Protein AF-0000000077386694 (afdb_homodimer)

Sequence (1384 aa):
MEAQQILKDFPSGPLDRYRSRASFSWKDMALLLDGEDCIKLRHRIWSEMENDPLFRDNRDATSMEDARRLTMERIKKLWSSTTLPVEEAIAKPLLISAYITSVGMYDWSLSVKWSLLSTFQVAAIQGLGTERHYDILGELMSNEATGCFALTEIGHGTNTKAMRTTAVYDKAAKEFVLNSPDFEAAKCWAGNLGKTATHVVVYAQLYTPDGKCHGLHAFIVQIRDKFTLKTLPNVIIGDMGEKLGLNGVDNGFMMFKNYRVPRECLLNRTGDVDEAGNYVSPFKDPRKRLGASLGNLSSGRVGIVAICIANMQKALAISIRYSGVRRQFGPEGGEELPVIEYQLQQGRLFPYIAAMYAGFYFSKTFLIDFFEFRQAGMLKEDPEKLAFMGAEIHALSSAAKPLAGWLARDAIQESREACGGHGYLSVSGFKALRDDNDANCTYEGDNNVLLQQSANWLLSLWNDIVKDQHQSIDMEARSPFNSARFLKGYSDILMYKVGSLPEEGWMCPRESLRAFEFLICYLCKSTAEKIKKLESTGMDDFTVKNESRTFFASALARSYVEYVFLQRLVFLSENSEVAVELRNVLGKLAALYGTWSLEKYSATLYEGGYLDGKLGVQTLRSAVIRLCSDLKNDAVSLVDALAPTDFILKSALGHSDGQVYTHLFKSMSEVPNSFNRPDWWTLVTDNARAKLMEAQQILKDFPSGPLDRYRSRASFSWKDMALLLDGEDCIKLRHRIWSEMENDPLFRDNRDATSMEDARRLTMERIKKLWSSTTLPVEEAIAKPLLISAYITSVGMYDWSLSVKWSLLSTFQVAAIQGLGTERHYDILGELMSNEATGCFALTEIGHGTNTKAMRTTAVYDKAAKEFVLNSPDFEAAKCWAGNLGKTATHVVVYAQLYTPDGKCHGLHAFIVQIRDKFTLKTLPNVIIGDMGEKLGLNGVDNGFMMFKNYRVPRECLLNRTGDVDEAGNYVSPFKDPRKRLGASLGNLSSGRVGIVAICIANMQKALAISIRYSGVRRQFGPEGGEELPVIEYQLQQGRLFPYIAAMYAGFYFSKTFLIDFFEFRQAGMLKEDPEKLAFMGAEIHALSSAAKPLAGWLARDAIQESREACGGHGYLSVSGFKALRDDNDANCTYEGDNNVLLQQSANWLLSLWNDIVKDQHQSIDMEARSPFNSARFLKGYSDILMYKVGSLPEEGWMCPRESLRAFEFLICYLCKSTAEKIKKLESTGMDDFTVKNESRTFFASALARSYVEYVFLQRLVFLSENSEVAVELRNVLGKLAALYGTWSLEKYSATLYEGGYLDGKLGVQTLRSAVIRLCSDLKNDAVSLVDALAPTDFILKSALGHSDGQVYTHLFKSMSEVPNSFNRPDWWTLVTDNARAKL

pLDDT: mean 94.62, std 6.35, range [54.75, 98.94]

Organism: Artemia franciscana (NCBI:txid6661)

InterPro domains:
  IPR002655 Acyl-CoA oxidase, C-terminal [PF01756] (510-683)
  IPR006091 Acyl-CoA dehydrogenase/oxidase, middle domain [PF02770] (148-258)
  IPR009100 Acyl-CoA dehydrogenase/oxidase, N-terminal and middle domain superfamily [SSF56645] (15-274)
  IPR012258 Acyl-CoA oxidase [PIRSF000168] (13-681)
  IPR012258 Acyl-CoA oxidase [PTHR10909] (15-673)
  IPR036250 Acyl-CoA dehydrogenase-like, C-terminal [SSF47203] (291-469)
  IPR036250 Acyl-CoA dehydrogenase-like, C-terminal [SSF47203] (509-684)
  IPR046373 Acyl-CoA oxidase/dehydrogenase, middle domain superfamily [G3DSA:2.40.110.10] (147-286)
  IPR055060 Acyl-CoA oxidase, C-alpha1 domain [PF22924] (295-459)

Foldseek 3Di:
DVLVVLPDDFAAALLCQLVVLALDFLSQVLCLQCNRVLSQLLSLVVVVLVPDPLLDDDPPQDDLVSLQVSLVVVLVVVLPDPSDDPVNCVVDVSNVLSVLLSVVLQPNLNSVQNCFQAPQVLVLLVQQADPLCVVVSVCSNVVLFGEWEWQAFQQGDQPSQPQAWAWEQDLVVQKTWTFQPDRRNWTWQIWCQAQHGQKYFYWHFYHFPVGDTLTIFTFIDGQADSVPRHGDPQKDKHFPDDALASSNITIIIMGGGRDIDHLNRTSDQQWHADSNRDIDGPDPDSVVSVCSSCLSLLVVLLSLLSNLLSLLLLLLLQLLLLQSQDFDDDPVVDDTHRNLQDLVLLLLAVLLLLVSSLSSLCSSVLVVLVVVLVVCVVVVHDPLLSVLSSLQSLLLSLLSLQLSLVSSLSNLVSSLVSNPPQSVDVLQVSSNSNSVSNVSCCPSHHNLVSLLSNLVLLLVVLVVLVVVVLPDDDLCSNNVVPLQSCSSVLVVLLVAADQADALVCLLALVSLLSLLSNLLSLLSVVLVVQLVVVVVVVDDPVVSSVVSCVVHSNVNSNSSNLSVSLVSLLCVLPDPVRDPSSSVLSSLSSSLNSLVVCLVCQVVCVVSNNHHDDRHSVSSVVNNSVSSVVCSSNSNSSSVSSHDACSSSSRLSSHSNSPNVVSVVVVQVPPVCSPHDDPVVCVVCVVVVVVD/DVLVVLPDDFAAALLCQLVVLALDFLSQVLCLQCNRVLSQLLSLVVVVLVPDPLLDDDPPQDDLVSLQVSLVVVLVVVLPDPSDDPVNCVVDVSNVLSVLLSVVLQPNLNSVQNCFQAPQVLVLLVLQADPLCVVVSVCSNVVLFGEWEWQAFQQGDQPSQPQAWAWEQDLVVQKTWTFQPDRRNWTWPIWCQAQHGQKYFYWHFYAFPVGDTLTIFTFIDGQADSVPRHGDPQKDKHFPDDALASSNITIIIMGGGRDIDHLNRTSDQAWHADSNRDIDGPDPDSVVSVCSSCLSLLVVLLSLLSNLLSLLLLLLLQLLLLQSQDFDDDPVVDDTHRNLQDLVLLLLAVLLLLVSSLSSLCSSVLVVLVVVLVVCVVVVHDPLLNVLSSLQSLLLSLLSLQLSLVSSLSNLVSSLVSNPPQSVDVLQVSSNSNSVSNVSCCPSHHNLVSLLSNLVLLLVVLVVLVVVVLPDDDLCSNNVVPLQSCSSVLVVLLVAADQADALVQLLALVSLLSLLSNLLSLLSVVLVVQLVVVVVVVDDPVVSSVVSCVVHSNVNSNSSNLSVSLVSLLCVLPDPVRDPSSSVLSSLSSSLNSLVVCLVCQVVCVVSNNHHDDRHSVSSVVNNSVSSVVCSSNSNSSSVSSHDACSSSSRLSSHSNSPNVVSVVVVLVPPVCSPHDDPVVCVVCVVVVVVD

Nearest PDB structures (foldseek):
  5ys9-assembly1_A  TM=9.215E-01  e=4.788E-39  Yarrowia lipolytica CLIB122
  5k3i-assembly4_G  TM=8.960E-01  e=1.433E-36  Caenorhabditis elegans
  5k3h-assembly3_E  TM=8.815E-01  e=1.648E-34  Caenorhabditis elegans
  5k3g-assembly2_D  TM=8.727E-01  e=2.029E-34  Caenorhabditis elegans
  5k3g-assembly2_C  TM=8.773E-01  e=2.115E-34  Caenorhabditis elegans

Secondary structure (DSSP, 8-state):
-HHHHHSPPPPPSTTHHHHTT-SS-HHHHHHHHH-HHHHHHHHHHHHHHHH-GGGS--TT--SHHHHHHHHHHHHHHHHH--SS-HHHHHH-HHHHHHHHHHHHHH-HHHHHHHHIIIIIHHHHHHHH--GGGHHHHHHHHTTSS-EEEE--BSS-SS-GGG---EEEEETTTTEEEEE--SGGG-EEEEETTTTT-SEEEEEEEEE-TTS-EEEEEEEEEE-B-TTT-PBPTTEEEEE---BSS-TTS-EEEEEESSEEEEGGGB-TTS-EE-TTS-EE-S-S-HHHHHHHHHTHHHHHHHHHHHHHHHHHHHHHHHHHHHHHH-B---STTSPPPBGGGSHHHHHHHHHHHHHHHHHHHHHHHHHHHHHHHHHHHHTT--HHHHHHHHHHHHHHHHHHHHHHHHHHHHHHHHHHHHTGGGGGBGGGSHHHHHHHHGGGGTSSS-HHHHHHHHHHHHHHHHHHHHHTTTSS--HHHH-TTSSSGGGGGHHHHHH---B---HHHHTSHHHHHHHHHHHHHHHHHHHHHHHHHHHHTT--HHHHHHHTIIIIIHHHHHHHHHHHHHHHHHHHHT-TTS-HHHHHHHHHHHHHHHHHHHHTTHHHHHHTTSB-HHHHHHHHHHHHHHHHHHHGGGHHHHHHTT---HHHH--SS--TT--HHHHHHHHHHTSTTTTS--TTHHHHHHHHHHT-/-HHHHHSPPPPPSTTHHHHTT-SS-HHHHHHHHH-HHHHHHHHHHHHHHHHSGGGS--TT--SHHHHHHHHHHHHHHHHH--SS-HHHHHH-HHHHHHHHHHHHHH-HHHHHHHHIIIIIHHHHHHHH--GGGHHHHHHHHTTSS-EEEE--BSS-SS-GGG---EEEEETTTTEEEEE--SGGG-EEEEETTTTT-SEEEEEEEEE-TTS-EEEEEEEEEE-B-TTT-PBPTTEEEEE---BSS-TTS-EEEEEESSEEEEGGGB-TTS-EE-TTS-EE-S-S-HHHHHHHHTTHHHHHHHHHHHHHHHHHHHHHHHHHHHHHH-B---STTSPPPBGGGSHHHHHHHHHHHHHHHHHHHHHHHHHHHHHHHHHHHHTT--HHHHHHHHHHHHHHHHHHHHHHHHHHHHHHHHHHHHTGGGGGBGGGSHHHHHHHHGGGGTSSS-HHHHHHHHHHHHHHHHHHHHHTTTSS--HHHH-TTSSSGGGGGHHHHHH---B---HHHHTSHHHHHHHHHHHHHHHHHHHHHHHHHHHHTT--HHHHHHHTIIIIIHHHHHHHHHHHHHHHHHHHHT-TTS-HHHHHHHHHHHHHHHHHHHHTTHHHHHHTTSB-HHHHHHHHHHHHHHHHHHHGGGHHHHHHTT---HHHH--SS--TT--HHHHHHHHHHTSTTTTS--TTHHHHHHHHHHT-

Solvent-accessible surface area (backbone atoms only — not comparable to full-atom values): 69141 Å² total; per-residue (Å²): 107,76,51,61,71,67,60,60,80,71,58,83,44,61,47,47,72,34,52,75,55,31,76,54,58,37,64,59,50,27,42,70,73,62,29,56,68,38,52,50,48,42,51,52,53,51,50,53,42,74,74,33,78,88,65,48,89,61,87,75,56,58,44,60,67,46,35,29,52,51,34,51,57,50,44,57,52,56,72,71,48,73,81,73,48,67,70,56,35,70,76,35,63,67,44,48,56,40,50,46,42,50,45,26,58,62,36,51,27,49,27,52,46,45,39,36,47,66,43,51,41,55,50,50,45,67,70,31,29,56,77,89,46,48,64,62,50,51,33,34,76,68,43,35,35,36,33,16,56,33,71,34,22,67,52,28,56,86,42,59,88,68,53,59,24,32,28,38,42,38,53,92,74,46,24,28,36,28,33,26,87,48,70,50,29,14,31,28,81,14,51,27,49,22,58,60,30,21,28,33,41,36,52,24,33,33,27,35,70,88,69,49,72,76,44,74,43,48,28,54,42,78,51,23,39,49,71,74,49,43,70,37,86,47,49,48,52,29,21,58,58,62,40,56,35,47,50,34,34,36,31,9,34,36,36,32,53,68,28,75,42,57,56,78,29,47,34,40,58,59,40,41,67,49,75,88,42,50,77,49,52,90,51,90,47,67,72,55,37,47,48,62,70,48,48,66,54,53,58,53,33,51,51,46,28,45,46,24,36,52,50,33,34,50,32,46,27,26,33,46,42,31,24,51,51,44,42,57,56,54,47,89,94,51,66,61,33,36,42,48,76,37,57,57,52,27,66,67,47,46,49,50,54,20,43,41,54,20,45,45,55,34,37,55,53,50,50,51,53,51,48,51,51,54,50,41,58,74,66,65,51,62,65,67,58,50,49,24,46,49,51,47,51,50,24,47,33,29,24,38,24,32,50,30,20,50,51,26,52,48,41,37,51,47,26,29,56,72,42,41,69,62,29,44,29,40,55,36,33,46,50,63,51,50,32,45,45,54,50,54,46,28,59,97,50,43,34,76,63,27,20,49,53,20,26,51,52,52,46,52,52,48,51,53,44,63,71,51,69,67,71,78,78,58,40,67,61,58,22,62,83,59,78,59,41,68,60,75,48,37,72,62,40,67,65,58,54,65,29,50,54,57,38,72,52,43,53,36,40,65,50,36,52,52,52,40,53,29,49,40,46,49,31,45,50,53,28,53,52,48,38,53,54,41,45,73,73,68,50,54,71,61,57,34,58,48,70,38,25,80,86,22,31,49,48,30,17,52,52,46,41,54,40,46,27,39,50,51,34,46,52,57,28,66,38,83,89,50,57,66,51,55,23,54,54,38,33,48,31,28,9,29,31,33,38,54,58,46,58,78,44,39,42,56,33,32,36,70,45,36,27,42,60,48,50,22,60,48,22,42,53,50,26,36,55,49,43,37,60,70,38,52,43,32,45,53,34,60,32,56,34,62,39,72,55,57,83,43,55,50,25,35,42,31,36,72,38,36,54,35,67,61,38,44,50,52,54,21,66,64,28,84,68,16,72,42,62,53,96,62,45,61,75,66,18,42,56,32,51,69,73,107,107,75,50,60,69,67,60,60,81,69,57,81,45,60,45,46,72,34,52,75,56,31,76,54,58,38,66,59,49,25,41,68,71,63,29,55,68,38,51,50,48,42,51,53,53,53,52,53,42,74,74,34,77,87,65,48,88,60,87,76,58,57,44,58,68,47,35,29,52,52,34,51,54,50,46,56,53,56,73,69,49,75,81,73,49,66,70,57,36,70,74,35,62,67,44,48,56,41,49,47,41,50,44,25,58,62,36,51,27,47,28,51,46,44,40,36,46,65,42,50,43,54,50,49,46,65,70,29,30,56,77,88,46,47,66,63,48,51,34,32,76,67,42,35,35,34,33,17,55,34,70,34,24,68,51,26,57,85,42,59,88,68,54,58,24,31,27,38,42,38,52,92,76,46,25,27,36,28,34,26,87,47,71,50,30,14,30,29,80,14,51,27,49,22,60,60,30,22,27,33,41,35,52,24,32,31,28,35,69,88,68,50,73,77,44,73,43,47,29,54,42,77,51,23,40,49,72,76,50,43,70,37,86,46,49,48,51,29,21,58,58,61,40,57,36,47,48,34,35,37,30,9,32,35,37,32,54,69,29,74,41,57,54,78,31,47,34,40,59,57,38,41,66,49,75,88,42,48,77,47,53,88,51,89,46,68,73,56,37,47,49,63,70,48,48,67,55,53,57,55,33,52,52,46,28,46,47,24,36,52,50,32,32,49,33,46,27,26,33,47,43,32,24,51,53,44,45,57,57,54,49,88,94,52,67,62,35,34,42,50,76,37,56,57,52,26,66,66,46,46,48,50,54,20,43,42,53,22,44,46,53,34,38,55,54,50,49,51,52,50,50,51,53,52,51,42,58,74,66,64,51,60,65,68,57,51,48,24,44,50,52,49,49,50,25,49,32,29,23,38,25,34,51,30,21,51,50,26,55,49,42,38,53,47,26,28,58,72,43,40,71,61,30,45,28,40,55,37,33,45,50,63,50,49,31,46,44,54,50,54,45,27,60,100,48,43,36,76,63,26,20,48,54,20,25,51,52,52,44,52,52,47,52,52,43,63,71,50,69,66,70,76,78,57,41,65,60,58,23,63,84,60,78,58,41,68,60,76,48,36,71,63,40,67,67,58,53,64,28,50,53,58,38,72,50,44,53,36,39,65,51,36,52,52,51,40,53,29,49,40,47,49,31,44,51,53,28,52,51,47,37,50,54,41,46,72,74,68,50,53,71,62,56,34,57,48,70,34,25,78,87,23,31,50,49,32,17,53,52,47,40,54,40,46,26,38,50,51,33,44,53,56,28,66,37,82,89,51,56,66,51,54,22,53,54,38,34,47,31,27,10,27,30,33,38,54,58,45,57,78,44,40,43,58,33,32,37,70,45,35,28,41,60,50,51,20,60,51,22,43,53,48,26,37,54,50,44,38,60,71,37,52,43,33,46,52,33,59,33,57,33,62,40,72,55,58,82,45,55,50,25,35,41,30,35,72,37,36,55,35,68,61,37,44,51,51,55,20,66,65,28,85,65,16,73,42,59,53,96,64,44,61,76,67,20,43,56,30,53,70,73,109

Radius of gyration: 31.71 Å; Cα contacts (8 Å, |Δi|>4): 2505; chains: 2; bounding box: 74×99×92 Å

Structure (mmCIF, N/CA/C/O backbone):
data_AF-0000000077386694-model_v1
#
loop_
_entity.id
_entity.type
_entity.pdbx_description
1 polymer 'Acyl-coenzyme A oxidase'
#
loop_
_atom_site.group_PDB
_atom_site.id
_atom_site.type_symbol
_atom_site.label_atom_id
_atom_site.label_alt_id
_atom_site.label_comp_id
_atom_site.label_asym_id
_atom_site.label_entity_id
_atom_site.label_seq_id
_atom_site.pdbx_PDB_ins_code
_atom_site.Cartn_x
_atom_site.Cartn_y
_atom_site.Cartn_z
_atom_site.occupancy
_atom_site.B_iso_or_equiv
_atom_site.auth_seq_id
_atom_site.auth_comp_id
_atom_site.auth_asym_id
_atom_site.auth_atom_id
_atom_site.pdbx_PDB_model_num
ATOM 1 N N . MET A 1 1 ? 37.531 -8.758 -17.266 1 66.31 1 MET A N 1
ATOM 2 C CA . MET A 1 1 ? 36.375 -9.453 -17.828 1 66.31 1 MET A CA 1
ATOM 3 C C . MET A 1 1 ? 35.375 -8.453 -18.422 1 66.31 1 MET A C 1
ATOM 5 O O . MET A 1 1 ? 35.312 -7.301 -18 1 66.31 1 MET A O 1
ATOM 9 N N . GLU A 1 2 ? 34.812 -8.758 -19.547 1 79.56 2 GLU A N 1
ATOM 10 C CA . GLU A 1 2 ? 33.875 -7.926 -20.297 1 79.56 2 GLU A CA 1
ATOM 11 C C . GLU A 1 2 ? 32.844 -7.297 -19.375 1 79.56 2 GLU A C 1
ATOM 13 O O . GLU A 1 2 ? 32.469 -6.137 -19.547 1 79.56 2 GLU A O 1
ATOM 18 N N . ALA A 1 3 ? 32.594 -7.969 -18.297 1 83.25 3 ALA A N 1
ATOM 19 C CA . ALA A 1 3 ? 31.594 -7.469 -17.375 1 83.25 3 ALA A CA 1
ATOM 20 C C . ALA A 1 3 ? 32.094 -6.25 -16.609 1 83.25 3 ALA A C 1
ATOM 22 O O . ALA A 1 3 ? 31.328 -5.332 -16.312 1 83.25 3 ALA A O 1
ATOM 23 N N . GLN A 1 4 ? 33.375 -6.238 -16.391 1 82.44 4 GLN A N 1
ATOM 24 C CA . GLN A 1 4 ? 33.938 -5.109 -15.672 1 82.44 4 GLN A CA 1
ATOM 25 C C . GLN A 1 4 ? 33.938 -3.842 -16.516 1 82.44 4 GLN A C 1
ATOM 27 O O . GLN A 1 4 ? 33.875 -2.73 -15.992 1 82.44 4 GLN A O 1
ATOM 32 N N . GLN A 1 5 ? 33.906 -4.09 -17.797 1 86.12 5 GLN A N 1
ATOM 33 C CA . GLN A 1 5 ? 33.844 -2.953 -18.719 1 86.12 5 GLN A CA 1
ATOM 34 C C . GLN A 1 5 ? 32.438 -2.4 -18.828 1 86.12 5 GLN A C 1
ATOM 36 O O . GLN A 1 5 ? 32.25 -1.22 -19.125 1 86.12 5 GLN A O 1
ATOM 41 N N . ILE A 1 6 ? 31.5 -3.285 -18.562 1 91.81 6 ILE A N 1
ATOM 42 C CA . ILE A 1 6 ? 30.094 -2.902 -18.625 1 91.81 6 ILE A CA 1
ATOM 43 C C . ILE A 1 6 ? 29.719 -2.133 -17.359 1 91.81 6 ILE A C 1
ATOM 45 O O . ILE A 1 6 ? 28.969 -1.159 -17.406 1 91.81 6 ILE A O 1
ATOM 49 N N . LEU A 1 7 ? 30.312 -2.557 -16.25 1 94.81 7 LEU A N 1
ATOM 50 C CA . LEU A 1 7 ? 30.031 -1.935 -14.953 1 94.81 7 LEU A CA 1
ATOM 51 C C . LEU A 1 7 ? 30.875 -0.682 -14.758 1 94.81 7 LEU A C 1
ATOM 53 O O . LEU A 1 7 ? 31.844 -0.694 -13.984 1 94.81 7 LEU A O 1
ATOM 57 N N . LYS A 1 8 ? 30.453 0.382 -15.406 1 92.75 8 LYS A N 1
ATOM 58 C CA . LYS A 1 8 ? 31.172 1.646 -15.32 1 92.75 8 LYS A CA 1
ATOM 59 C C . LYS A 1 8 ? 30.891 2.354 -14 1 92.75 8 LYS A C 1
ATOM 61 O O . LYS A 1 8 ? 29.844 2.152 -13.391 1 92.75 8 LYS A O 1
ATOM 66 N N . ASP A 1 9 ? 31.859 3.121 -13.641 1 94.5 9 ASP A N 1
ATOM 67 C CA . ASP A 1 9 ? 31.641 3.938 -12.453 1 94.5 9 ASP A CA 1
ATOM 68 C C . ASP A 1 9 ? 30.469 4.891 -12.641 1 94.5 9 ASP A C 1
ATOM 70 O O . ASP A 1 9 ? 30.234 5.391 -13.742 1 94.5 9 ASP A O 1
ATOM 74 N N . PHE A 1 10 ? 29.828 5.102 -11.586 1 95.5 10 PHE A N 1
ATOM 75 C CA . PHE A 1 10 ? 28.734 6.059 -11.617 1 95.5 10 PHE A CA 1
ATOM 76 C C . PHE A 1 10 ? 29.25 7.48 -11.766 1 95.5 10 PHE A C 1
ATOM 78 O O . PHE A 1 10 ? 30.375 7.777 -11.352 1 95.5 10 PHE A O 1
ATOM 85 N N . PRO A 1 11 ? 28.469 8.367 -12.367 1 95.06 11 PRO A N 1
ATOM 86 C CA . PRO A 1 11 ? 28.906 9.766 -12.461 1 95.06 11 PRO A CA 1
ATOM 87 C C . PRO A 1 11 ? 29.125 10.406 -11.094 1 95.06 11 PRO A C 1
ATOM 89 O O . PRO A 1 11 ? 28.375 10.133 -10.156 1 95.06 11 PRO A O 1
ATOM 92 N N . SER A 1 12 ? 30.109 11.297 -11.086 1 96.31 12 SER A N 1
ATOM 93 C CA . SER A 1 12 ? 30.391 11.992 -9.836 1 96.31 12 SER A CA 1
ATOM 94 C C . SER A 1 12 ? 29.25 12.938 -9.461 1 96.31 12 SER A C 1
ATOM 96 O O . SER A 1 12 ? 28.578 13.477 -10.344 1 96.31 12 SER A O 1
ATOM 98 N N . GLY A 1 13 ? 29.016 13.102 -8.195 1 96.88 13 GLY A N 1
ATOM 99 C CA . GLY A 1 13 ? 27.953 13.945 -7.684 1 96.88 13 GLY A CA 1
ATOM 100 C C . GLY A 1 13 ? 27.766 13.82 -6.184 1 96.88 13 GLY A C 1
ATOM 101 O O . GLY A 1 13 ? 28.672 13.391 -5.473 1 96.88 13 GLY A O 1
ATOM 102 N N . PRO A 1 14 ? 26.641 14.227 -5.715 1 97.38 14 PRO A N 1
ATOM 103 C CA . PRO A 1 14 ? 26.375 14.266 -4.273 1 97.38 14 PRO A CA 1
ATOM 104 C C . PRO A 1 14 ? 26.453 12.883 -3.625 1 97.38 14 PRO A C 1
ATOM 106 O O . PRO A 1 14 ? 26.719 12.773 -2.428 1 97.38 14 PRO A O 1
ATOM 109 N N . LEU A 1 15 ? 26.281 11.836 -4.305 1 98.5 15 LEU A N 1
ATOM 110 C CA . LEU A 1 15 ? 26.234 10.484 -3.758 1 98.5 15 LEU A CA 1
ATOM 111 C C . LEU A 1 15 ? 27.641 9.961 -3.498 1 98.5 15 LEU A C 1
ATOM 113 O O . LEU A 1 15 ? 27.812 8.945 -2.818 1 98.5 15 LEU A O 1
ATOM 117 N N . ASP A 1 16 ? 28.703 10.664 -4.035 1 98.06 16 ASP A N 1
ATOM 118 C CA . ASP A 1 16 ? 30.094 10.25 -3.834 1 98.06 16 ASP A CA 1
ATOM 119 C C . ASP A 1 16 ? 30.438 10.172 -2.348 1 98.06 16 ASP A C 1
ATOM 121 O O . ASP A 1 16 ? 31.266 9.359 -1.938 1 98.06 16 ASP A O 1
ATOM 125 N N . ARG A 1 17 ? 29.734 11 -1.617 1 96.81 17 ARG A N 1
ATOM 126 C CA . ARG A 1 17 ? 29.938 11.031 -0.174 1 96.81 17 ARG A CA 1
ATOM 127 C C . ARG A 1 17 ? 29.766 9.648 0.437 1 96.81 17 ARG A C 1
ATOM 129 O O . ARG A 1 17 ? 30.5 9.266 1.348 1 96.81 17 ARG A O 1
ATOM 136 N N . TYR A 1 18 ? 28.891 8.883 0.005 1 98.31 18 TYR A N 1
ATOM 137 C CA . TYR A 1 18 ? 28.594 7.57 0.561 1 98.31 18 TYR A CA 1
ATOM 138 C C . TYR A 1 18 ? 29.281 6.473 -0.245 1 98.31 18 TYR A C 1
ATOM 140 O O . TYR A 1 18 ? 29.766 5.492 0.321 1 98.31 18 TYR A O 1
ATOM 148 N N . ARG A 1 19 ? 29.391 6.613 -1.555 1 98.31 19 ARG A N 1
ATOM 149 C CA . ARG A 1 19 ? 30.031 5.617 -2.402 1 98.31 19 ARG A CA 1
ATOM 150 C C . ARG A 1 19 ? 31.5 5.441 -2.021 1 98.31 19 ARG A C 1
ATOM 152 O O . ARG A 1 19 ? 32.031 4.324 -2.039 1 98.31 19 ARG A O 1
ATOM 159 N N . SER A 1 20 ? 32.156 6.535 -1.641 1 97.88 20 SER A N 1
ATOM 160 C CA . SER A 1 20 ? 33.594 6.5 -1.297 1 97.88 20 SER A CA 1
ATOM 161 C C . SER A 1 20 ? 33.812 5.836 0.057 1 97.88 20 SER A C 1
ATOM 163 O O . SER A 1 20 ? 34.938 5.43 0.377 1 97.88 20 SER A O 1
ATOM 165 N N . ARG A 1 21 ? 32.781 5.719 0.831 1 98.06 21 ARG A N 1
ATOM 166 C CA . ARG A 1 21 ? 32.906 5.176 2.18 1 98.06 21 ARG A CA 1
ATOM 167 C C . ARG A 1 21 ? 32.469 3.719 2.23 1 98.06 21 ARG A C 1
ATOM 169 O O . ARG A 1 21 ? 32.5 3.082 3.285 1 98.06 21 ARG A O 1
ATOM 176 N N . ALA A 1 22 ? 32 3.178 1.146 1 98.31 22 ALA A N 1
ATOM 177 C CA . ALA A 1 22 ? 31.547 1.796 1.103 1 98.31 22 ALA A CA 1
ATOM 178 C C . ALA A 1 22 ? 32.656 0.827 1.479 1 98.31 22 ALA A C 1
ATOM 180 O O . ALA A 1 22 ? 33.812 1.023 1.096 1 98.31 22 ALA A O 1
ATOM 181 N N . SER A 1 23 ? 32.344 -0.209 2.152 1 98.5 23 SER A N 1
ATOM 182 C CA . SER A 1 23 ? 33.344 -1.156 2.664 1 98.5 23 SER A CA 1
ATOM 183 C C . SER A 1 23 ? 33.562 -2.295 1.678 1 98.5 23 SER A C 1
ATOM 185 O O . SER A 1 23 ? 34.312 -3.236 1.975 1 98.5 23 SER A O 1
ATOM 187 N N . PHE A 1 24 ? 32.938 -2.254 0.558 1 98.25 24 PHE A N 1
ATOM 188 C CA . PHE A 1 24 ? 33.031 -3.309 -0.445 1 98.25 24 PHE A CA 1
ATOM 189 C C . PHE A 1 24 ? 32.969 -2.727 -1.852 1 98.25 24 PHE A C 1
ATOM 191 O O . PHE A 1 24 ? 32.688 -1.54 -2.027 1 98.25 24 PHE A O 1
ATOM 198 N N . SER A 1 25 ? 33.312 -3.547 -2.838 1 97.19 25 SER A N 1
ATOM 199 C CA . SER A 1 25 ? 33.156 -3.168 -4.242 1 97.19 25 SER A CA 1
ATOM 200 C C . SER A 1 25 ? 31.781 -3.523 -4.773 1 97.19 25 SER A C 1
ATOM 202 O O . SER A 1 25 ? 31.422 -4.699 -4.852 1 97.19 25 SER A O 1
ATOM 204 N N . TRP A 1 26 ? 31.016 -2.469 -5.156 1 97.69 26 TRP A N 1
ATOM 205 C CA . TRP A 1 26 ? 29.688 -2.736 -5.676 1 97.69 26 TRP A CA 1
ATOM 206 C C . TRP A 1 26 ? 29.75 -3.555 -6.961 1 97.69 26 TRP A C 1
ATOM 208 O O . TRP A 1 26 ? 28.844 -4.332 -7.254 1 97.69 26 TRP A O 1
ATOM 218 N N . LYS A 1 27 ? 30.844 -3.455 -7.793 1 97.12 27 LYS A N 1
ATOM 219 C CA . LYS A 1 27 ? 31.031 -4.234 -9.016 1 97.12 27 LYS A CA 1
ATOM 220 C C . LYS A 1 27 ? 31.188 -5.719 -8.695 1 97.12 27 LYS A C 1
ATOM 222 O O . LYS A 1 27 ? 30.594 -6.57 -9.359 1 97.12 27 LYS A O 1
ATOM 227 N N . ASP A 1 28 ? 32.031 -5.973 -7.656 1 97.25 28 ASP A N 1
ATOM 228 C CA . ASP A 1 28 ? 32.25 -7.359 -7.242 1 97.25 28 ASP A CA 1
ATOM 229 C C . ASP A 1 28 ? 30.953 -7.961 -6.703 1 97.25 28 ASP A C 1
ATOM 231 O O . ASP A 1 28 ? 30.672 -9.141 -6.914 1 97.25 28 ASP A O 1
ATOM 235 N N . MET A 1 29 ? 30.188 -7.18 -5.996 1 98.25 29 MET A N 1
ATOM 236 C CA . MET A 1 29 ? 28.906 -7.641 -5.477 1 98.25 29 MET A CA 1
ATOM 237 C C . MET A 1 29 ? 27.938 -7.965 -6.613 1 98.25 29 MET A C 1
ATOM 239 O O . MET A 1 29 ? 27.25 -8.984 -6.574 1 98.25 29 MET A O 1
ATOM 243 N N . ALA A 1 30 ? 27.859 -7.082 -7.621 1 97.88 30 ALA A N 1
ATOM 244 C CA . ALA A 1 30 ? 27.016 -7.324 -8.789 1 97.88 30 ALA A CA 1
ATOM 245 C C . ALA A 1 30 ? 27.422 -8.625 -9.484 1 97.88 30 ALA A C 1
ATOM 247 O O . ALA A 1 30 ? 26.547 -9.406 -9.883 1 97.88 30 ALA A O 1
ATOM 248 N N . LEU A 1 31 ? 28.703 -8.828 -9.656 1 97.06 31 LEU A N 1
ATOM 249 C CA . LEU A 1 31 ? 29.203 -10.023 -10.312 1 97.06 31 LEU A CA 1
ATOM 250 C C . LEU A 1 31 ? 28.875 -11.273 -9.508 1 97.06 31 LEU A C 1
ATOM 252 O O . LEU A 1 31 ? 28.531 -12.312 -10.078 1 97.06 31 LEU A O 1
ATOM 256 N N . LEU A 1 32 ? 29.016 -11.156 -8.203 1 97.38 32 LEU A N 1
ATOM 257 C CA . LEU A 1 32 ? 28.719 -12.281 -7.328 1 97.38 32 LEU A CA 1
ATOM 258 C C . LEU A 1 32 ? 27.25 -12.68 -7.426 1 97.38 32 LEU A C 1
ATOM 260 O O . LEU A 1 32 ? 26.922 -13.859 -7.535 1 97.38 32 LEU A O 1
ATOM 264 N N . LEU A 1 33 ? 26.359 -11.703 -7.41 1 97.25 33 LEU A N 1
ATOM 265 C CA . LEU A 1 33 ? 24.922 -11.961 -7.297 1 97.25 33 LEU A CA 1
ATOM 266 C C . LEU A 1 33 ? 24.312 -12.227 -8.672 1 97.25 33 LEU A C 1
ATOM 268 O O . LEU A 1 33 ? 23.672 -13.258 -8.875 1 97.25 33 LEU A O 1
ATOM 272 N N . ASP A 1 34 ? 24.516 -11.328 -9.594 1 94.75 34 ASP A N 1
ATOM 273 C CA . ASP A 1 34 ? 23.859 -11.414 -10.898 1 94.75 34 ASP A CA 1
ATOM 274 C C . ASP A 1 34 ? 24.609 -12.352 -11.836 1 94.75 34 ASP A C 1
ATOM 276 O O . ASP A 1 34 ? 24 -13.07 -12.633 1 94.75 34 ASP A O 1
ATOM 280 N N . GLY A 1 35 ? 25.984 -12.43 -11.688 1 94.5 35 GLY A N 1
ATOM 281 C CA . GLY A 1 35 ? 26.812 -13.227 -12.57 1 94.5 35 GLY A CA 1
ATOM 282 C C . GLY A 1 35 ? 27.156 -12.523 -13.875 1 94.5 35 GLY A C 1
ATOM 283 O O . GLY A 1 35 ? 26.391 -11.672 -14.336 1 94.5 35 GLY A O 1
ATOM 284 N N . GLU A 1 36 ? 28.172 -12.906 -14.516 1 94.88 36 GLU A N 1
ATOM 285 C CA . GLU A 1 36 ? 28.719 -12.242 -15.695 1 94.88 36 GLU A CA 1
ATOM 286 C C . GLU A 1 36 ? 27.766 -12.359 -16.875 1 94.88 36 GLU A C 1
ATOM 288 O O . GLU A 1 36 ? 27.516 -11.367 -17.578 1 94.88 36 GLU A O 1
ATOM 293 N N . ASP A 1 37 ? 27.219 -13.523 -17.125 1 94.12 37 ASP A N 1
ATOM 294 C CA . ASP A 1 37 ? 26.359 -13.766 -18.281 1 94.12 37 ASP A CA 1
ATOM 295 C C . ASP A 1 37 ? 25.094 -12.914 -18.203 1 94.12 37 ASP A C 1
ATOM 297 O O . ASP A 1 37 ? 24.672 -12.328 -19.203 1 94.12 37 ASP A O 1
ATOM 301 N N . CYS A 1 38 ? 24.5 -12.852 -17.062 1 95.81 38 CYS A N 1
ATOM 302 C CA . CYS A 1 38 ? 23.281 -12.062 -16.875 1 95.81 38 CYS A CA 1
ATOM 303 C C . CYS A 1 38 ? 23.578 -10.578 -17.031 1 95.81 38 CYS A C 1
ATOM 305 O O . CYS A 1 38 ? 22.781 -9.852 -17.641 1 95.81 38 CYS A O 1
ATOM 307 N N . ILE A 1 39 ? 24.719 -10.086 -16.516 1 96.75 39 ILE A N 1
ATOM 308 C CA . ILE A 1 39 ? 25.094 -8.688 -16.609 1 96.75 39 ILE A CA 1
ATOM 309 C C . ILE A 1 39 ? 25.266 -8.305 -18.078 1 96.75 39 ILE A C 1
ATOM 311 O O . ILE A 1 39 ? 24.797 -7.246 -18.516 1 96.75 39 ILE A O 1
ATOM 315 N N . LYS A 1 40 ? 25.938 -9.172 -18.844 1 95.25 40 LYS A N 1
ATOM 316 C CA . LYS A 1 40 ? 26.141 -8.922 -20.281 1 95.25 40 LYS A CA 1
ATOM 317 C C . LYS A 1 40 ? 24.812 -8.875 -21.031 1 95.25 40 LYS A C 1
ATOM 319 O O . LYS A 1 40 ? 24.609 -7.996 -21.859 1 95.25 40 LYS A O 1
ATOM 324 N N . LEU A 1 41 ? 23.953 -9.805 -20.719 1 95.75 41 LEU A N 1
ATOM 325 C CA . LEU A 1 41 ? 22.656 -9.844 -21.375 1 95.75 41 LEU A CA 1
ATOM 326 C C . LEU A 1 41 ? 21.844 -8.586 -21.062 1 95.75 41 LEU A C 1
ATOM 328 O O . LEU A 1 41 ? 21.266 -7.977 -21.969 1 95.75 41 LEU A O 1
ATOM 332 N N . ARG A 1 42 ? 21.781 -8.195 -19.812 1 96.62 42 ARG A N 1
ATOM 333 C CA . ARG A 1 42 ? 21.047 -6.992 -19.422 1 96.62 42 ARG A CA 1
ATOM 334 C C . ARG A 1 42 ? 21.578 -5.762 -20.141 1 96.62 42 ARG A C 1
ATOM 336 O O . ARG A 1 42 ? 20.797 -4.91 -20.594 1 96.62 42 ARG A O 1
ATOM 343 N N . HIS A 1 43 ? 22.875 -5.664 -20.172 1 96.06 43 HIS A N 1
ATOM 344 C CA . HIS A 1 43 ? 23.5 -4.539 -20.859 1 96.06 43 HIS A CA 1
ATOM 345 C C . HIS A 1 43 ? 23.078 -4.477 -22.312 1 96.06 43 HIS A C 1
ATOM 347 O O . HIS A 1 43 ? 22.781 -3.396 -22.828 1 96.06 43 HIS A O 1
ATOM 353 N N . ARG A 1 44 ? 23.062 -5.625 -22.969 1 95 44 ARG A N 1
ATOM 354 C CA . ARG A 1 44 ? 22.656 -5.676 -24.375 1 95 44 ARG A CA 1
ATOM 355 C C . ARG A 1 44 ? 21.203 -5.227 -24.547 1 95 44 ARG A C 1
ATOM 357 O O . ARG A 1 44 ? 20.906 -4.406 -25.406 1 95 44 ARG A O 1
ATOM 364 N N . ILE A 1 45 ? 20.344 -5.695 -23.719 1 96.44 45 ILE A N 1
ATOM 365 C CA . ILE A 1 45 ? 18.906 -5.406 -23.812 1 96.44 45 ILE A CA 1
ATOM 366 C C . ILE A 1 45 ? 18.672 -3.918 -23.562 1 96.44 45 ILE A C 1
ATOM 368 O O . ILE A 1 45 ? 18 -3.248 -24.344 1 96.44 45 ILE A O 1
ATOM 372 N N . TRP A 1 46 ? 19.219 -3.387 -22.516 1 97.12 46 TRP A N 1
ATOM 373 C CA . TRP A 1 46 ? 18.969 -2.012 -22.094 1 97.12 46 TRP A CA 1
ATOM 374 C C . TRP A 1 46 ? 19.609 -1.023 -23.062 1 97.12 46 TRP A C 1
ATOM 376 O O . TRP A 1 46 ? 19.062 0.053 -23.312 1 97.12 46 TRP A O 1
ATOM 386 N N . SER A 1 47 ? 20.797 -1.388 -23.578 1 95.44 47 SER A N 1
ATOM 387 C CA . SER A 1 47 ? 21.438 -0.542 -24.578 1 95.44 47 SER A CA 1
ATOM 388 C C . SER A 1 47 ? 20.609 -0.47 -25.859 1 95.44 47 SER A C 1
ATOM 390 O O . SER A 1 47 ? 20.469 0.6 -26.453 1 95.44 47 SER A O 1
ATOM 392 N N . GLU A 1 48 ? 20.094 -1.583 -26.234 1 95.31 48 GLU A N 1
ATOM 393 C CA . GLU A 1 48 ? 19.234 -1.606 -27.422 1 95.31 48 GLU A CA 1
ATOM 394 C C . GLU A 1 48 ? 18 -0.73 -27.219 1 95.31 48 GLU A C 1
ATOM 396 O O . GLU A 1 48 ? 17.625 0.03 -28.125 1 95.31 48 GLU A O 1
ATOM 401 N N . MET A 1 49 ? 17.375 -0.795 -26.125 1 96.12 49 MET A N 1
ATOM 402 C CA . MET A 1 49 ? 16.188 -0.008 -25.828 1 96.12 49 MET A CA 1
ATOM 403 C C . MET A 1 49 ? 16.516 1.48 -25.781 1 96.12 49 MET A C 1
ATOM 405 O O . MET A 1 49 ? 15.789 2.299 -26.344 1 96.12 49 MET A O 1
ATOM 409 N N . GLU A 1 50 ? 17.562 1.8 -25.109 1 95.94 50 GLU A N 1
ATOM 410 C CA . GLU A 1 50 ? 17.969 3.193 -24.938 1 95.94 50 GLU A CA 1
ATOM 411 C C . GLU A 1 50 ? 18.25 3.854 -26.281 1 95.94 50 GLU A C 1
ATOM 413 O O . GLU A 1 50 ? 18 5.047 -26.469 1 95.94 50 GLU A O 1
ATOM 418 N N . ASN A 1 51 ? 18.734 3.104 -27.219 1 95.62 51 ASN A N 1
ATOM 419 C CA . ASN A 1 51 ? 19.172 3.654 -28.5 1 95.62 51 ASN A CA 1
ATOM 420 C C . ASN A 1 51 ? 18.062 3.588 -29.547 1 95.62 51 ASN A C 1
ATOM 422 O O . ASN A 1 51 ? 18.25 4.059 -30.672 1 95.62 51 ASN A O 1
ATOM 426 N N . ASP A 1 52 ? 16.922 3.023 -29.281 1 95.44 52 ASP A N 1
ATOM 427 C CA . ASP A 1 52 ? 15.805 2.916 -30.203 1 95.44 52 ASP A CA 1
ATOM 428 C C . ASP A 1 52 ? 14.703 3.908 -29.844 1 95.44 52 ASP A C 1
ATOM 430 O O . ASP A 1 52 ? 14.117 3.828 -28.75 1 95.44 52 ASP A O 1
ATOM 434 N N . PRO A 1 53 ? 14.289 4.77 -30.703 1 95 53 PRO A N 1
ATOM 435 C CA . PRO A 1 53 ? 13.281 5.801 -30.422 1 95 53 PRO A CA 1
ATOM 436 C C . PRO A 1 53 ? 11.93 5.219 -30.016 1 95 53 PRO A C 1
ATOM 438 O O . PRO A 1 53 ? 11.156 5.879 -29.312 1 95 53 PRO A O 1
ATOM 441 N N . LEU A 1 54 ? 11.648 4.039 -30.359 1 95.06 54 LEU A N 1
ATOM 442 C CA . LEU A 1 54 ? 10.383 3.391 -30.016 1 95.06 54 LEU A CA 1
ATOM 443 C C . LEU A 1 54 ? 10.242 3.234 -28.516 1 95.06 54 LEU A C 1
ATOM 445 O O . LEU A 1 54 ? 9.125 3.139 -28 1 95.06 54 LEU A O 1
ATOM 449 N N . PHE A 1 55 ? 11.367 3.246 -27.812 1 95.81 55 PHE A N 1
ATOM 450 C CA . PHE A 1 55 ? 11.336 2.988 -26.375 1 95.81 55 PHE A CA 1
ATOM 451 C C . PHE A 1 55 ? 11.484 4.285 -25.594 1 95.81 55 PHE A C 1
ATOM 453 O O . PHE A 1 55 ? 11.578 4.266 -24.359 1 95.81 55 PHE A O 1
ATOM 460 N N . ARG A 1 56 ? 11.477 5.348 -26.25 1 88.94 56 ARG A N 1
ATOM 461 C CA . ARG A 1 56 ? 11.5 6.633 -25.562 1 88.94 56 ARG A CA 1
ATOM 462 C C . ARG A 1 56 ? 10.133 6.965 -24.984 1 88.94 56 ARG A C 1
ATOM 464 O O . ARG A 1 56 ? 9.109 6.473 -25.469 1 88.94 56 ARG A O 1
ATOM 471 N N . ASP A 1 57 ? 10.195 7.707 -23.953 1 75.44 57 ASP A N 1
ATOM 472 C CA . ASP A 1 57 ? 8.961 8.055 -23.25 1 75.44 57 ASP A CA 1
ATOM 473 C C . ASP A 1 57 ? 7.996 8.797 -24.172 1 75.44 57 ASP A C 1
ATOM 475 O O . ASP A 1 57 ? 8.406 9.68 -24.938 1 75.44 57 ASP A O 1
ATOM 479 N N . ASN A 1 58 ? 6.824 8.234 -24.156 1 66.56 58 ASN A N 1
ATOM 480 C CA . ASN A 1 58 ? 5.789 8.859 -24.969 1 66.56 58 ASN A CA 1
ATOM 481 C C . ASN A 1 58 ? 4.738 9.547 -24.094 1 66.56 58 ASN A C 1
ATOM 483 O O . ASN A 1 58 ? 3.789 8.906 -23.641 1 66.56 58 ASN A O 1
ATOM 487 N N . ARG A 1 59 ? 4.746 10.695 -23.953 1 61.78 59 ARG A N 1
ATOM 488 C CA . ARG A 1 59 ? 3.9 11.492 -23.062 1 61.78 59 ARG A CA 1
ATOM 489 C C . ARG A 1 59 ? 2.5 11.656 -23.656 1 61.78 59 ARG A C 1
ATOM 491 O O . ARG A 1 59 ? 1.555 11.977 -22.922 1 61.78 59 ARG A O 1
ATOM 498 N N . ASP A 1 60 ? 2.449 11.312 -24.797 1 54.75 60 ASP A N 1
ATOM 499 C CA . ASP A 1 60 ? 1.173 11.523 -25.469 1 54.75 60 ASP A CA 1
ATOM 500 C C . ASP A 1 60 ? 0.274 10.297 -25.344 1 54.75 60 ASP A C 1
ATOM 502 O O . ASP A 1 60 ? -0.936 10.383 -25.578 1 54.75 60 ASP A O 1
ATOM 506 N N . ALA A 1 61 ? 0.808 9.305 -25.047 1 59.62 61 ALA A N 1
ATOM 507 C CA . ALA A 1 61 ? 0.023 8.07 -24.984 1 59.62 61 ALA A CA 1
ATOM 508 C C . ALA A 1 61 ? -0.675 7.941 -23.625 1 59.62 61 ALA A C 1
ATOM 510 O O . ALA A 1 61 ? -0.125 7.355 -22.688 1 59.62 61 ALA A O 1
ATOM 511 N N . THR A 1 62 ? -1.86 8.422 -23.719 1 70.5 62 THR A N 1
ATOM 512 C CA . THR A 1 62 ? -2.465 8.586 -22.406 1 70.5 62 THR A CA 1
ATOM 513 C C . THR A 1 62 ? -3.629 7.613 -22.219 1 70.5 62 THR A C 1
ATOM 515 O O . THR A 1 62 ? -4.027 7.316 -21.094 1 70.5 62 THR A O 1
ATOM 518 N N . SER A 1 63 ? -3.982 7.008 -23.375 1 84.12 63 SER A N 1
ATOM 519 C CA . SER A 1 63 ? -5.148 6.145 -23.219 1 84.12 63 SER A CA 1
ATOM 520 C C . SER A 1 63 ? -4.742 4.676 -23.125 1 84.12 63 SER A C 1
ATOM 522 O O . SER A 1 63 ? -3.615 4.316 -23.484 1 84.12 63 SER A O 1
ATOM 524 N N . MET A 1 64 ? -5.629 3.84 -22.688 1 90.19 64 MET A N 1
ATOM 525 C CA . MET A 1 64 ? -5.426 2.395 -22.641 1 90.19 64 MET A CA 1
ATOM 526 C C . MET A 1 64 ? -5.164 1.827 -24.031 1 90.19 64 MET A C 1
ATOM 528 O O . MET A 1 64 ? -4.289 0.977 -24.203 1 90.19 64 MET A O 1
ATOM 532 N N . GLU A 1 65 ? -5.867 2.309 -25.031 1 90.5 65 GLU A N 1
ATOM 533 C CA . GLU A 1 65 ? -5.703 1.851 -26.406 1 90.5 65 GLU A CA 1
ATOM 534 C C . GLU A 1 65 ? -4.328 2.219 -26.953 1 90.5 65 GLU A C 1
ATOM 536 O O . GLU A 1 65 ? -3.697 1.423 -27.656 1 90.5 65 GLU A O 1
ATOM 541 N N . ASP A 1 66 ? -3.898 3.412 -26.641 1 90.5 66 ASP A N 1
ATOM 542 C CA . ASP A 1 66 ? -2.559 3.836 -27.031 1 90.5 66 ASP A CA 1
ATOM 543 C C . ASP A 1 66 ? -1.491 2.939 -26.406 1 90.5 66 ASP A C 1
ATOM 545 O O . ASP A 1 66 ? -0.522 2.564 -27.078 1 90.5 66 ASP A O 1
ATOM 549 N N . ALA A 1 67 ? -1.694 2.676 -25.188 1 92.06 67 ALA A N 1
ATOM 550 C CA . ALA A 1 67 ? -0.744 1.831 -24.469 1 92.06 67 ALA A CA 1
ATOM 551 C C . ALA A 1 67 ? -0.675 0.437 -25.094 1 92.06 67 ALA A C 1
ATOM 553 O O . ALA A 1 67 ? 0.407 -0.144 -25.203 1 92.06 67 ALA A O 1
ATOM 554 N N . ARG A 1 68 ? -1.748 -0.136 -25.453 1 95.44 68 ARG A N 1
ATOM 555 C CA . ARG A 1 68 ? -1.809 -1.469 -26.047 1 95.44 68 ARG A CA 1
ATOM 556 C C . ARG A 1 68 ? -1.126 -1.495 -27.406 1 95.44 68 ARG A C 1
ATOM 558 O O . ARG A 1 68 ? -0.375 -2.424 -27.719 1 95.44 68 ARG A O 1
ATOM 565 N N . ARG A 1 69 ? -1.454 -0.479 -28.219 1 95.38 69 ARG A N 1
ATOM 566 C CA . ARG A 1 69 ? -0.826 -0.382 -29.531 1 95.38 69 ARG A CA 1
ATOM 567 C C . ARG A 1 69 ? 0.69 -0.266 -29.406 1 95.38 69 ARG A C 1
ATOM 569 O O . ARG A 1 69 ? 1.431 -0.98 -30.078 1 95.38 69 ARG A O 1
ATOM 576 N N . LEU A 1 70 ? 1.108 0.662 -28.547 1 95.56 70 LEU A N 1
ATOM 577 C CA . LEU A 1 70 ? 2.535 0.885 -28.344 1 95.56 70 LEU A CA 1
ATOM 578 C C . LEU A 1 70 ? 3.221 -0.382 -27.844 1 95.56 70 LEU A C 1
ATOM 580 O O . LEU A 1 70 ? 4.332 -0.705 -28.266 1 95.56 70 LEU A O 1
ATOM 584 N N . THR A 1 71 ? 2.635 -1.061 -26.906 1 96.5 71 THR A N 1
ATOM 585 C CA . THR A 1 71 ? 3.182 -2.309 -26.391 1 96.5 71 THR A CA 1
ATOM 586 C C . THR A 1 71 ? 3.354 -3.332 -27.516 1 96.5 71 THR A C 1
ATOM 588 O O . THR A 1 71 ? 4.379 -4.012 -27.578 1 96.5 71 THR A O 1
ATOM 591 N N . MET A 1 72 ? 2.355 -3.438 -28.406 1 96.69 72 MET A N 1
ATOM 592 C CA . MET A 1 72 ? 2.443 -4.398 -29.5 1 96.69 72 MET A CA 1
ATOM 593 C C . MET A 1 72 ? 3.555 -4.016 -30.469 1 96.69 72 MET A C 1
ATOM 595 O O . MET A 1 72 ? 4.254 -4.883 -31 1 96.69 72 MET A O 1
ATOM 599 N N . GLU A 1 73 ? 3.732 -2.74 -30.703 1 96.44 73 GLU A N 1
ATOM 600 C CA . GLU A 1 73 ? 4.836 -2.279 -31.547 1 96.44 73 GLU A CA 1
ATOM 601 C C . GLU A 1 73 ? 6.184 -2.688 -30.953 1 96.44 73 GLU A C 1
ATOM 603 O O . GLU A 1 73 ? 7.078 -3.133 -31.672 1 96.44 73 GLU A O 1
ATOM 608 N N . ARG A 1 74 ? 6.301 -2.539 -29.688 1 96.62 74 ARG A N 1
ATOM 609 C CA . ARG A 1 74 ? 7.539 -2.895 -29 1 96.62 74 ARG A CA 1
ATOM 610 C C . ARG A 1 74 ? 7.75 -4.406 -29 1 96.62 74 ARG A C 1
ATOM 612 O O . ARG A 1 74 ? 8.883 -4.879 -29.078 1 96.62 74 ARG A O 1
ATOM 619 N N . ILE A 1 75 ? 6.66 -5.199 -28.922 1 96.19 75 ILE A N 1
ATOM 620 C CA . ILE A 1 75 ? 6.73 -6.652 -29.016 1 96.19 75 ILE A CA 1
ATOM 621 C C . ILE A 1 75 ? 7.328 -7.062 -30.359 1 96.19 75 ILE A C 1
ATOM 623 O O . ILE A 1 75 ? 8.203 -7.934 -30.406 1 96.19 75 ILE A O 1
ATOM 627 N N . LYS A 1 76 ? 6.879 -6.438 -31.406 1 94.75 76 LYS A N 1
ATOM 628 C CA . LYS A 1 76 ? 7.395 -6.734 -32.75 1 94.75 76 LYS A CA 1
ATOM 629 C C . LYS A 1 76 ? 8.898 -6.5 -32.812 1 94.75 76 LYS A C 1
ATOM 631 O O . LYS A 1 76 ? 9.625 -7.293 -33.406 1 94.75 76 LYS A O 1
ATOM 636 N N . LYS A 1 77 ? 9.289 -5.434 -32.156 1 94.44 77 LYS A N 1
ATOM 637 C CA . LYS A 1 77 ? 10.719 -5.137 -32.125 1 94.44 77 LYS A CA 1
ATOM 638 C C . LYS A 1 77 ? 11.484 -6.215 -31.344 1 94.44 77 LYS A C 1
ATOM 640 O O . LYS A 1 77 ? 12.555 -6.641 -31.766 1 94.44 77 LYS A O 1
ATOM 645 N N . LEU A 1 78 ? 10.945 -6.668 -30.234 1 93.69 78 LEU A N 1
ATOM 646 C CA . LEU A 1 78 ? 11.594 -7.688 -29.406 1 93.69 78 LEU A CA 1
ATOM 647 C C . LEU A 1 78 ? 11.656 -9.023 -30.156 1 93.69 78 LEU A C 1
ATOM 649 O O . LEU A 1 78 ? 12.633 -9.766 -30.016 1 93.69 78 LEU A O 1
ATOM 653 N N . TRP A 1 79 ? 10.633 -9.359 -30.969 1 91.19 79 TRP A N 1
ATOM 654 C CA . TRP A 1 79 ? 10.602 -10.594 -31.75 1 91.19 79 TRP A CA 1
ATOM 655 C C . TRP A 1 79 ? 11.719 -10.617 -32.781 1 91.19 79 TRP A C 1
ATOM 657 O O . TRP A 1 79 ? 12.234 -11.68 -33.125 1 91.19 79 TRP A O 1
ATOM 667 N N . SER A 1 80 ? 12.086 -9.5 -33.188 1 88.56 80 SER A N 1
ATOM 668 C CA . SER A 1 80 ? 13.102 -9.398 -34.219 1 88.56 80 SER A CA 1
ATOM 669 C C . SER A 1 80 ? 14.5 -9.273 -33.625 1 88.56 80 SER A C 1
ATOM 671 O O . SER A 1 80 ? 15.5 -9.391 -34.344 1 88.56 80 SER A O 1
ATOM 673 N N . SER A 1 81 ? 14.453 -9.156 -32.312 1 87.81 81 SER A N 1
ATOM 674 C CA . SER A 1 81 ? 15.734 -8.945 -31.625 1 87.81 81 SER A CA 1
ATOM 675 C C . SER A 1 81 ? 16.5 -10.258 -31.484 1 87.81 81 SER A C 1
ATOM 677 O O . SER A 1 81 ? 15.914 -11.32 -31.297 1 87.81 81 SER A O 1
ATOM 679 N N . THR A 1 82 ? 17.797 -10.172 -31.578 1 80.38 82 THR A N 1
ATOM 680 C CA . THR A 1 82 ? 18.672 -11.336 -31.438 1 80.38 82 THR A CA 1
ATOM 681 C C . THR A 1 82 ? 19.469 -11.266 -30.141 1 80.38 82 THR A C 1
ATOM 683 O O . THR A 1 82 ? 20.516 -11.891 -30.016 1 80.38 82 THR A O 1
ATOM 686 N N . THR A 1 83 ? 18.906 -10.562 -29.281 1 83.38 83 THR A N 1
ATOM 687 C CA . THR A 1 83 ? 19.641 -10.305 -28.047 1 83.38 83 THR A CA 1
ATOM 688 C C . THR A 1 83 ? 19.797 -11.586 -27.234 1 83.38 83 THR A C 1
ATOM 690 O O . THR A 1 83 ? 20.781 -11.766 -26.516 1 83.38 83 THR A O 1
ATOM 693 N N . LEU A 1 84 ? 18.859 -12.484 -27.219 1 85 84 LEU A N 1
ATOM 694 C CA . LEU A 1 84 ? 18.938 -13.758 -26.516 1 85 84 LEU A CA 1
ATOM 695 C C . LEU A 1 84 ? 18.609 -14.922 -27.438 1 85 84 LEU A C 1
ATOM 697 O O . LEU A 1 84 ? 17.438 -15.312 -27.562 1 85 84 LEU A O 1
ATOM 701 N N . PRO A 1 85 ? 19.641 -15.461 -27.969 1 80.5 85 PRO A N 1
ATOM 702 C CA . PRO A 1 85 ? 19.391 -16.641 -28.797 1 80.5 85 PRO A CA 1
ATOM 703 C C . PRO A 1 85 ? 18.781 -17.797 -28.016 1 80.5 85 PRO A C 1
ATOM 705 O O . PRO A 1 85 ? 19.156 -18.031 -26.859 1 80.5 85 PRO A O 1
ATOM 708 N N . VAL A 1 86 ? 17.922 -18.5 -28.656 1 76.44 86 VAL A N 1
ATOM 709 C CA . VAL A 1 86 ? 17.172 -19.594 -28.047 1 76.44 86 VAL A CA 1
ATOM 710 C C . VAL A 1 86 ? 18.141 -20.641 -27.484 1 76.44 86 VAL A C 1
ATOM 712 O O . VAL A 1 86 ? 17.922 -21.156 -26.391 1 76.44 86 VAL A O 1
ATOM 715 N N . GLU A 1 87 ? 19.188 -20.938 -28.172 1 79.31 87 GLU A N 1
ATOM 716 C CA . GLU A 1 87 ? 20.172 -21.938 -27.75 1 79.31 87 GLU A CA 1
ATOM 717 C C . GLU A 1 87 ? 20.844 -21.531 -26.453 1 79.31 87 GLU A C 1
ATOM 719 O O . GLU A 1 87 ? 21.062 -22.375 -25.578 1 79.31 87 GLU A O 1
ATOM 724 N N . GLU A 1 88 ? 21.125 -20.297 -26.359 1 83.62 88 GLU A N 1
ATOM 725 C CA . GLU A 1 88 ? 21.734 -19.797 -25.141 1 83.62 88 GLU A CA 1
ATOM 726 C C . GLU A 1 88 ? 20.766 -19.828 -23.969 1 83.62 88 GLU A C 1
ATOM 728 O O . GLU A 1 88 ? 21.156 -20.141 -22.844 1 83.62 88 GLU A O 1
ATOM 733 N N . ALA A 1 89 ? 19.562 -19.547 -24.266 1 81.25 89 ALA A N 1
ATOM 734 C CA . ALA A 1 89 ? 18.531 -19.531 -23.234 1 81.25 89 ALA A CA 1
ATOM 735 C C . ALA A 1 89 ? 18.297 -20.938 -22.672 1 81.25 89 ALA A C 1
ATOM 737 O O . ALA A 1 89 ? 18.094 -21.094 -21.469 1 81.25 89 ALA A O 1
ATOM 738 N N . ILE A 1 90 ? 18.391 -21.859 -23.453 1 76.25 90 ILE A N 1
ATOM 739 C CA . ILE A 1 90 ? 18.156 -23.25 -23.062 1 76.25 90 ILE A CA 1
ATOM 740 C C . ILE A 1 90 ? 19.328 -23.734 -22.219 1 76.25 90 ILE A C 1
ATOM 742 O O . ILE A 1 90 ? 19.141 -24.453 -21.234 1 76.25 90 ILE A O 1
ATOM 746 N N . ALA A 1 91 ? 20.484 -23.312 -22.594 1 80.81 91 ALA A N 1
ATOM 747 C CA . ALA A 1 91 ? 21.688 -23.797 -21.922 1 80.81 91 ALA A CA 1
ATOM 748 C C . ALA A 1 91 ? 21.859 -23.141 -20.562 1 80.81 91 ALA A C 1
ATOM 750 O O . ALA A 1 91 ? 22.438 -23.734 -19.641 1 80.81 91 ALA A O 1
ATOM 751 N N . LYS A 1 92 ? 21.359 -22.016 -20.406 1 88.69 92 LYS A N 1
ATOM 752 C CA . LYS A 1 92 ? 21.531 -21.25 -19.172 1 88.69 92 LYS A CA 1
ATOM 753 C C . LYS A 1 92 ? 20.203 -20.672 -18.703 1 88.69 92 LYS A C 1
ATOM 755 O O . LYS A 1 92 ? 19.891 -19.5 -18.938 1 88.69 92 LYS A O 1
ATOM 760 N N . PRO A 1 93 ? 19.531 -21.375 -17.906 1 83.44 93 PRO A N 1
ATOM 761 C CA . PRO A 1 93 ? 18.156 -21.016 -17.531 1 83.44 93 PRO A CA 1
ATOM 762 C C . PRO A 1 93 ? 18.078 -19.672 -16.828 1 83.44 93 PRO A C 1
ATOM 764 O O . PRO A 1 93 ? 17.047 -18.984 -16.922 1 83.44 93 PRO A O 1
ATOM 767 N N . LEU A 1 94 ? 19.094 -19.203 -16.172 1 92.38 94 LEU A N 1
ATOM 768 C CA . LEU A 1 94 ? 19.094 -17.922 -15.469 1 92.38 94 LEU A CA 1
ATOM 769 C C . LEU A 1 94 ? 18.969 -16.75 -16.453 1 92.38 94 LEU A C 1
ATOM 771 O O . LEU A 1 94 ? 18.531 -15.664 -16.078 1 92.38 94 LEU A O 1
ATOM 775 N N . LEU A 1 95 ? 19.344 -17.016 -17.703 1 94.06 95 LEU A N 1
ATOM 776 C CA . LEU A 1 95 ? 19.328 -15.953 -18.703 1 94.06 95 LEU A CA 1
ATOM 777 C C . LEU A 1 95 ? 17.891 -15.602 -19.109 1 94.06 95 LEU A C 1
ATOM 779 O O . LEU A 1 95 ? 17.594 -14.453 -19.438 1 94.06 95 LEU A O 1
ATOM 783 N N . ILE A 1 96 ? 17 -16.562 -19.062 1 90.62 96 ILE A N 1
ATOM 784 C CA . ILE A 1 96 ? 15.609 -16.281 -19.391 1 90.62 96 ILE A CA 1
ATOM 785 C C . ILE A 1 96 ? 15 -15.367 -18.328 1 90.62 96 ILE A C 1
ATOM 787 O O . ILE A 1 96 ? 14.289 -14.422 -18.656 1 90.62 96 ILE A O 1
ATOM 791 N N . SER A 1 97 ? 15.281 -15.719 -17.078 1 93.75 97 SER A N 1
ATOM 792 C CA . SER A 1 97 ? 14.812 -14.875 -15.992 1 93.7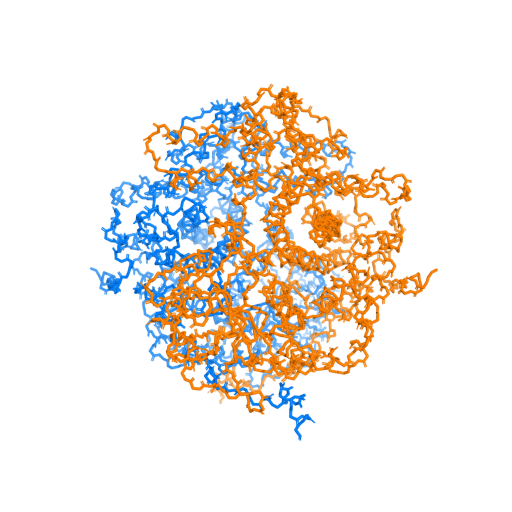5 97 SER A CA 1
ATOM 793 C C . SER A 1 97 ? 15.391 -13.469 -16.094 1 93.75 97 SER A C 1
ATOM 795 O O . SER A 1 97 ? 14.68 -12.484 -15.859 1 93.75 97 SER A O 1
ATOM 797 N N . ALA A 1 98 ? 16.672 -13.383 -16.438 1 96.25 98 ALA A N 1
ATOM 798 C CA . ALA A 1 98 ? 17.328 -12.086 -16.625 1 96.25 98 ALA A CA 1
ATOM 799 C C . ALA A 1 98 ? 16.672 -11.289 -17.75 1 96.25 98 ALA A C 1
ATOM 801 O O . ALA A 1 98 ? 16.5 -10.07 -17.641 1 96.25 98 ALA A O 1
ATOM 802 N N . TYR A 1 99 ? 16.359 -11.961 -18.828 1 95.62 99 TYR A N 1
ATOM 803 C CA . TYR A 1 99 ? 15.695 -11.305 -19.953 1 95.62 99 TYR A CA 1
ATOM 804 C C . TYR A 1 99 ? 14.344 -10.734 -19.531 1 95.62 99 TYR A C 1
ATOM 806 O O . TYR A 1 99 ? 14.07 -9.555 -19.766 1 95.62 99 TYR A O 1
ATOM 814 N N . ILE A 1 100 ? 13.539 -11.508 -18.891 1 95.38 100 ILE A N 1
ATOM 815 C CA . ILE A 1 100 ? 12.188 -11.141 -18.5 1 95.38 100 ILE A CA 1
ATOM 816 C C . ILE A 1 100 ? 12.234 -9.953 -17.531 1 95.38 100 ILE A C 1
ATOM 818 O O . ILE A 1 100 ? 11.484 -8.992 -17.688 1 95.38 100 ILE A O 1
ATOM 822 N N . THR A 1 101 ? 13.094 -9.977 -16.547 1 97.62 101 THR A N 1
ATOM 823 C CA . THR A 1 101 ? 13.156 -8.922 -15.547 1 97.62 101 THR A CA 1
ATOM 824 C C . THR A 1 101 ? 13.758 -7.648 -16.141 1 97.62 101 THR A C 1
ATOM 826 O O . THR A 1 101 ? 13.383 -6.539 -15.758 1 97.62 101 THR A O 1
ATOM 829 N N . SER A 1 102 ? 14.719 -7.809 -17.125 1 97.88 102 SER A N 1
ATOM 830 C CA . SER A 1 102 ? 15.289 -6.637 -17.766 1 97.88 102 SER A CA 1
ATOM 831 C C . SER A 1 102 ? 14.234 -5.879 -18.562 1 97.88 102 SER A C 1
ATOM 833 O O . SER A 1 102 ? 14.133 -4.652 -18.469 1 97.88 102 SER A O 1
ATOM 835 N N . VAL A 1 103 ? 13.477 -6.609 -19.344 1 97.88 103 VAL A N 1
ATOM 836 C CA . VAL A 1 103 ? 12.398 -5.996 -20.109 1 97.88 103 VAL A CA 1
ATOM 837 C C . VAL A 1 103 ? 11.336 -5.449 -19.156 1 97.88 103 VAL A C 1
ATOM 839 O O . VAL A 1 103 ? 10.805 -4.355 -19.391 1 97.88 103 VAL A O 1
ATOM 842 N N . GLY A 1 104 ? 11.07 -6.203 -18.094 1 98.19 104 GLY A N 1
ATOM 843 C CA . GLY A 1 104 ? 10.07 -5.805 -17.125 1 98.19 104 GLY A CA 1
ATOM 844 C C . GLY A 1 104 ? 10.438 -4.535 -16.375 1 98.19 104 GLY A C 1
ATOM 845 O O . GLY A 1 104 ? 9.578 -3.707 -16.078 1 98.19 104 GLY A O 1
ATOM 846 N N . MET A 1 105 ? 11.711 -4.379 -16.016 1 98.44 105 MET A N 1
ATOM 847 C CA . MET A 1 105 ? 12.156 -3.168 -15.344 1 98.44 105 MET A CA 1
ATOM 848 C C . MET A 1 105 ? 11.914 -1.937 -16.203 1 98.44 105 MET A C 1
ATOM 850 O O . MET A 1 105 ? 11.68 -0.842 -15.688 1 98.44 105 MET A O 1
ATOM 854 N N . TYR A 1 106 ? 11.938 -2.125 -17.5 1 97.69 106 TYR A N 1
ATOM 855 C CA . TYR A 1 106 ? 11.57 -1.041 -18.406 1 97.69 106 TYR A CA 1
ATOM 856 C C . TYR A 1 106 ? 10.055 -0.831 -18.422 1 97.69 106 TYR A C 1
ATOM 858 O O . TYR A 1 106 ? 9.578 0.298 -18.281 1 97.69 106 TYR A O 1
ATOM 866 N N . ASP A 1 107 ? 9.344 -1.942 -18.625 1 97.12 107 ASP A N 1
ATOM 867 C CA . ASP A 1 107 ? 7.887 -1.912 -18.703 1 97.12 107 ASP A CA 1
ATOM 868 C C . ASP A 1 107 ? 7.297 -3.305 -18.5 1 97.12 107 ASP A C 1
ATOM 870 O O . ASP A 1 107 ? 7.496 -4.199 -19.328 1 97.12 107 ASP A O 1
ATOM 874 N N . TRP A 1 108 ? 6.516 -3.49 -17.484 1 97.88 108 TRP A N 1
ATOM 875 C CA . TRP A 1 108 ? 6.039 -4.824 -17.125 1 97.88 108 TRP A CA 1
ATOM 876 C C . TRP A 1 108 ? 4.941 -5.281 -18.078 1 97.88 108 TRP A C 1
ATOM 878 O O . TRP A 1 108 ? 4.785 -6.477 -18.328 1 97.88 108 TRP A O 1
ATOM 888 N N . SER A 1 109 ? 4.078 -4.348 -18.656 1 97.44 109 SER A N 1
ATOM 889 C CA . SER A 1 109 ? 3.137 -4.758 -19.688 1 97.44 109 SER A CA 1
ATOM 890 C C . SER A 1 109 ? 3.855 -5.445 -20.859 1 97.44 109 SER A C 1
ATOM 892 O O . SER A 1 109 ? 3.402 -6.48 -21.344 1 97.44 109 SER A O 1
ATOM 894 N N . LEU A 1 110 ? 4.965 -4.836 -21.234 1 97.38 110 LEU A N 1
ATOM 895 C CA . LEU A 1 110 ? 5.746 -5.363 -22.359 1 97.38 110 LEU A CA 1
ATOM 896 C C . LEU A 1 110 ? 6.289 -6.75 -22.031 1 97.38 110 LEU A C 1
ATOM 898 O O . LEU A 1 110 ? 6.168 -7.676 -22.828 1 97.38 110 LEU A O 1
ATOM 902 N N . SER A 1 111 ? 6.848 -6.887 -20.844 1 97.38 111 SER A N 1
ATOM 903 C CA . SER A 1 111 ? 7.453 -8.148 -20.438 1 97.38 111 SER A CA 1
ATOM 904 C C . SER A 1 111 ? 6.406 -9.25 -20.312 1 97.38 111 SER A C 1
ATOM 906 O O . SER A 1 111 ? 6.613 -10.367 -20.781 1 97.38 111 SER A O 1
ATOM 908 N N . VAL A 1 112 ? 5.297 -8.984 -19.688 1 96.25 112 VAL A N 1
ATOM 909 C CA . VAL A 1 112 ? 4.242 -9.969 -19.469 1 96.25 112 VAL A CA 1
ATOM 910 C C . VAL A 1 112 ? 3.629 -10.383 -20.797 1 96.25 112 VAL A C 1
ATOM 912 O O . VAL A 1 112 ? 3.434 -11.578 -21.062 1 96.25 112 VAL A O 1
ATOM 915 N N . LYS A 1 113 ? 3.338 -9.398 -21.625 1 96.75 113 LYS A N 1
ATOM 916 C CA . LYS A 1 113 ? 2.768 -9.719 -22.922 1 96.75 113 LYS A CA 1
ATOM 917 C C . LYS A 1 113 ? 3.729 -10.562 -23.75 1 96.75 113 LYS A C 1
ATOM 919 O O . LYS A 1 113 ? 3.314 -11.523 -24.406 1 96.75 113 LYS A O 1
ATOM 924 N N . TRP A 1 114 ? 4.957 -10.195 -23.734 1 94.75 114 TRP A N 1
ATOM 925 C CA . TRP A 1 114 ? 5.969 -10.961 -24.453 1 94.75 114 TRP A CA 1
ATOM 926 C C . TRP A 1 114 ? 6.023 -12.398 -23.938 1 94.75 114 TRP A C 1
ATOM 928 O O . TRP A 1 114 ? 6.082 -13.344 -24.719 1 94.75 114 TRP A O 1
ATOM 938 N N . SER A 1 115 ? 6.039 -12.57 -22.625 1 93.19 115 SER A N 1
ATOM 939 C CA . SER A 1 115 ? 6.117 -13.891 -22.016 1 93.19 115 SER A CA 1
ATOM 940 C C . SER A 1 115 ? 4.918 -14.75 -22.391 1 93.19 115 SER A C 1
ATOM 942 O O . SER A 1 115 ? 5.059 -15.953 -22.641 1 93.19 115 SER A O 1
ATOM 944 N N . LEU A 1 116 ? 3.773 -14.164 -22.438 1 92.62 116 LEU A N 1
ATOM 945 C CA . LEU A 1 116 ? 2.553 -14.891 -22.766 1 92.62 116 LEU A CA 1
ATOM 946 C C . LEU A 1 116 ? 2.543 -15.297 -24.234 1 92.62 116 LEU A C 1
ATOM 948 O O . LEU A 1 116 ? 2.113 -16.406 -24.578 1 92.62 116 LEU A O 1
ATOM 952 N N . LEU A 1 117 ? 3.062 -14.438 -25.078 1 91.81 117 LEU A N 1
ATOM 953 C CA . LEU A 1 117 ? 3.049 -14.68 -26.516 1 91.81 117 LEU A CA 1
ATOM 954 C C . LEU A 1 117 ? 4.156 -15.648 -26.922 1 91.81 117 LEU A C 1
ATOM 956 O O . LEU A 1 117 ? 3.996 -16.422 -27.859 1 91.81 117 LEU A O 1
ATOM 960 N N . SER A 1 118 ? 5.199 -15.648 -26.188 1 85.88 118 SER A N 1
ATOM 961 C CA . SER A 1 118 ? 6.391 -16.328 -26.688 1 85.88 118 SER A CA 1
ATOM 962 C C . SER A 1 118 ? 6.688 -17.594 -25.891 1 85.88 118 SER A C 1
ATOM 964 O O . SER A 1 118 ? 7.289 -18.531 -26.406 1 85.88 118 SER A O 1
ATOM 966 N N . THR A 1 119 ? 6.344 -17.594 -24.625 1 83.06 119 THR A N 1
ATOM 967 C CA . THR A 1 119 ? 6.867 -18.688 -23.812 1 83.06 119 THR A CA 1
ATOM 968 C C . THR A 1 119 ? 5.738 -19.438 -23.125 1 83.06 119 THR A C 1
ATOM 970 O O . THR A 1 119 ? 5.719 -20.672 -23.109 1 83.06 119 THR A O 1
ATOM 973 N N . PHE A 1 120 ? 4.836 -18.828 -22.594 1 83.44 120 PHE A N 1
ATOM 974 C CA . PHE A 1 120 ? 3.877 -19.438 -21.672 1 83.44 120 PHE A CA 1
ATOM 975 C C . PHE A 1 120 ? 2.986 -20.438 -22.406 1 83.44 120 PHE A C 1
ATOM 977 O O . PHE A 1 120 ? 2.812 -21.562 -21.953 1 83.44 120 PHE A O 1
ATOM 984 N N . GLN A 1 121 ? 2.406 -20.062 -23.484 1 86.25 121 GLN A N 1
ATOM 985 C CA . GLN A 1 121 ? 1.517 -20.953 -24.234 1 86.25 121 GLN A CA 1
ATOM 986 C C . GLN A 1 121 ? 2.289 -22.109 -24.859 1 86.25 121 GLN A C 1
ATOM 988 O O . GLN A 1 121 ? 1.788 -23.234 -24.922 1 86.25 121 GLN A O 1
ATOM 993 N N . VAL A 1 122 ? 3.453 -21.781 -25.328 1 86.81 122 VAL A N 1
ATOM 994 C CA . VAL A 1 122 ? 4.301 -22.812 -25.922 1 86.81 122 VAL A CA 1
ATOM 995 C C . VAL A 1 122 ? 4.637 -23.875 -24.875 1 86.81 122 VAL A C 1
ATOM 997 O O . VAL A 1 122 ? 4.531 -25.078 -25.156 1 86.81 122 VAL A O 1
ATOM 1000 N N . ALA A 1 123 ? 4.961 -23.422 -23.688 1 84.25 123 ALA A N 1
ATOM 1001 C CA . ALA A 1 123 ? 5.285 -24.344 -22.609 1 84.25 123 ALA A CA 1
ATOM 1002 C C . ALA A 1 123 ? 4.074 -25.188 -22.234 1 84.25 123 ALA A C 1
ATOM 1004 O O . ALA A 1 123 ? 4.215 -26.375 -21.922 1 84.25 123 ALA A O 1
ATOM 1005 N N . ALA A 1 124 ? 2.932 -24.609 -22.266 1 88.38 124 ALA A N 1
ATOM 1006 C CA . ALA A 1 124 ? 1.71 -25.344 -21.938 1 88.38 124 ALA A CA 1
ATOM 1007 C C . ALA A 1 124 ? 1.442 -26.453 -22.938 1 88.38 124 ALA A C 1
ATOM 1009 O O . ALA A 1 124 ? 1.114 -27.578 -22.562 1 88.38 124 ALA A O 1
ATOM 1010 N N . ILE A 1 125 ? 1.63 -26.156 -24.188 1 91.94 125 ILE A N 1
ATOM 1011 C CA . ILE A 1 125 ? 1.355 -27.125 -25.25 1 91.94 125 ILE A CA 1
ATOM 1012 C C . ILE A 1 125 ? 2.422 -28.219 -25.234 1 91.94 125 ILE A C 1
ATOM 1014 O O . ILE A 1 125 ? 2.111 -29.391 -25.406 1 91.94 125 ILE A O 1
ATOM 1018 N N . GLN A 1 126 ? 3.635 -27.781 -25.016 1 87 126 GLN A N 1
ATOM 1019 C CA . GLN A 1 126 ? 4.715 -28.766 -24.938 1 87 126 GLN A CA 1
ATOM 1020 C C . GLN A 1 126 ? 4.52 -29.703 -23.75 1 87 126 GLN A C 1
ATOM 1022 O O . GLN A 1 126 ? 4.848 -30.891 -23.828 1 87 126 GLN A O 1
ATOM 1027 N N . GLY A 1 127 ? 4.035 -29.188 -22.688 1 85.75 127 GLY A N 1
ATOM 1028 C CA . GLY A 1 127 ? 3.889 -29.969 -21.469 1 85.75 127 GLY A CA 1
ATOM 1029 C C . GLY A 1 127 ? 2.645 -30.844 -21.469 1 85.75 127 GLY A C 1
ATOM 1030 O O . GLY A 1 127 ? 2.629 -31.906 -20.844 1 85.75 127 GLY A O 1
ATOM 1031 N N . LEU A 1 128 ? 1.626 -30.438 -22.188 1 91.81 128 LEU A N 1
ATOM 1032 C CA . LEU A 1 128 ? 0.334 -31.109 -22.047 1 91.81 128 LEU A CA 1
ATOM 1033 C C . LEU A 1 128 ? -0.05 -31.828 -23.344 1 91.81 128 LEU A C 1
ATOM 1035 O O . LEU A 1 128 ? -0.945 -32.656 -23.344 1 91.81 128 LEU A O 1
ATOM 1039 N N . GLY A 1 129 ? 0.583 -31.391 -24.422 1 93.81 129 GLY A N 1
ATOM 1040 C CA . GLY A 1 129 ? 0.242 -31.953 -25.719 1 93.81 129 GLY A CA 1
ATOM 1041 C C . GLY A 1 129 ? 1.17 -33.062 -26.141 1 93.81 129 GLY A C 1
ATOM 1042 O O . GLY A 1 129 ? 1.911 -33.625 -25.328 1 93.81 129 GLY A O 1
ATOM 1043 N N . THR A 1 130 ? 0.989 -33.531 -27.375 1 94.5 130 THR A N 1
ATOM 1044 C CA . THR A 1 130 ? 1.785 -34.562 -28.047 1 94.5 130 THR A CA 1
ATOM 1045 C C . THR A 1 130 ? 2.141 -34.125 -29.469 1 94.5 130 THR A C 1
ATOM 1047 O O . THR A 1 130 ? 2.02 -32.969 -29.812 1 94.5 130 THR A O 1
ATOM 1050 N N . GLU A 1 131 ? 2.594 -35.062 -30.219 1 95.38 131 GLU A N 1
ATOM 1051 C CA . GLU A 1 131 ? 3.072 -34.781 -31.578 1 95.38 131 GLU A CA 1
ATOM 1052 C C . GLU A 1 131 ? 1.964 -34.219 -32.438 1 95.38 131 GLU A C 1
ATOM 1054 O O . GLU A 1 131 ? 2.232 -33.406 -33.344 1 95.38 131 GLU A O 1
ATOM 1059 N N . ARG A 1 132 ? 0.793 -34.562 -32.156 1 95.19 132 ARG A N 1
ATOM 1060 C CA . ARG A 1 132 ? -0.302 -34.094 -33 1 95.19 132 ARG A CA 1
ATOM 1061 C C . ARG A 1 132 ? -0.495 -32.594 -32.875 1 95.19 132 ARG A C 1
ATOM 1063 O O . ARG A 1 132 ? -1.188 -31.984 -33.688 1 95.19 132 ARG A O 1
ATOM 1070 N N . HIS A 1 133 ? 0.166 -31.922 -31.953 1 97.19 133 HIS A N 1
ATOM 1071 C CA . HIS A 1 133 ? 0.012 -30.484 -31.75 1 97.19 133 HIS A CA 1
ATOM 1072 C C . HIS A 1 133 ? 1.224 -29.719 -32.281 1 97.19 133 HIS A C 1
ATOM 1074 O O . HIS A 1 133 ? 1.344 -28.516 -32.031 1 97.19 133 HIS A O 1
ATOM 1080 N N . TYR A 1 134 ? 2.141 -30.312 -32.969 1 95.5 134 TYR A N 1
ATOM 1081 C CA . TYR A 1 134 ? 3.395 -29.703 -33.406 1 95.5 134 TYR A CA 1
ATOM 1082 C C . TYR A 1 134 ? 3.146 -28.625 -34.438 1 95.5 134 TYR A C 1
ATOM 1084 O O . TYR A 1 134 ? 3.879 -27.625 -34.5 1 95.5 134 TYR A O 1
ATOM 1092 N N . ASP A 1 135 ? 2.125 -28.797 -35.188 1 95.06 135 ASP A N 1
ATOM 1093 C CA . ASP A 1 135 ? 1.833 -27.781 -36.219 1 95.06 135 ASP A CA 1
ATOM 1094 C C . ASP A 1 135 ? 1.486 -26.438 -35.562 1 95.06 135 ASP A C 1
ATOM 1096 O O . ASP A 1 135 ? 2.059 -25.406 -35.938 1 95.06 135 ASP A O 1
ATOM 1100 N N . ILE A 1 136 ? 0.533 -26.438 -34.688 1 95.56 136 ILE A N 1
ATOM 1101 C CA . ILE A 1 136 ? 0.13 -25.188 -34.031 1 95.56 136 ILE A CA 1
ATOM 1102 C C . ILE A 1 136 ? 1.289 -24.641 -33.188 1 95.56 136 ILE A C 1
ATOM 1104 O O . ILE A 1 136 ? 1.463 -23.422 -33.094 1 95.56 136 ILE A O 1
ATOM 1108 N N . LEU A 1 137 ? 2.086 -25.516 -32.625 1 95.06 137 LEU A N 1
ATOM 1109 C CA . LEU A 1 137 ? 3.277 -25.094 -31.906 1 95.06 137 LEU A CA 1
ATOM 1110 C C . LEU A 1 137 ? 4.219 -24.312 -32.812 1 95.06 137 LEU A C 1
ATOM 1112 O O . LEU A 1 137 ? 4.762 -23.281 -32.438 1 95.06 137 LEU A O 1
ATOM 1116 N N . GLY A 1 138 ? 4.445 -24.859 -34 1 93.75 138 GLY A N 1
ATOM 1117 C CA . GLY A 1 138 ? 5.289 -24.188 -34.969 1 93.75 138 GLY A CA 1
ATOM 1118 C C . GLY A 1 138 ? 4.777 -22.797 -35.344 1 93.75 138 GLY A C 1
ATOM 1119 O O . GLY A 1 138 ? 5.555 -21.859 -35.406 1 93.75 138 GLY A O 1
ATOM 1120 N N . GLU A 1 139 ? 3.461 -22.656 -35.531 1 94.88 139 GLU A N 1
ATOM 1121 C CA . GLU A 1 139 ? 2.85 -21.391 -35.875 1 94.88 139 GLU A CA 1
ATOM 1122 C C . GLU A 1 139 ? 2.994 -20.375 -34.75 1 94.88 139 GLU A C 1
ATOM 1124 O O . GLU A 1 139 ? 3.176 -19.172 -35 1 94.88 139 GLU A O 1
ATOM 1129 N N . LEU A 1 140 ? 2.844 -20.859 -33.531 1 94.5 140 LEU A N 1
ATOM 1130 C CA . LEU A 1 140 ? 2.982 -19.984 -32.375 1 94.5 140 LEU A CA 1
ATOM 1131 C C . LEU A 1 140 ? 4.426 -19.516 -32.219 1 94.5 140 LEU A C 1
ATOM 1133 O O . LEU A 1 140 ? 4.676 -18.344 -31.922 1 94.5 140 LEU A O 1
ATOM 1137 N N . MET A 1 141 ? 5.387 -20.375 -32.438 1 90.94 141 MET A N 1
ATOM 1138 C CA . MET A 1 141 ? 6.801 -20.062 -32.281 1 90.94 141 MET A CA 1
ATOM 1139 C C . MET A 1 141 ? 7.262 -19.094 -33.375 1 90.94 141 MET A C 1
ATOM 1141 O O . MET A 1 141 ? 8.172 -18.297 -33.125 1 90.94 141 MET A O 1
ATOM 1145 N N . SER A 1 142 ? 6.602 -19.172 -34.562 1 91.75 142 SER A N 1
ATOM 1146 C CA . SER A 1 142 ? 6.945 -18.266 -35.656 1 91.75 142 SER A CA 1
ATOM 1147 C C . SER A 1 142 ? 6.102 -17 -35.594 1 91.75 142 SER A C 1
ATOM 1149 O O . SER A 1 142 ? 6.234 -16.125 -36.469 1 91.75 142 SER A O 1
ATOM 1151 N N . ASN A 1 143 ? 5.207 -16.844 -34.625 1 93 143 ASN A N 1
ATOM 1152 C CA . ASN A 1 143 ? 4.328 -15.703 -34.406 1 93 143 ASN A CA 1
ATOM 1153 C C . ASN A 1 143 ? 3.336 -15.523 -35.562 1 93 143 ASN A C 1
ATOM 1155 O O . ASN A 1 143 ? 2.846 -14.422 -35.781 1 93 143 ASN A O 1
ATOM 1159 N N . GLU A 1 144 ? 3.156 -16.641 -36.25 1 95 144 GLU A N 1
ATOM 1160 C CA . GLU A 1 144 ? 2.076 -16.641 -37.25 1 95 144 GLU A CA 1
ATOM 1161 C C . GLU A 1 144 ? 0.714 -16.75 -36.562 1 95 144 GLU A C 1
ATOM 1163 O O . GLU A 1 144 ? -0.303 -16.359 -37.125 1 95 144 GLU A O 1
ATOM 1168 N N . ALA A 1 145 ? 0.726 -17.375 -35.438 1 96.19 145 ALA A N 1
ATOM 1169 C CA . ALA A 1 145 ? -0.393 -17.391 -34.5 1 96.19 145 ALA A CA 1
ATOM 1170 C C . ALA A 1 145 ? 0.006 -16.781 -33.156 1 96.19 145 ALA A C 1
ATOM 1172 O O . ALA A 1 145 ? 1.188 -16.75 -32.812 1 96.19 145 ALA A O 1
ATOM 1173 N N . THR A 1 146 ? -0.888 -16.203 -32.562 1 96.81 146 THR A N 1
ATOM 1174 C CA . THR A 1 146 ? -0.683 -15.68 -31.219 1 96.81 146 THR A CA 1
ATOM 1175 C C . THR A 1 146 ? -1.59 -16.391 -30.219 1 96.81 146 THR A C 1
ATOM 1177 O O . THR A 1 146 ? -2.668 -16.859 -30.578 1 96.81 146 THR A O 1
ATOM 1180 N N . GLY A 1 147 ? -1.116 -16.484 -29.016 1 95.69 147 GLY A N 1
ATOM 1181 C CA . GLY A 1 147 ? -1.873 -17.328 -28.109 1 95.69 147 GLY A CA 1
ATOM 1182 C C . GLY A 1 147 ? -2.068 -16.703 -26.734 1 95.69 147 GLY A C 1
ATOM 1183 O O . GLY A 1 147 ? -1.479 -15.664 -26.438 1 95.69 147 GLY A O 1
ATOM 1184 N N . CYS A 1 148 ? -2.924 -17.281 -25.938 1 96.25 148 CYS A N 1
ATOM 1185 C CA . CYS A 1 148 ? -3.148 -16.969 -24.531 1 96.25 148 CYS A CA 1
ATOM 1186 C C . CYS A 1 148 ? -3.586 -18.219 -23.766 1 96.25 148 CYS A C 1
ATOM 1188 O O . CYS A 1 148 ? -3.684 -19.297 -24.328 1 96.25 148 CYS A O 1
ATOM 1190 N N . PHE A 1 149 ? -3.643 -18.094 -22.484 1 95.06 149 PHE A N 1
ATOM 1191 C CA . PHE A 1 149 ? -3.984 -19.172 -21.562 1 95.06 149 PHE A CA 1
ATOM 1192 C C . PHE A 1 149 ? -5.219 -18.812 -20.75 1 95.06 149 PHE A C 1
ATOM 1194 O O . PHE A 1 149 ? -5.254 -17.781 -20.078 1 95.06 149 PHE A O 1
ATOM 1201 N N . ALA A 1 150 ? -6.277 -19.688 -20.766 1 96.44 150 ALA A N 1
ATOM 1202 C CA . ALA A 1 150 ? -7.531 -19.359 -20.094 1 96.44 150 ALA A CA 1
ATOM 1203 C C . ALA A 1 150 ? -7.961 -20.484 -19.156 1 96.44 150 ALA A C 1
ATOM 1205 O O . ALA A 1 150 ? -8.367 -21.547 -19.609 1 96.44 150 ALA A O 1
ATOM 1206 N N . LEU A 1 151 ? -7.879 -20.25 -17.875 1 94.62 151 LEU A N 1
ATOM 1207 C CA . LEU A 1 151 ? -8.32 -21.156 -16.828 1 94.62 151 LEU A CA 1
ATOM 1208 C C . LEU A 1 151 ? -9.414 -20.531 -15.977 1 94.62 151 LEU A C 1
ATOM 1210 O O . LEU A 1 151 ? -10.555 -20.984 -15.969 1 94.62 151 LEU A O 1
ATOM 1214 N N . THR A 1 152 ? -9.156 -19.391 -15.445 1 96.25 152 THR A N 1
ATOM 1215 C CA . THR A 1 152 ? -9.984 -18.672 -14.484 1 96.25 152 THR A CA 1
ATOM 1216 C C . THR A 1 152 ? -11.312 -18.266 -15.117 1 96.25 152 THR A C 1
ATOM 1218 O O . THR A 1 152 ? -11.359 -17.891 -16.297 1 96.25 152 THR A O 1
ATOM 1221 N N . GLU A 1 153 ? -12.344 -18.438 -14.43 1 98.19 153 GLU A N 1
ATOM 1222 C CA . GLU A 1 153 ? -13.664 -17.953 -14.828 1 98.19 153 GLU A CA 1
ATOM 1223 C C . GLU A 1 153 ? -14.141 -16.812 -13.938 1 98.19 153 GLU A C 1
ATOM 1225 O O . GLU A 1 153 ? -13.609 -16.625 -12.836 1 98.19 153 GLU A O 1
ATOM 1230 N N . ILE A 1 154 ? -15.102 -16.078 -14.375 1 98.06 154 ILE A N 1
ATOM 1231 C CA . ILE A 1 154 ? -15.641 -14.93 -13.641 1 98.06 154 ILE A CA 1
ATOM 1232 C C . ILE A 1 154 ? -16.109 -15.375 -12.258 1 98.06 154 ILE A C 1
ATOM 1234 O O . ILE A 1 154 ? -15.852 -14.688 -11.258 1 98.06 154 ILE A O 1
ATOM 1238 N N . GLY A 1 155 ? -16.703 -16.5 -12.203 1 96.69 155 GLY A N 1
ATOM 1239 C CA . GLY A 1 155 ? -17.266 -16.984 -10.953 1 96.69 155 GLY A CA 1
ATOM 1240 C C . GLY A 1 155 ? -16.312 -17.875 -10.172 1 96.69 155 GLY A C 1
ATOM 1241 O O . GLY A 1 155 ? -16.531 -18.125 -8.984 1 96.69 155 GLY A O 1
ATOM 1242 N N . HIS A 1 156 ? -15.258 -18.406 -10.789 1 95.12 156 HIS A N 1
ATOM 1243 C CA . HIS A 1 156 ? -14.32 -19.312 -10.117 1 95.12 156 HIS A CA 1
ATOM 1244 C C . HIS A 1 156 ? -12.883 -18.969 -10.477 1 95.12 156 HIS A C 1
ATOM 1246 O O . HIS A 1 156 ? -12.531 -18.875 -11.648 1 95.12 156 HIS A O 1
ATOM 1252 N N . GLY A 1 157 ? -12.047 -18.734 -9.477 1 91.69 157 GLY A N 1
ATOM 1253 C CA . GLY A 1 157 ? -10.617 -18.5 -9.617 1 91.69 157 GLY A CA 1
ATOM 1254 C C . GLY A 1 157 ? -9.773 -19.547 -8.914 1 91.69 157 GLY A C 1
ATOM 1255 O O . GLY A 1 157 ? -9.477 -20.594 -9.492 1 91.69 157 GLY A O 1
ATOM 1256 N N . THR A 1 158 ? -9.609 -19.422 -7.648 1 87.31 158 THR A N 1
ATOM 1257 C CA . THR A 1 158 ? -8.812 -20.359 -6.852 1 87.31 158 THR A CA 1
ATOM 1258 C C . THR A 1 158 ? -9.461 -21.734 -6.816 1 87.31 158 THR A C 1
ATOM 1260 O O . THR A 1 158 ? -8.766 -22.75 -6.77 1 87.31 158 THR A O 1
ATOM 1263 N N . ASN A 1 159 ? -10.766 -21.797 -6.836 1 91.06 159 ASN A N 1
ATOM 1264 C CA . ASN A 1 159 ? -11.5 -23.047 -6.891 1 91.06 159 ASN A CA 1
ATOM 1265 C C . ASN A 1 159 ? -11.594 -23.578 -8.32 1 91.06 159 ASN A C 1
ATOM 1267 O O . ASN A 1 159 ? -12.688 -23.688 -8.875 1 91.06 159 ASN A O 1
ATOM 1271 N N . THR A 1 160 ? -10.562 -24.047 -8.828 1 88.75 160 THR A N 1
ATOM 1272 C CA . THR A 1 160 ? -10.445 -24.438 -10.227 1 88.75 160 THR A CA 1
ATOM 1273 C C . THR A 1 160 ? -11.336 -25.641 -10.523 1 88.75 160 THR A C 1
ATOM 1275 O O . THR A 1 160 ? -11.844 -25.781 -11.641 1 88.75 160 THR A O 1
ATOM 1278 N N . LYS A 1 161 ? -11.523 -26.469 -9.531 1 88.5 161 LYS A N 1
ATOM 1279 C CA . LYS A 1 161 ? -12.281 -27.703 -9.742 1 88.5 161 LYS A CA 1
ATOM 1280 C C . LYS A 1 161 ? -13.75 -27.391 -10.023 1 88.5 161 LYS A C 1
ATOM 1282 O O . LYS A 1 161 ? -14.469 -28.234 -10.57 1 88.5 161 LYS A O 1
ATOM 1287 N N . ALA A 1 162 ? -14.125 -26.203 -9.664 1 92.25 162 ALA A N 1
ATOM 1288 C CA . ALA A 1 162 ? -15.539 -25.875 -9.781 1 92.25 162 ALA A CA 1
ATOM 1289 C C . ALA A 1 162 ? -15.812 -25.078 -11.055 1 92.25 162 ALA A C 1
ATOM 1291 O O . ALA A 1 162 ? -16.922 -24.562 -11.25 1 92.25 162 ALA A O 1
ATOM 1292 N N . MET A 1 163 ? -14.883 -25.016 -11.961 1 95 163 MET A N 1
ATOM 1293 C CA . MET A 1 163 ? -15.102 -24.344 -13.234 1 95 163 MET A CA 1
ATOM 1294 C C . MET A 1 163 ? -16.266 -24.984 -14 1 95 163 MET A C 1
ATOM 1296 O O . MET A 1 163 ? -16.5 -26.188 -13.875 1 95 163 MET A O 1
ATOM 1300 N N . ARG A 1 164 ? -16.906 -24.172 -14.852 1 97.62 164 ARG A N 1
ATOM 1301 C CA . ARG A 1 164 ? -18.203 -24.656 -15.336 1 97.62 164 ARG A CA 1
ATOM 1302 C C . ARG A 1 164 ? -18.219 -24.75 -16.859 1 97.62 164 ARG A C 1
ATOM 1304 O O . ARG A 1 164 ? -19.156 -25.312 -17.438 1 97.62 164 ARG A O 1
ATOM 1311 N N . THR A 1 165 ? -17.203 -24.188 -17.547 1 98.5 165 THR A N 1
ATOM 1312 C CA . THR A 1 165 ? -17.109 -24.453 -18.984 1 98.5 165 THR A CA 1
ATOM 1313 C C . THR A 1 165 ? -16.984 -25.953 -19.25 1 98.5 165 THR A C 1
ATOM 1315 O O . THR A 1 165 ? -16.219 -26.641 -18.578 1 98.5 165 THR A O 1
ATOM 1318 N N . THR A 1 166 ? -17.734 -26.469 -20.266 1 98.5 166 THR A N 1
ATOM 1319 C CA . THR A 1 166 ? -17.734 -27.906 -20.547 1 98.5 166 THR A CA 1
ATOM 1320 C C . THR A 1 166 ? -17.234 -28.188 -21.953 1 98.5 166 THR A C 1
ATOM 1322 O O . THR A 1 166 ? -17.297 -27.312 -22.828 1 98.5 166 THR A O 1
ATOM 1325 N N . ALA A 1 167 ? -16.656 -29.281 -22.141 1 98.69 167 ALA A N 1
ATOM 1326 C CA . ALA A 1 167 ? -16.344 -29.891 -23.422 1 98.69 167 ALA A CA 1
ATOM 1327 C C . ALA A 1 167 ? -16.953 -31.281 -23.547 1 98.69 167 ALA A C 1
ATOM 1329 O O . ALA A 1 167 ? -16.484 -32.219 -22.922 1 98.69 167 ALA A O 1
ATOM 1330 N N . VAL A 1 168 ? -17.938 -31.406 -24.344 1 98.5 168 VAL A N 1
ATOM 1331 C CA . VAL A 1 168 ? -18.641 -32.688 -24.5 1 98.5 168 VAL A CA 1
ATOM 1332 C C . VAL A 1 168 ? -18.25 -33.312 -25.844 1 98.5 168 VAL A C 1
ATOM 1334 O O . VAL A 1 168 ? -18.359 -32.688 -26.891 1 98.5 168 VAL A O 1
ATOM 1337 N N . TYR A 1 169 ? -17.812 -34.562 -25.766 1 98.56 169 TYR A N 1
ATOM 1338 C CA . TYR A 1 169 ? -17.406 -35.281 -26.984 1 98.56 169 TYR A CA 1
ATOM 1339 C C . TYR A 1 169 ? -18.609 -35.75 -27.781 1 98.56 169 TYR A C 1
ATOM 1341 O O . TYR A 1 169 ? -19.484 -36.406 -27.25 1 98.56 169 TYR A O 1
ATOM 1349 N N . ASP A 1 170 ? -18.656 -35.344 -29 1 97.75 170 ASP A N 1
ATOM 1350 C CA . ASP A 1 170 ? -19.625 -35.812 -29.984 1 97.75 170 ASP A CA 1
ATOM 1351 C C . ASP A 1 170 ? -19.016 -36.906 -30.875 1 97.75 170 ASP A C 1
ATOM 1353 O O . ASP A 1 170 ? -18.344 -36.594 -31.859 1 97.75 170 ASP A O 1
ATOM 1357 N N . LYS A 1 171 ? -19.312 -38.094 -30.625 1 96.25 171 LYS A N 1
ATOM 1358 C CA . LYS A 1 171 ? -18.719 -39.25 -31.312 1 96.25 171 LYS A CA 1
ATOM 1359 C C . LYS A 1 171 ? -19 -39.219 -32.812 1 96.25 171 LYS A C 1
ATOM 1361 O O . LYS A 1 171 ? -18.109 -39.5 -33.625 1 96.25 171 LYS A O 1
ATOM 1366 N N . ALA A 1 172 ? -20.141 -38.906 -33.188 1 97.06 172 ALA A N 1
ATOM 1367 C CA . ALA A 1 172 ? -20.547 -38.938 -34.562 1 97.06 172 ALA A CA 1
ATOM 1368 C C . ALA A 1 172 ? -19.703 -37.969 -35.406 1 97.06 172 ALA A C 1
ATOM 1370 O O . ALA A 1 172 ? -19.281 -38.281 -36.531 1 97.06 172 ALA A O 1
ATOM 1371 N N . ALA A 1 173 ? -19.406 -36.812 -34.844 1 97.12 173 ALA A N 1
ATOM 1372 C CA . ALA A 1 173 ? -18.656 -35.781 -35.562 1 97.12 173 ALA A CA 1
ATOM 1373 C C . ALA A 1 173 ? -17.172 -35.844 -35.25 1 97.12 173 ALA A C 1
ATOM 1375 O O . ALA A 1 173 ? -16.359 -35.25 -35.938 1 97.12 173 ALA A O 1
ATOM 1376 N N . LYS A 1 174 ? -16.797 -36.594 -34.312 1 97.5 174 LYS A N 1
ATOM 1377 C CA . LYS A 1 174 ? -15.422 -36.656 -33.812 1 97.5 174 LYS A CA 1
ATOM 1378 C C . LYS A 1 174 ? -14.914 -35.281 -33.406 1 97.5 174 LYS A C 1
ATOM 1380 O O . LYS A 1 174 ? -13.82 -34.875 -33.781 1 97.5 174 LYS A O 1
ATOM 1385 N N . GLU A 1 175 ? -15.812 -34.594 -32.688 1 98.25 175 GLU A N 1
ATOM 1386 C CA . GLU A 1 175 ? -15.531 -33.219 -32.219 1 98.25 175 GLU A CA 1
ATOM 1387 C C . GLU A 1 175 ? -15.914 -33.062 -30.766 1 98.25 175 GLU A C 1
ATOM 1389 O O . GLU A 1 175 ? -16.703 -33.844 -30.219 1 98.25 175 GLU A O 1
ATOM 1394 N N . PHE A 1 176 ? -15.305 -32.094 -30.125 1 98.62 176 PHE A N 1
ATOM 1395 C CA . PHE A 1 176 ? -15.781 -31.625 -28.844 1 98.62 176 PHE A CA 1
ATOM 1396 C C . PHE A 1 176 ? -16.656 -30.391 -29 1 98.62 176 PHE A C 1
ATOM 1398 O O . PHE A 1 176 ? -16.375 -29.531 -29.859 1 98.62 176 PHE A O 1
ATOM 1405 N N . VAL A 1 177 ? -17.672 -30.297 -28.25 1 98.75 177 VAL A N 1
ATOM 1406 C CA . VAL A 1 177 ? -18.531 -29.125 -28.203 1 98.75 177 VAL A CA 1
ATOM 1407 C C . VAL A 1 177 ? -18.281 -28.359 -26.891 1 98.75 177 VAL A C 1
ATOM 1409 O O . VAL A 1 177 ? -18.625 -28.859 -25.812 1 98.75 177 VAL A O 1
ATOM 1412 N N . LEU A 1 178 ? -17.688 -27.188 -26.969 1 98.81 178 LEU A N 1
ATOM 1413 C CA . LEU A 1 178 ? -17.422 -26.344 -25.797 1 98.81 178 LEU A CA 1
ATOM 1414 C C . LEU A 1 178 ? -18.609 -25.422 -25.531 1 98.81 178 LEU A C 1
ATOM 1416 O O . LEU A 1 178 ? -19.172 -24.844 -26.453 1 98.81 178 LEU A O 1
ATOM 1420 N N . ASN A 1 179 ? -18.984 -25.281 -24.266 1 98.69 179 ASN A N 1
ATOM 1421 C CA . ASN A 1 179 ? -20.094 -24.422 -23.859 1 98.69 179 ASN A CA 1
ATOM 1422 C C . ASN A 1 179 ? -19.844 -23.781 -22.5 1 98.69 179 ASN A C 1
ATOM 1424 O O . ASN A 1 179 ? -19.375 -24.438 -21.578 1 98.69 179 ASN A O 1
ATOM 1428 N N . SER A 1 180 ? -20.062 -22.5 -22.375 1 98.56 180 SER A N 1
ATOM 1429 C CA . SER A 1 180 ? -20.141 -21.75 -21.125 1 98.56 180 SER A CA 1
ATOM 1430 C C . SER A 1 180 ? -21.594 -21.422 -20.781 1 98.56 180 SER A C 1
ATOM 1432 O O . SER A 1 180 ? -22.234 -20.625 -21.484 1 98.56 180 SER A O 1
ATOM 1434 N N . PRO A 1 181 ? -22.094 -21.906 -19.75 1 97.81 181 PRO A N 1
ATOM 1435 C CA . PRO A 1 181 ? -23.547 -21.859 -19.516 1 97.81 181 PRO A CA 1
ATOM 1436 C C . PRO A 1 181 ? -24.047 -20.438 -19.234 1 97.81 181 PRO A C 1
ATOM 1438 O O . PRO A 1 181 ? -25.188 -20.109 -19.562 1 97.81 181 PRO A O 1
ATOM 1441 N N . ASP A 1 182 ? -23.297 -19.578 -18.578 1 97.44 182 ASP A N 1
ATOM 1442 C CA . ASP A 1 182 ? -23.672 -18.203 -18.266 1 97.44 182 ASP A CA 1
ATOM 1443 C C . ASP A 1 182 ? -22.438 -17.344 -18.062 1 97.44 182 ASP A C 1
ATOM 1445 O O . ASP A 1 182 ? -21.312 -17.797 -18.281 1 97.44 182 ASP A O 1
ATOM 1449 N N . PHE A 1 183 ? -22.578 -16.078 -17.734 1 97.81 183 PHE A N 1
ATOM 1450 C CA . PHE A 1 183 ? -21.469 -15.141 -17.625 1 97.81 183 PHE A CA 1
ATOM 1451 C C . PHE A 1 183 ? -20.516 -15.547 -16.5 1 97.81 183 PHE A C 1
ATOM 1453 O O . PHE A 1 183 ? -19.312 -15.352 -16.609 1 97.81 183 PHE A O 1
ATOM 1460 N N . GLU A 1 184 ? -21 -16.078 -15.422 1 97.69 184 GLU A N 1
ATOM 1461 C CA . GLU A 1 184 ? -20.141 -16.5 -14.32 1 97.69 184 GLU A CA 1
ATOM 1462 C C . GLU A 1 184 ? -19.172 -17.578 -14.758 1 97.69 184 GLU A C 1
ATOM 1464 O O . GLU A 1 184 ? -18.094 -17.75 -14.156 1 97.69 184 GLU A O 1
ATOM 1469 N N . ALA A 1 185 ? -19.531 -18.312 -15.828 1 98.31 185 ALA A N 1
ATOM 1470 C CA . ALA A 1 185 ? -18.672 -19.375 -16.359 1 98.31 185 ALA A CA 1
ATOM 1471 C C . ALA A 1 185 ? -17.75 -18.828 -17.453 1 98.31 185 ALA A C 1
ATOM 1473 O O . ALA A 1 185 ? -16.969 -19.578 -18.047 1 98.31 185 ALA A O 1
ATOM 1474 N N . ALA A 1 186 ? -17.859 -17.547 -17.719 1 98.62 186 ALA A N 1
ATOM 1475 C CA . ALA A 1 186 ? -16.969 -16.969 -18.719 1 98.62 186 ALA A CA 1
ATOM 1476 C C . ALA A 1 186 ? -15.523 -17.047 -18.266 1 98.62 186 ALA A C 1
ATOM 1478 O O . ALA A 1 186 ? -15.203 -16.703 -17.125 1 98.62 186 ALA A O 1
ATOM 1479 N N . LYS A 1 187 ? -14.68 -17.562 -19.203 1 98.44 187 LYS A N 1
ATOM 1480 C CA . LYS A 1 187 ? -13.25 -17.422 -18.938 1 98.44 187 LYS A CA 1
ATOM 1481 C C . LYS A 1 187 ? -12.852 -15.953 -18.828 1 98.44 187 LYS A C 1
ATOM 1483 O O . LYS A 1 187 ? -13.398 -15.102 -19.531 1 98.44 187 LYS A O 1
ATOM 1488 N N . CYS A 1 188 ? -11.938 -15.648 -17.922 1 98.19 188 CYS A N 1
ATOM 1489 C CA . CYS A 1 188 ? -11.531 -14.258 -17.75 1 98.19 188 CYS A CA 1
ATOM 1490 C C . CYS A 1 188 ? -10.078 -14.164 -17.297 1 98.19 188 CYS A C 1
ATOM 1492 O O . CYS A 1 188 ? -9.422 -15.188 -17.078 1 98.19 188 CYS A O 1
ATOM 1494 N N . TRP A 1 189 ? -9.453 -12.93 -17.281 1 97.38 189 TRP A N 1
ATOM 1495 C CA . TRP A 1 189 ? -8.125 -12.562 -16.812 1 97.38 189 TRP A CA 1
ATOM 1496 C C . TRP A 1 189 ? -7.043 -13.203 -17.672 1 97.38 189 TRP A C 1
ATOM 1498 O O . TRP A 1 189 ? -5.879 -13.266 -17.266 1 97.38 189 TRP A O 1
ATOM 1508 N N . ALA A 1 190 ? -7.449 -13.766 -18.781 1 97.25 190 ALA A N 1
ATOM 1509 C CA . ALA A 1 190 ? -6.453 -14.273 -19.719 1 97.25 190 ALA A CA 1
ATOM 1510 C C . ALA A 1 190 ? -5.762 -13.133 -20.453 1 97.25 190 ALA A C 1
ATOM 1512 O O . ALA A 1 190 ? -6.41 -12.383 -21.188 1 97.25 190 ALA A O 1
ATOM 1513 N N . GLY A 1 191 ? -4.523 -12.984 -20.25 1 97.12 191 GLY A N 1
ATOM 1514 C CA . GLY A 1 191 ? -3.768 -11.961 -20.938 1 97.12 191 GLY A CA 1
ATOM 1515 C C . GLY A 1 191 ? -3.705 -12.188 -22.438 1 97.12 191 GLY A C 1
ATOM 1516 O O . GLY A 1 191 ? -3.523 -13.312 -22.906 1 97.12 191 GLY A O 1
ATOM 1517 N N . ASN A 1 192 ? -3.877 -11.164 -23.219 1 97.69 192 ASN A N 1
ATOM 1518 C CA . ASN A 1 192 ? -3.842 -11.141 -24.688 1 97.69 192 ASN A CA 1
ATOM 1519 C C . ASN A 1 192 ? -5.16 -11.625 -25.281 1 97.69 192 ASN A C 1
ATOM 1521 O O . ASN A 1 192 ? -5.371 -11.508 -26.484 1 97.69 192 ASN A O 1
ATOM 1525 N N . LEU A 1 193 ? -6.051 -12.102 -24.469 1 98.06 193 LEU A N 1
ATOM 1526 C CA . LEU A 1 193 ? -7.328 -12.625 -24.938 1 98.06 193 LEU A CA 1
ATOM 1527 C C . LEU A 1 193 ? -8.211 -11.492 -25.453 1 98.06 193 LEU A C 1
ATOM 1529 O O . LEU A 1 193 ? -8.977 -11.688 -26.406 1 98.06 193 LEU A O 1
ATOM 1533 N N . GLY A 1 194 ? -8.094 -10.344 -24.891 1 97.81 194 GLY A N 1
ATOM 1534 C CA . GLY A 1 194 ? -9 -9.242 -25.203 1 97.81 194 GLY A CA 1
ATOM 1535 C C . GLY A 1 194 ? -8.883 -8.773 -26.641 1 97.81 194 GLY A C 1
ATOM 1536 O O . GLY A 1 194 ? -9.898 -8.484 -27.297 1 97.81 194 GLY A O 1
ATOM 1537 N N . LYS A 1 195 ? -7.637 -8.812 -27.156 1 96.94 195 LYS A N 1
ATOM 1538 C CA . LYS A 1 195 ? -7.48 -8.164 -28.453 1 96.94 195 LYS A CA 1
ATOM 1539 C C . LYS A 1 195 ? -6.516 -8.938 -29.344 1 96.94 195 LYS A C 1
ATOM 1541 O O . LYS A 1 195 ? -6.586 -8.844 -30.578 1 96.94 195 LYS A O 1
ATOM 1546 N N . THR A 1 196 ? -5.621 -9.766 -28.781 1 97.31 196 THR A N 1
ATOM 1547 C CA . THR A 1 196 ? -4.43 -10.109 -29.547 1 97.31 196 THR A CA 1
ATOM 1548 C C . THR A 1 196 ? -4.406 -11.609 -29.859 1 97.31 196 THR A C 1
ATOM 1550 O O . THR A 1 196 ? -3.936 -12.016 -30.922 1 97.31 196 THR A O 1
ATOM 1553 N N . ALA A 1 197 ? -4.883 -12.445 -29.047 1 97.75 197 ALA A N 1
ATOM 1554 C CA . ALA A 1 197 ? -4.711 -13.891 -29.188 1 97.75 197 ALA A CA 1
ATOM 1555 C C . ALA A 1 197 ? -5.598 -14.453 -30.281 1 97.75 197 ALA A C 1
ATOM 1557 O O . ALA A 1 197 ? -6.785 -14.117 -30.375 1 97.75 197 ALA A O 1
ATOM 1558 N N . THR A 1 198 ? -5.027 -15.312 -31.141 1 98.06 198 THR A N 1
ATOM 1559 C CA . THR A 1 198 ? -5.785 -16.047 -32.156 1 98.06 198 THR A CA 1
ATOM 1560 C C . THR A 1 198 ? -6.16 -17.438 -31.656 1 98.06 198 THR A C 1
ATOM 1562 O O . THR A 1 198 ? -7.145 -18.016 -32.125 1 98.06 198 THR A O 1
ATOM 1565 N N . HIS A 1 199 ? -5.352 -17.953 -30.828 1 97.94 199 HIS A N 1
ATOM 1566 C CA . HIS A 1 199 ? -5.559 -19.266 -30.234 1 97.94 199 HIS A CA 1
ATOM 1567 C C . HIS A 1 199 ? -5.492 -19.203 -28.703 1 97.94 199 HIS A C 1
ATOM 1569 O O . HIS A 1 199 ? -4.887 -18.281 -28.141 1 97.94 199 HIS A O 1
ATOM 1575 N N . VAL A 1 200 ? -6.125 -20.172 -28.031 1 97.94 200 VAL A N 1
ATOM 1576 C CA . VAL A 1 200 ? -6.145 -20.172 -26.578 1 97.94 200 VAL A CA 1
ATOM 1577 C C . VAL A 1 200 ? -6.008 -21.609 -26.062 1 97.94 200 VAL A C 1
ATOM 1579 O O . VAL A 1 200 ? -6.582 -22.531 -26.641 1 97.94 200 VAL A O 1
ATOM 1582 N N . VAL A 1 201 ? -5.117 -21.797 -25.156 1 96.88 201 VAL A N 1
ATOM 1583 C CA . VAL A 1 201 ? -5.199 -23 -24.312 1 96.88 201 VAL A CA 1
ATOM 1584 C C . VAL A 1 201 ? -6.277 -22.812 -23.25 1 96.88 201 VAL A C 1
ATOM 1586 O O . VAL A 1 201 ? -6.125 -22 -22.344 1 96.88 201 VAL A O 1
ATOM 1589 N N . VAL A 1 202 ? -7.359 -23.531 -23.359 1 97.75 202 VAL A N 1
ATOM 1590 C CA . VAL A 1 202 ? -8.516 -23.312 -22.484 1 97.75 202 VAL A CA 1
ATOM 1591 C C . VAL A 1 202 ? -8.828 -24.594 -21.734 1 97.75 202 VAL A C 1
ATOM 1593 O O . VAL A 1 202 ? -8.734 -25.703 -22.281 1 97.75 202 VAL A O 1
ATOM 1596 N N . TYR A 1 203 ? -9.156 -24.469 -20.469 1 96.44 203 TYR A N 1
ATOM 1597 C CA . TYR A 1 203 ? -9.555 -25.594 -19.641 1 96.44 203 TYR A CA 1
ATOM 1598 C C . TYR A 1 203 ? -11.07 -25.734 -19.609 1 96.44 203 TYR A C 1
ATOM 1600 O O . TYR A 1 203 ? -11.797 -24.75 -19.547 1 96.44 203 TYR A O 1
ATOM 1608 N N . ALA A 1 204 ? -11.539 -26.938 -19.641 1 97.69 204 ALA A N 1
ATOM 1609 C CA . ALA A 1 204 ? -12.969 -27.25 -19.594 1 97.69 204 ALA A CA 1
ATOM 1610 C C . ALA A 1 204 ? -13.219 -28.609 -18.953 1 97.69 204 ALA A C 1
ATOM 1612 O O . ALA A 1 204 ? -12.352 -29.484 -18.969 1 97.69 204 ALA A O 1
ATOM 1613 N N . GLN A 1 205 ? -14.375 -28.734 -18.375 1 97.62 205 GLN A N 1
ATOM 1614 C CA . GLN A 1 205 ? -14.812 -30.047 -17.875 1 97.62 205 GLN A CA 1
ATOM 1615 C C . GLN A 1 205 ? -15.117 -31 -19.031 1 97.62 205 GLN A C 1
ATOM 1617 O O . GLN A 1 205 ? -16.047 -30.75 -19.812 1 97.62 205 GLN A O 1
ATOM 1622 N N . LEU A 1 206 ? -14.391 -32.094 -19.047 1 97.94 206 LEU A N 1
ATOM 1623 C CA . LEU A 1 206 ? -14.508 -33 -20.172 1 97.94 206 LEU A CA 1
ATOM 1624 C C . LEU A 1 206 ? -15.586 -34.062 -19.922 1 97.94 206 LEU A C 1
ATOM 1626 O O . LEU A 1 206 ? -15.562 -34.75 -18.891 1 97.94 206 LEU A O 1
ATOM 1630 N N . TYR A 1 207 ? -16.5 -34.188 -20.812 1 98.06 207 TYR A N 1
ATOM 1631 C CA . TYR A 1 207 ? -17.547 -35.188 -20.766 1 98.06 207 TYR A CA 1
ATOM 1632 C C . TYR A 1 207 ? -17.453 -36.125 -21.969 1 98.06 207 TYR A C 1
ATOM 1634 O O . TYR A 1 207 ? -17.172 -35.688 -23.094 1 98.06 207 TYR A O 1
ATOM 1642 N N . THR A 1 208 ? -17.641 -37.344 -21.688 1 97.62 208 THR A N 1
ATOM 1643 C CA . THR A 1 208 ? -17.75 -38.344 -22.75 1 97.62 208 THR A CA 1
ATOM 1644 C C . THR A 1 208 ? -19.203 -38.656 -23.078 1 97.62 208 THR A C 1
ATOM 1646 O O . THR A 1 208 ? -20.109 -38.188 -22.359 1 97.62 208 THR A O 1
ATOM 1649 N N . PRO A 1 209 ? -19.438 -39.375 -24.156 1 95.19 209 PRO A N 1
ATOM 1650 C CA . PRO A 1 209 ? -20.812 -39.562 -24.625 1 95.19 209 PRO A CA 1
ATOM 1651 C C . PRO A 1 209 ? -21.688 -40.281 -23.594 1 95.19 209 PRO A C 1
ATOM 1653 O O . PRO A 1 209 ? -22.906 -40.094 -23.594 1 95.19 209 PRO A O 1
ATOM 1656 N N . ASP A 1 210 ? -21.156 -41.031 -22.75 1 95.38 210 ASP A N 1
ATOM 1657 C CA . ASP A 1 210 ? -21.922 -41.75 -21.734 1 95.38 210 ASP A CA 1
ATOM 1658 C C . ASP A 1 210 ? -22.359 -40.781 -20.609 1 95.38 210 ASP A C 1
ATOM 1660 O O . ASP A 1 210 ? -22.984 -41.219 -19.641 1 95.38 210 ASP A O 1
ATOM 1664 N N . GLY A 1 211 ? -21.984 -39.531 -20.672 1 95.44 211 GLY A N 1
ATOM 1665 C CA . GLY A 1 211 ? -22.406 -38.531 -19.703 1 95.44 211 GLY A CA 1
ATOM 1666 C C . GLY A 1 211 ? -21.453 -38.406 -18.547 1 95.44 211 GLY A C 1
ATOM 1667 O O . GLY A 1 211 ? -21.656 -37.562 -17.656 1 95.44 211 GLY A O 1
ATOM 1668 N N . LYS A 1 212 ? -20.375 -39.156 -18.578 1 96.5 212 LYS A N 1
ATOM 1669 C CA . LYS A 1 212 ? -19.422 -39.125 -17.484 1 96.5 212 LYS A CA 1
ATOM 1670 C C . LYS A 1 212 ? -18.516 -37.906 -17.594 1 96.5 212 LYS A C 1
ATOM 1672 O O . LYS A 1 212 ? -18.016 -37.594 -18.672 1 96.5 212 LYS A O 1
ATOM 1677 N N . CYS A 1 213 ? -18.359 -37.25 -16.453 1 96.19 213 CYS A N 1
ATOM 1678 C CA . CYS A 1 213 ? -17.422 -36.125 -16.359 1 96.19 213 CYS A CA 1
ATOM 1679 C C . CYS A 1 213 ? -16.047 -36.594 -15.906 1 96.19 213 CYS A C 1
ATOM 1681 O O . CYS A 1 213 ? -15.914 -37.219 -14.852 1 96.19 213 CYS A O 1
ATOM 1683 N N . HIS A 1 214 ? -15.023 -36.312 -16.625 1 95.75 214 HIS A N 1
ATOM 1684 C CA . HIS A 1 214 ? -13.672 -36.75 -16.312 1 95.75 214 HIS A CA 1
ATOM 1685 C C . HIS A 1 214 ? -12.836 -35.625 -15.727 1 95.75 214 HIS A C 1
ATOM 1687 O O . HIS A 1 214 ? -11.617 -35.719 -15.609 1 95.75 214 HIS A O 1
ATOM 1693 N N . GLY A 1 215 ? -13.484 -34.469 -15.453 1 94.25 215 GLY A N 1
ATOM 1694 C CA . GLY A 1 215 ? -12.805 -33.344 -14.812 1 94.25 215 GLY A CA 1
ATOM 1695 C C . GLY A 1 215 ? -12.188 -32.375 -15.805 1 94.25 215 GLY A C 1
ATOM 1696 O O . GLY A 1 215 ? -12.453 -32.469 -17 1 94.25 215 GLY A O 1
ATOM 1697 N N . LEU A 1 216 ? -11.406 -31.453 -15.352 1 94.62 216 LEU A N 1
ATOM 1698 C CA . LEU A 1 216 ? -10.828 -30.375 -16.141 1 94.62 216 LEU A CA 1
ATOM 1699 C C . LEU A 1 216 ? -9.742 -30.891 -17.062 1 94.62 216 LEU A C 1
ATOM 1701 O O . LEU A 1 216 ? -8.844 -31.609 -16.641 1 94.62 216 LEU A O 1
ATOM 1705 N N . HIS A 1 217 ? -9.773 -30.547 -18.281 1 95.38 217 HIS A N 1
ATOM 1706 C CA . HIS A 1 217 ? -8.766 -30.844 -19.297 1 95.38 217 HIS A CA 1
ATOM 1707 C C . HIS A 1 217 ? -8.453 -29.594 -20.125 1 95.38 217 HIS A C 1
ATOM 1709 O O . HIS A 1 217 ? -9.258 -28.672 -20.188 1 95.38 217 HIS A O 1
ATOM 1715 N N . ALA A 1 218 ? -7.273 -29.609 -20.75 1 95.88 218 ALA A N 1
ATOM 1716 C CA . ALA A 1 218 ? -6.836 -28.469 -21.547 1 95.88 218 ALA A CA 1
ATOM 1717 C C . ALA A 1 218 ? -7.012 -28.734 -23.031 1 95.88 218 ALA A C 1
ATOM 1719 O O . ALA A 1 218 ? -6.762 -29.859 -23.5 1 95.88 218 ALA A O 1
ATOM 1720 N N . PHE A 1 219 ? -7.5 -27.766 -23.75 1 97.81 219 PHE A N 1
ATOM 1721 C CA . PHE A 1 219 ? -7.676 -27.781 -25.203 1 97.81 219 PHE A CA 1
ATOM 1722 C C . PHE A 1 219 ? -6.945 -26.609 -25.844 1 97.81 219 PHE A C 1
ATOM 1724 O O . PHE A 1 219 ? -6.922 -25.516 -25.297 1 97.81 219 PHE A O 1
ATOM 1731 N N . ILE A 1 220 ? -6.297 -26.797 -26.969 1 98.06 220 ILE A N 1
ATOM 1732 C CA . ILE A 1 220 ? -5.816 -25.688 -27.781 1 98.06 220 ILE A CA 1
ATOM 1733 C C . ILE A 1 220 ? -6.812 -25.406 -28.906 1 98.06 220 ILE A C 1
ATOM 1735 O O . ILE A 1 220 ? -7.004 -26.234 -29.797 1 98.06 220 ILE A O 1
ATOM 1739 N N . VAL A 1 221 ? -7.438 -24.25 -28.891 1 97.88 221 VAL A N 1
ATOM 1740 C CA . VAL A 1 221 ? -8.508 -23.969 -29.844 1 97.88 221 VAL A CA 1
ATOM 1741 C C . VAL A 1 221 ? -8.273 -22.609 -30.516 1 97.88 221 VAL A C 1
ATOM 1743 O O . VAL A 1 221 ? -7.707 -21.703 -29.891 1 97.88 221 VAL A O 1
ATOM 1746 N N . GLN A 1 222 ? -8.641 -22.516 -31.766 1 98.44 222 GLN A N 1
ATOM 1747 C CA . GLN A 1 222 ? -8.633 -21.219 -32.438 1 98.44 222 GLN A CA 1
ATOM 1748 C C . GLN A 1 222 ? -9.875 -20.406 -32.094 1 98.44 222 GLN A C 1
ATOM 1750 O O . GLN A 1 222 ? -10.992 -20.938 -32.094 1 98.44 222 GLN A O 1
ATOM 1755 N N . ILE A 1 223 ? -9.688 -19.125 -31.828 1 98.5 223 ILE A N 1
ATOM 1756 C CA . ILE A 1 223 ? -10.828 -18.328 -31.391 1 98.5 223 ILE A CA 1
ATOM 1757 C C . ILE A 1 223 ? -10.984 -17.109 -32.281 1 98.5 223 ILE A C 1
ATOM 1759 O O . ILE A 1 223 ? -12.031 -16.453 -32.281 1 98.5 223 ILE A O 1
ATOM 1763 N N . ARG A 1 224 ? -9.969 -16.75 -33 1 98.56 224 ARG A N 1
ATOM 1764 C CA . ARG A 1 224 ? -10 -15.664 -34 1 98.56 224 ARG A CA 1
ATOM 1765 C C . ARG A 1 224 ? -9.359 -16.094 -35.312 1 98.56 224 ARG A C 1
ATOM 1767 O O . ARG A 1 224 ? -8.516 -16.984 -35.312 1 98.56 224 ARG A O 1
ATOM 1774 N N . ASP A 1 225 ? -9.781 -15.383 -36.375 1 97.75 225 ASP A N 1
ATOM 1775 C CA . ASP A 1 225 ? -9.141 -15.602 -37.688 1 97.75 225 ASP A CA 1
ATOM 1776 C C . ASP A 1 225 ? -7.703 -15.086 -37.688 1 97.75 225 ASP A C 1
ATOM 1778 O O . ASP A 1 225 ? -7.449 -13.938 -37.312 1 97.75 225 ASP A O 1
ATOM 1782 N N . LYS A 1 226 ? -6.715 -15.836 -38.062 1 96.06 226 LYS A N 1
ATOM 1783 C CA . LYS A 1 226 ? -5.293 -15.508 -37.969 1 96.06 226 LYS A CA 1
ATOM 1784 C C . LYS A 1 226 ? -4.926 -14.367 -38.906 1 96.06 226 LYS A C 1
ATOM 1786 O O . LYS A 1 226 ? -3.924 -13.68 -38.688 1 96.06 226 LYS A O 1
ATOM 1791 N N . PHE A 1 227 ? -5.773 -14.195 -39.938 1 96.19 227 PHE A N 1
ATOM 1792 C CA . PHE A 1 227 ? -5.426 -13.234 -40.969 1 96.19 227 PHE A CA 1
ATOM 1793 C C . PHE A 1 227 ? -6.18 -11.922 -40.781 1 96.19 227 PHE A C 1
ATOM 1795 O O . PHE A 1 227 ? -5.715 -10.859 -41.188 1 96.19 227 PHE A O 1
ATOM 1802 N N . THR A 1 228 ? -7.375 -11.969 -40.125 1 96.69 228 THR A N 1
ATOM 1803 C CA . THR A 1 228 ? -8.203 -10.773 -40 1 96.69 228 THR A CA 1
ATOM 1804 C C . THR A 1 228 ? -8.375 -10.398 -38.531 1 96.69 228 THR A C 1
ATOM 1806 O O . THR A 1 228 ? -8.82 -9.289 -38.219 1 96.69 228 THR A O 1
ATOM 1809 N N . LEU A 1 229 ? -8.102 -11.289 -37.625 1 98 229 LEU A N 1
ATOM 1810 C CA . LEU A 1 229 ? -8.188 -11.148 -36.188 1 98 229 LEU A CA 1
ATOM 1811 C C . LEU A 1 229 ? -9.633 -10.984 -35.719 1 98 229 LEU A C 1
ATOM 1813 O O . LEU A 1 229 ? -9.898 -10.508 -34.625 1 98 229 LEU A O 1
ATOM 1817 N N . LYS A 1 230 ? -10.594 -11.289 -36.594 1 98 230 LYS A N 1
ATOM 1818 C CA . LYS A 1 230 ? -12.008 -11.281 -36.188 1 98 230 LYS A CA 1
ATOM 1819 C C . LYS A 1 230 ? -12.352 -12.523 -35.375 1 98 230 LYS A C 1
ATOM 1821 O O . LYS A 1 230 ? -11.859 -13.617 -35.656 1 98 230 LYS A O 1
ATOM 1826 N N . THR A 1 231 ? -13.133 -12.352 -34.406 1 98.38 231 THR A N 1
ATOM 1827 C CA . THR A 1 231 ? -13.57 -13.461 -33.562 1 98.38 231 THR A CA 1
ATOM 1828 C C . THR A 1 231 ? -14.375 -14.469 -34.375 1 98.38 231 THR A C 1
ATOM 1830 O O . THR A 1 231 ? -15.195 -14.086 -35.219 1 98.38 231 THR A O 1
ATOM 1833 N N . LEU A 1 232 ? -14.156 -15.719 -34.156 1 98.5 232 LEU A N 1
ATOM 1834 C CA . LEU A 1 232 ? -14.859 -16.781 -34.875 1 98.5 232 LEU A CA 1
ATOM 1835 C C . LEU A 1 232 ? -16.297 -16.906 -34.375 1 98.5 232 LEU A C 1
ATOM 1837 O O . LEU A 1 232 ? -16.609 -16.484 -33.25 1 98.5 232 LEU A O 1
ATOM 1841 N N . PRO A 1 233 ? -17.203 -17.484 -35.156 1 97.75 233 PRO A N 1
ATOM 1842 C CA . PRO A 1 233 ? -18.594 -17.672 -34.719 1 97.75 233 PRO A CA 1
ATOM 1843 C C . PRO A 1 233 ? -18.719 -18.578 -33.5 1 97.75 233 PRO A C 1
ATOM 1845 O O . PRO A 1 233 ? -17.922 -19.516 -33.344 1 97.75 233 PRO A O 1
ATOM 1848 N N . ASN A 1 234 ? -19.719 -18.328 -32.688 1 98.25 234 ASN A N 1
ATOM 1849 C CA . ASN A 1 234 ? -20.094 -19.125 -31.531 1 98.25 234 ASN A CA 1
ATOM 1850 C C . ASN A 1 234 ? -19.109 -18.922 -30.391 1 98.25 234 ASN A C 1
ATOM 1852 O O . ASN A 1 234 ? -19.094 -19.703 -29.438 1 98.25 234 ASN A O 1
ATOM 1856 N N . VAL A 1 235 ? -18.266 -18.016 -30.562 1 98.38 235 VAL A N 1
ATOM 1857 C CA . VAL A 1 235 ? -17.406 -17.562 -29.484 1 98.38 235 VAL A CA 1
ATOM 1858 C C . VAL A 1 235 ? -17.672 -16.094 -29.188 1 98.38 235 VAL A C 1
ATOM 1860 O O . VAL A 1 235 ? -17.781 -15.273 -30.109 1 98.38 235 VAL A O 1
ATOM 1863 N N . ILE A 1 236 ? -17.828 -15.742 -27.969 1 98.19 236 ILE A N 1
ATOM 1864 C CA . ILE A 1 236 ? -17.969 -14.352 -27.531 1 98.19 236 ILE A CA 1
ATOM 1865 C C . ILE A 1 236 ? -16.734 -13.922 -26.75 1 98.19 236 ILE A C 1
ATOM 1867 O O . ILE A 1 236 ? -16.375 -14.547 -25.75 1 98.19 236 ILE A O 1
ATOM 1871 N N . ILE A 1 237 ? -16.031 -12.93 -27.234 1 98.5 237 ILE A N 1
ATOM 1872 C CA . ILE A 1 237 ? -14.852 -12.414 -26.562 1 98.5 237 ILE A CA 1
ATOM 1873 C C . ILE A 1 237 ? -15.016 -10.914 -26.312 1 98.5 237 ILE A C 1
ATOM 1875 O O . ILE A 1 237 ? -15.383 -10.172 -27.219 1 98.5 237 ILE A O 1
ATOM 1879 N N . GLY A 1 238 ? -14.797 -10.477 -25.125 1 98.19 238 GLY A N 1
ATOM 1880 C CA . GLY A 1 238 ? -14.781 -9.062 -24.781 1 98.19 238 GLY A CA 1
ATOM 1881 C C . GLY A 1 238 ? -13.547 -8.656 -24 1 98.19 238 GLY A C 1
ATOM 1882 O O . GLY A 1 238 ? -12.789 -9.516 -23.531 1 98.19 238 GLY A O 1
ATOM 1883 N N . ASP A 1 239 ? -13.312 -7.344 -23.969 1 97.69 239 ASP A N 1
ATOM 1884 C CA . ASP A 1 239 ? -12.219 -6.75 -23.203 1 97.69 239 ASP A CA 1
ATOM 1885 C C . ASP A 1 239 ? -12.641 -6.484 -21.766 1 97.69 239 ASP A C 1
ATOM 1887 O O . ASP A 1 239 ? -13.766 -6.039 -21.516 1 97.69 239 ASP A O 1
ATOM 1891 N N . MET A 1 240 ? -11.781 -6.77 -20.797 1 97.88 240 MET A N 1
ATOM 1892 C CA . MET A 1 240 ? -12.156 -6.602 -19.391 1 97.88 240 MET A CA 1
ATOM 1893 C C . MET A 1 240 ? -12 -5.145 -18.969 1 97.88 240 MET A C 1
ATOM 1895 O O . MET A 1 240 ? -12.5 -4.754 -17.906 1 97.88 240 MET A O 1
ATOM 1899 N N . GLY A 1 241 ? -11.297 -4.375 -19.797 1 96.25 241 GLY A N 1
ATOM 1900 C CA . GLY A 1 241 ? -11.188 -2.947 -19.531 1 96.25 241 GLY A CA 1
ATOM 1901 C C . GLY A 1 241 ? -9.938 -2.576 -18.766 1 96.25 241 GLY A C 1
ATOM 1902 O O . GLY A 1 241 ? -9 -3.377 -18.656 1 96.25 241 GLY A O 1
ATOM 1903 N N . GLU A 1 242 ? -9.906 -1.316 -18.25 1 95.44 242 GLU A N 1
ATOM 1904 C CA . GLU A 1 242 ? -8.75 -0.742 -17.562 1 95.44 242 GLU A CA 1
ATOM 1905 C C . GLU A 1 242 ? -8.516 -1.406 -16.219 1 95.44 242 GLU A C 1
ATOM 1907 O O . GLU A 1 242 ? -9.477 -1.71 -15.5 1 95.44 242 GLU A O 1
ATOM 1912 N N . LYS A 1 243 ? -7.293 -1.651 -15.891 1 96.62 243 LYS A N 1
ATOM 1913 C CA . LYS A 1 243 ? -6.855 -2.219 -14.617 1 96.62 243 LYS A CA 1
ATOM 1914 C C . LYS A 1 243 ? -6.051 -1.203 -13.812 1 96.62 243 LYS A C 1
ATOM 1916 O O . LYS A 1 243 ? -5.898 -0.052 -14.227 1 96.62 243 LYS A O 1
ATOM 1921 N N . LEU A 1 244 ? -5.582 -1.589 -12.641 1 96.5 244 LEU A N 1
ATOM 1922 C CA . LEU A 1 244 ? -4.715 -0.722 -11.844 1 96.5 244 LEU A CA 1
ATOM 1923 C C . LEU A 1 244 ? -3.379 -0.498 -12.547 1 96.5 244 LEU A C 1
ATOM 1925 O O . LEU A 1 244 ? -2.807 0.59 -12.461 1 96.5 244 LEU A O 1
ATOM 1929 N N . GLY A 1 245 ? -2.898 -1.428 -13.219 1 95.94 245 GLY A N 1
ATOM 1930 C CA . GLY A 1 245 ? -1.663 -1.454 -13.984 1 95.94 245 GLY A CA 1
ATOM 1931 C C . GLY A 1 245 ? -1.661 -2.504 -15.078 1 95.94 245 GLY A C 1
ATOM 1932 O O . GLY A 1 245 ? -2.689 -3.127 -15.352 1 95.94 245 GLY A O 1
ATOM 1933 N N . LEU A 1 246 ? -0.568 -2.582 -15.797 1 97.25 246 LEU A N 1
ATOM 1934 C CA . LEU A 1 246 ? -0.395 -3.559 -16.859 1 97.25 246 LEU A CA 1
ATOM 1935 C C . LEU A 1 246 ? -1.418 -3.336 -17.969 1 97.25 246 LEU A C 1
ATOM 1937 O O . LEU A 1 246 ? -1.951 -4.297 -18.531 1 97.25 246 LEU A O 1
ATOM 1941 N N . ASN A 1 247 ? -1.729 -2.133 -18.219 1 96.06 247 ASN A N 1
ATOM 1942 C CA . ASN A 1 247 ? -2.809 -1.828 -19.156 1 96.06 247 ASN A CA 1
ATOM 1943 C C . ASN A 1 247 ? -2.375 -2.035 -20.609 1 96.06 247 ASN A C 1
ATOM 1945 O O . ASN A 1 247 ? -3.213 -2.068 -21.516 1 96.06 247 ASN A O 1
ATOM 1949 N N . GLY A 1 248 ? -1.064 -2.273 -20.828 1 96.44 248 GLY A N 1
ATOM 1950 C CA . GLY A 1 248 ? -0.623 -2.676 -22.156 1 96.44 248 GLY A CA 1
ATOM 1951 C C . GLY A 1 248 ? -1.02 -4.098 -22.5 1 96.44 248 GLY A C 1
ATOM 1952 O O . GLY A 1 248 ? -0.994 -4.48 -23.672 1 96.44 248 GLY A O 1
ATOM 1953 N N . VAL A 1 249 ? -1.315 -4.867 -21.516 1 97.56 249 VAL A N 1
ATOM 1954 C CA . VAL A 1 249 ? -1.79 -6.23 -21.719 1 97.56 249 VAL A CA 1
ATOM 1955 C C . VAL A 1 249 ? -3.311 -6.234 -21.859 1 97.56 249 VAL A C 1
ATOM 1957 O O . VAL A 1 249 ? -4.02 -5.699 -21 1 97.56 249 VAL A O 1
ATOM 1960 N N . ASP A 1 250 ? -3.807 -6.738 -22.922 1 97.44 250 ASP A N 1
ATOM 1961 C CA . ASP A 1 250 ? -5.25 -6.828 -23.109 1 97.44 250 ASP A CA 1
ATOM 1962 C C . ASP A 1 250 ? -5.812 -8.102 -22.484 1 97.44 250 ASP A C 1
ATOM 1964 O O . ASP A 1 250 ? -5.809 -9.164 -23.125 1 97.44 250 ASP A O 1
ATOM 1968 N N . ASN A 1 251 ? -6.348 -8.016 -21.281 1 97.94 251 ASN A N 1
ATOM 1969 C CA . ASN A 1 251 ? -7.074 -9.117 -20.641 1 97.94 251 ASN A CA 1
ATOM 1970 C C . ASN A 1 251 ? -8.523 -9.18 -21.125 1 97.94 251 ASN A C 1
ATOM 1972 O O . ASN A 1 251 ? -9.18 -8.148 -21.25 1 97.94 251 ASN A O 1
ATOM 1976 N N . GLY A 1 252 ? -8.984 -10.367 -21.391 1 98.31 252 GLY A N 1
ATOM 1977 C CA . GLY A 1 252 ? -10.336 -10.5 -21.906 1 98.31 252 GLY A CA 1
ATOM 1978 C C . GLY A 1 252 ? -11.164 -11.523 -21.156 1 98.31 252 GLY A C 1
ATOM 1979 O O . GLY A 1 252 ? -10.672 -12.172 -20.234 1 98.31 252 GLY A O 1
ATOM 1980 N N . PHE A 1 253 ? -12.438 -11.523 -21.422 1 98.44 253 PHE A N 1
ATOM 1981 C CA . PHE A 1 253 ? -13.336 -12.602 -21.031 1 98.44 253 PHE A CA 1
ATOM 1982 C C . PHE A 1 253 ? -13.898 -13.297 -22.266 1 98.44 253 PHE A C 1
ATOM 1984 O O . PHE A 1 253 ? -13.922 -12.727 -23.359 1 98.44 253 PHE A O 1
ATOM 1991 N N . MET A 1 254 ? -14.273 -14.562 -22.078 1 98.69 254 MET A N 1
ATOM 1992 C CA . MET A 1 254 ? -14.68 -15.375 -23.234 1 98.69 254 MET A CA 1
ATOM 1993 C C . MET A 1 254 ? -15.75 -16.375 -22.828 1 98.69 254 MET A C 1
ATOM 1995 O O . MET A 1 254 ? -15.695 -16.953 -21.75 1 98.69 254 MET A O 1
ATOM 1999 N N . MET A 1 255 ? -16.719 -16.531 -23.672 1 98.56 255 MET A N 1
ATOM 2000 C CA . MET A 1 255 ? -17.75 -17.547 -23.531 1 98.56 255 MET A CA 1
ATOM 2001 C C . MET A 1 255 ? -17.922 -18.344 -24.812 1 98.56 255 MET A C 1
ATOM 2003 O O . MET A 1 255 ? -17.812 -17.781 -25.922 1 98.56 255 MET A O 1
ATOM 2007 N N . PHE A 1 256 ? -18.156 -19.578 -24.656 1 98.75 256 PHE A N 1
ATOM 2008 C CA . PHE A 1 256 ? -18.453 -20.453 -25.781 1 98.75 256 PHE A CA 1
ATOM 2009 C C . PHE A 1 256 ? -19.953 -20.766 -25.859 1 98.75 256 PHE A C 1
ATOM 2011 O O . PHE A 1 256 ? -20.594 -20.953 -24.828 1 98.75 256 PHE A O 1
ATOM 2018 N N . LYS A 1 257 ? -20.406 -20.75 -27.031 1 98.5 257 LYS A N 1
ATOM 2019 C CA . LYS A 1 257 ? -21.781 -21.156 -27.312 1 98.5 257 LYS A CA 1
ATOM 2020 C C . LYS A 1 257 ? -21.812 -22.328 -28.297 1 98.5 257 LYS A C 1
ATOM 2022 O O . LYS A 1 257 ? -21.984 -22.125 -29.5 1 98.5 257 LYS A O 1
ATOM 2027 N N . ASN A 1 258 ? -21.812 -23.484 -27.797 1 98.31 258 ASN A N 1
ATOM 2028 C CA . ASN A 1 258 ? -21.766 -24.703 -28.609 1 98.31 258 ASN A CA 1
ATOM 2029 C C . ASN A 1 258 ? -20.672 -24.641 -29.656 1 98.31 258 ASN A C 1
ATOM 2031 O O . ASN A 1 258 ? -20.922 -24.859 -30.844 1 98.31 258 ASN A O 1
ATOM 2035 N N . TYR A 1 259 ? -19.578 -24.266 -29.297 1 98.69 259 TYR A N 1
ATOM 2036 C CA . TYR A 1 259 ? -18.422 -24.125 -30.188 1 98.69 259 TYR A CA 1
ATOM 2037 C C . TYR A 1 259 ? -17.781 -25.469 -30.469 1 98.69 259 TYR A C 1
ATOM 2039 O O . TYR A 1 259 ? -17.359 -26.172 -29.547 1 98.69 259 TYR A O 1
ATOM 2047 N N . ARG A 1 260 ? -17.672 -25.875 -31.719 1 98.5 260 ARG A N 1
ATOM 2048 C CA . ARG A 1 260 ? -17.219 -27.203 -32.094 1 98.5 260 ARG A CA 1
ATOM 2049 C C . ARG A 1 260 ? -15.75 -27.172 -32.5 1 98.5 260 ARG A C 1
ATOM 2051 O O . ARG A 1 260 ? -15.336 -26.297 -33.281 1 98.5 260 ARG A O 1
ATOM 2058 N N . VAL A 1 261 ? -14.984 -28.062 -31.984 1 98.38 261 VAL A N 1
ATOM 2059 C CA . VAL A 1 261 ? -13.57 -28.172 -32.312 1 98.38 261 VAL A CA 1
ATOM 2060 C C . VAL A 1 261 ? -13.211 -29.641 -32.562 1 98.38 261 VAL A C 1
ATOM 2062 O O . VAL A 1 261 ? -13.82 -30.547 -31.984 1 98.38 261 VAL A O 1
ATOM 2065 N N . PRO A 1 262 ? -12.195 -29.859 -33.344 1 97.75 262 PRO A N 1
ATOM 2066 C CA . PRO A 1 262 ? -11.773 -31.25 -33.594 1 97.75 262 PRO A CA 1
ATOM 2067 C C . PRO A 1 262 ? -11.312 -31.953 -32.312 1 97.75 262 PRO A C 1
ATOM 2069 O O . PRO A 1 262 ? -10.797 -31.312 -31.406 1 97.75 262 PRO A O 1
ATOM 2072 N N . ARG A 1 263 ? -11.414 -33.25 -32.281 1 97.75 263 ARG A N 1
ATOM 2073 C CA . ARG A 1 263 ? -10.984 -34.094 -31.172 1 97.75 263 ARG A CA 1
ATOM 2074 C C . ARG A 1 263 ? -9.508 -33.875 -30.844 1 97.75 263 ARG A C 1
ATOM 2076 O O . ARG A 1 263 ? -9.117 -33.906 -29.672 1 97.75 263 ARG A O 1
ATOM 2083 N N . GLU A 1 264 ? -8.719 -33.469 -31.859 1 96.81 264 GLU A N 1
ATOM 2084 C CA . GLU A 1 264 ? -7.27 -33.344 -31.75 1 96.81 264 GLU A CA 1
ATOM 2085 C C . GLU A 1 264 ? -6.891 -32.062 -31 1 96.81 264 GLU A C 1
ATOM 2087 O O . GLU A 1 264 ? -5.738 -31.891 -30.594 1 96.81 264 GLU A O 1
ATOM 2092 N N . CYS A 1 265 ? -7.902 -31.297 -30.703 1 98 265 CYS A N 1
ATOM 2093 C CA . CYS A 1 265 ? -7.617 -30.078 -29.953 1 98 265 CYS A CA 1
ATOM 2094 C C . CYS A 1 265 ? -7.344 -30.375 -28.484 1 98 265 CYS A C 1
ATOM 2096 O O . CYS A 1 265 ? -6.785 -29.547 -27.766 1 98 265 CYS A O 1
ATOM 2098 N N . LEU A 1 266 ? -7.746 -31.531 -28.031 1 98.19 266 LEU A N 1
ATOM 2099 C CA . LEU A 1 266 ? -7.473 -31.953 -26.672 1 98.19 266 LEU A CA 1
ATOM 2100 C C . LEU A 1 266 ? -5.977 -32.156 -26.453 1 98.19 266 LEU A C 1
ATOM 2102 O O . LEU A 1 266 ? -5.328 -32.875 -27.188 1 98.19 266 LEU A O 1
ATOM 2106 N N . LEU A 1 267 ? -5.41 -31.438 -25.578 1 96.69 267 LEU A N 1
ATOM 2107 C CA . LEU A 1 267 ? -4.039 -31.719 -25.172 1 96.69 267 LEU A CA 1
ATOM 2108 C C . LEU A 1 267 ? -3.963 -33 -24.344 1 96.69 267 LEU A C 1
ATOM 2110 O O . LEU A 1 267 ? -4.273 -33 -23.156 1 96.69 267 LEU A O 1
ATOM 2114 N N . ASN A 1 268 ? -3.438 -34.031 -24.859 1 95.5 268 ASN A N 1
ATOM 2115 C CA . ASN A 1 268 ? -3.834 -35.406 -24.484 1 95.5 268 ASN A CA 1
ATOM 2116 C C . ASN A 1 268 ? -2.73 -36.094 -23.703 1 95.5 268 ASN A C 1
ATOM 2118 O O . ASN A 1 268 ? -2.727 -37.344 -23.609 1 95.5 268 ASN A O 1
ATOM 2122 N N . ARG A 1 269 ? -1.783 -35.406 -23.219 1 91.44 269 ARG A N 1
ATOM 2123 C CA . ARG A 1 269 ? -0.711 -36.062 -22.5 1 91.44 269 ARG A CA 1
ATOM 2124 C C . ARG A 1 269 ? -1.241 -36.75 -21.234 1 91.44 269 ARG A C 1
ATOM 2126 O O . ARG A 1 269 ? -0.813 -37.844 -20.875 1 91.44 269 ARG A O 1
ATOM 2133 N N . THR A 1 270 ? -2.188 -36.094 -20.547 1 90.56 270 THR A N 1
ATOM 2134 C CA . THR A 1 270 ? -2.652 -36.625 -19.25 1 90.56 270 THR A CA 1
ATOM 2135 C C . THR A 1 270 ? -3.953 -37.375 -19.422 1 90.56 270 THR A C 1
ATOM 2137 O O . THR A 1 270 ? -4.363 -38.125 -18.531 1 90.56 270 THR A O 1
ATOM 2140 N N . GLY A 1 271 ? -4.555 -37.219 -20.484 1 94.19 271 GLY A N 1
ATOM 2141 C CA . GLY A 1 271 ? -5.82 -37.844 -20.797 1 94.19 271 GLY A CA 1
ATOM 2142 C C . GLY A 1 271 ? -6.27 -37.625 -22.234 1 94.19 271 GLY A C 1
ATOM 2143 O O . GLY A 1 271 ? -6.09 -36.531 -22.781 1 94.19 271 GLY A O 1
ATOM 2144 N N . ASP A 1 272 ? -6.883 -38.656 -22.75 1 96.44 272 ASP A N 1
ATOM 2145 C CA . ASP A 1 272 ? -7.324 -38.625 -24.141 1 96.44 272 ASP A CA 1
ATOM 2146 C C . ASP A 1 272 ? -8.695 -39.25 -24.297 1 96.44 272 ASP A C 1
ATOM 2148 O O . ASP A 1 272 ? -9.219 -39.875 -23.359 1 96.44 272 ASP A O 1
ATOM 2152 N N . VAL A 1 273 ? -9.336 -38.938 -25.375 1 97.62 273 VAL A N 1
ATOM 2153 C CA . VAL A 1 273 ? -10.57 -39.594 -25.797 1 97.62 273 VAL A CA 1
ATOM 2154 C C . VAL A 1 273 ? -10.383 -40.188 -27.188 1 97.62 273 VAL A C 1
ATOM 2156 O O . VAL A 1 273 ? -10.016 -39.5 -28.141 1 97.62 273 VAL A O 1
ATOM 2159 N N . ASP A 1 274 ? -10.664 -41.469 -27.297 1 96.25 274 ASP A N 1
ATOM 2160 C CA . ASP A 1 274 ? -10.492 -42.094 -28.594 1 96.25 274 ASP A CA 1
ATOM 2161 C C . ASP A 1 274 ? -11.703 -41.844 -29.5 1 96.25 274 ASP A C 1
ATOM 2163 O O . ASP A 1 274 ? -12.664 -41.188 -29.078 1 96.25 274 ASP A O 1
ATOM 2167 N N . GLU A 1 275 ? -11.648 -42.25 -30.719 1 95.94 275 GLU A N 1
ATOM 2168 C CA . GLU A 1 275 ? -12.688 -41.969 -31.703 1 95.94 275 GLU A CA 1
ATOM 2169 C C . GLU A 1 275 ? -14.031 -42.562 -31.281 1 95.94 275 GLU A C 1
ATOM 2171 O O . GLU A 1 275 ? -15.086 -42 -31.594 1 95.94 275 GLU A O 1
ATOM 2176 N N . ALA A 1 276 ? -13.961 -43.656 -30.516 1 95.62 276 ALA A N 1
ATOM 2177 C CA . ALA A 1 276 ? -15.172 -44.344 -30.078 1 95.62 276 ALA A CA 1
ATOM 2178 C C . ALA A 1 276 ? -15.773 -43.656 -28.859 1 95.62 276 ALA A C 1
ATOM 2180 O O . ALA A 1 276 ? -16.891 -43.969 -28.438 1 95.62 276 ALA A O 1
ATOM 2181 N N . GLY A 1 277 ? -15.031 -42.625 -28.312 1 96.19 277 GLY A N 1
ATOM 2182 C CA . GLY A 1 277 ? -15.562 -41.844 -27.188 1 96.19 277 GLY A CA 1
ATOM 2183 C C . GLY A 1 277 ? -15.133 -42.406 -25.844 1 96.19 277 GLY A C 1
ATOM 2184 O O . GLY A 1 277 ? -15.664 -42 -24.812 1 96.19 277 GLY A O 1
ATOM 2185 N N . ASN A 1 278 ? -14.188 -43.281 -25.859 1 96.44 278 ASN A N 1
ATOM 2186 C CA . ASN A 1 278 ? -13.664 -43.812 -24.594 1 96.44 278 ASN A CA 1
ATOM 2187 C C . ASN A 1 278 ? -12.547 -42.938 -24.031 1 96.44 278 ASN A C 1
ATOM 2189 O O . ASN A 1 278 ? -11.656 -42.531 -24.766 1 96.44 278 ASN A O 1
ATOM 2193 N N . TYR A 1 279 ? -12.656 -42.656 -22.766 1 96.56 279 TYR A N 1
ATOM 2194 C CA . TYR A 1 279 ? -11.617 -41.906 -22.078 1 96.56 279 TYR A CA 1
ATOM 2195 C C . TYR A 1 279 ? -10.445 -42.781 -21.688 1 96.56 279 TYR A C 1
ATOM 2197 O O . TYR A 1 279 ? -10.641 -43.875 -21.156 1 96.56 279 TYR A O 1
ATOM 2205 N N . VAL A 1 280 ? -9.211 -42.406 -21.906 1 95.31 280 VAL A N 1
ATOM 2206 C CA . VAL A 1 280 ? -7.984 -43.125 -21.578 1 95.31 280 VAL A CA 1
ATOM 2207 C C . VAL A 1 280 ? -7 -42.188 -20.875 1 95.31 280 VAL A C 1
ATOM 2209 O O . VAL A 1 280 ? -6.73 -41.094 -21.359 1 95.31 280 VAL A O 1
ATOM 2212 N N . SER A 1 281 ? -6.5 -42.562 -19.766 1 94 281 SER A N 1
ATOM 2213 C CA . SER A 1 281 ? -5.531 -41.75 -19.031 1 94 281 SER A CA 1
ATOM 2214 C C . SER A 1 281 ? -4.438 -42.625 -18.422 1 94 281 SER A C 1
ATOM 2216 O O . SER A 1 281 ? -4.699 -43.75 -17.984 1 94 281 SER A O 1
ATOM 2218 N N . PRO A 1 282 ? -3.223 -42.156 -18.453 1 89.25 282 PRO A N 1
ATOM 2219 C CA . PRO A 1 282 ? -2.154 -42.875 -17.766 1 89.25 282 PRO A CA 1
ATOM 2220 C C . PRO A 1 282 ? -2.246 -42.75 -16.234 1 89.25 282 PRO A C 1
ATOM 2222 O O . PRO A 1 282 ? -1.493 -43.406 -15.516 1 89.25 282 PRO A O 1
ATOM 2225 N N . PHE A 1 283 ? -3.078 -41.938 -15.719 1 88.31 283 PHE A N 1
ATOM 2226 C CA . PHE A 1 283 ? -3.238 -41.75 -14.289 1 88.31 283 PHE A CA 1
ATOM 2227 C C . PHE A 1 283 ? -4.453 -42.5 -13.766 1 88.31 283 PHE A C 1
ATOM 2229 O O . PHE A 1 283 ? -5.531 -42.438 -14.359 1 88.31 283 PHE A O 1
ATOM 2236 N N . LYS A 1 284 ? -4.277 -43.219 -12.68 1 87 284 LYS A N 1
ATOM 2237 C CA . LYS A 1 284 ? -5.395 -43.906 -12.039 1 87 284 LYS A CA 1
ATOM 2238 C C . LYS A 1 284 ? -6.156 -42.969 -11.109 1 87 284 LYS A C 1
ATOM 2240 O O . LYS A 1 284 ? -7.379 -43.062 -10.984 1 87 284 LYS A O 1
ATOM 2245 N N . ASP A 1 285 ? -5.469 -42.031 -10.547 1 86.75 285 ASP A N 1
ATOM 2246 C CA . ASP A 1 285 ? -6.027 -41.062 -9.617 1 86.75 285 ASP A CA 1
ATOM 2247 C C . ASP A 1 285 ? -6.305 -39.719 -10.312 1 86.75 285 ASP A C 1
ATOM 2249 O O . ASP A 1 285 ? -5.375 -39.062 -10.766 1 86.75 285 ASP A O 1
ATOM 2253 N N . PRO A 1 286 ? -7.605 -39.312 -10.297 1 83.12 286 PRO A N 1
ATOM 2254 C CA . PRO A 1 286 ? -7.953 -38.062 -10.961 1 83.12 286 PRO A CA 1
ATOM 2255 C C . PRO A 1 286 ? -7.254 -36.844 -10.336 1 83.12 286 PRO A C 1
ATOM 2257 O O . PRO A 1 286 ? -6.953 -35.875 -11.039 1 83.12 286 PRO A O 1
ATOM 2260 N N . ARG A 1 287 ? -7.16 -37.031 -8.992 1 78.69 287 ARG A N 1
ATOM 2261 C CA . ARG A 1 287 ? -6.48 -35.938 -8.312 1 78.69 287 ARG A CA 1
ATOM 2262 C C . ARG A 1 287 ? -5.043 -35.781 -8.797 1 78.69 287 ARG A C 1
ATOM 2264 O O . ARG A 1 287 ? -4.484 -34.688 -8.797 1 78.69 287 ARG A O 1
ATOM 2271 N N . LYS A 1 288 ? -4.316 -36.719 -9.102 1 78.75 288 LYS A N 1
ATOM 2272 C CA . LYS A 1 288 ? -2.947 -36.719 -9.602 1 78.75 288 LYS A CA 1
ATOM 2273 C C . LYS A 1 288 ? -2.895 -36.25 -11.055 1 78.75 288 LYS A C 1
ATOM 2275 O O . LYS A 1 288 ? -1.959 -35.562 -11.461 1 78.75 288 LYS A O 1
ATOM 2280 N N . ARG A 1 289 ? -3.793 -36.719 -11.766 1 82.62 289 ARG A N 1
ATOM 2281 C CA . ARG A 1 289 ? -3.889 -36.312 -13.156 1 82.62 289 ARG A CA 1
ATOM 2282 C C . ARG A 1 289 ? -4.02 -34.781 -13.258 1 82.62 289 ARG A C 1
ATOM 2284 O O . ARG A 1 289 ? -3.326 -34.156 -14.047 1 82.62 289 ARG A O 1
ATOM 2291 N N . LEU A 1 290 ? -4.883 -34.188 -12.438 1 76.81 290 LEU A N 1
ATOM 2292 C CA . LEU A 1 290 ? -5.094 -32.75 -12.43 1 76.81 290 LEU A CA 1
ATOM 2293 C C . LEU A 1 290 ? -3.834 -32 -11.984 1 76.81 290 LEU A C 1
ATOM 2295 O O . LEU A 1 290 ? -3.48 -30.984 -12.555 1 76.81 290 LEU A O 1
ATOM 2299 N N . GLY A 1 291 ? -3.234 -32.562 -10.992 1 75.88 291 GLY A N 1
ATOM 2300 C CA . GLY A 1 291 ? -1.98 -32 -10.531 1 75.88 291 GLY A CA 1
ATOM 2301 C C . GLY A 1 291 ? -0.923 -31.922 -11.617 1 75.88 291 GLY A C 1
ATOM 2302 O O . GLY A 1 291 ? -0.228 -30.922 -11.75 1 75.88 291 GLY A O 1
ATOM 2303 N N . ALA A 1 292 ? -0.858 -32.938 -12.359 1 74.5 292 ALA A N 1
ATOM 2304 C CA . ALA A 1 292 ? 0.096 -33 -13.461 1 74.5 292 ALA A CA 1
ATOM 2305 C C . ALA A 1 292 ? -0.251 -31.969 -14.539 1 74.5 292 ALA A C 1
ATOM 2307 O O . ALA A 1 292 ? 0.64 -31.391 -15.156 1 74.5 292 ALA A O 1
ATOM 2308 N N . SER A 1 293 ? -1.451 -31.766 -14.68 1 76.56 293 SER A N 1
ATOM 2309 C CA . SER A 1 293 ? -1.926 -30.844 -15.695 1 76.56 293 SER A CA 1
ATOM 2310 C C . SER A 1 293 ? -1.669 -29.391 -15.273 1 76.56 293 SER A C 1
ATOM 2312 O O . SER A 1 293 ? -1.494 -28.516 -16.125 1 76.56 293 SER A O 1
ATOM 2314 N N . LEU A 1 294 ? -1.609 -29.188 -13.969 1 68.75 294 LEU A N 1
ATOM 2315 C CA . LEU A 1 294 ? -1.477 -27.828 -13.477 1 68.75 294 LEU A CA 1
ATOM 2316 C C . LEU A 1 294 ? -0.043 -27.531 -13.039 1 68.75 294 LEU A C 1
ATOM 2318 O O . LEU A 1 294 ? 0.251 -26.453 -12.531 1 68.75 294 LEU A O 1
ATOM 2322 N N . GLY A 1 295 ? 0.789 -28.516 -13.195 1 65.31 295 GLY A N 1
ATOM 2323 C CA . GLY A 1 295 ? 2.168 -28.391 -12.758 1 65.31 295 GLY A CA 1
ATOM 2324 C C . GLY A 1 295 ? 2.887 -27.203 -13.359 1 65.31 295 GLY A C 1
ATOM 2325 O O . GLY A 1 295 ? 3.762 -26.609 -12.727 1 65.31 295 GLY A O 1
ATOM 2326 N N . ASN A 1 296 ? 2.479 -26.812 -14.484 1 64.5 296 ASN A N 1
ATOM 2327 C CA . ASN A 1 296 ? 3.049 -25.641 -15.133 1 64.5 296 ASN A CA 1
ATOM 2328 C C . ASN A 1 296 ? 2.834 -24.375 -14.305 1 64.5 296 ASN A C 1
ATOM 2330 O O . ASN A 1 296 ? 3.576 -23.406 -14.438 1 64.5 296 ASN A O 1
ATOM 2334 N N . LEU A 1 297 ? 1.918 -24.453 -13.477 1 67.06 297 LEU A N 1
ATOM 2335 C CA . LEU A 1 297 ? 1.587 -23.281 -12.688 1 67.06 297 LEU A CA 1
ATOM 2336 C C . LEU A 1 297 ? 2.676 -23 -11.656 1 67.06 297 LEU A C 1
ATOM 2338 O O . LEU A 1 297 ? 2.875 -21.844 -11.266 1 67.06 297 LEU A O 1
ATOM 2342 N N . SER A 1 298 ? 3.451 -23.891 -11.242 1 75.06 298 SER A N 1
ATOM 2343 C CA . SER A 1 298 ? 4.551 -23.656 -10.312 1 75.06 298 SER A CA 1
ATOM 2344 C C . SER A 1 298 ? 5.66 -22.828 -10.961 1 75.06 298 SER A C 1
ATOM 2346 O O . SER A 1 298 ? 6.289 -22 -10.305 1 75.06 298 SER A O 1
ATOM 2348 N N . SER A 1 299 ? 5.836 -23.062 -12.219 1 80.69 299 SER A N 1
ATOM 2349 C CA . SER A 1 299 ? 6.848 -22.297 -12.938 1 80.69 299 SER A CA 1
ATOM 2350 C C . SER A 1 299 ? 6.523 -20.797 -12.922 1 80.69 299 SER A C 1
ATOM 2352 O O . SER A 1 299 ? 7.426 -19.969 -12.797 1 80.69 299 SER A O 1
ATOM 2354 N N . GLY A 1 300 ? 5.289 -20.484 -13.039 1 86.88 300 GLY A N 1
ATOM 2355 C CA . GLY A 1 300 ? 4.867 -19.094 -12.977 1 86.88 300 GLY A CA 1
ATOM 2356 C C . GLY A 1 300 ? 5.18 -18.438 -11.641 1 86.88 300 GLY A C 1
ATOM 2357 O O . GLY A 1 300 ? 5.695 -17.328 -11.602 1 86.88 300 GLY A O 1
ATOM 2358 N N . ARG A 1 301 ? 4.961 -19.141 -10.57 1 91.31 301 ARG A N 1
ATOM 2359 C CA . ARG A 1 301 ? 5.176 -18.609 -9.234 1 91.31 301 ARG A CA 1
ATOM 2360 C C . ARG A 1 301 ? 6.656 -18.359 -8.977 1 91.31 301 ARG A C 1
ATOM 2362 O O . ARG A 1 301 ? 7.02 -17.359 -8.336 1 91.31 301 ARG A O 1
ATOM 2369 N N . VAL A 1 302 ? 7.504 -19.266 -9.5 1 92.25 302 VAL A N 1
ATOM 2370 C CA . VAL A 1 302 ? 8.945 -19.109 -9.336 1 92.25 302 VAL A CA 1
ATOM 2371 C C . VAL A 1 302 ? 9.398 -17.828 -10.023 1 92.25 302 VAL A C 1
ATOM 2373 O O . VAL A 1 302 ? 10.18 -17.062 -9.453 1 92.25 302 VAL A O 1
ATOM 2376 N N . GLY A 1 303 ? 8.844 -17.562 -11.203 1 94 303 GLY A N 1
ATOM 2377 C CA . GLY A 1 303 ? 9.195 -16.359 -11.953 1 94 303 GLY A CA 1
ATOM 2378 C C . GLY A 1 303 ? 8.719 -15.078 -11.281 1 94 303 GLY A C 1
ATOM 2379 O O . GLY A 1 303 ? 9.391 -14.047 -11.344 1 94 303 GLY A O 1
ATOM 2380 N N . ILE A 1 304 ? 7.602 -15.148 -10.617 1 96.56 304 ILE A N 1
ATOM 2381 C CA . ILE A 1 304 ? 6.992 -13.977 -10 1 96.56 304 ILE A CA 1
ATOM 2382 C C . ILE A 1 304 ? 7.875 -13.469 -8.859 1 96.56 304 ILE A C 1
ATOM 2384 O O . ILE A 1 304 ? 7.977 -12.258 -8.641 1 96.56 304 ILE A O 1
ATOM 2388 N N . VAL A 1 305 ? 8.594 -14.367 -8.141 1 98 305 VAL A N 1
ATOM 2389 C CA . VAL A 1 305 ? 9.508 -13.953 -7.086 1 98 305 VAL A CA 1
ATOM 2390 C C . VAL A 1 305 ? 10.555 -13 -7.66 1 98 305 VAL A C 1
ATOM 2392 O O . VAL A 1 305 ? 10.82 -11.938 -7.09 1 98 305 VAL A O 1
ATOM 2395 N N . ALA A 1 306 ? 11.078 -13.359 -8.836 1 97.81 306 ALA A N 1
ATOM 2396 C CA . ALA A 1 306 ? 12.094 -12.523 -9.484 1 97.81 306 ALA A CA 1
ATOM 2397 C C . ALA A 1 306 ? 11.508 -11.172 -9.898 1 97.81 306 ALA A C 1
ATOM 2399 O O . ALA A 1 306 ? 12.18 -10.148 -9.789 1 97.81 306 ALA A O 1
ATOM 2400 N N . ILE A 1 307 ? 10.305 -11.188 -10.375 1 98.25 307 ILE A N 1
ATOM 2401 C CA . ILE A 1 307 ? 9.625 -9.961 -10.781 1 98.25 307 ILE A CA 1
ATOM 2402 C C . ILE A 1 307 ? 9.492 -9.023 -9.586 1 98.25 307 ILE A C 1
ATOM 2404 O O . ILE A 1 307 ? 9.781 -7.824 -9.688 1 98.25 307 ILE A O 1
ATOM 2408 N N . CYS A 1 308 ? 9.055 -9.555 -8.453 1 98.69 308 CYS A N 1
ATOM 2409 C CA . CYS A 1 308 ? 8.875 -8.766 -7.238 1 98.69 308 CYS A CA 1
ATOM 2410 C C . CYS A 1 308 ? 10.195 -8.172 -6.77 1 98.69 308 CYS A C 1
ATOM 2412 O O . CYS A 1 308 ? 10.25 -7.008 -6.379 1 98.69 308 CYS A O 1
ATOM 2414 N N . ILE A 1 309 ? 11.242 -8.961 -6.805 1 98.69 309 ILE A N 1
ATOM 2415 C CA . ILE A 1 309 ? 12.562 -8.5 -6.379 1 98.69 309 ILE A CA 1
ATOM 2416 C C . ILE A 1 309 ? 13.047 -7.395 -7.312 1 98.69 309 ILE A C 1
ATOM 2418 O O . ILE A 1 309 ? 13.641 -6.41 -6.863 1 98.69 309 ILE A O 1
ATOM 2422 N N . ALA A 1 310 ? 12.789 -7.508 -8.609 1 98.75 310 ALA A N 1
ATOM 2423 C CA . ALA A 1 310 ? 13.141 -6.469 -9.57 1 98.75 310 ALA A CA 1
ATOM 2424 C C . ALA A 1 310 ? 12.461 -5.148 -9.227 1 98.75 310 ALA A C 1
ATOM 2426 O O . ALA A 1 310 ? 13.055 -4.078 -9.375 1 98.75 310 ALA A O 1
ATOM 2427 N N . ASN A 1 311 ? 11.227 -5.211 -8.836 1 98.88 311 ASN A N 1
ATOM 2428 C CA . ASN A 1 311 ? 10.516 -4.008 -8.406 1 98.88 311 ASN A CA 1
ATOM 2429 C C . ASN A 1 311 ? 11.156 -3.381 -7.176 1 98.88 311 ASN A C 1
ATOM 2431 O O . ASN A 1 311 ? 11.234 -2.156 -7.062 1 98.88 311 ASN A O 1
ATOM 2435 N N . MET A 1 312 ? 11.586 -4.246 -6.246 1 98.88 312 MET A N 1
ATOM 2436 C CA . MET A 1 312 ? 12.273 -3.742 -5.059 1 98.88 312 MET A CA 1
ATOM 2437 C C . MET A 1 312 ? 13.586 -3.059 -5.438 1 98.88 312 MET A C 1
ATOM 2439 O O . MET A 1 312 ? 13.945 -2.031 -4.863 1 98.88 312 MET A O 1
ATOM 2443 N N . GLN A 1 313 ? 14.297 -3.664 -6.414 1 98.88 313 GLN A N 1
ATOM 2444 C CA . GLN A 1 313 ? 15.547 -3.076 -6.883 1 98.88 313 GLN A CA 1
ATOM 2445 C C . GLN A 1 313 ? 15.344 -1.634 -7.34 1 98.88 313 GLN A C 1
ATOM 2447 O O . GLN A 1 313 ? 16.125 -0.748 -6.984 1 98.88 313 GLN A O 1
ATOM 2452 N N . LYS A 1 314 ? 14.305 -1.404 -8.07 1 98.88 314 LYS A N 1
ATOM 2453 C CA . LYS A 1 314 ? 14.039 -0.062 -8.578 1 98.88 314 LYS A CA 1
ATOM 2454 C C . LYS A 1 314 ? 13.594 0.872 -7.457 1 98.88 314 LYS A C 1
ATOM 2456 O O . LYS A 1 314 ? 14.117 1.982 -7.324 1 98.88 314 LYS A O 1
ATOM 2461 N N . ALA A 1 315 ? 12.648 0.438 -6.645 1 98.94 315 ALA A N 1
ATOM 2462 C CA . ALA A 1 315 ? 12.102 1.281 -5.582 1 98.94 315 ALA A CA 1
ATOM 2463 C C . ALA A 1 315 ? 13.195 1.711 -4.605 1 98.94 315 ALA A C 1
ATOM 2465 O O . ALA A 1 315 ? 13.258 2.877 -4.207 1 98.94 315 ALA A O 1
ATOM 2466 N N . LEU A 1 316 ? 14.023 0.761 -4.234 1 98.94 316 LEU A N 1
ATOM 2467 C CA . LEU A 1 316 ? 15.039 1.038 -3.227 1 98.94 316 LEU A CA 1
ATOM 2468 C C . LEU A 1 316 ? 16.172 1.868 -3.814 1 98.94 316 LEU A C 1
ATOM 2470 O O . LEU A 1 316 ? 16.766 2.697 -3.119 1 98.94 316 LEU A O 1
ATOM 2474 N N . ALA A 1 317 ? 16.5 1.65 -5.109 1 98.88 317 ALA A N 1
ATOM 2475 C CA . ALA A 1 317 ? 17.484 2.535 -5.746 1 98.88 317 ALA A CA 1
ATOM 2476 C C . ALA A 1 317 ? 17.031 3.992 -5.668 1 98.88 317 ALA A C 1
ATOM 2478 O O . ALA A 1 317 ? 17.812 4.871 -5.309 1 98.88 317 ALA A O 1
ATOM 2479 N N . ILE A 1 318 ? 15.773 4.258 -5.938 1 98.94 318 ILE A N 1
ATOM 2480 C CA . ILE A 1 318 ? 15.219 5.609 -5.949 1 98.94 318 ILE A CA 1
ATOM 2481 C C . ILE A 1 318 ? 15.266 6.199 -4.543 1 98.94 318 ILE A C 1
ATOM 2483 O O . ILE A 1 318 ? 15.812 7.281 -4.34 1 98.94 318 ILE A O 1
ATOM 2487 N N . SER A 1 319 ? 14.758 5.504 -3.559 1 98.94 319 SER A N 1
ATOM 2488 C CA . SER A 1 319 ? 14.555 6.07 -2.229 1 98.94 319 SER A CA 1
ATOM 2489 C C . SER A 1 319 ? 15.883 6.219 -1.485 1 98.94 319 SER A C 1
ATOM 2491 O O . SER A 1 319 ? 16.078 7.184 -0.743 1 98.94 319 SER A O 1
ATOM 2493 N N . ILE A 1 320 ? 16.812 5.246 -1.663 1 98.94 320 ILE A N 1
ATOM 2494 C CA . ILE A 1 320 ? 18.094 5.305 -0.96 1 98.94 320 ILE A CA 1
ATOM 2495 C C . ILE A 1 320 ? 18.953 6.418 -1.553 1 98.94 320 ILE A C 1
ATOM 2497 O O . ILE A 1 320 ? 19.547 7.207 -0.817 1 98.94 320 ILE A O 1
ATOM 2501 N N . ARG A 1 321 ? 19.062 6.496 -2.932 1 98.94 321 ARG A N 1
ATOM 2502 C CA . ARG A 1 321 ? 19.812 7.578 -3.557 1 98.94 321 ARG A CA 1
ATOM 2503 C C . ARG A 1 321 ? 19.25 8.938 -3.168 1 98.94 321 ARG A C 1
ATOM 2505 O O . ARG A 1 321 ? 20 9.859 -2.822 1 98.94 321 ARG A O 1
ATOM 2512 N N . TYR A 1 322 ? 17.922 9.094 -3.229 1 98.75 322 TYR A N 1
ATOM 2513 C CA . TYR A 1 322 ? 17.266 10.328 -2.805 1 98.75 322 TYR A CA 1
ATOM 2514 C C . TYR A 1 322 ? 17.609 10.672 -1.364 1 98.75 322 TYR A C 1
ATOM 2516 O O . TYR A 1 322 ? 17.906 11.828 -1.048 1 98.75 322 TYR A O 1
ATOM 2524 N N . SER A 1 323 ? 17.609 9.641 -0.455 1 98.81 323 SER A N 1
ATOM 2525 C CA . SER A 1 323 ? 17.891 9.836 0.962 1 98.81 323 SER A CA 1
ATOM 2526 C C . SER A 1 323 ? 19.328 10.312 1.175 1 98.81 323 SER A C 1
ATOM 2528 O O . SER A 1 323 ? 19.609 11.031 2.139 1 98.81 323 SER A O 1
ATOM 2530 N N . GLY A 1 324 ? 20.188 9.875 0.274 1 98.56 324 GLY A N 1
ATOM 2531 C CA . GLY A 1 324 ? 21.578 10.289 0.369 1 98.56 324 GLY A CA 1
ATOM 2532 C C . GLY A 1 324 ? 21.812 11.734 -0.037 1 98.56 324 GLY A C 1
ATOM 2533 O O . GLY A 1 324 ? 22.859 12.305 0.257 1 98.56 324 GLY A O 1
ATOM 2534 N N . VAL A 1 325 ? 20.797 12.344 -0.668 1 98.06 325 VAL A N 1
ATOM 2535 C CA . VAL A 1 325 ? 20.969 13.672 -1.244 1 98.06 325 VAL A CA 1
ATOM 2536 C C . VAL A 1 325 ? 20.094 14.68 -0.5 1 98.06 325 VAL A C 1
ATOM 2538 O O . VAL A 1 325 ? 20.547 15.789 -0.195 1 98.06 325 VAL A O 1
ATOM 2541 N N . ARG A 1 326 ? 18.859 14.32 -0.212 1 97.69 326 ARG A N 1
ATOM 2542 C CA . ARG A 1 326 ? 17.891 15.211 0.425 1 97.69 326 ARG A CA 1
ATOM 2543 C C . ARG A 1 326 ? 18.328 15.57 1.842 1 97.69 326 ARG A C 1
ATOM 2545 O O . ARG A 1 326 ? 18.594 14.688 2.66 1 97.69 326 ARG A O 1
ATOM 2552 N N . ARG A 1 327 ? 18.375 16.844 2.109 1 96.75 327 ARG A N 1
ATOM 2553 C CA . ARG A 1 327 ? 18.797 17.312 3.426 1 96.75 327 ARG A CA 1
ATOM 2554 C C . ARG A 1 327 ? 17.656 18.016 4.156 1 96.75 327 ARG A C 1
ATOM 2556 O O . ARG A 1 327 ? 16.891 18.75 3.547 1 96.75 327 ARG A O 1
ATOM 2563 N N . GLN A 1 328 ? 17.438 17.688 5.391 1 95.25 328 GLN A N 1
ATOM 2564 C CA . GLN A 1 328 ? 16.5 18.344 6.293 1 95.25 328 GLN A CA 1
ATOM 2565 C C . GLN A 1 328 ? 17.047 18.375 7.719 1 95.25 328 GLN A C 1
ATOM 2567 O O . GLN A 1 328 ? 17.531 17.359 8.219 1 95.25 328 GLN A O 1
ATOM 2572 N N . PHE A 1 329 ? 16.938 19.422 8.461 1 94.44 329 PHE A N 1
ATOM 2573 C CA . PHE A 1 329 ? 17.297 19.594 9.867 1 94.44 329 PHE A CA 1
ATOM 2574 C C . PHE A 1 329 ? 18.781 19.297 10.078 1 94.44 329 PHE A C 1
ATOM 2576 O O . PHE A 1 329 ? 19.453 18.812 9.172 1 94.44 329 PHE A O 1
ATOM 2583 N N . GLY A 1 330 ? 19.359 19.625 11.18 1 93.19 330 GLY A N 1
ATOM 2584 C CA . GLY A 1 330 ? 20.719 19.422 11.633 1 93.19 330 GLY A CA 1
ATOM 2585 C C . GLY A 1 330 ? 20.969 19.969 13.031 1 93.19 330 GLY A C 1
ATOM 2586 O O . GLY A 1 330 ? 20.094 20.609 13.617 1 93.19 330 GLY A O 1
ATOM 2587 N N . PRO A 1 331 ? 22.125 19.625 13.539 1 90.62 331 PRO A N 1
ATOM 2588 C CA . PRO A 1 331 ? 22.453 20.188 14.852 1 90.62 331 PRO A CA 1
ATOM 2589 C C . PRO A 1 331 ? 22.469 21.719 14.852 1 90.62 331 PRO A C 1
ATOM 2591 O O . PRO A 1 331 ? 22.609 22.328 13.797 1 90.62 331 PRO A O 1
ATOM 2594 N N . GLU A 1 332 ? 22.281 22.203 16.047 1 85.56 332 GLU A N 1
ATOM 2595 C CA . GLU A 1 332 ? 22.266 23.656 16.172 1 85.56 332 GLU A CA 1
ATOM 2596 C C . GLU A 1 332 ? 23.562 24.266 15.633 1 85.56 332 GLU A C 1
ATOM 2598 O O . GLU A 1 332 ? 24.656 23.844 16.031 1 85.56 332 GLU A O 1
ATOM 2603 N N . GLY A 1 333 ? 23.344 25.188 14.82 1 83.62 333 GLY A N 1
ATOM 2604 C CA . GLY A 1 333 ? 24.5 25.891 14.258 1 83.62 333 GLY A CA 1
ATOM 2605 C C . GLY A 1 333 ? 25.219 25.078 13.188 1 83.62 333 GLY A C 1
ATOM 2606 O O . GLY A 1 333 ? 26.172 25.562 12.586 1 83.62 333 GLY A O 1
ATOM 2607 N N . GLY A 1 334 ? 24.766 23.906 12.953 1 86.56 334 GLY A N 1
ATOM 2608 C CA . GLY A 1 334 ? 25.406 23.062 11.961 1 86.56 334 GLY A CA 1
ATOM 2609 C C . GLY A 1 334 ? 24.672 23.016 10.641 1 86.56 334 GLY A C 1
ATOM 2610 O O . GLY A 1 334 ? 23.641 23.688 10.477 1 86.56 334 GLY A O 1
ATOM 2611 N N . GLU A 1 335 ? 25.25 22.266 9.688 1 91.88 335 GLU A N 1
ATOM 2612 C CA . GLU A 1 335 ? 24.609 22.078 8.383 1 91.88 335 GLU A CA 1
ATOM 2613 C C . GLU A 1 335 ? 23.484 21.047 8.461 1 91.88 335 GLU A C 1
ATOM 2615 O O . GLU A 1 335 ? 23.484 20.172 9.336 1 91.88 335 GLU A O 1
ATOM 2620 N N . GLU A 1 336 ? 22.531 21.203 7.582 1 95.38 336 GLU A N 1
ATOM 2621 C CA . GLU A 1 336 ? 21.531 20.156 7.473 1 95.38 336 GLU A CA 1
ATOM 2622 C C . GLU A 1 336 ? 22.141 18.828 7.055 1 95.38 336 GLU A C 1
ATOM 2624 O O . GLU A 1 336 ? 23.109 18.797 6.293 1 95.38 336 GLU A O 1
ATOM 2629 N N . LEU A 1 337 ? 21.594 17.797 7.5 1 96.69 337 LEU A N 1
ATOM 2630 C CA . LEU A 1 337 ? 22.109 16.453 7.215 1 96.69 337 LEU A CA 1
ATOM 2631 C C . LEU A 1 337 ? 21.266 15.773 6.145 1 96.69 337 LEU A C 1
ATOM 2633 O O . LEU A 1 337 ? 20.047 15.969 6.086 1 96.69 337 LEU A O 1
ATOM 2637 N N . PRO A 1 338 ? 21.953 14.953 5.25 1 97.75 338 PRO A N 1
ATOM 2638 C CA . PRO A 1 338 ? 21.125 14.07 4.422 1 97.75 338 PRO A CA 1
ATOM 2639 C C . PRO A 1 338 ? 20.188 13.195 5.246 1 97.75 338 PRO A C 1
ATOM 2641 O O . PRO A 1 338 ? 20.562 12.711 6.312 1 97.75 338 PRO A O 1
ATOM 2644 N N . VAL A 1 339 ? 19.016 12.977 4.742 1 97.44 339 VAL A N 1
ATOM 2645 C CA . VAL A 1 339 ? 18 12.32 5.559 1 97.44 339 VAL A CA 1
ATOM 2646 C C . VAL A 1 339 ? 18.406 10.867 5.812 1 97.44 339 VAL A C 1
ATOM 2648 O O . VAL A 1 339 ? 17.922 10.242 6.762 1 97.44 339 VAL A O 1
ATOM 2651 N N . ILE A 1 340 ? 19.344 10.281 5.039 1 98.38 340 ILE A N 1
ATOM 2652 C CA . ILE A 1 340 ? 19.812 8.914 5.23 1 98.38 340 ILE A CA 1
ATOM 2653 C C . ILE A 1 340 ? 20.547 8.805 6.566 1 98.38 340 ILE A C 1
ATOM 2655 O O . ILE A 1 340 ? 20.734 7.699 7.082 1 98.38 340 ILE A O 1
ATOM 2659 N N . GLU A 1 341 ? 20.984 9.945 7.188 1 97.81 341 GLU A N 1
ATOM 2660 C CA . GLU A 1 341 ? 21.75 9.969 8.43 1 97.81 341 GLU A CA 1
ATOM 2661 C C . GLU A 1 341 ? 20.844 9.719 9.633 1 97.81 341 GLU A C 1
ATOM 2663 O O . GLU A 1 341 ? 21.344 9.43 10.734 1 97.81 341 GLU A O 1
ATOM 2668 N N . TYR A 1 342 ? 19.562 9.797 9.469 1 97.06 342 TYR A N 1
ATOM 2669 C CA . TYR A 1 342 ? 18.641 9.688 10.594 1 97.06 342 TYR A CA 1
ATOM 2670 C C . TYR A 1 342 ? 18.234 8.242 10.836 1 97.06 342 TYR A C 1
ATOM 2672 O O . TYR A 1 342 ? 17.875 7.531 9.891 1 97.06 342 TYR A O 1
ATOM 2680 N N . GLN A 1 343 ? 18.266 7.832 12.109 1 97.31 343 GLN A N 1
ATOM 2681 C CA . GLN A 1 343 ? 17.938 6.477 12.539 1 97.31 343 GLN A CA 1
ATOM 2682 C C . GLN A 1 343 ? 16.562 6.055 12.023 1 97.31 343 GLN A C 1
ATOM 2684 O O . GLN A 1 343 ? 16.391 4.918 11.586 1 97.31 343 GLN A O 1
ATOM 2689 N N . LEU A 1 344 ? 15.602 6.93 12.055 1 96.19 344 LEU A N 1
ATOM 2690 C CA . LEU A 1 344 ? 14.25 6.613 11.625 1 96.19 344 LEU A CA 1
ATOM 2691 C C . LEU A 1 344 ? 14.211 6.273 10.133 1 96.19 344 LEU A C 1
ATOM 2693 O O . LEU A 1 344 ? 13.539 5.324 9.727 1 96.19 344 LEU A O 1
ATOM 2697 N N . GLN A 1 345 ? 14.898 7.074 9.273 1 97.5 345 GLN A N 1
ATOM 2698 C CA . GLN A 1 345 ? 14.961 6.828 7.84 1 97.5 345 GLN A CA 1
ATOM 2699 C C . GLN A 1 345 ? 15.648 5.504 7.535 1 97.5 345 GLN A C 1
ATOM 2701 O O . GLN A 1 345 ? 15.219 4.762 6.645 1 97.5 345 GLN A O 1
ATOM 2706 N N . GLN A 1 346 ? 16.734 5.238 8.273 1 98.5 346 GLN A N 1
ATOM 2707 C CA . GLN A 1 346 ? 17.453 3.979 8.141 1 98.5 346 GLN A CA 1
ATOM 2708 C C . GLN A 1 346 ? 16.562 2.789 8.461 1 98.5 346 GLN A C 1
ATOM 2710 O O . GLN A 1 346 ? 16.5 1.829 7.691 1 98.5 346 GLN A O 1
ATOM 2715 N N . GLY A 1 347 ? 15.844 2.881 9.594 1 97.81 347 GLY A N 1
ATOM 2716 C CA . GLY A 1 347 ? 14.969 1.804 10.023 1 97.81 347 GLY A CA 1
ATOM 2717 C C . GLY A 1 347 ? 13.836 1.537 9.047 1 97.81 347 GLY A C 1
ATOM 2718 O O . GLY A 1 347 ? 13.352 0.408 8.945 1 97.81 347 GLY A O 1
ATOM 2719 N N . ARG A 1 348 ? 13.438 2.52 8.312 1 97.19 348 ARG A N 1
ATOM 2720 C CA . ARG A 1 348 ? 12.328 2.414 7.367 1 97.19 348 ARG A CA 1
ATOM 2721 C C . ARG A 1 348 ? 12.766 1.736 6.074 1 97.19 348 ARG A C 1
ATOM 2723 O O . ARG A 1 348 ? 11.977 1.051 5.422 1 97.19 348 ARG A O 1
ATOM 2730 N N . LEU A 1 349 ? 14.062 1.883 5.664 1 98.75 349 LEU A N 1
ATOM 2731 C CA . LEU A 1 349 ? 14.438 1.511 4.309 1 98.75 349 LEU A CA 1
ATOM 2732 C C . LEU A 1 349 ? 15.445 0.361 4.32 1 98.75 349 LEU A C 1
ATOM 2734 O O . LEU A 1 349 ? 15.367 -0.542 3.484 1 98.75 349 LEU A O 1
ATOM 2738 N N . PHE A 1 350 ? 16.375 0.331 5.289 1 98.88 350 PHE A N 1
ATOM 2739 C CA . PHE A 1 350 ? 17.531 -0.559 5.211 1 98.88 350 PHE A CA 1
ATOM 2740 C C . PHE A 1 350 ? 17.109 -2.014 5.371 1 98.88 350 PHE A C 1
ATOM 2742 O O . PHE A 1 350 ? 17.672 -2.904 4.734 1 98.88 350 PHE A O 1
ATOM 2749 N N . PRO A 1 351 ? 16.125 -2.305 6.25 1 98.88 351 PRO A N 1
ATOM 2750 C CA . PRO A 1 351 ? 15.656 -3.693 6.289 1 98.88 351 PRO A CA 1
ATOM 2751 C C . PRO A 1 351 ? 15.172 -4.195 4.934 1 98.88 351 PRO A C 1
ATOM 2753 O O . PRO A 1 351 ? 15.32 -5.379 4.617 1 98.88 351 PRO A O 1
ATOM 2756 N N . TYR A 1 352 ? 14.617 -3.332 4.105 1 98.94 352 TYR A N 1
ATOM 2757 C CA . TYR A 1 352 ? 14.164 -3.74 2.779 1 98.94 352 TYR A CA 1
ATOM 2758 C C . TYR A 1 352 ? 15.344 -3.953 1.841 1 98.94 352 TYR A C 1
ATOM 2760 O O . TYR A 1 352 ? 15.266 -4.746 0.899 1 98.94 352 TYR A O 1
ATOM 2768 N N . ILE A 1 353 ? 16.484 -3.234 2.061 1 98.94 353 ILE A N 1
ATOM 2769 C CA . ILE A 1 353 ? 17.703 -3.576 1.332 1 98.94 353 ILE A CA 1
ATOM 2770 C C . ILE A 1 353 ? 18.094 -5.02 1.641 1 98.94 353 ILE A C 1
ATOM 2772 O O . ILE A 1 353 ? 18.375 -5.797 0.729 1 98.94 353 ILE A O 1
ATOM 2776 N N . ALA A 1 354 ? 18.078 -5.34 2.961 1 98.94 354 ALA A N 1
ATOM 2777 C CA . ALA A 1 354 ? 18.422 -6.695 3.383 1 98.94 354 ALA A CA 1
ATOM 2778 C C . ALA A 1 354 ? 17.469 -7.719 2.775 1 98.94 354 ALA A C 1
ATOM 2780 O O . ALA A 1 354 ? 17.906 -8.766 2.291 1 98.94 354 ALA A O 1
ATOM 2781 N N . ALA A 1 355 ? 16.203 -7.398 2.758 1 98.94 355 ALA A N 1
ATOM 2782 C CA . ALA A 1 355 ? 15.195 -8.289 2.193 1 98.94 355 ALA A CA 1
ATOM 2783 C C . ALA A 1 355 ? 15.391 -8.461 0.689 1 98.94 355 ALA A C 1
ATOM 2785 O O . ALA A 1 355 ? 15.18 -9.547 0.148 1 98.94 355 ALA A O 1
ATOM 2786 N N . MET A 1 356 ? 15.727 -7.371 0.004 1 98.88 356 MET A N 1
ATOM 2787 C CA . MET A 1 356 ? 15.992 -7.426 -1.431 1 98.88 356 MET A CA 1
ATOM 2788 C C . MET A 1 356 ? 17.141 -8.383 -1.735 1 98.88 356 MET A C 1
ATOM 2790 O O . MET A 1 356 ? 17.047 -9.203 -2.652 1 98.88 356 MET A O 1
ATOM 2794 N N . TYR A 1 357 ? 18.203 -8.328 -0.931 1 98.94 357 TYR A N 1
ATOM 2795 C CA . TYR A 1 357 ? 19.344 -9.211 -1.128 1 98.94 357 TYR A CA 1
ATOM 2796 C C . TYR A 1 357 ? 18.984 -10.656 -0.824 1 98.94 357 TYR A C 1
ATOM 2798 O O . TYR A 1 357 ? 19.359 -11.57 -1.565 1 98.94 357 TYR A O 1
ATOM 2806 N N . ALA A 1 358 ? 18.266 -10.891 0.28 1 98.94 358 ALA A N 1
ATOM 2807 C CA . ALA A 1 358 ? 17.797 -12.234 0.616 1 98.94 358 ALA A CA 1
ATOM 2808 C C . ALA A 1 358 ? 16.891 -12.797 -0.481 1 98.94 358 ALA A C 1
ATOM 2810 O O . ALA A 1 358 ? 17.047 -13.945 -0.89 1 98.94 358 ALA A O 1
ATOM 2811 N N . GLY A 1 359 ? 15.992 -11.961 -0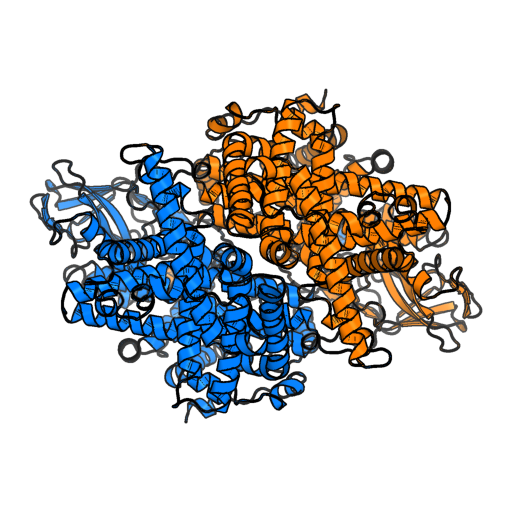.959 1 98.75 359 GLY A N 1
ATOM 2812 C CA . GLY A 1 359 ? 15.07 -12.383 -2.006 1 98.75 359 GLY A CA 1
ATOM 2813 C C . GLY A 1 359 ? 15.758 -12.633 -3.336 1 98.75 359 GLY A C 1
ATOM 2814 O O . GLY A 1 359 ? 15.391 -13.555 -4.066 1 98.75 359 GLY A O 1
ATOM 2815 N N . PHE A 1 360 ? 16.703 -11.773 -3.656 1 98.62 360 PHE A N 1
ATOM 2816 C CA . PHE A 1 360 ? 17.438 -11.93 -4.91 1 98.62 360 PHE A CA 1
ATOM 2817 C C . PHE A 1 360 ? 18.172 -13.266 -4.953 1 98.62 360 PHE A C 1
ATOM 2819 O O . PHE A 1 360 ? 18.062 -14.008 -5.93 1 98.62 360 PHE A O 1
ATOM 2826 N N . TYR A 1 361 ? 18.906 -13.539 -3.896 1 98.56 361 TYR A N 1
ATOM 2827 C CA . TYR A 1 361 ? 19.688 -14.773 -3.873 1 98.56 361 TYR A CA 1
ATOM 2828 C C . TYR A 1 361 ? 18.781 -15.992 -3.795 1 98.56 361 TYR A C 1
ATOM 2830 O O . TYR A 1 361 ? 19.047 -17.016 -4.43 1 98.56 361 TYR A O 1
ATOM 2838 N N . PHE A 1 362 ? 17.703 -15.938 -2.986 1 98.5 362 PHE A N 1
ATOM 2839 C CA . PHE A 1 362 ? 16.719 -17.016 -2.959 1 98.5 362 PHE A CA 1
ATOM 2840 C C . PHE A 1 362 ? 16.172 -17.266 -4.355 1 98.5 362 PHE A C 1
ATOM 2842 O O . PHE A 1 362 ? 16.094 -18.422 -4.797 1 98.5 362 PHE A O 1
ATOM 2849 N N . SER A 1 363 ? 15.688 -16.172 -5.062 1 97.81 363 SER A N 1
ATOM 2850 C CA . SER A 1 363 ? 15.086 -16.312 -6.387 1 97.81 363 SER A CA 1
ATOM 2851 C C . SER A 1 363 ? 16.031 -17.016 -7.352 1 97.81 363 SER A C 1
ATOM 2853 O O . SER A 1 363 ? 15.617 -17.922 -8.086 1 97.81 363 SER A O 1
ATOM 2855 N N . LYS A 1 364 ? 17.266 -16.641 -7.328 1 96.62 364 LYS A N 1
ATOM 2856 C CA . LYS A 1 364 ? 18.281 -17.219 -8.203 1 96.62 364 LYS A CA 1
ATOM 2857 C C . LYS A 1 364 ? 18.484 -18.703 -7.895 1 96.62 364 LYS A C 1
ATOM 2859 O O . LYS A 1 364 ? 18.422 -19.547 -8.789 1 96.62 364 LYS A O 1
ATOM 2864 N N . THR A 1 365 ? 18.672 -19.047 -6.621 1 97.19 365 THR A N 1
ATOM 2865 C CA . THR A 1 365 ? 18.984 -20.422 -6.238 1 97.19 365 THR A CA 1
ATOM 2866 C C . THR A 1 365 ? 17.734 -21.297 -6.34 1 97.19 365 THR A C 1
ATOM 2868 O O . THR A 1 365 ? 17.828 -22.484 -6.645 1 97.19 365 THR A O 1
ATOM 2871 N N . PHE A 1 366 ? 16.578 -20.766 -6.055 1 96.75 366 PHE A N 1
ATOM 2872 C CA . PHE A 1 366 ? 15.328 -21.516 -6.172 1 96.75 366 PHE A CA 1
ATOM 2873 C C . PHE A 1 366 ? 15.039 -21.859 -7.625 1 96.75 366 PHE A C 1
ATOM 2875 O O . PHE A 1 366 ? 14.523 -22.938 -7.918 1 96.75 366 PHE A O 1
ATOM 2882 N N . LEU A 1 367 ? 15.375 -20.906 -8.531 1 94.69 367 LEU A N 1
ATOM 2883 C CA . LEU A 1 367 ? 15.234 -21.188 -9.953 1 94.69 367 LEU A CA 1
ATOM 2884 C C . LEU A 1 367 ? 16.125 -22.359 -10.367 1 94.69 367 LEU A C 1
ATOM 2886 O O . LEU A 1 367 ? 15.719 -23.203 -11.18 1 94.69 367 LEU A O 1
ATOM 2890 N N . ILE A 1 368 ? 17.297 -22.406 -9.844 1 94.19 368 ILE A N 1
ATOM 2891 C CA . ILE A 1 368 ? 18.219 -23.516 -10.117 1 94.19 368 ILE A CA 1
ATOM 2892 C C . ILE A 1 368 ? 17.609 -24.812 -9.594 1 94.19 368 ILE A C 1
ATOM 2894 O O . ILE A 1 368 ? 17.656 -25.844 -10.273 1 94.19 368 ILE A O 1
ATOM 2898 N N . ASP A 1 369 ? 17.031 -24.797 -8.328 1 95.31 369 ASP A N 1
ATOM 2899 C CA . ASP A 1 369 ? 16.328 -25.953 -7.789 1 95.31 369 ASP A CA 1
ATOM 2900 C C . ASP A 1 369 ? 15.242 -26.422 -8.742 1 95.31 369 ASP A C 1
ATOM 2902 O O . ASP A 1 369 ? 15.086 -27.625 -8.977 1 95.31 369 ASP A O 1
ATOM 2906 N N . PHE A 1 370 ? 14.508 -25.516 -9.266 1 92.44 370 PHE A N 1
ATOM 2907 C CA . PHE A 1 370 ? 13.383 -25.828 -10.148 1 92.44 370 PHE A CA 1
ATOM 2908 C C . PHE A 1 370 ? 13.867 -26.484 -11.438 1 92.44 370 PHE A C 1
ATOM 2910 O O . PHE A 1 370 ? 13.25 -27.438 -11.922 1 92.44 370 PHE A O 1
ATOM 2917 N N . PHE A 1 371 ? 14.992 -25.984 -11.945 1 90.19 371 PHE A N 1
ATOM 2918 C CA . PHE A 1 371 ? 15.555 -26.562 -13.156 1 90.19 371 PHE A CA 1
ATOM 2919 C C . PHE A 1 371 ? 16.062 -27.984 -12.891 1 90.19 371 PHE A C 1
ATOM 2921 O O . PHE A 1 371 ? 15.945 -28.859 -13.75 1 90.19 371 PHE A O 1
ATOM 2928 N N . GLU A 1 372 ? 16.672 -28.156 -11.75 1 91.25 372 GLU A N 1
ATOM 2929 C CA . GLU A 1 372 ? 17.094 -29.5 -11.375 1 91.25 372 GLU A CA 1
ATOM 2930 C C . GLU A 1 372 ? 15.906 -30.453 -11.312 1 91.25 372 GLU A C 1
ATOM 2932 O O . GLU A 1 372 ? 16.016 -31.609 -11.75 1 91.25 372 GLU A O 1
ATOM 2937 N N . PHE A 1 373 ? 14.836 -30.078 -10.75 1 91 373 PHE A N 1
ATOM 2938 C CA . PHE A 1 373 ? 13.609 -30.875 -10.672 1 91 373 PHE A CA 1
ATOM 2939 C C . PHE A 1 373 ? 13.102 -31.219 -12.062 1 91 373 PHE A C 1
ATOM 2941 O O . PHE A 1 373 ? 12.75 -32.375 -12.336 1 91 373 PHE A O 1
ATOM 2948 N N . ARG A 1 374 ? 13.094 -30.219 -12.977 1 85.62 374 ARG A N 1
ATOM 2949 C CA . ARG A 1 374 ? 12.617 -30.422 -14.336 1 85.62 374 ARG A CA 1
ATOM 2950 C C . ARG A 1 374 ? 13.508 -31.406 -15.078 1 85.62 374 ARG A C 1
ATOM 2952 O O . ARG A 1 374 ? 13.023 -32.25 -15.859 1 85.62 374 ARG A O 1
ATOM 2959 N N . GLN A 1 375 ? 14.805 -31.266 -14.875 1 87.62 375 GLN A N 1
ATOM 2960 C CA . GLN A 1 375 ? 15.758 -32.156 -15.516 1 87.62 375 GLN A CA 1
ATOM 2961 C C . GLN A 1 375 ? 15.594 -33.594 -15 1 87.62 375 GLN A C 1
ATOM 2963 O O . GLN A 1 375 ? 15.664 -34.562 -15.773 1 87.62 375 GLN A O 1
ATOM 2968 N N . ALA A 1 376 ? 15.383 -33.719 -13.719 1 88.75 376 ALA A N 1
ATOM 2969 C CA . ALA A 1 376 ? 15.148 -35.031 -13.133 1 88.75 376 ALA A CA 1
ATOM 2970 C C . ALA A 1 376 ? 13.898 -35.688 -13.719 1 88.75 376 ALA A C 1
ATOM 2972 O O . ALA A 1 376 ? 13.859 -36.906 -13.922 1 88.75 376 ALA A O 1
ATOM 2973 N N . GLY A 1 377 ? 12.922 -34.969 -13.914 1 84.31 377 GLY A N 1
ATOM 2974 C CA . GLY A 1 377 ? 11.711 -35.469 -14.555 1 84.31 377 GLY A CA 1
ATOM 2975 C C . GLY A 1 377 ? 11.938 -35.938 -15.977 1 84.31 377 GLY A C 1
ATOM 2976 O O . GLY A 1 377 ? 11.406 -36.969 -16.391 1 84.31 377 GLY A O 1
ATOM 2977 N N . MET A 1 378 ? 12.734 -35.188 -16.719 1 81.62 378 MET A N 1
ATOM 2978 C CA . MET A 1 378 ? 13.031 -35.531 -18.109 1 81.62 378 MET A CA 1
ATOM 2979 C C . MET A 1 378 ? 13.844 -36.812 -18.203 1 81.62 378 MET A C 1
ATOM 2981 O O . MET A 1 378 ? 13.672 -37.594 -19.141 1 81.62 378 MET A O 1
ATOM 2985 N N . LEU A 1 379 ? 14.617 -37 -17.203 1 82.75 379 LEU A N 1
ATOM 2986 C CA . LEU A 1 379 ? 15.477 -38.188 -17.188 1 82.75 379 LEU A CA 1
ATOM 2987 C C . LEU A 1 379 ? 14.758 -39.375 -16.562 1 82.75 379 LEU A C 1
ATOM 2989 O O . LEU A 1 379 ? 15.336 -40.469 -16.453 1 82.75 379 LEU A O 1
ATOM 2993 N N . LYS A 1 380 ? 13.547 -39.312 -16.234 1 81.31 380 LYS A N 1
ATOM 2994 C CA . LYS A 1 380 ? 12.719 -40.344 -15.641 1 81.31 380 LYS A CA 1
ATOM 2995 C C . LYS A 1 380 ? 13.406 -41 -14.438 1 81.31 380 LYS A C 1
ATOM 2997 O O . LYS A 1 380 ? 13.539 -42.219 -14.359 1 81.31 380 LYS A O 1
ATOM 3002 N N . GLU A 1 381 ? 13.844 -40.094 -13.641 1 84.69 381 GLU A N 1
ATOM 3003 C CA . GLU A 1 381 ? 14.477 -40.562 -12.406 1 84.69 381 GLU A CA 1
ATOM 3004 C C . GLU A 1 381 ? 13.477 -41.25 -11.5 1 84.69 381 GLU A C 1
ATOM 3006 O O . GLU A 1 381 ? 12.305 -41.406 -11.859 1 84.69 381 GLU A O 1
ATOM 3011 N N . ASP A 1 382 ? 13.938 -41.688 -10.289 1 88.62 382 ASP A N 1
ATOM 3012 C CA . ASP A 1 382 ? 13.125 -42.375 -9.305 1 88.62 382 ASP A CA 1
ATOM 3013 C C . ASP A 1 382 ? 11.852 -41.594 -8.984 1 88.62 382 ASP A C 1
ATOM 3015 O O . ASP A 1 382 ? 11.906 -40.438 -8.578 1 88.62 382 ASP A O 1
ATOM 3019 N N . PRO A 1 383 ? 10.75 -42.25 -9.156 1 86.62 383 PRO A N 1
ATOM 3020 C CA . PRO A 1 383 ? 9.469 -41.562 -8.961 1 86.62 383 PRO A CA 1
ATOM 3021 C C . PRO A 1 383 ? 9.289 -41.031 -7.547 1 86.62 383 PRO A C 1
ATOM 3023 O O . PRO A 1 383 ? 8.664 -40 -7.355 1 86.62 383 PRO A O 1
ATOM 3026 N N . GLU A 1 384 ? 9.742 -41.719 -6.668 1 89.88 384 GLU A N 1
ATOM 3027 C CA . GLU A 1 384 ? 9.625 -41.25 -5.293 1 89.88 384 GLU A CA 1
ATOM 3028 C C . GLU A 1 384 ? 10.453 -39.969 -5.066 1 89.88 384 GLU A C 1
ATOM 3030 O O . GLU A 1 384 ? 9.984 -39.031 -4.414 1 89.88 384 GLU A O 1
ATOM 3035 N N . LYS A 1 385 ? 11.641 -40 -5.566 1 91.5 385 LYS A N 1
ATOM 3036 C CA . LYS A 1 385 ? 12.492 -38.812 -5.484 1 91.5 385 LYS A CA 1
ATOM 3037 C C . LYS A 1 385 ? 11.836 -37.625 -6.168 1 91.5 385 LYS A C 1
ATOM 3039 O O . LYS A 1 385 ? 11.844 -36.5 -5.629 1 91.5 385 LYS A O 1
ATOM 3044 N N . LEU A 1 386 ? 11.281 -37.875 -7.281 1 90.06 386 LEU A N 1
ATOM 3045 C CA . LEU A 1 386 ? 10.609 -36.812 -8.031 1 90.06 386 LEU A CA 1
ATOM 3046 C C . LEU A 1 386 ? 9.414 -36.281 -7.266 1 90.06 386 LEU A C 1
ATOM 3048 O O . LEU A 1 386 ? 9.148 -35.062 -7.297 1 90.06 386 LEU A O 1
ATOM 3052 N N . ALA A 1 387 ? 8.75 -37.156 -6.625 1 89.5 387 ALA A N 1
ATOM 3053 C CA . ALA A 1 387 ? 7.578 -36.75 -5.848 1 89.5 387 ALA A CA 1
ATOM 3054 C C . ALA A 1 387 ? 7.977 -35.844 -4.699 1 89.5 387 ALA A C 1
ATOM 3056 O O . ALA A 1 387 ? 7.301 -34.844 -4.426 1 89.5 387 ALA A O 1
ATOM 3057 N N . PHE A 1 388 ? 9.039 -36.156 -4.016 1 93.88 388 PHE A N 1
ATOM 3058 C CA . PHE A 1 388 ? 9.508 -35.375 -2.893 1 93.88 388 PHE A CA 1
ATOM 3059 C C . PHE A 1 388 ? 10.039 -34.031 -3.373 1 93.88 388 PHE A C 1
ATOM 3061 O O . PHE A 1 388 ? 9.773 -33 -2.754 1 93.88 388 PHE A O 1
ATOM 3068 N N . MET A 1 389 ? 10.781 -34.031 -4.504 1 93.5 389 MET A N 1
ATOM 3069 C CA . MET A 1 389 ? 11.25 -32.781 -5.086 1 93.5 389 MET A CA 1
ATOM 3070 C C . MET A 1 389 ? 10.086 -31.859 -5.441 1 93.5 389 MET A C 1
ATOM 3072 O O . MET A 1 389 ? 10.102 -30.672 -5.121 1 93.5 389 MET A O 1
ATOM 3076 N N . GLY A 1 390 ? 9.086 -32.469 -6.059 1 91.88 390 GLY A N 1
ATOM 3077 C CA . GLY A 1 390 ? 7.906 -31.719 -6.477 1 91.88 390 GLY A CA 1
ATOM 3078 C C . GLY A 1 390 ? 7.137 -31.125 -5.312 1 91.88 390 GLY A C 1
ATOM 3079 O O . GLY A 1 390 ? 6.68 -29.984 -5.391 1 91.88 390 GLY A O 1
ATOM 3080 N N . ALA A 1 391 ? 7.008 -31.906 -4.277 1 93.38 391 ALA A N 1
ATOM 3081 C CA . ALA A 1 391 ? 6.277 -31.438 -3.102 1 93.38 391 ALA A CA 1
ATOM 3082 C C . ALA A 1 391 ? 6.973 -30.25 -2.451 1 93.38 391 ALA A C 1
ATOM 3084 O O . ALA A 1 391 ? 6.32 -29.281 -2.057 1 93.38 391 ALA A O 1
ATOM 3085 N N . GLU A 1 392 ? 8.266 -30.297 -2.328 1 96.25 392 GLU A N 1
ATOM 3086 C CA . GLU A 1 392 ? 9.031 -29.234 -1.696 1 96.25 392 GLU A CA 1
ATOM 3087 C C . GLU A 1 392 ? 9.031 -27.969 -2.559 1 96.25 392 GLU A C 1
ATOM 3089 O O . GLU A 1 392 ? 8.891 -26.859 -2.043 1 96.25 392 GLU A O 1
ATOM 3094 N N . ILE A 1 393 ? 9.148 -28.141 -3.879 1 95.25 393 ILE A N 1
ATOM 3095 C CA . ILE A 1 393 ? 9.109 -27 -4.797 1 95.25 393 ILE A CA 1
ATOM 3096 C C . ILE A 1 393 ? 7.742 -26.328 -4.742 1 95.25 393 ILE A C 1
ATOM 3098 O O . ILE A 1 393 ? 7.645 -25.109 -4.723 1 95.25 393 ILE A O 1
ATOM 3102 N N . HIS A 1 394 ? 6.734 -27.141 -4.695 1 93.75 394 HIS A N 1
ATOM 3103 C CA . HIS A 1 394 ? 5.379 -26.609 -4.602 1 93.75 394 HIS A CA 1
ATOM 3104 C C . HIS A 1 394 ? 5.18 -25.828 -3.307 1 93.75 394 HIS A C 1
ATOM 3106 O O . HIS A 1 394 ? 4.621 -24.734 -3.32 1 93.75 394 HIS A O 1
ATOM 3112 N N . ALA A 1 395 ? 5.656 -26.359 -2.221 1 96.44 395 ALA A N 1
ATOM 3113 C CA . ALA A 1 395 ? 5.527 -25.703 -0.927 1 96.44 395 ALA A CA 1
ATOM 3114 C C . ALA A 1 395 ? 6.297 -24.375 -0.909 1 96.44 395 ALA A C 1
ATOM 3116 O O . ALA A 1 395 ? 5.773 -23.359 -0.462 1 96.44 395 ALA A O 1
ATOM 3117 N N . LEU A 1 396 ? 7.488 -24.391 -1.447 1 97.31 396 LEU A N 1
ATOM 3118 C CA . LEU A 1 396 ? 8.336 -23.203 -1.459 1 97.31 396 LEU A CA 1
ATOM 3119 C C . LEU A 1 396 ? 7.758 -22.125 -2.367 1 97.31 396 LEU A C 1
ATOM 3121 O O . LEU A 1 396 ? 7.703 -20.953 -1.992 1 97.31 396 LEU A O 1
ATOM 3125 N N . SER A 1 397 ? 7.336 -22.547 -3.582 1 96.5 397 SER A N 1
ATOM 3126 C CA . SER A 1 397 ? 6.801 -21.562 -4.523 1 96.5 397 SER A CA 1
ATOM 3127 C C . SER A 1 397 ? 5.504 -20.953 -4.004 1 96.5 397 SER A C 1
ATOM 3129 O O . SER A 1 397 ? 5.246 -19.766 -4.211 1 96.5 397 SER A O 1
ATOM 3131 N N . SER A 1 398 ? 4.699 -21.734 -3.246 1 96.5 398 SER A N 1
ATOM 3132 C CA . SER A 1 398 ? 3.414 -21.297 -2.717 1 96.5 398 SER A CA 1
ATOM 3133 C C . SER A 1 398 ? 3.602 -20.266 -1.598 1 96.5 398 SER A C 1
ATOM 3135 O O . SER A 1 398 ? 2.725 -19.438 -1.356 1 96.5 398 SER A O 1
ATOM 3137 N N . ALA A 1 399 ? 4.719 -20.312 -0.96 1 98 399 ALA A N 1
ATOM 3138 C CA . ALA A 1 399 ? 4.973 -19.359 0.115 1 98 399 ALA A CA 1
ATOM 3139 C C . ALA A 1 399 ? 5.852 -18.203 -0.368 1 98 399 ALA A C 1
ATOM 3141 O O . ALA A 1 399 ? 5.73 -17.078 0.118 1 98 399 ALA A O 1
ATOM 3142 N N . ALA A 1 400 ? 6.703 -18.469 -1.315 1 98.38 400 ALA A N 1
ATOM 3143 C CA . ALA A 1 400 ? 7.672 -17.484 -1.77 1 98.38 400 ALA A CA 1
ATOM 3144 C C . ALA A 1 400 ? 6.992 -16.375 -2.564 1 98.38 400 ALA A C 1
ATOM 3146 O O . ALA A 1 400 ? 7.348 -15.195 -2.436 1 98.38 400 ALA A O 1
ATOM 3147 N N . LYS A 1 401 ? 6.02 -16.719 -3.396 1 97.69 401 LYS A N 1
ATOM 3148 C CA . LYS A 1 401 ? 5.309 -15.703 -4.172 1 97.69 401 LYS A CA 1
ATOM 3149 C C . LYS A 1 401 ? 4.613 -14.703 -3.26 1 97.69 401 LYS A C 1
ATOM 3151 O O . LYS A 1 401 ? 4.801 -13.492 -3.4 1 97.69 401 LYS A O 1
ATOM 3156 N N . PRO A 1 402 ? 3.84 -15.195 -2.285 1 98.25 402 PRO A N 1
ATOM 3157 C CA . PRO A 1 402 ? 3.191 -14.25 -1.372 1 98.25 402 PRO A CA 1
ATOM 3158 C C . PRO A 1 402 ? 4.191 -13.352 -0.645 1 98.25 402 PRO A C 1
ATOM 3160 O O . PRO A 1 402 ? 4 -12.133 -0.584 1 98.25 402 PRO A O 1
ATOM 3163 N N . LEU A 1 403 ? 5.285 -13.93 -0.119 1 98.56 403 LEU A N 1
ATOM 3164 C CA . LEU A 1 403 ? 6.258 -13.148 0.633 1 98.56 403 LEU A CA 1
ATOM 3165 C C . LEU A 1 403 ? 6.91 -12.086 -0.255 1 98.56 403 LEU A C 1
ATOM 3167 O O . LEU A 1 403 ? 6.996 -10.922 0.127 1 98.56 403 LEU A O 1
ATOM 3171 N N . ALA A 1 404 ? 7.363 -12.531 -1.425 1 98.69 404 ALA A N 1
ATOM 3172 C CA . ALA A 1 404 ? 8.016 -11.594 -2.34 1 98.69 404 ALA A CA 1
ATOM 3173 C C . ALA A 1 404 ? 7.051 -10.5 -2.779 1 98.69 404 ALA A C 1
ATOM 3175 O O . ALA A 1 404 ? 7.43 -9.328 -2.861 1 98.69 404 ALA A O 1
ATOM 3176 N N . GLY A 1 405 ? 5.812 -10.93 -3.105 1 98.25 405 GLY A N 1
ATOM 3177 C CA . GLY A 1 405 ? 4.805 -9.953 -3.496 1 98.25 405 GLY A CA 1
ATOM 3178 C C . GLY A 1 405 ? 4.543 -8.906 -2.43 1 98.25 405 GLY A C 1
ATOM 3179 O O . GLY A 1 405 ? 4.512 -7.711 -2.725 1 98.25 405 GLY A O 1
ATOM 3180 N N . TRP A 1 406 ? 4.402 -9.305 -1.197 1 98.44 406 TRP A N 1
ATOM 3181 C CA . TRP A 1 406 ? 4.113 -8.398 -0.094 1 98.44 406 TRP A CA 1
ATOM 3182 C C . TRP A 1 406 ? 5.344 -7.566 0.26 1 98.44 406 TRP A C 1
ATOM 3184 O O . TRP A 1 406 ? 5.227 -6.387 0.599 1 98.44 406 TRP A O 1
ATOM 3194 N N . LEU A 1 407 ? 6.539 -8.141 0.198 1 98.69 407 LEU A N 1
ATOM 3195 C CA . LEU A 1 407 ? 7.758 -7.379 0.437 1 98.69 407 LEU A CA 1
ATOM 3196 C C . LEU A 1 407 ? 7.898 -6.246 -0.575 1 98.69 407 LEU A C 1
ATOM 3198 O O . LEU A 1 407 ? 8.234 -5.117 -0.207 1 98.69 407 LEU A O 1
ATOM 3202 N N . ALA A 1 408 ? 7.668 -6.578 -1.83 1 98.81 408 ALA A N 1
ATOM 3203 C CA . ALA A 1 408 ? 7.758 -5.555 -2.865 1 98.81 408 ALA A CA 1
ATOM 3204 C C . ALA A 1 408 ? 6.703 -4.469 -2.654 1 98.81 408 ALA A C 1
ATOM 3206 O O . ALA A 1 408 ? 7 -3.277 -2.775 1 98.81 408 ALA A O 1
ATOM 3207 N N . ARG A 1 409 ? 5.488 -4.91 -2.369 1 98.5 409 ARG A N 1
ATOM 3208 C CA . ARG A 1 409 ? 4.402 -3.977 -2.084 1 98.5 409 ARG A CA 1
ATOM 3209 C C . ARG A 1 409 ? 4.797 -2.996 -0.985 1 98.5 409 ARG A C 1
ATOM 3211 O O . ARG A 1 409 ? 4.672 -1.781 -1.155 1 98.5 409 ARG A O 1
ATOM 3218 N N . ASP A 1 410 ? 5.305 -3.525 0.085 1 98.5 410 ASP A N 1
ATOM 3219 C CA . ASP A 1 410 ? 5.652 -2.707 1.243 1 98.5 410 ASP A CA 1
ATOM 3220 C C . ASP A 1 410 ? 6.875 -1.839 0.956 1 98.5 410 ASP A C 1
ATOM 3222 O O . ASP A 1 410 ? 6.934 -0.682 1.377 1 98.5 410 ASP A O 1
ATOM 3226 N N . ALA A 1 411 ? 7.863 -2.389 0.308 1 98.81 411 ALA A N 1
ATOM 3227 C CA . ALA A 1 411 ? 9.07 -1.634 -0.028 1 98.81 411 ALA A CA 1
ATOM 3228 C C . ALA A 1 411 ? 8.734 -0.441 -0.919 1 98.81 411 ALA A C 1
ATOM 3230 O O . ALA A 1 411 ? 9.281 0.651 -0.732 1 98.81 411 ALA A O 1
ATOM 3231 N N . ILE A 1 412 ? 7.879 -0.642 -1.877 1 98.81 412 ILE A N 1
ATOM 3232 C CA . ILE A 1 412 ? 7.488 0.427 -2.789 1 98.81 412 ILE A CA 1
ATOM 3233 C C . ILE A 1 412 ? 6.773 1.532 -2.014 1 98.81 412 ILE A C 1
ATOM 3235 O O . ILE A 1 412 ? 7.086 2.715 -2.178 1 98.81 412 ILE A O 1
ATOM 3239 N N . GLN A 1 413 ? 5.852 1.122 -1.189 1 98.38 413 GLN A N 1
ATOM 3240 C CA . GLN A 1 413 ? 5.074 2.098 -0.428 1 98.38 413 GLN A CA 1
ATOM 3241 C C . GLN A 1 413 ? 5.961 2.861 0.551 1 98.38 413 GLN A C 1
ATOM 3243 O O . GLN A 1 413 ? 5.848 4.082 0.679 1 98.38 413 GLN A O 1
ATOM 3248 N N . GLU A 1 414 ? 6.82 2.158 1.252 1 98.06 414 GLU A N 1
ATOM 3249 C CA . GLU A 1 414 ? 7.73 2.809 2.189 1 98.06 414 GLU A CA 1
ATOM 3250 C C . GLU A 1 414 ? 8.688 3.75 1.466 1 98.06 414 GLU A C 1
ATOM 3252 O O . GLU A 1 414 ? 9.016 4.824 1.973 1 98.06 414 GLU A O 1
ATOM 3257 N N . SER A 1 415 ? 9.18 3.295 0.321 1 98.81 415 SER A N 1
ATOM 3258 C CA . SER A 1 415 ? 10.055 4.137 -0.49 1 98.81 415 SER A CA 1
ATOM 3259 C C . SER A 1 415 ? 9.352 5.426 -0.907 1 98.81 415 SER A C 1
ATOM 3261 O O . SER A 1 415 ? 9.93 6.508 -0.816 1 98.81 415 SER A O 1
ATOM 3263 N N . ARG A 1 416 ? 8.148 5.312 -1.323 1 98.5 416 ARG A N 1
ATOM 3264 C CA . ARG A 1 416 ? 7.363 6.473 -1.724 1 98.5 416 ARG A CA 1
ATOM 3265 C C . ARG A 1 416 ? 7.219 7.461 -0.571 1 98.5 416 ARG A C 1
ATOM 3267 O O . ARG A 1 416 ? 7.449 8.656 -0.739 1 98.5 416 ARG A O 1
ATOM 3274 N N . GLU A 1 417 ? 6.855 6.992 0.579 1 98 417 GLU A N 1
ATOM 3275 C CA . GLU A 1 417 ? 6.656 7.852 1.742 1 98 417 GLU A CA 1
ATOM 3276 C C . GLU A 1 417 ? 7.973 8.461 2.215 1 98 417 GLU A C 1
ATOM 3278 O O . GLU A 1 417 ? 8.008 9.609 2.658 1 98 417 GLU A O 1
ATOM 3283 N N . ALA A 1 418 ? 9.031 7.668 2.07 1 98.06 418 ALA A N 1
ATOM 3284 C CA . ALA A 1 418 ? 10.344 8.117 2.521 1 98.06 418 ALA A CA 1
ATOM 3285 C C . ALA A 1 418 ? 10.859 9.258 1.648 1 98.06 418 ALA A C 1
ATOM 3287 O O . ALA A 1 418 ? 11.781 9.984 2.039 1 98.06 418 ALA A O 1
ATOM 3288 N N . CYS A 1 419 ? 10.266 9.438 0.498 1 98.25 419 CYS A N 1
ATOM 3289 C CA . CYS A 1 419 ? 10.68 10.508 -0.4 1 98.25 419 CYS A CA 1
ATOM 3290 C C . CYS A 1 419 ? 9.797 11.734 -0.228 1 98.25 419 CYS A C 1
ATOM 3292 O O . CYS A 1 419 ? 9.883 12.688 -1.01 1 98.25 419 CYS A O 1
ATOM 3294 N N . GLY A 1 420 ? 8.93 11.758 0.8 1 96.62 420 GLY A N 1
ATOM 3295 C CA . GLY A 1 420 ? 8.094 12.906 1.104 1 96.62 420 GLY A CA 1
ATOM 3296 C C . GLY A 1 420 ? 7.156 13.281 -0.028 1 96.62 420 GLY A C 1
ATOM 3297 O O . GLY A 1 420 ? 6.613 12.406 -0.706 1 96.62 420 GLY A O 1
ATOM 3298 N N . GLY A 1 421 ? 6.949 14.523 -0.157 1 97.12 421 GLY A N 1
ATOM 3299 C CA . GLY A 1 421 ? 6.074 15.023 -1.207 1 97.12 421 GLY A CA 1
ATOM 3300 C C . GLY A 1 421 ? 6.566 14.688 -2.604 1 97.12 421 GLY A C 1
ATOM 3301 O O . GLY A 1 421 ? 5.766 14.391 -3.494 1 97.12 421 GLY A O 1
ATOM 3302 N N . HIS A 1 422 ? 7.875 14.68 -2.799 1 98.19 422 HIS A N 1
ATOM 3303 C CA . HIS A 1 422 ? 8.43 14.438 -4.125 1 98.19 422 HIS A CA 1
ATOM 3304 C C . HIS A 1 422 ? 8.18 12.992 -4.57 1 98.19 422 HIS A C 1
ATOM 3306 O O . HIS A 1 422 ? 8.133 12.711 -5.77 1 98.19 422 HIS A O 1
ATOM 3312 N N . GLY A 1 423 ? 7.996 12.094 -3.574 1 98 423 GLY A N 1
ATOM 3313 C CA . GLY A 1 423 ? 7.641 10.719 -3.893 1 98 423 GLY A CA 1
ATOM 3314 C C . GLY A 1 423 ? 6.238 10.578 -4.457 1 98 423 GLY A C 1
ATOM 3315 O O . GLY A 1 423 ? 5.895 9.547 -5.031 1 98 423 GLY A O 1
ATOM 3316 N N . TYR A 1 424 ? 5.43 11.625 -4.324 1 97.62 424 TYR A N 1
ATOM 3317 C CA . TYR A 1 424 ? 4.047 11.609 -4.785 1 97.62 424 TYR A CA 1
ATOM 3318 C C . TYR A 1 424 ? 3.945 12.094 -6.227 1 97.62 424 TYR A C 1
ATOM 3320 O O . TYR A 1 424 ? 2.883 12 -6.844 1 97.62 424 TYR A O 1
ATOM 3328 N N . LEU A 1 425 ? 5.043 12.562 -6.816 1 97.94 425 LEU A N 1
ATOM 3329 C CA . LEU A 1 425 ? 5.082 12.922 -8.234 1 97.94 425 LEU A CA 1
ATOM 3330 C C . LEU A 1 425 ? 5.199 11.68 -9.109 1 97.94 425 LEU A C 1
ATOM 3332 O O . LEU A 1 425 ? 5.902 10.727 -8.75 1 97.94 425 LEU A O 1
ATOM 3336 N N . SER A 1 426 ? 4.527 11.711 -10.227 1 96.12 426 SER A N 1
ATOM 3337 C CA . SER A 1 426 ? 4.617 10.57 -11.148 1 96.12 426 SER A CA 1
ATOM 3338 C C . SER A 1 426 ? 6.047 10.367 -11.625 1 96.12 426 SER A C 1
ATOM 3340 O O . SER A 1 426 ? 6.469 9.234 -11.859 1 96.12 426 SER A O 1
ATOM 3342 N N . VAL A 1 427 ? 6.855 11.406 -11.758 1 96.94 427 VAL A N 1
ATOM 3343 C CA . VAL A 1 427 ? 8.203 11.352 -12.312 1 96.94 427 VAL A CA 1
ATOM 3344 C C . VAL A 1 427 ? 9.148 10.688 -11.312 1 96.94 427 VAL A C 1
ATOM 3346 O O . VAL A 1 427 ? 10.281 10.336 -11.656 1 96.94 427 VAL A O 1
ATOM 3349 N N . SER A 1 428 ? 8.664 10.477 -10.047 1 98.12 428 SER A N 1
ATOM 3350 C CA . SER A 1 428 ? 9.477 9.75 -9.078 1 98.12 428 SER A CA 1
ATOM 3351 C C . SER A 1 428 ? 9.641 8.289 -9.469 1 98.12 428 SER A C 1
ATOM 3353 O O . SER A 1 428 ? 10.609 7.641 -9.07 1 98.12 428 SER A O 1
ATOM 3355 N N . GLY A 1 429 ? 8.648 7.777 -10.172 1 97.5 429 GLY A N 1
ATOM 3356 C CA . GLY A 1 429 ? 8.734 6.422 -10.688 1 97.5 429 GLY A CA 1
ATOM 3357 C C . GLY A 1 429 ? 7.949 5.422 -9.852 1 97.5 429 GLY A C 1
ATOM 3358 O O . GLY A 1 429 ? 7.738 4.281 -10.281 1 97.5 429 GLY A O 1
ATOM 3359 N N . PHE A 1 430 ? 7.367 5.762 -8.68 1 98 430 PHE A N 1
ATOM 3360 C CA . PHE A 1 430 ? 6.762 4.812 -7.754 1 98 430 PHE A CA 1
ATOM 3361 C C . PHE A 1 430 ? 5.371 4.41 -8.219 1 98 430 PHE A C 1
ATOM 3363 O O . PHE A 1 430 ? 4.902 3.311 -7.918 1 98 430 PHE A O 1
ATOM 3370 N N . LYS A 1 431 ? 4.633 5.285 -8.961 1 95.75 431 LYS A N 1
ATOM 3371 C CA . LYS A 1 431 ? 3.264 5.012 -9.383 1 95.75 431 LYS A CA 1
ATOM 3372 C C . LYS A 1 431 ? 3.191 3.73 -10.211 1 95.75 431 LYS A C 1
ATOM 3374 O O . LYS A 1 431 ? 2.439 2.812 -9.883 1 95.75 431 LYS A O 1
ATOM 3379 N N . ALA A 1 432 ? 3.992 3.658 -11.25 1 94.56 432 ALA A N 1
ATOM 3380 C CA . ALA A 1 432 ? 3.982 2.492 -12.125 1 94.56 432 ALA A CA 1
ATOM 3381 C C . ALA A 1 432 ? 4.406 1.233 -11.375 1 94.56 432 ALA A C 1
ATOM 3383 O O . ALA A 1 432 ? 3.842 0.157 -11.586 1 94.56 432 ALA A O 1
ATOM 3384 N N . LEU A 1 433 ? 5.438 1.382 -10.5 1 97.56 433 LEU A N 1
ATOM 3385 C CA . LEU A 1 433 ? 5.922 0.248 -9.719 1 97.56 433 LEU A CA 1
ATOM 3386 C C . LEU A 1 433 ? 4.809 -0.324 -8.844 1 97.56 433 LEU A C 1
ATOM 3388 O O . LEU A 1 433 ? 4.605 -1.54 -8.812 1 97.56 433 LEU A O 1
ATOM 3392 N N . ARG A 1 434 ? 4.172 0.539 -8.164 1 97.06 434 ARG A N 1
ATOM 3393 C CA . ARG A 1 434 ? 3.107 0.123 -7.258 1 97.06 434 ARG A CA 1
ATOM 3394 C C . ARG A 1 434 ? 1.948 -0.507 -8.023 1 97.06 434 ARG A C 1
ATOM 3396 O O . ARG A 1 434 ? 1.459 -1.575 -7.648 1 97.06 434 ARG A O 1
ATOM 3403 N N . ASP A 1 435 ? 1.475 0.145 -9.094 1 96.75 435 ASP A N 1
ATOM 3404 C CA . ASP A 1 435 ? 0.326 -0.309 -9.867 1 96.75 435 ASP A CA 1
ATOM 3405 C C . ASP A 1 435 ? 0.584 -1.687 -10.477 1 96.75 435 ASP A C 1
ATOM 3407 O O . ASP A 1 435 ? -0.283 -2.562 -10.438 1 96.75 435 ASP A O 1
ATOM 3411 N N . ASP A 1 436 ? 1.761 -1.868 -10.969 1 97.44 436 ASP A N 1
ATOM 3412 C CA . ASP A 1 436 ? 2.088 -3.123 -11.641 1 97.44 436 ASP A CA 1
ATOM 3413 C C . ASP A 1 436 ? 2.355 -4.234 -10.625 1 97.44 436 ASP A C 1
ATOM 3415 O O . ASP A 1 436 ? 2.049 -5.398 -10.883 1 97.44 436 ASP A O 1
ATOM 3419 N N . ASN A 1 437 ? 2.936 -3.889 -9.5 1 97.88 437 ASN A N 1
ATOM 3420 C CA . ASN A 1 437 ? 3.283 -4.902 -8.508 1 97.88 437 ASN A CA 1
ATOM 3421 C C . ASN A 1 437 ? 2.039 -5.484 -7.844 1 97.88 437 ASN A C 1
ATOM 3423 O O . ASN A 1 437 ? 2.057 -6.625 -7.379 1 97.88 437 ASN A O 1
ATOM 3427 N N . ASP A 1 438 ? 0.962 -4.75 -7.746 1 96.88 438 ASP A N 1
ATOM 3428 C CA . ASP A 1 438 ? -0.243 -5.207 -7.059 1 96.88 438 ASP A CA 1
ATOM 3429 C C . ASP A 1 438 ? -0.741 -6.527 -7.637 1 96.88 438 ASP A C 1
ATOM 3431 O O . ASP A 1 438 ? -1.261 -7.375 -6.906 1 96.88 438 ASP A O 1
ATOM 3435 N N . ALA A 1 439 ? -0.584 -6.688 -8.898 1 96.69 439 ALA A N 1
ATOM 3436 C CA . ALA A 1 439 ? -1.018 -7.93 -9.539 1 96.69 439 ALA A CA 1
ATOM 3437 C C . ALA A 1 439 ? -0.246 -9.125 -8.984 1 96.69 439 ALA A C 1
ATOM 3439 O O . ALA A 1 439 ? -0.791 -10.227 -8.875 1 96.69 439 ALA A O 1
ATOM 3440 N N . ASN A 1 440 ? 1.003 -8.914 -8.602 1 97.44 440 ASN A N 1
ATOM 3441 C CA . ASN A 1 440 ? 1.846 -9.977 -8.062 1 97.44 440 ASN A CA 1
ATOM 3442 C C . ASN A 1 440 ? 1.32 -10.484 -6.723 1 97.44 440 ASN A C 1
ATOM 3444 O O . ASN A 1 440 ? 1.683 -11.578 -6.285 1 97.44 440 ASN A O 1
ATOM 3448 N N . CYS A 1 441 ? 0.441 -9.766 -6.113 1 96.75 441 CYS A N 1
ATOM 3449 C CA . CYS A 1 441 ? -0.144 -10.18 -4.84 1 96.75 441 CYS A CA 1
ATOM 3450 C C . CYS A 1 441 ? -1.42 -10.977 -5.059 1 96.75 441 CYS A C 1
ATOM 3452 O O . CYS A 1 441 ? -2.049 -11.43 -4.102 1 96.75 441 CYS A O 1
ATOM 3454 N N . THR A 1 442 ? -1.8 -11.219 -6.348 1 94.81 442 THR A N 1
ATOM 3455 C CA . THR A 1 442 ? -3.133 -11.758 -6.594 1 94.81 442 THR A CA 1
ATOM 3456 C C . THR A 1 442 ? -3.08 -12.906 -7.602 1 94.81 442 THR A C 1
ATOM 3458 O O . THR A 1 442 ? -3.588 -13.992 -7.336 1 94.81 442 THR A O 1
ATOM 3461 N N . TYR A 1 443 ? -2.455 -12.672 -8.727 1 92.75 443 TYR A N 1
ATOM 3462 C CA . TYR A 1 443 ? -2.564 -13.664 -9.789 1 92.75 443 TYR A CA 1
ATOM 3463 C C . TYR A 1 443 ? -1.71 -14.891 -9.484 1 92.75 443 TYR A C 1
ATOM 3465 O O . TYR A 1 443 ? -0.936 -14.891 -8.523 1 92.75 443 TYR A O 1
ATOM 3473 N N . GLU A 1 444 ? -1.941 -16 -10.18 1 90.31 444 GLU A N 1
ATOM 3474 C CA . GLU A 1 444 ? -1.297 -17.297 -10 1 90.31 444 GLU A CA 1
ATOM 3475 C C . GLU A 1 444 ? -1.6 -17.875 -8.625 1 90.31 444 GLU A C 1
ATOM 3477 O O . GLU A 1 444 ? -0.761 -18.562 -8.039 1 90.31 444 GLU A O 1
ATOM 3482 N N . GLY A 1 445 ? -2.764 -17.516 -8.078 1 89.12 445 GLY A N 1
ATOM 3483 C CA . GLY A 1 445 ? -3.229 -17.953 -6.773 1 89.12 445 GLY A CA 1
ATOM 3484 C C . GLY A 1 445 ? -3.178 -16.859 -5.727 1 89.12 445 GLY A C 1
ATOM 3485 O O . GLY A 1 445 ? -2.139 -16.219 -5.531 1 89.12 445 GLY A O 1
ATOM 3486 N N . ASP A 1 446 ? -4.289 -16.672 -5.102 1 90.88 446 ASP A N 1
ATOM 3487 C CA . ASP A 1 446 ? -4.352 -15.695 -4.02 1 90.88 446 ASP A CA 1
ATOM 3488 C C . ASP A 1 446 ? -3.312 -16 -2.943 1 90.88 446 ASP A C 1
ATOM 3490 O O . ASP A 1 446 ? -3.131 -17.156 -2.557 1 90.88 446 ASP A O 1
ATOM 3494 N N . ASN A 1 447 ? -2.602 -14.953 -2.475 1 95.31 447 ASN A N 1
ATOM 3495 C CA . ASN A 1 447 ? -1.484 -15.117 -1.55 1 95.31 447 ASN A CA 1
ATOM 3496 C C . ASN A 1 447 ? -1.899 -15.875 -0.293 1 95.31 447 ASN A C 1
ATOM 3498 O O . ASN A 1 447 ? -1.155 -16.719 0.197 1 95.31 447 ASN A O 1
ATOM 3502 N N . ASN A 1 448 ? -3.051 -15.633 0.252 1 92.88 448 ASN A N 1
ATOM 3503 C CA . ASN A 1 448 ? -3.482 -16.25 1.501 1 92.88 448 ASN A CA 1
ATOM 3504 C C . ASN A 1 448 ? -3.867 -17.719 1.301 1 92.88 448 ASN A C 1
ATOM 3506 O O . ASN A 1 448 ? -3.688 -18.531 2.201 1 92.88 448 ASN A O 1
ATOM 3510 N N . VAL A 1 449 ? -4.367 -18.047 0.131 1 92.81 449 VAL A N 1
ATOM 3511 C CA . VAL A 1 449 ? -4.707 -19.422 -0.188 1 92.81 449 VAL A CA 1
ATOM 3512 C C . VAL A 1 449 ? -3.432 -20.219 -0.458 1 92.81 449 VAL A C 1
ATOM 3514 O O . VAL A 1 449 ? -3.314 -21.375 -0.042 1 92.81 449 VAL A O 1
ATOM 3517 N N . LEU A 1 450 ? -2.488 -19.562 -1.12 1 95.31 450 LEU A N 1
ATOM 3518 C CA . LEU A 1 450 ? -1.229 -20.234 -1.426 1 95.31 450 LEU A CA 1
ATOM 3519 C C . LEU A 1 450 ? -0.495 -20.625 -0.147 1 95.31 450 LEU A C 1
ATOM 3521 O O . LEU A 1 450 ? 0.094 -21.703 -0.069 1 95.31 450 LEU A O 1
ATOM 3525 N N . LEU A 1 451 ? -0.522 -19.812 0.812 1 97.19 451 LEU A N 1
ATOM 3526 C CA . LEU A 1 451 ? 0.168 -20.078 2.068 1 97.19 451 LEU A CA 1
ATOM 3527 C C . LEU A 1 451 ? -0.36 -21.359 2.711 1 97.19 451 LEU A C 1
ATOM 3529 O O . LEU A 1 451 ? 0.376 -22.062 3.414 1 97.19 451 LEU A O 1
ATOM 3533 N N . GLN A 1 452 ? -1.609 -21.734 2.424 1 95.94 452 GLN A N 1
ATOM 3534 C CA . GLN A 1 452 ? -2.193 -22.953 2.971 1 95.94 452 GLN A CA 1
ATOM 3535 C C . GLN A 1 452 ? -1.47 -24.188 2.449 1 95.94 452 GLN A C 1
ATOM 3537 O O . GLN A 1 452 ? -1.312 -25.172 3.174 1 95.94 452 GLN A O 1
ATOM 3542 N N . GLN A 1 453 ? -1.011 -24.094 1.192 1 94.88 453 GLN A N 1
ATOM 3543 C CA . GLN A 1 453 ? -0.323 -25.219 0.587 1 94.88 453 GLN A CA 1
ATOM 3544 C C . GLN A 1 453 ? 0.997 -25.516 1.299 1 94.88 453 GLN A C 1
ATOM 3546 O O . GLN A 1 453 ? 1.318 -26.672 1.578 1 94.88 453 GLN A O 1
ATOM 3551 N N . SER A 1 454 ? 1.679 -24.453 1.61 1 97.44 454 SER A N 1
ATOM 3552 C CA . SER A 1 454 ? 2.947 -24.609 2.314 1 97.44 454 SER A CA 1
ATOM 3553 C C . SER A 1 454 ? 2.734 -25.109 3.74 1 97.44 454 SER A C 1
ATOM 3555 O O . SER A 1 454 ? 3.459 -25.984 4.215 1 97.44 454 SER A O 1
ATOM 3557 N N . ALA A 1 455 ? 1.749 -24.562 4.414 1 98.38 455 ALA A N 1
ATOM 3558 C CA . ALA A 1 455 ? 1.447 -25 5.777 1 98.38 455 ALA A CA 1
ATOM 3559 C C . ALA A 1 455 ? 1.045 -26.469 5.812 1 98.38 455 ALA A C 1
ATOM 3561 O O . ALA A 1 455 ? 1.448 -27.203 6.715 1 98.38 455 ALA A O 1
ATOM 3562 N N . ASN A 1 456 ? 0.236 -26.891 4.828 1 97.12 456 ASN A N 1
ATOM 3563 C CA . ASN A 1 456 ? -0.192 -28.281 4.746 1 97.12 456 ASN A CA 1
ATOM 3564 C C . ASN A 1 456 ? 0.996 -29.219 4.586 1 97.12 456 ASN A C 1
ATOM 3566 O O . ASN A 1 456 ? 1.037 -30.281 5.203 1 97.12 456 ASN A O 1
ATOM 3570 N N . TRP A 1 457 ? 1.917 -28.844 3.742 1 97.56 457 TRP A N 1
ATOM 3571 C CA . TRP A 1 457 ? 3.102 -29.656 3.531 1 97.56 457 TRP A CA 1
ATOM 3572 C C . TRP A 1 457 ? 3.916 -29.781 4.816 1 97.56 457 TRP A C 1
ATOM 3574 O O . TRP A 1 457 ? 4.324 -30.891 5.195 1 97.56 457 TRP A O 1
ATOM 3584 N N . LEU A 1 458 ? 4.105 -28.688 5.508 1 98.5 458 LEU A N 1
ATOM 3585 C CA . LEU A 1 458 ? 4.879 -28.672 6.75 1 98.5 458 LEU A CA 1
ATOM 3586 C C . LEU A 1 458 ? 4.195 -29.516 7.824 1 98.5 458 LEU A C 1
ATOM 3588 O O . LEU A 1 458 ? 4.859 -30.25 8.555 1 98.5 458 LEU A O 1
ATOM 3592 N N . LEU A 1 459 ? 2.869 -29.375 7.922 1 97.94 459 LEU A N 1
ATOM 3593 C CA . LEU A 1 459 ? 2.113 -30.141 8.914 1 97.94 459 LEU A CA 1
ATOM 3594 C C . LEU A 1 459 ? 2.141 -31.625 8.609 1 97.94 459 LEU A C 1
ATOM 3596 O O . LEU A 1 459 ? 2.145 -32.469 9.523 1 97.94 459 LEU A O 1
ATOM 3600 N N . SER A 1 460 ? 2.133 -31.984 7.297 1 96.5 460 SER A N 1
ATOM 3601 C CA . SER A 1 460 ? 2.254 -33.406 6.922 1 96.5 460 SER A CA 1
ATOM 3602 C C . SER A 1 460 ? 3.596 -33.969 7.363 1 96.5 460 SER A C 1
ATOM 3604 O O . SER A 1 460 ? 3.656 -35.094 7.898 1 96.5 460 SER A O 1
ATOM 3606 N N . LEU A 1 461 ? 4.668 -33.219 7.129 1 96.56 461 LEU A N 1
ATOM 3607 C CA . LEU A 1 461 ? 5.984 -33.656 7.598 1 96.56 461 LEU A CA 1
ATOM 3608 C C . LEU A 1 461 ? 6.004 -33.781 9.117 1 96.56 461 LEU A C 1
ATOM 3610 O O . LEU A 1 461 ? 6.496 -34.781 9.656 1 96.56 461 LEU A O 1
ATOM 3614 N N . TRP A 1 462 ? 5.453 -32.75 9.781 1 96.56 462 TRP A N 1
ATOM 3615 C CA . TRP A 1 462 ? 5.414 -32.719 11.234 1 96.56 462 TRP A CA 1
ATOM 3616 C C . TRP A 1 462 ? 4.703 -33.938 11.797 1 96.56 462 TRP A C 1
ATOM 3618 O O . TRP A 1 462 ? 5.203 -34.594 12.719 1 96.56 462 TRP A O 1
ATOM 3628 N N . ASN A 1 463 ? 3.557 -34.25 11.25 1 94.94 463 ASN A N 1
ATOM 3629 C CA . ASN A 1 463 ? 2.766 -35.375 11.711 1 94.94 463 ASN A CA 1
ATOM 3630 C C . ASN A 1 463 ? 3.506 -36.688 11.508 1 94.94 463 ASN A C 1
ATOM 3632 O O . ASN A 1 463 ? 3.465 -37.562 12.367 1 94.94 463 ASN A O 1
ATOM 3636 N N . ASP A 1 464 ? 4.152 -36.812 10.398 1 94 464 ASP A N 1
ATOM 3637 C CA . ASP A 1 464 ? 4.926 -38 10.133 1 94 464 ASP A CA 1
ATOM 3638 C C . ASP A 1 464 ? 6.082 -38.156 11.117 1 94 464 ASP A C 1
ATOM 3640 O O . ASP A 1 464 ? 6.359 -39.25 11.602 1 94 464 ASP A O 1
ATOM 3644 N N . ILE A 1 465 ? 6.719 -37.094 11.422 1 93.62 465 ILE A N 1
ATOM 3645 C CA . ILE A 1 465 ? 7.887 -37.094 12.305 1 93.62 465 ILE A CA 1
ATOM 3646 C C . ILE A 1 465 ? 7.453 -37.406 13.734 1 93.62 465 ILE A C 1
ATOM 3648 O O . ILE A 1 465 ? 8.102 -38.219 14.414 1 93.62 465 ILE A O 1
ATOM 3652 N N . VAL A 1 466 ? 6.414 -36.812 14.195 1 90.38 466 VAL A N 1
ATOM 3653 C CA . VAL A 1 466 ? 5.949 -36.969 15.57 1 90.38 466 VAL A CA 1
ATOM 3654 C C . VAL A 1 466 ? 5.398 -38.375 15.766 1 90.38 466 VAL A C 1
ATOM 3656 O O . VAL A 1 466 ? 5.594 -39 16.828 1 90.38 466 VAL A O 1
ATOM 3659 N N . LYS A 1 467 ? 4.703 -38.906 14.797 1 86.75 467 LYS A N 1
ATOM 3660 C CA . LYS A 1 467 ? 4.148 -40.25 14.867 1 86.75 467 LYS A CA 1
ATOM 3661 C C . LYS A 1 467 ? 5.258 -41.312 14.914 1 86.75 467 LYS A C 1
ATOM 3663 O O . LYS A 1 467 ? 5.137 -42.312 15.609 1 86.75 467 LYS A O 1
ATOM 3668 N N . ASP A 1 468 ? 6.195 -41.188 14.102 1 78.19 468 ASP A N 1
ATOM 3669 C CA . ASP A 1 468 ? 7.273 -42.156 13.961 1 78.19 468 ASP A CA 1
ATOM 3670 C C . ASP A 1 468 ? 8.273 -42.031 15.117 1 78.19 468 ASP A C 1
ATOM 3672 O O . ASP A 1 468 ? 9.211 -42.812 15.211 1 78.19 468 ASP A O 1
ATOM 3676 N N . GLN A 1 469 ? 7.961 -41.344 16.094 1 65.75 469 GLN A N 1
ATOM 3677 C CA . GLN A 1 469 ? 8.836 -41.094 17.234 1 65.75 469 GLN A CA 1
ATOM 3678 C C . GLN A 1 469 ? 10.289 -40.969 16.781 1 65.75 469 GLN A C 1
ATOM 3680 O O . GLN A 1 469 ? 11.188 -41.531 17.391 1 65.75 469 GLN A O 1
ATOM 3685 N N . HIS A 1 470 ? 10.617 -40.281 15.688 1 60.5 470 HIS A N 1
ATOM 3686 C CA . HIS A 1 470 ? 11.914 -39.844 15.172 1 60.5 470 HIS A CA 1
ATOM 3687 C C . HIS A 1 470 ? 12.68 -41 14.57 1 60.5 470 HIS A C 1
ATOM 3689 O O . HIS A 1 470 ? 13.867 -40.875 14.258 1 60.5 470 HIS A O 1
ATOM 3695 N N . GLN A 1 471 ? 12.164 -42.156 14.445 1 61.31 471 GLN A N 1
ATOM 3696 C CA . GLN A 1 471 ? 13.016 -43.312 14.203 1 61.31 471 GLN A CA 1
ATOM 3697 C C . GLN A 1 471 ? 13.289 -43.5 12.711 1 61.31 471 GLN A C 1
ATOM 3699 O O . GLN A 1 471 ? 14.438 -43.719 12.312 1 61.31 471 GLN A O 1
ATOM 3704 N N . SER A 1 472 ? 12.266 -43.375 11.836 1 72.69 472 SER A N 1
ATOM 3705 C CA . SER A 1 472 ? 12.516 -43.969 10.516 1 72.69 472 SER A CA 1
ATOM 3706 C C . SER A 1 472 ? 12.32 -42.906 9.414 1 72.69 472 SER A C 1
ATOM 3708 O O . SER A 1 472 ? 12.648 -43.156 8.25 1 72.69 472 SER A O 1
ATOM 3710 N N . ILE A 1 473 ? 12.117 -41.656 9.727 1 84.38 473 ILE A N 1
ATOM 3711 C CA . ILE A 1 473 ? 11.828 -40.75 8.609 1 84.38 473 ILE A CA 1
ATOM 3712 C C . ILE A 1 473 ? 13.133 -40.156 8.086 1 84.38 473 ILE A C 1
ATOM 3714 O O . ILE A 1 473 ? 13.938 -39.625 8.852 1 84.38 473 ILE A O 1
ATOM 3718 N N . ASP A 1 474 ? 13.414 -40.281 6.793 1 91.44 474 ASP A N 1
ATOM 3719 C CA . ASP A 1 474 ? 14.578 -39.719 6.117 1 91.44 474 ASP A CA 1
ATOM 3720 C C . ASP A 1 474 ? 14.297 -38.312 5.57 1 91.44 474 ASP A C 1
ATOM 3722 O O . ASP A 1 474 ? 13.859 -38.188 4.426 1 91.44 474 ASP A O 1
ATOM 3726 N N . MET A 1 475 ? 14.648 -37.344 6.336 1 92.94 475 MET A N 1
ATOM 3727 C CA . MET A 1 475 ? 14.336 -35.969 5.941 1 92.94 475 MET A CA 1
ATOM 3728 C C . MET A 1 475 ? 15.219 -35.5 4.785 1 92.94 475 MET A C 1
ATOM 3730 O O . MET A 1 475 ? 14.891 -34.562 4.07 1 92.94 475 MET A O 1
ATOM 3734 N N . GLU A 1 476 ? 16.344 -36.094 4.551 1 93.88 476 GLU A N 1
ATOM 3735 C CA . GLU A 1 476 ? 17.156 -35.812 3.369 1 93.88 476 GLU A CA 1
ATOM 3736 C C . GLU A 1 476 ? 16.391 -36.188 2.09 1 93.88 476 GLU A C 1
ATOM 3738 O O . GLU A 1 476 ? 16.516 -35.469 1.077 1 93.88 476 GLU A O 1
ATOM 3743 N N . ALA A 1 477 ? 15.672 -37.219 2.172 1 93.75 477 ALA A N 1
ATOM 3744 C CA . ALA A 1 477 ? 14.859 -37.656 1.035 1 93.75 477 ALA A CA 1
ATOM 3745 C C . ALA A 1 477 ? 13.594 -36.812 0.92 1 93.75 477 ALA A C 1
ATOM 3747 O O . ALA A 1 477 ? 13.164 -36.469 -0.185 1 93.75 477 ALA A O 1
ATOM 3748 N N . ARG A 1 478 ? 12.984 -36.5 2.094 1 94.5 478 ARG A N 1
ATOM 3749 C CA . ARG A 1 478 ? 11.68 -35.812 2.113 1 94.5 478 ARG A CA 1
ATOM 3750 C C . ARG A 1 478 ? 11.82 -34.344 1.801 1 94.5 478 ARG A C 1
ATOM 3752 O O . ARG A 1 478 ? 10.852 -33.688 1.385 1 94.5 478 ARG A O 1
ATOM 3759 N N . SER A 1 479 ? 12.945 -33.781 2.035 1 97.19 479 SER A N 1
ATOM 3760 C CA . SER A 1 479 ? 13.266 -32.375 1.734 1 97.19 479 SER A CA 1
ATOM 3761 C C . SER A 1 479 ? 14.602 -32.281 1.006 1 97.19 479 SER A C 1
ATOM 3763 O O . SER A 1 479 ? 15.57 -31.734 1.555 1 97.19 479 SER A O 1
ATOM 3765 N N . PRO A 1 480 ? 14.578 -32.688 -0.234 1 96.25 480 PRO A N 1
ATOM 3766 C CA . PRO A 1 480 ? 15.828 -32.781 -0.984 1 96.25 480 PRO A CA 1
ATOM 3767 C C . PRO A 1 480 ? 16.516 -31.438 -1.156 1 96.25 480 PRO A C 1
ATOM 3769 O O . PRO A 1 480 ? 17.734 -31.375 -1.306 1 96.25 480 PRO A O 1
ATOM 3772 N N . PHE A 1 481 ? 15.805 -30.359 -1.119 1 97.25 481 PHE A N 1
ATOM 3773 C CA . PHE A 1 481 ? 16.391 -29.031 -1.312 1 97.25 481 PHE A CA 1
ATOM 3774 C C . PHE A 1 481 ? 16.703 -28.391 0.029 1 97.25 481 PHE A C 1
ATOM 3776 O O . PHE A 1 481 ? 17.031 -27.203 0.085 1 97.25 481 PHE A O 1
ATOM 3783 N N . ASN A 1 482 ? 16.547 -29.078 1.148 1 97.19 482 ASN A N 1
ATOM 3784 C CA . ASN A 1 482 ? 17.031 -28.781 2.496 1 97.19 482 ASN A CA 1
ATOM 3785 C C . ASN A 1 482 ? 16.297 -27.578 3.096 1 97.19 482 ASN A C 1
ATOM 3787 O O . ASN A 1 482 ? 16.891 -26.781 3.814 1 97.19 482 ASN A O 1
ATOM 3791 N N . SER A 1 483 ? 15.062 -27.359 2.73 1 98.19 483 SER A N 1
ATOM 3792 C CA . SER A 1 483 ? 14.328 -26.234 3.293 1 98.19 483 SER A CA 1
ATOM 3793 C C . SER A 1 483 ? 13.664 -26.594 4.617 1 98.19 483 SER A C 1
ATOM 3795 O O . SER A 1 483 ? 13.32 -25.719 5.41 1 98.19 483 SER A O 1
ATOM 3797 N N . ALA A 1 484 ? 13.516 -27.891 4.945 1 98.19 484 ALA A N 1
ATOM 3798 C CA . ALA A 1 484 ? 12.742 -28.281 6.121 1 98.19 484 ALA A CA 1
ATOM 3799 C C . ALA A 1 484 ? 13.414 -29.422 6.867 1 98.19 484 ALA A C 1
ATOM 3801 O O . ALA A 1 484 ? 12.812 -30.047 7.75 1 98.19 484 ALA A O 1
ATOM 3802 N N . ARG A 1 485 ? 14.688 -29.797 6.559 1 97.12 485 ARG A N 1
ATOM 3803 C CA . ARG A 1 485 ? 15.375 -30.938 7.148 1 97.12 485 ARG A CA 1
ATOM 3804 C C . ARG A 1 485 ? 15.5 -30.781 8.664 1 97.12 485 ARG A C 1
ATOM 3806 O O . ARG A 1 485 ? 15.492 -31.766 9.398 1 97.12 485 ARG A O 1
ATOM 3813 N N . PHE A 1 486 ? 15.57 -29.562 9.133 1 96.88 486 PHE A N 1
ATOM 3814 C CA . PHE A 1 486 ? 15.773 -29.281 10.547 1 96.88 486 PHE A CA 1
ATOM 3815 C C . PHE A 1 486 ? 14.617 -29.828 11.375 1 96.88 486 PHE A C 1
ATOM 3817 O O . PHE A 1 486 ? 14.75 -30.031 12.586 1 96.88 486 PHE A O 1
ATOM 3824 N N . LEU A 1 487 ? 13.445 -30.094 10.812 1 96.94 487 LEU A N 1
ATOM 3825 C CA . LEU A 1 487 ? 12.266 -30.547 11.531 1 96.94 487 LEU A CA 1
ATOM 3826 C C . LEU A 1 487 ? 12.531 -31.891 12.219 1 96.94 487 LEU A C 1
ATOM 3828 O O . LEU A 1 487 ? 11.852 -32.25 13.188 1 96.94 487 LEU A O 1
ATOM 3832 N N . LYS A 1 488 ? 13.492 -32.625 11.664 1 93.62 488 LYS A N 1
ATOM 3833 C CA . LYS A 1 488 ? 13.844 -33.906 12.266 1 93.62 488 LYS A CA 1
ATOM 3834 C C . LYS A 1 488 ? 14.281 -33.75 13.711 1 93.62 488 LYS A C 1
ATOM 3836 O O . LYS A 1 488 ? 14.023 -34.594 14.555 1 93.62 488 LYS A O 1
ATOM 3841 N N . GLY A 1 489 ? 14.922 -32.625 14.055 1 93.81 489 GLY A N 1
ATOM 3842 C CA . GLY A 1 489 ? 15.422 -32.344 15.391 1 93.81 489 GLY A CA 1
ATOM 3843 C C . GLY A 1 489 ? 14.469 -31.516 16.234 1 93.81 489 GLY A C 1
ATOM 3844 O O . GLY A 1 489 ? 14.891 -30.812 17.156 1 93.81 489 GLY A O 1
ATOM 3845 N N . TYR A 1 490 ? 13.188 -31.562 15.961 1 95.12 490 TYR A N 1
ATOM 3846 C CA . TYR A 1 490 ? 12.203 -30.656 16.547 1 95.12 490 TYR A CA 1
ATOM 3847 C C . TYR A 1 490 ? 12.227 -30.734 18.062 1 95.12 490 TYR A C 1
ATOM 3849 O O . TYR A 1 490 ? 12.047 -29.719 18.75 1 95.12 490 TYR A O 1
ATOM 3857 N N . SER A 1 491 ? 12.422 -31.922 18.688 1 94.44 491 SER A N 1
ATOM 3858 C CA . SER A 1 491 ? 12.383 -32.094 20.141 1 94.44 491 SER A CA 1
ATOM 3859 C C . SER A 1 491 ? 13.477 -31.25 20.812 1 94.44 491 SER A C 1
ATOM 3861 O O . SER A 1 491 ? 13.211 -30.531 21.781 1 94.44 491 SER A O 1
ATOM 3863 N N . ASP A 1 492 ? 14.664 -31.359 20.281 1 95.81 492 ASP A N 1
ATOM 3864 C CA . ASP A 1 492 ? 15.781 -30.578 20.812 1 95.81 492 ASP A CA 1
ATOM 3865 C C . ASP A 1 492 ? 15.578 -29.094 20.562 1 95.81 492 ASP A C 1
ATOM 3867 O O . ASP A 1 492 ? 15.898 -28.266 21.422 1 95.81 492 ASP A O 1
ATOM 3871 N N . ILE A 1 493 ? 15.102 -28.75 19.406 1 97.12 493 ILE A N 1
ATOM 3872 C CA . ILE A 1 493 ? 14.883 -27.375 19.016 1 97.12 493 ILE A CA 1
ATOM 3873 C C . ILE A 1 493 ? 13.883 -26.703 19.969 1 97.12 493 ILE A C 1
ATOM 3875 O O . ILE A 1 493 ? 14.094 -25.578 20.406 1 97.12 493 ILE A O 1
ATOM 3879 N N . LEU A 1 494 ? 12.805 -27.391 20.266 1 96.88 494 LEU A N 1
ATOM 3880 C CA . LEU A 1 494 ? 11.75 -26.828 21.109 1 96.88 494 LEU A CA 1
ATOM 3881 C C . LEU A 1 494 ? 12.211 -26.734 22.562 1 96.88 494 LEU A C 1
ATOM 3883 O O . LEU A 1 494 ? 11.648 -25.969 23.344 1 96.88 494 LEU A O 1
ATOM 3887 N N . MET A 1 495 ? 13.219 -27.5 22.891 1 95.31 495 MET A N 1
ATOM 3888 C CA . MET A 1 495 ? 13.75 -27.484 24.266 1 95.31 495 MET A CA 1
ATOM 3889 C C . MET A 1 495 ? 14.766 -26.359 24.438 1 95.31 495 MET A C 1
ATOM 3891 O O . MET A 1 495 ? 15.008 -25.922 25.562 1 95.31 495 MET A O 1
ATOM 3895 N N . TYR A 1 496 ? 15.273 -25.938 23.359 1 91.31 496 TYR A N 1
ATOM 3896 C CA . TYR A 1 496 ? 16.266 -24.859 23.422 1 91.31 496 TYR A CA 1
ATOM 3897 C C . TYR A 1 496 ? 15.609 -23.5 23.531 1 91.31 496 TYR A C 1
ATOM 3899 O O . TYR A 1 496 ? 15.031 -23 22.562 1 91.31 496 TYR A O 1
ATOM 3907 N N . LYS A 1 497 ? 15.703 -22.891 24.656 1 90.5 497 LYS A N 1
ATOM 3908 C CA . LYS A 1 497 ? 15.141 -21.578 24.953 1 90.5 497 LYS A CA 1
ATOM 3909 C C . LYS A 1 497 ? 16.219 -20.625 25.469 1 90.5 497 LYS A C 1
ATOM 3911 O O . LYS A 1 497 ? 16.906 -20.938 26.453 1 90.5 497 LYS A O 1
ATOM 3916 N N . VAL A 1 498 ? 16.328 -19.5 24.859 1 90.38 498 VAL A N 1
ATOM 3917 C CA . VAL A 1 498 ? 17.453 -18.641 25.172 1 90.38 498 VAL A CA 1
ATOM 3918 C C . VAL A 1 498 ? 17.062 -17.641 26.266 1 90.38 498 VAL A C 1
ATOM 3920 O O . VAL A 1 498 ? 17.906 -17.172 27.016 1 90.38 498 VAL A O 1
ATOM 3923 N N . GLY A 1 499 ? 15.766 -17.422 26.438 1 90.25 499 GLY A N 1
ATOM 3924 C CA . GLY A 1 499 ? 15.352 -16.328 27.297 1 90.25 499 GLY A CA 1
ATOM 3925 C C . GLY A 1 499 ? 15.695 -14.961 26.75 1 90.25 499 GLY A C 1
ATOM 3926 O O . GLY A 1 499 ? 14.805 -14.211 26.328 1 90.25 499 GLY A O 1
ATOM 3927 N N . SER A 1 500 ? 17 -14.656 26.75 1 92.44 500 SER A N 1
ATOM 3928 C CA . SER A 1 500 ? 17.547 -13.453 26.125 1 92.44 500 SER A CA 1
ATOM 3929 C C . SER A 1 500 ? 18.953 -13.688 25.578 1 92.44 500 SER A C 1
ATOM 3931 O O . SER A 1 500 ? 19.641 -14.609 26.016 1 92.44 500 SER A O 1
ATOM 3933 N N . LEU A 1 501 ? 19.25 -12.953 24.547 1 93.69 501 LEU A N 1
ATOM 3934 C CA . LEU A 1 501 ? 20.594 -12.883 24.016 1 93.69 501 LEU A CA 1
ATOM 3935 C C . LEU A 1 501 ? 21.125 -11.453 24.062 1 93.69 501 LEU A C 1
ATOM 3937 O O . LEU A 1 501 ? 20.359 -10.492 23.984 1 93.69 501 LEU A O 1
ATOM 3941 N N . PRO A 1 502 ? 22.438 -11.398 24.281 1 95.69 502 PRO A N 1
ATOM 3942 C CA . PRO A 1 502 ? 22.984 -10.047 24.125 1 95.69 502 PRO A CA 1
ATOM 3943 C C . PRO A 1 502 ? 22.812 -9.508 22.703 1 95.69 502 PRO A C 1
ATOM 3945 O O . PRO A 1 502 ? 22.609 -10.281 21.766 1 95.69 502 PRO A O 1
ATOM 3948 N N . GLU A 1 503 ? 22.828 -8.234 22.594 1 96 503 GLU A N 1
ATOM 3949 C CA . GLU A 1 503 ? 22.719 -7.57 21.297 1 96 503 GLU A CA 1
ATOM 3950 C C . GLU A 1 503 ? 23.688 -8.188 20.281 1 96 503 GLU A C 1
ATOM 3952 O O . GLU A 1 503 ? 23.297 -8.445 19.141 1 96 503 GLU A O 1
ATOM 3957 N N . GLU A 1 504 ? 24.938 -8.492 20.688 1 96.69 504 GLU A N 1
ATOM 3958 C CA . GLU A 1 504 ? 25.953 -9.062 19.812 1 96.69 504 GLU A CA 1
ATOM 3959 C C . GLU A 1 504 ? 25.562 -10.461 19.344 1 96.69 504 GLU A C 1
ATOM 3961 O O . GLU A 1 504 ? 25.906 -10.859 18.219 1 96.69 504 GLU A O 1
ATOM 3966 N N . GLY A 1 505 ? 24.906 -11.109 20.172 1 96.88 505 GLY A N 1
ATOM 3967 C CA . GLY A 1 505 ? 24.422 -12.422 19.781 1 96.88 505 GLY A CA 1
ATOM 3968 C C . GLY A 1 505 ? 23.484 -12.383 18.594 1 96.88 505 GLY A C 1
ATOM 3969 O O . GLY A 1 505 ? 23.594 -13.195 17.672 1 96.88 505 GLY A O 1
ATOM 3970 N N . TRP A 1 506 ? 22.578 -11.391 18.594 1 97.12 506 TRP A N 1
ATOM 3971 C CA . TRP A 1 506 ? 21.594 -11.25 17.516 1 97.12 506 TRP A CA 1
ATOM 3972 C C . TRP A 1 506 ? 22.25 -10.781 16.234 1 97.12 506 TRP A C 1
ATOM 3974 O O . TRP A 1 506 ? 21.688 -10.938 15.148 1 97.12 506 TRP A O 1
ATOM 3984 N N . MET A 1 507 ? 23.422 -10.242 16.328 1 96.94 507 MET A N 1
ATOM 3985 C CA . MET A 1 507 ? 24.125 -9.742 15.156 1 96.94 507 MET A CA 1
ATOM 3986 C C . MET A 1 507 ? 24.766 -10.883 14.375 1 96.94 507 MET A C 1
ATOM 3988 O O . MET A 1 507 ? 25.172 -10.703 13.227 1 96.94 507 MET A O 1
ATOM 3992 N N . CYS A 1 508 ? 24.797 -12.055 14.977 1 97 508 CYS A N 1
ATOM 3993 C CA . CYS A 1 508 ? 25.156 -13.266 14.25 1 97 508 CYS A CA 1
ATOM 3994 C C . CYS A 1 508 ? 23.953 -13.836 13.508 1 97 508 CYS A C 1
ATOM 3996 O O . CYS A 1 508 ? 22.984 -14.281 14.133 1 97 508 CYS A O 1
ATOM 3998 N N . PRO A 1 509 ? 24.031 -13.922 12.203 1 97.06 509 PRO A N 1
ATOM 3999 C CA . PRO A 1 509 ? 22.844 -14.32 11.445 1 97.06 509 PRO A CA 1
ATOM 4000 C C . PRO A 1 509 ? 22.375 -15.734 11.781 1 97.06 509 PRO A C 1
ATOM 4002 O O . PRO A 1 509 ? 21.188 -16.031 11.68 1 97.06 509 PRO A O 1
ATOM 4005 N N . ARG A 1 510 ? 23.219 -16.594 12.25 1 96.88 510 ARG A N 1
ATOM 4006 C CA . ARG A 1 510 ? 22.859 -17.984 12.578 1 96.88 510 ARG A CA 1
ATOM 4007 C C . ARG A 1 510 ? 21.906 -18.031 13.766 1 96.88 510 ARG A C 1
ATOM 4009 O O . ARG A 1 510 ? 21.094 -18.953 13.883 1 96.88 510 ARG A O 1
ATOM 4016 N N . GLU A 1 511 ? 22.016 -17.031 14.641 1 97.06 511 GLU A N 1
ATOM 4017 C CA . GLU A 1 511 ? 21.109 -17 15.789 1 97.06 511 GLU A CA 1
ATOM 4018 C C . GLU A 1 511 ? 19.672 -16.781 15.344 1 97.06 511 GLU A C 1
ATOM 4020 O O . GLU A 1 511 ? 18.75 -17.359 15.922 1 97.06 511 GLU A O 1
ATOM 4025 N N . SER A 1 512 ? 19.516 -15.914 14.352 1 98.06 512 SER A N 1
ATOM 4026 C CA . SER A 1 512 ? 18.172 -15.742 13.805 1 98.06 512 SER A CA 1
ATOM 4027 C C . SER A 1 512 ? 17.672 -17.031 13.148 1 98.06 512 SER A C 1
ATOM 4029 O O . SER A 1 512 ? 16.484 -17.344 13.227 1 98.06 512 SER A O 1
ATOM 4031 N N . LEU A 1 513 ? 18.531 -17.797 12.5 1 98 513 LEU A N 1
ATOM 4032 C CA . LEU A 1 513 ? 18.141 -19.078 11.906 1 98 513 LEU A CA 1
ATOM 4033 C C . LEU A 1 513 ? 17.625 -20.031 12.977 1 98 513 LEU A C 1
ATOM 4035 O O . LEU A 1 513 ? 16.594 -20.688 12.789 1 98 513 LEU A O 1
ATOM 4039 N N . ARG A 1 514 ? 18.359 -20.062 14.055 1 97.75 514 ARG A N 1
ATOM 4040 C CA . ARG A 1 514 ? 17.953 -20.938 15.156 1 97.75 514 ARG A CA 1
ATOM 4041 C C . ARG A 1 514 ? 16.609 -20.531 15.719 1 97.75 514 ARG A C 1
ATOM 4043 O O . ARG A 1 514 ? 15.781 -21.391 16.047 1 97.75 514 ARG A O 1
ATOM 4050 N N . ALA A 1 515 ? 16.422 -19.25 15.859 1 98.38 515 ALA A N 1
ATOM 4051 C CA . ALA A 1 515 ? 15.156 -18.734 16.375 1 98.38 515 ALA A CA 1
ATOM 4052 C C . ALA A 1 515 ? 14.008 -19.078 15.438 1 98.38 515 ALA A C 1
ATOM 4054 O O . ALA A 1 515 ? 12.906 -19.422 15.883 1 98.38 515 ALA A O 1
ATOM 4055 N N . PHE A 1 516 ? 14.234 -19 14.133 1 98.69 516 PHE A N 1
ATOM 4056 C CA . PHE A 1 516 ? 13.211 -19.359 13.148 1 98.69 516 PHE A CA 1
ATOM 4057 C C . PHE A 1 516 ? 12.898 -20.844 13.211 1 98.69 516 PHE A C 1
ATOM 4059 O O . PHE A 1 516 ? 11.742 -21.234 13.07 1 98.69 516 PHE A O 1
ATOM 4066 N N . GLU A 1 517 ? 13.93 -21.656 13.352 1 98.62 517 GLU A N 1
ATOM 4067 C CA . GLU A 1 517 ? 13.695 -23.094 13.477 1 98.62 517 GLU A CA 1
ATOM 4068 C C . GLU A 1 517 ? 12.789 -23.406 14.672 1 98.62 517 GLU A C 1
ATOM 4070 O O . GLU A 1 517 ? 11.867 -24.219 14.562 1 98.62 517 GLU A O 1
ATOM 4075 N N . PHE A 1 518 ? 13.125 -22.766 15.797 1 98.56 518 PHE A N 1
ATOM 4076 C CA . PHE A 1 518 ? 12.258 -22.922 16.953 1 98.56 518 PHE A CA 1
ATOM 4077 C C . PHE A 1 518 ? 10.836 -22.484 16.641 1 98.56 518 PHE A C 1
ATOM 4079 O O . PHE A 1 518 ? 9.883 -23.188 16.953 1 98.56 518 PHE A O 1
ATOM 4086 N N . LEU A 1 519 ? 10.688 -21.281 16.078 1 98.69 519 LEU A N 1
ATOM 4087 C CA . LEU A 1 519 ? 9.391 -20.688 15.766 1 98.69 519 LEU A CA 1
ATOM 4088 C C . LEU A 1 519 ? 8.57 -21.609 14.883 1 98.69 519 LEU A C 1
ATOM 4090 O O . LEU A 1 519 ? 7.383 -21.844 15.141 1 98.69 519 LEU A O 1
ATOM 4094 N N . ILE A 1 520 ? 9.164 -22.156 13.812 1 98.81 520 ILE A N 1
ATOM 4095 C CA . ILE A 1 520 ? 8.477 -23.031 12.859 1 98.81 520 ILE A CA 1
ATOM 4096 C C . ILE A 1 520 ? 8.039 -24.312 13.555 1 98.81 520 ILE A C 1
ATOM 4098 O O . ILE A 1 520 ? 6.91 -24.766 13.383 1 98.81 520 ILE A O 1
ATOM 4102 N N . CYS A 1 521 ? 8.938 -24.922 14.344 1 98.5 521 CYS A N 1
ATOM 4103 C CA . CYS A 1 521 ? 8.578 -26.109 15.094 1 98.5 521 CYS A CA 1
ATOM 4104 C C . CYS A 1 521 ? 7.43 -25.828 16.062 1 98.5 521 CYS A C 1
ATOM 4106 O O . CYS A 1 521 ? 6.492 -26.625 16.172 1 98.5 521 CYS A O 1
ATOM 4108 N N . TYR A 1 522 ? 7.551 -24.703 16.734 1 98.31 522 TYR A N 1
ATOM 4109 C CA . TYR A 1 522 ? 6.512 -24.328 17.688 1 98.31 522 TYR A CA 1
ATOM 4110 C C . TYR A 1 522 ? 5.176 -24.125 16.984 1 98.31 522 TYR A C 1
ATOM 4112 O O . TYR A 1 522 ? 4.133 -24.562 17.484 1 98.31 522 TYR A O 1
ATOM 4120 N N . LEU A 1 523 ? 5.168 -23.469 15.875 1 98.56 523 LEU A N 1
ATOM 4121 C CA . LEU A 1 523 ? 3.945 -23.203 15.125 1 98.56 523 LEU A CA 1
ATOM 4122 C C . LEU A 1 523 ? 3.387 -24.5 14.539 1 98.56 523 LEU A C 1
ATOM 4124 O O . LEU A 1 523 ? 2.168 -24.656 14.43 1 98.56 523 LEU A O 1
ATOM 4128 N N . CYS A 1 524 ? 4.289 -25.406 14.07 1 98.5 524 CYS A N 1
ATOM 4129 C CA . CYS A 1 524 ? 3.816 -26.719 13.664 1 98.5 524 CYS A CA 1
ATOM 4130 C C . CYS A 1 524 ? 3.066 -27.406 14.805 1 98.5 524 CYS A C 1
ATOM 4132 O O . CYS A 1 524 ? 1.949 -27.891 14.609 1 98.5 524 CYS A O 1
ATOM 4134 N N . LYS A 1 525 ? 3.678 -27.422 15.953 1 97.88 525 LYS A N 1
ATOM 4135 C CA . LYS A 1 525 ? 3.086 -28.047 17.125 1 97.88 525 LYS A CA 1
ATOM 4136 C C . LYS A 1 525 ? 1.759 -27.391 17.5 1 97.88 525 LYS A C 1
ATOM 4138 O O . LYS A 1 525 ? 0.747 -28.078 17.656 1 97.88 525 LYS A O 1
ATOM 4143 N N . SER A 1 526 ? 1.796 -26.062 17.625 1 97.44 526 SER A N 1
ATOM 4144 C CA . SER A 1 526 ? 0.611 -25.312 18.047 1 97.44 526 SER A CA 1
ATOM 4145 C C . SER A 1 526 ? -0.522 -25.469 17.047 1 97.44 526 SER A C 1
ATOM 4147 O O . SER A 1 526 ? -1.691 -25.547 17.422 1 97.44 526 SER A O 1
ATOM 4149 N N . THR A 1 527 ? -0.253 -25.453 15.734 1 98.31 527 THR A N 1
ATOM 4150 C CA . THR A 1 527 ? -1.267 -25.609 14.695 1 98.31 527 THR A CA 1
ATOM 4151 C C . THR A 1 527 ? -1.855 -27.031 14.727 1 98.31 527 THR A C 1
ATOM 4153 O O . THR A 1 527 ? -3.07 -27.203 14.602 1 98.31 527 THR A O 1
ATOM 4156 N N . ALA A 1 528 ? -0.963 -28.016 14.844 1 97.69 528 ALA A N 1
ATOM 4157 C CA . ALA A 1 528 ? -1.432 -29.391 14.945 1 97.69 528 ALA A CA 1
ATOM 4158 C C . ALA A 1 528 ? -2.363 -29.562 16.141 1 97.69 528 ALA A C 1
ATOM 4160 O O . ALA A 1 528 ? -3.385 -30.25 16.047 1 97.69 528 ALA A O 1
ATOM 4161 N N . GLU A 1 529 ? -1.974 -29 17.281 1 97.12 529 GLU A N 1
ATOM 4162 C CA . GLU A 1 529 ? -2.803 -29.062 18.484 1 97.12 529 GLU A CA 1
ATOM 4163 C C . GLU A 1 529 ? -4.145 -28.359 18.266 1 97.12 529 GLU A C 1
ATOM 4165 O O . GLU A 1 529 ? -5.18 -28.859 18.719 1 97.12 529 GLU A O 1
ATOM 4170 N N . LYS A 1 530 ? -4.117 -27.219 17.625 1 97.19 530 LYS A N 1
ATOM 4171 C CA . LYS A 1 530 ? -5.344 -26.5 17.312 1 97.19 530 LYS A CA 1
ATOM 4172 C C . LYS A 1 530 ? -6.258 -27.344 16.422 1 97.19 530 LYS A C 1
ATOM 4174 O O . LYS A 1 530 ? -7.469 -27.406 16.641 1 97.19 530 LYS A O 1
ATOM 4179 N N . ILE A 1 531 ? -5.75 -27.969 15.422 1 97.69 531 ILE A N 1
ATOM 4180 C CA . ILE A 1 531 ? -6.504 -28.828 14.508 1 97.69 531 ILE A CA 1
ATOM 4181 C C . ILE A 1 531 ? -7.156 -29.969 15.289 1 97.69 531 ILE A C 1
ATOM 4183 O O . ILE A 1 531 ? -8.344 -30.234 15.117 1 97.69 531 ILE A O 1
ATOM 4187 N N . LYS A 1 532 ? -6.371 -30.594 16.125 1 96.5 532 LYS A N 1
ATOM 4188 C CA . LYS A 1 532 ? -6.891 -31.703 16.938 1 96.5 532 LYS A CA 1
ATOM 4189 C C . LYS A 1 532 ? -8.031 -31.234 17.828 1 96.5 532 LYS A C 1
ATOM 4191 O O . LYS A 1 532 ? -9.031 -31.938 18 1 96.5 532 LYS A O 1
ATOM 4196 N N . LYS A 1 533 ? -7.832 -30.125 18.438 1 96.75 533 LYS A N 1
ATOM 4197 C CA . LYS A 1 533 ? -8.867 -29.562 19.297 1 96.75 533 LYS A CA 1
ATOM 4198 C C . LYS A 1 533 ? -10.148 -29.297 18.5 1 96.75 533 LYS A C 1
ATOM 4200 O O . LYS A 1 533 ? -11.25 -29.609 18.969 1 96.75 533 LYS A O 1
ATOM 4205 N N . LEU A 1 534 ? -10.055 -28.703 17.359 1 97.12 534 LEU A N 1
ATOM 4206 C CA . LEU A 1 534 ? -11.219 -28.422 16.516 1 97.12 534 LEU A CA 1
ATOM 4207 C C . LEU A 1 534 ? -11.898 -29.719 16.062 1 97.12 534 LEU A C 1
ATOM 4209 O O . LEU A 1 534 ? -13.125 -29.797 16.031 1 97.12 534 LEU A O 1
ATOM 4213 N N . GLU A 1 535 ? -11.109 -30.688 15.734 1 96.81 535 GLU A N 1
ATOM 4214 C CA . GLU A 1 535 ? -11.656 -31.984 15.344 1 96.81 535 GLU A CA 1
ATOM 4215 C C . GLU A 1 535 ? -12.469 -32.625 16.484 1 96.81 535 GLU A C 1
ATOM 4217 O O . GLU A 1 535 ? -13.508 -33.219 16.234 1 96.81 535 GLU A O 1
ATOM 4222 N N . SER A 1 536 ? -12.016 -32.469 17.625 1 97 536 SER A N 1
ATOM 4223 C CA . SER A 1 536 ? -12.656 -33.062 18.781 1 97 536 SER A CA 1
ATOM 4224 C C . SER A 1 536 ? -14.023 -32.406 19.047 1 97 536 SER A C 1
ATOM 4226 O O . SER A 1 536 ? -14.867 -33 19.734 1 97 536 SER A O 1
ATOM 4228 N N . THR A 1 537 ? -14.25 -31.234 18.578 1 95.56 537 THR A N 1
ATOM 4229 C CA . THR A 1 537 ? -15.539 -30.578 18.766 1 95.56 537 THR A CA 1
ATOM 4230 C C . THR A 1 537 ? -16.562 -31.094 17.75 1 95.56 537 THR A C 1
ATOM 4232 O O . THR A 1 537 ? -17.734 -30.719 17.797 1 95.56 537 THR A O 1
ATOM 4235 N N . GLY A 1 538 ? -16.234 -31.906 16.75 1 94.69 538 GLY A N 1
ATOM 4236 C CA . GLY A 1 538 ? -17.156 -32.5 15.789 1 94.69 538 GLY A CA 1
ATOM 4237 C C . GLY A 1 538 ? -17.219 -31.734 14.484 1 94.69 538 GLY A C 1
ATOM 4238 O O . GLY A 1 538 ? -18.047 -32.062 13.617 1 94.69 538 GLY A O 1
ATOM 4239 N N . MET A 1 539 ? -16.375 -30.812 14.312 1 93.56 539 MET A N 1
ATOM 4240 C CA . MET A 1 539 ? -16.359 -30.047 13.07 1 93.56 539 MET A CA 1
ATOM 4241 C C . MET A 1 539 ? -15.844 -30.891 11.914 1 93.56 539 MET A C 1
ATOM 4243 O O . MET A 1 539 ? -15 -31.766 12.102 1 93.56 539 MET A O 1
ATOM 4247 N N . ASP A 1 540 ? -16.406 -30.625 10.711 1 93.62 540 ASP A N 1
ATOM 4248 C CA . ASP A 1 540 ? -15.945 -31.359 9.531 1 93.62 540 ASP A CA 1
ATOM 4249 C C . ASP A 1 540 ? -14.555 -30.891 9.109 1 93.62 540 ASP A C 1
ATOM 4251 O O . ASP A 1 540 ? -14.102 -29.812 9.516 1 93.62 540 ASP A O 1
ATOM 4255 N N . ASP A 1 541 ? -13.852 -31.641 8.289 1 92.94 541 ASP A N 1
ATOM 4256 C CA . ASP A 1 541 ? -12.461 -31.406 7.895 1 92.94 541 ASP A CA 1
ATOM 4257 C C . ASP A 1 541 ? -12.305 -30.062 7.199 1 92.94 541 ASP A C 1
ATOM 4259 O O . ASP A 1 541 ? -11.305 -29.359 7.395 1 92.94 541 ASP A O 1
ATOM 4263 N N . PHE A 1 542 ? -13.266 -29.703 6.387 1 94.56 542 PHE A N 1
ATOM 4264 C CA . PHE A 1 542 ? -13.227 -28.453 5.652 1 94.56 542 PHE A CA 1
ATOM 4265 C C . PHE A 1 542 ? -13.219 -27.266 6.609 1 94.56 542 PHE A C 1
ATOM 4267 O O . PHE A 1 542 ? -12.406 -26.344 6.473 1 94.56 542 PHE A O 1
ATOM 4274 N N . THR A 1 543 ? -14.086 -27.297 7.559 1 95.19 543 THR A N 1
ATOM 4275 C CA . THR A 1 543 ? -14.203 -26.219 8.539 1 95.19 543 THR A CA 1
ATOM 4276 C C . THR A 1 543 ? -12.969 -26.172 9.438 1 95.19 543 THR A C 1
ATOM 4278 O O . THR A 1 543 ? -12.469 -25.094 9.758 1 95.19 543 THR A O 1
ATOM 4281 N N . VAL A 1 544 ? -12.477 -27.375 9.867 1 96.62 544 VAL A N 1
ATOM 4282 C CA . VAL A 1 544 ? -11.289 -27.469 10.711 1 96.62 544 VAL A CA 1
ATOM 4283 C C . VAL A 1 544 ? -10.109 -26.797 10.016 1 96.62 544 VAL A C 1
ATOM 4285 O O . VAL A 1 544 ? -9.375 -26.016 10.641 1 96.62 544 VAL A O 1
ATOM 4288 N N . LYS A 1 545 ? -9.953 -27.016 8.742 1 94.44 545 LYS A N 1
ATOM 4289 C CA . LYS A 1 545 ? -8.859 -26.453 7.969 1 94.44 545 LYS A CA 1
ATOM 4290 C C . LYS A 1 545 ? -8.969 -24.922 7.91 1 94.44 545 LYS A C 1
ATOM 4292 O O . LYS A 1 545 ? -7.965 -24.219 8.039 1 94.44 545 LYS A O 1
ATOM 4297 N N . ASN A 1 546 ? -10.141 -24.406 7.734 1 95 546 ASN A N 1
ATOM 4298 C CA . ASN A 1 546 ? -10.359 -22.969 7.59 1 95 546 ASN A CA 1
ATOM 4299 C C . ASN A 1 546 ? -10.234 -22.25 8.93 1 95 546 ASN A C 1
ATOM 4301 O O . ASN A 1 546 ? -9.789 -21.109 8.984 1 95 546 ASN A O 1
ATOM 4305 N N . GLU A 1 547 ? -10.531 -22.953 10.023 1 96.56 547 GLU A N 1
ATOM 4306 C CA . GLU A 1 547 ? -10.555 -22.312 11.344 1 96.56 547 GLU A CA 1
ATOM 4307 C C . GLU A 1 547 ? -9.211 -22.484 12.055 1 96.56 547 GLU A C 1
ATOM 4309 O O . GLU A 1 547 ? -9.039 -21.984 13.172 1 96.56 547 GLU A O 1
ATOM 4314 N N . SER A 1 548 ? -8.242 -23.109 11.43 1 96.81 548 SER A N 1
ATOM 4315 C CA . SER A 1 548 ? -6.93 -23.312 12.039 1 96.81 548 SER A CA 1
ATOM 4316 C C . SER A 1 548 ? -5.871 -22.469 11.336 1 96.81 548 SER A C 1
ATOM 4318 O O . SER A 1 548 ? -4.676 -22.734 11.453 1 96.81 548 SER A O 1
ATOM 4320 N N . ARG A 1 549 ? -6.266 -21.406 10.609 1 94.44 549 ARG A N 1
ATOM 4321 C CA . ARG A 1 549 ? -5.328 -20.688 9.766 1 94.44 549 ARG A CA 1
ATOM 4322 C C . ARG A 1 549 ? -4.832 -19.422 10.453 1 94.44 549 ARG A C 1
ATOM 4324 O O . ARG A 1 549 ? -3.623 -19.203 10.57 1 94.44 549 ARG A O 1
ATOM 4331 N N . THR A 1 550 ? -5.746 -18.562 10.922 1 94.75 550 THR A N 1
ATOM 4332 C CA . THR A 1 550 ? -5.426 -17.234 11.469 1 94.75 550 THR A CA 1
ATOM 4333 C C . THR A 1 550 ? -4.551 -17.375 12.711 1 94.75 550 THR A C 1
ATOM 4335 O O . THR A 1 550 ? -4.926 -18.047 13.672 1 94.75 550 THR A O 1
ATOM 4338 N N . PHE A 1 551 ? -3.35 -16.828 12.727 1 95.06 551 PHE A N 1
ATOM 4339 C CA . PHE A 1 551 ? -2.342 -16.781 13.781 1 95.06 551 PHE A CA 1
ATOM 4340 C C . PHE A 1 551 ? -1.6 -18.109 13.883 1 95.06 551 PHE A C 1
ATOM 4342 O O . PHE A 1 551 ? -0.608 -18.219 14.609 1 95.06 551 PHE A O 1
ATOM 4349 N N . PHE A 1 552 ? -2.041 -19.219 13.141 1 96.88 552 PHE A N 1
ATOM 4350 C CA . PHE A 1 552 ? -1.444 -20.547 13.219 1 96.88 552 PHE A CA 1
ATOM 4351 C C . PHE A 1 552 ? -0.808 -20.922 11.883 1 96.88 552 PHE A C 1
ATOM 4353 O O . PHE A 1 552 ? 0.272 -20.438 11.547 1 96.88 552 PHE A O 1
ATOM 4360 N N . ALA A 1 553 ? -1.618 -21.578 11.016 1 97.62 553 ALA A N 1
ATOM 4361 C CA . ALA A 1 553 ? -1.067 -22.094 9.773 1 97.62 553 ALA A CA 1
ATOM 4362 C C . ALA A 1 553 ? -0.534 -20.969 8.891 1 97.62 553 ALA A C 1
ATOM 4364 O O . ALA A 1 553 ? 0.456 -21.156 8.18 1 97.62 553 ALA A O 1
ATOM 4365 N N . SER A 1 554 ? -1.195 -19.844 8.906 1 97.31 554 SER A N 1
ATOM 4366 C CA . SER A 1 554 ? -0.734 -18.703 8.109 1 97.31 554 SER A CA 1
ATOM 4367 C C . SER A 1 554 ? 0.631 -18.219 8.578 1 97.31 554 SER A C 1
ATOM 4369 O O . SER A 1 554 ? 1.521 -17.953 7.766 1 97.31 554 SER A O 1
ATOM 4371 N N . ALA A 1 555 ? 0.787 -18.062 9.875 1 97.81 555 ALA A N 1
ATOM 4372 C CA . ALA A 1 555 ? 2.07 -17.641 10.438 1 97.81 555 ALA A CA 1
ATOM 4373 C C . ALA A 1 555 ? 3.145 -18.688 10.18 1 97.81 555 ALA A C 1
ATOM 4375 O O . ALA A 1 555 ? 4.312 -18.359 9.961 1 97.81 555 ALA A O 1
ATOM 4376 N N . LEU A 1 556 ? 2.734 -19.969 10.234 1 98.69 556 LEU A N 1
ATOM 4377 C CA . LEU A 1 556 ? 3.646 -21.078 9.977 1 98.69 556 LEU A CA 1
ATOM 4378 C C . LEU A 1 556 ? 4.25 -20.984 8.578 1 98.69 556 LEU A C 1
ATOM 4380 O O . LEU A 1 556 ? 5.473 -21.016 8.422 1 98.69 556 LEU A O 1
ATOM 4384 N N . ALA A 1 557 ? 3.408 -20.781 7.59 1 98.62 557 ALA A N 1
ATOM 4385 C CA . ALA A 1 557 ? 3.869 -20.703 6.207 1 98.62 557 ALA A CA 1
ATOM 4386 C C . ALA A 1 557 ? 4.754 -19.484 5.984 1 98.62 557 ALA A C 1
ATOM 4388 O O . ALA A 1 557 ? 5.777 -19.562 5.301 1 98.62 557 ALA A O 1
ATOM 4389 N N . ARG A 1 558 ? 4.414 -18.344 6.535 1 98.31 558 ARG A N 1
ATOM 4390 C CA . ARG A 1 558 ? 5.16 -17.109 6.352 1 98.31 558 ARG A CA 1
ATOM 4391 C C . ARG A 1 558 ? 6.543 -17.203 6.996 1 98.31 558 ARG A C 1
ATOM 4393 O O . ARG A 1 558 ? 7.543 -16.828 6.387 1 98.31 558 ARG A O 1
ATOM 4400 N N . SER A 1 559 ? 6.574 -17.656 8.273 1 98.69 559 SER A N 1
ATOM 4401 C CA . SER A 1 559 ? 7.855 -17.766 8.961 1 98.69 559 SER A CA 1
ATOM 4402 C C . SER A 1 559 ? 8.773 -18.766 8.273 1 98.69 559 SER A C 1
ATOM 4404 O O . SER A 1 559 ? 9.992 -18.578 8.227 1 98.69 559 SER A O 1
ATOM 4406 N N . TYR A 1 560 ? 8.164 -19.844 7.715 1 98.62 560 TYR A N 1
ATOM 4407 C CA . TYR A 1 560 ? 8.914 -20.859 7 1 98.62 560 TYR A CA 1
ATOM 4408 C C . TYR A 1 560 ? 9.672 -20.266 5.816 1 98.62 560 TYR A C 1
ATOM 4410 O O . TYR A 1 560 ? 10.867 -20.5 5.664 1 98.62 560 TYR A O 1
ATOM 4418 N N . VAL A 1 561 ? 8.992 -19.484 5.012 1 98.81 561 VAL A N 1
ATOM 4419 C CA . VAL A 1 561 ? 9.633 -18.969 3.807 1 98.81 561 VAL A CA 1
ATOM 4420 C C . VAL A 1 561 ? 10.617 -17.859 4.176 1 98.81 561 VAL A C 1
ATOM 4422 O O . VAL A 1 561 ? 11.664 -17.719 3.545 1 98.81 561 VAL A O 1
ATOM 4425 N N . GLU A 1 562 ? 10.32 -17.062 5.18 1 98.81 562 GLU A N 1
ATOM 4426 C CA . GLU A 1 562 ? 11.281 -16.078 5.656 1 98.81 562 GLU A CA 1
ATOM 4427 C C . GLU A 1 562 ? 12.57 -16.75 6.133 1 98.81 562 GLU A C 1
ATOM 4429 O O . GLU A 1 562 ? 13.664 -16.234 5.891 1 98.81 562 GLU A O 1
ATOM 4434 N N . TYR A 1 563 ? 12.359 -17.906 6.797 1 98.69 563 TYR A N 1
ATOM 4435 C CA . TYR A 1 563 ? 13.508 -18.719 7.207 1 98.69 563 TYR A CA 1
ATOM 4436 C C . TYR A 1 563 ? 14.344 -19.125 6 1 98.69 563 TYR A C 1
ATOM 4438 O O . TYR A 1 563 ? 15.57 -19.031 6.02 1 98.69 563 TYR A O 1
ATOM 4446 N N . VAL A 1 564 ? 13.703 -19.594 4.945 1 98.88 564 VAL A N 1
ATOM 4447 C CA . VAL A 1 564 ? 14.438 -20.109 3.799 1 98.88 564 VAL A CA 1
ATOM 4448 C C . VAL A 1 564 ? 15.18 -18.984 3.092 1 98.88 564 VAL A C 1
ATOM 4450 O O . VAL A 1 564 ? 16.312 -19.156 2.639 1 98.88 564 VAL A O 1
ATOM 4453 N N . PHE A 1 565 ? 14.531 -17.766 2.928 1 98.88 565 PHE A N 1
ATOM 4454 C CA . PHE A 1 565 ? 15.227 -16.594 2.4 1 98.88 565 PHE A CA 1
ATOM 4455 C C . PHE A 1 565 ? 16.5 -16.297 3.195 1 98.88 565 PHE A C 1
ATOM 4457 O O . PHE A 1 565 ? 17.562 -16.094 2.617 1 98.88 565 PHE A O 1
ATOM 4464 N N . LEU A 1 566 ? 16.375 -16.328 4.512 1 98.88 566 LEU A N 1
ATOM 4465 C CA . LEU A 1 566 ? 17.5 -16.047 5.398 1 98.88 566 LEU A CA 1
ATOM 4466 C C . LEU A 1 566 ? 18.562 -17.125 5.277 1 98.88 566 LEU A C 1
ATOM 4468 O O . LEU A 1 566 ? 19.75 -16.812 5.195 1 98.88 566 LEU A O 1
ATOM 4472 N N . GLN A 1 567 ? 18.125 -18.391 5.293 1 98.81 567 GLN A N 1
ATOM 4473 C CA . GLN A 1 567 ? 19.031 -19.531 5.234 1 98.81 567 GLN A CA 1
ATOM 4474 C C . GLN A 1 567 ? 19.984 -19.406 4.039 1 98.81 567 GLN A C 1
ATOM 4476 O O . GLN A 1 567 ? 21.188 -19.578 4.184 1 98.81 567 GLN A O 1
ATOM 4481 N N . ARG A 1 568 ? 19.438 -19.141 2.943 1 98.5 568 ARG A N 1
ATOM 4482 C CA . ARG A 1 568 ? 20.234 -19.094 1.728 1 98.5 568 ARG A CA 1
ATOM 4483 C C . ARG A 1 568 ? 21.219 -17.922 1.767 1 98.5 568 ARG A C 1
ATOM 4485 O O . ARG A 1 568 ? 22.359 -18.031 1.307 1 98.5 568 ARG A O 1
ATOM 4492 N N . LEU A 1 569 ? 20.766 -16.75 2.264 1 98.75 569 LEU A N 1
ATOM 4493 C CA . LEU A 1 569 ? 21.656 -15.594 2.359 1 98.75 569 LEU A CA 1
ATOM 4494 C C . LEU A 1 569 ? 22.781 -15.867 3.355 1 98.75 569 LEU A C 1
ATOM 4496 O O . LEU A 1 569 ? 23.922 -15.438 3.143 1 98.75 569 LEU A O 1
ATOM 4500 N N . VAL A 1 570 ? 22.469 -16.531 4.496 1 98.62 570 VAL A N 1
ATOM 4501 C CA . VAL A 1 570 ? 23.469 -16.891 5.492 1 98.62 570 VAL A CA 1
ATOM 4502 C C . VAL A 1 570 ? 24.516 -17.812 4.863 1 98.62 570 VAL A C 1
ATOM 4504 O O . VAL A 1 570 ? 25.719 -17.609 5.055 1 98.62 570 VAL A O 1
ATOM 4507 N N . PHE A 1 571 ? 24.078 -18.797 4.082 1 97.81 571 PHE A N 1
ATOM 4508 C CA . PHE A 1 571 ? 25 -19.719 3.424 1 97.81 571 PHE A CA 1
ATOM 4509 C C . PHE A 1 571 ? 25.922 -18.969 2.482 1 97.81 571 PHE A C 1
ATOM 4511 O O . PHE A 1 571 ? 27.125 -19.266 2.414 1 97.81 571 PHE A O 1
ATOM 4518 N N . LEU A 1 572 ? 25.359 -17.984 1.763 1 98.19 572 LEU A N 1
ATOM 4519 C CA . LEU A 1 572 ? 26.172 -17.172 0.866 1 98.19 572 LEU A CA 1
ATOM 4520 C C . LEU A 1 572 ? 27.203 -16.375 1.649 1 98.19 572 LEU A C 1
ATOM 4522 O O . LEU A 1 572 ? 28.359 -16.266 1.238 1 98.19 572 LEU A O 1
ATOM 4526 N N . SER A 1 573 ? 26.812 -15.812 2.756 1 98.25 573 SER A N 1
ATOM 4527 C CA . SER A 1 573 ? 27.672 -14.945 3.555 1 98.25 573 SER A CA 1
ATOM 4528 C C . SER A 1 573 ? 28.781 -15.742 4.23 1 98.25 573 SER A C 1
ATOM 4530 O O . SER A 1 573 ? 29.781 -15.18 4.664 1 98.25 573 SER A O 1
ATOM 4532 N N . GLU A 1 574 ? 28.641 -17.062 4.281 1 97.75 574 GLU A N 1
ATOM 4533 C CA . GLU A 1 574 ? 29.625 -17.906 4.945 1 97.75 574 GLU A CA 1
ATOM 4534 C C . GLU A 1 574 ? 30.469 -18.688 3.932 1 97.75 574 GLU A C 1
ATOM 4536 O O . GLU A 1 574 ? 31.344 -19.453 4.309 1 97.75 574 GLU A O 1
ATOM 4541 N N . ASN A 1 575 ? 30.156 -18.531 2.703 1 97.62 575 ASN A N 1
ATOM 4542 C CA . ASN A 1 575 ? 30.875 -19.234 1.654 1 97.62 575 ASN A CA 1
ATOM 4543 C C . ASN A 1 575 ? 32.312 -18.734 1.551 1 97.62 575 ASN A C 1
ATOM 4545 O O . ASN A 1 575 ? 32.562 -17.578 1.185 1 97.62 575 ASN A O 1
ATOM 4549 N N . SER A 1 576 ? 33.312 -19.594 1.656 1 96.44 576 SER A N 1
ATOM 4550 C CA . SER A 1 576 ? 34.719 -19.234 1.724 1 96.44 576 SER A CA 1
ATOM 4551 C C . SER A 1 576 ? 35.25 -18.797 0.358 1 96.44 576 SER A C 1
ATOM 4553 O O . SER A 1 576 ? 36.312 -18.156 0.265 1 96.44 576 SER A O 1
ATOM 4555 N N . GLU A 1 577 ? 34.594 -19.078 -0.673 1 96.88 577 GLU A N 1
ATOM 4556 C CA . GLU A 1 577 ? 35 -18.688 -2.021 1 96.88 577 GLU A CA 1
ATOM 4557 C C . GLU A 1 577 ? 34.656 -17.234 -2.311 1 96.88 577 GLU A C 1
ATOM 4559 O O . GLU A 1 577 ? 35.188 -16.656 -3.266 1 96.88 577 GLU A O 1
ATOM 4564 N N . VAL A 1 578 ? 33.844 -16.672 -1.522 1 97.56 578 VAL A N 1
ATOM 4565 C CA . VAL A 1 578 ? 33.438 -15.273 -1.67 1 97.56 578 VAL A CA 1
ATOM 4566 C C . VAL A 1 578 ? 34.469 -14.375 -0.95 1 97.56 578 VAL A C 1
ATOM 4568 O O . VAL A 1 578 ? 34.938 -14.719 0.13 1 97.56 578 VAL A O 1
ATOM 4571 N N . ALA A 1 579 ? 34.812 -13.25 -1.543 1 97.38 579 ALA A N 1
ATOM 4572 C CA . ALA A 1 579 ? 35.75 -12.312 -0.958 1 97.38 579 ALA A CA 1
ATOM 4573 C C . ALA A 1 579 ? 35.312 -11.875 0.433 1 97.38 579 ALA A C 1
ATOM 4575 O O . ALA A 1 579 ? 34.094 -11.672 0.674 1 97.38 579 ALA A O 1
ATOM 4576 N N . VAL A 1 580 ? 36.219 -11.688 1.311 1 97.69 580 VAL A N 1
ATOM 4577 C CA . VAL A 1 580 ? 35.938 -11.438 2.723 1 97.69 580 VAL A CA 1
ATOM 4578 C C . VAL A 1 580 ? 35.125 -10.148 2.879 1 97.69 580 VAL A C 1
ATOM 4580 O O . VAL A 1 580 ? 34.25 -10.062 3.732 1 97.69 580 VAL A O 1
ATOM 4583 N N . GLU A 1 581 ? 35.438 -9.102 2.121 1 97.56 581 GLU A N 1
ATOM 4584 C CA . GLU A 1 581 ? 34.719 -7.832 2.209 1 97.56 581 GLU A CA 1
ATOM 4585 C C . GLU A 1 581 ? 33.25 -8 1.874 1 97.56 581 GLU A C 1
ATOM 4587 O O . GLU A 1 581 ? 32.375 -7.379 2.502 1 97.56 581 GLU A O 1
ATOM 4592 N N . LEU A 1 582 ? 33 -8.828 0.863 1 98.62 582 LEU A N 1
ATOM 4593 C CA . LEU A 1 582 ? 31.609 -9.102 0.482 1 98.62 582 LEU A CA 1
ATOM 4594 C C . LEU A 1 582 ? 30.906 -9.938 1.545 1 98.62 582 LEU A C 1
ATOM 4596 O O . LEU A 1 582 ? 29.75 -9.68 1.884 1 98.62 582 LEU A O 1
ATOM 4600 N N . ARG A 1 583 ? 31.578 -10.922 2.119 1 98.44 583 ARG A N 1
ATOM 4601 C CA . ARG A 1 583 ? 31 -11.781 3.154 1 98.44 583 ARG A CA 1
ATOM 4602 C C . ARG A 1 583 ? 30.609 -10.961 4.375 1 98.44 583 ARG A C 1
ATOM 4604 O O . ARG A 1 583 ? 29.562 -11.211 4.98 1 98.44 583 ARG A O 1
ATOM 4611 N N . ASN A 1 584 ? 31.438 -10.008 4.707 1 98.12 584 ASN A N 1
ATOM 4612 C CA . ASN A 1 584 ? 31.172 -9.18 5.879 1 98.12 584 ASN A CA 1
ATOM 4613 C C . ASN A 1 584 ? 29.875 -8.383 5.723 1 98.12 584 ASN A C 1
ATOM 4615 O O . ASN A 1 584 ? 29.031 -8.367 6.625 1 98.12 584 ASN A O 1
ATOM 4619 N N . VAL A 1 585 ? 29.734 -7.734 4.586 1 98.62 585 VAL A N 1
ATOM 4620 C CA . VAL A 1 585 ? 28.547 -6.918 4.367 1 98.62 585 VAL A CA 1
ATOM 4621 C C . VAL A 1 585 ? 27.328 -7.816 4.184 1 98.62 585 VAL A C 1
ATOM 4623 O O . VAL A 1 585 ? 26.234 -7.504 4.676 1 98.62 585 VAL A O 1
ATOM 4626 N N . LEU A 1 586 ? 27.453 -8.938 3.504 1 98.81 586 LEU A N 1
ATOM 4627 C CA . LEU A 1 586 ? 26.375 -9.898 3.342 1 98.81 586 LEU A CA 1
ATOM 4628 C C . LEU A 1 586 ? 25.938 -10.461 4.691 1 98.81 586 LEU A C 1
ATOM 4630 O O . LEU A 1 586 ? 24.75 -10.711 4.914 1 98.81 586 LEU A O 1
ATOM 4634 N N . GLY A 1 587 ? 26.922 -10.734 5.547 1 98.81 587 GLY A N 1
ATOM 4635 C CA . GLY A 1 587 ? 26.609 -11.188 6.895 1 98.81 587 GLY A CA 1
ATOM 4636 C C . GLY A 1 587 ? 25.766 -10.195 7.68 1 98.81 587 GLY A C 1
ATOM 4637 O O . GLY A 1 587 ? 24.828 -10.586 8.383 1 98.81 587 GLY A O 1
ATOM 4638 N N . LYS A 1 588 ? 26.094 -8.883 7.578 1 98.81 588 LYS A N 1
ATOM 4639 C CA . LYS A 1 588 ? 25.312 -7.84 8.234 1 98.81 588 LYS A CA 1
ATOM 4640 C C . LYS A 1 588 ? 23.906 -7.766 7.652 1 98.81 588 LYS A C 1
ATOM 4642 O O . LYS A 1 588 ? 22.938 -7.574 8.391 1 98.81 588 LYS A O 1
ATOM 4647 N N . LEU A 1 589 ? 23.812 -7.891 6.316 1 98.94 589 LEU A N 1
ATOM 4648 C CA . LEU A 1 589 ? 22.516 -7.895 5.664 1 98.94 589 LEU A CA 1
ATOM 4649 C C . LEU A 1 589 ? 21.672 -9.078 6.137 1 98.94 589 LEU A C 1
ATOM 4651 O O . LEU A 1 589 ? 20.484 -8.938 6.391 1 98.94 589 LEU A O 1
ATOM 4655 N N . ALA A 1 590 ? 22.266 -10.242 6.238 1 98.94 590 ALA A N 1
ATOM 4656 C CA . ALA A 1 590 ? 21.562 -11.438 6.711 1 98.94 590 ALA A CA 1
ATOM 4657 C C . ALA A 1 590 ? 21.078 -11.25 8.148 1 98.94 590 ALA A C 1
ATOM 4659 O O . ALA A 1 590 ? 19.938 -11.609 8.477 1 98.94 590 ALA A O 1
ATOM 4660 N N . ALA A 1 591 ? 21.953 -10.688 8.969 1 98.88 591 ALA A N 1
ATOM 4661 C CA . ALA A 1 591 ? 21.578 -10.438 10.359 1 98.88 591 ALA A CA 1
ATOM 4662 C C . ALA A 1 591 ? 20.422 -9.445 10.453 1 98.88 591 ALA A C 1
ATOM 4664 O O . ALA A 1 591 ? 19.5 -9.633 11.258 1 98.88 591 ALA A O 1
ATOM 4665 N N . LEU A 1 592 ? 20.484 -8.383 9.656 1 98.94 592 LEU A N 1
ATOM 4666 C CA . LEU A 1 592 ? 19.438 -7.383 9.664 1 98.94 592 LEU A CA 1
ATOM 4667 C C . LEU A 1 592 ? 18.109 -7.98 9.195 1 98.94 592 LEU A C 1
ATOM 4669 O O . LEU A 1 592 ? 17.078 -7.777 9.82 1 98.94 592 LEU A O 1
ATOM 4673 N N . TYR A 1 593 ? 18.156 -8.719 8.031 1 98.88 593 TYR A N 1
ATOM 4674 C CA . TYR A 1 593 ? 16.953 -9.367 7.547 1 98.88 593 TYR A CA 1
ATOM 4675 C C . TYR A 1 593 ? 16.359 -10.289 8.609 1 98.88 593 TYR A C 1
ATOM 4677 O O . TYR A 1 593 ? 15.156 -10.281 8.852 1 98.88 593 TYR A O 1
ATOM 4685 N N . GLY A 1 594 ? 17.234 -11.109 9.219 1 98.88 594 GLY A N 1
ATOM 4686 C CA . GLY A 1 594 ? 16.797 -12.062 10.227 1 98.88 594 GLY A CA 1
ATOM 4687 C C . GLY A 1 594 ? 16.156 -11.414 11.43 1 98.88 594 GLY A C 1
ATOM 4688 O O . GLY A 1 594 ? 15.047 -11.773 11.82 1 98.88 594 GLY A O 1
ATOM 4689 N N . THR A 1 595 ? 16.844 -10.406 12.047 1 98.75 595 THR A N 1
ATOM 4690 C CA . THR A 1 595 ? 16.359 -9.773 13.266 1 98.75 595 THR A CA 1
ATOM 4691 C C . THR A 1 595 ? 15.094 -8.961 12.984 1 98.75 595 THR A C 1
ATOM 4693 O O . THR A 1 595 ? 14.141 -9 13.758 1 98.75 595 THR A O 1
ATOM 4696 N N . TRP A 1 596 ? 15.109 -8.258 11.844 1 98.62 596 TRP A N 1
ATOM 4697 C CA . TRP A 1 596 ? 13.953 -7.461 11.453 1 98.62 596 TRP A CA 1
ATOM 4698 C C . TRP A 1 596 ? 12.734 -8.344 11.219 1 98.62 596 TRP A C 1
ATOM 4700 O O . TRP A 1 596 ? 11.633 -8.023 11.672 1 98.62 596 TRP A O 1
ATOM 4710 N N . SER A 1 597 ? 12.867 -9.453 10.539 1 98.5 597 SER A N 1
ATOM 4711 C CA . SER A 1 597 ? 11.766 -10.375 10.266 1 98.5 597 SER A CA 1
ATOM 4712 C C . SER A 1 597 ? 11.281 -11.047 11.547 1 98.5 597 SER A C 1
ATOM 4714 O O . SER A 1 597 ? 10.07 -11.211 11.742 1 98.5 597 SER A O 1
ATOM 4716 N N . LEU A 1 598 ? 12.195 -11.391 12.398 1 97.94 598 LEU A N 1
ATOM 4717 C CA . LEU A 1 598 ? 11.867 -12.102 13.633 1 97.94 598 LEU A CA 1
ATOM 4718 C C . LEU A 1 598 ? 11.094 -11.195 14.586 1 97.94 598 LEU A C 1
ATOM 4720 O O . LEU A 1 598 ? 10.273 -11.68 15.383 1 97.94 598 LEU A O 1
ATOM 4724 N N . GLU A 1 599 ? 11.461 -9.891 14.555 1 98 599 GLU A N 1
ATOM 4725 C CA . GLU A 1 599 ? 10.805 -8.938 15.445 1 98 599 GLU A CA 1
ATOM 4726 C C . GLU A 1 599 ? 9.281 -9.016 15.32 1 98 599 GLU A C 1
ATOM 4728 O O . GLU A 1 599 ? 8.562 -8.906 16.312 1 98 599 GLU A O 1
ATOM 4733 N N . LYS A 1 600 ? 8.789 -9.375 14.188 1 96.5 600 LYS A N 1
ATOM 4734 C CA . LYS A 1 600 ? 7.355 -9.469 13.93 1 96.5 600 LYS A CA 1
ATOM 4735 C C . LYS A 1 600 ? 6.742 -10.656 14.656 1 96.5 600 LYS A C 1
ATOM 4737 O O . LYS A 1 600 ? 5.527 -10.703 14.867 1 96.5 600 LYS A O 1
ATOM 4742 N N . TYR A 1 601 ? 7.562 -11.625 14.977 1 97.81 601 TYR A N 1
ATOM 4743 C CA . TYR A 1 601 ? 7.086 -12.852 15.609 1 97.81 601 TYR A CA 1
ATOM 4744 C C . TYR A 1 601 ? 7.473 -12.898 17.078 1 97.81 601 TYR A C 1
ATOM 4746 O O . TYR A 1 601 ? 7.371 -13.945 17.719 1 97.81 601 TYR A O 1
ATOM 4754 N N . SER A 1 602 ? 7.934 -11.797 17.641 1 97.38 602 SER A N 1
ATOM 4755 C CA . SER A 1 602 ? 8.492 -11.797 18.984 1 97.38 602 SER A CA 1
ATOM 4756 C C . SER A 1 602 ? 7.457 -12.227 20.016 1 97.38 602 SER A C 1
ATOM 4758 O O . SER A 1 602 ? 7.785 -12.93 20.969 1 97.38 602 SER A O 1
ATOM 4760 N N . ALA A 1 603 ? 6.188 -11.836 19.828 1 97.25 603 ALA A N 1
ATOM 4761 C CA . ALA A 1 603 ? 5.141 -12.266 20.75 1 97.25 603 ALA A CA 1
ATOM 4762 C C . ALA A 1 603 ? 5 -13.781 20.75 1 97.25 603 ALA A C 1
ATOM 4764 O O . ALA A 1 603 ? 4.773 -14.391 21.797 1 97.25 603 ALA A O 1
ATOM 4765 N N . THR A 1 604 ? 5.09 -14.406 19.562 1 97.75 604 THR A N 1
ATOM 4766 C CA . THR A 1 604 ? 5.012 -15.859 19.438 1 97.75 604 THR A CA 1
ATOM 4767 C C . THR A 1 604 ? 6.242 -16.516 20.062 1 97.75 604 THR A C 1
ATOM 4769 O O . THR A 1 604 ? 6.148 -17.594 20.641 1 97.75 604 THR A O 1
ATOM 4772 N N . LEU A 1 605 ? 7.398 -15.883 19.922 1 97.88 605 LEU A N 1
ATOM 4773 C CA . LEU A 1 605 ? 8.609 -16.391 20.562 1 97.88 605 LEU A CA 1
ATOM 4774 C C . LEU A 1 605 ? 8.477 -16.359 22.078 1 97.88 605 LEU A C 1
ATOM 4776 O O . LEU A 1 605 ? 8.977 -17.25 22.766 1 97.88 605 LEU A O 1
ATOM 4780 N N . TYR A 1 606 ? 7.801 -15.266 22.625 1 96.69 606 TYR A N 1
ATOM 4781 C CA . TYR A 1 606 ? 7.484 -15.227 24.047 1 96.69 606 TYR A CA 1
ATOM 4782 C C . TYR A 1 606 ? 6.492 -16.328 24.406 1 96.69 606 TYR A C 1
ATOM 4784 O O . TYR A 1 606 ? 6.652 -17 25.438 1 96.69 606 TYR A O 1
ATOM 4792 N N . GLU A 1 607 ? 5.477 -16.5 23.562 1 96.06 607 GLU A N 1
ATOM 4793 C CA . GLU A 1 607 ? 4.453 -17.516 23.781 1 96.06 607 GLU A CA 1
ATOM 4794 C C . GLU A 1 607 ? 5.07 -18.906 23.891 1 96.06 607 GLU A C 1
ATOM 4796 O O . GLU A 1 607 ? 4.68 -19.703 24.75 1 96.06 607 GLU A O 1
ATOM 4801 N N . GLY A 1 608 ? 6.051 -19.172 23.031 1 96.38 608 GLY A N 1
ATOM 4802 C CA . GLY A 1 608 ? 6.715 -20.469 23.016 1 96.38 608 GLY A CA 1
ATOM 4803 C C . GLY A 1 608 ? 7.82 -20.594 24.047 1 96.38 608 GLY A C 1
ATOM 4804 O O . GLY A 1 608 ? 8.375 -21.672 24.234 1 96.38 608 GLY A O 1
ATOM 4805 N N . GLY A 1 609 ? 8.188 -19.516 24.656 1 95.88 609 GLY A N 1
ATOM 4806 C CA . GLY A 1 609 ? 9.18 -19.531 25.719 1 95.88 609 GLY A CA 1
ATOM 4807 C C . GLY A 1 609 ? 10.594 -19.344 25.219 1 95.88 609 GLY A C 1
ATOM 4808 O O . GLY A 1 609 ? 11.547 -19.391 26 1 95.88 609 GLY A O 1
ATOM 4809 N N . TYR A 1 610 ? 10.727 -19.141 23.922 1 97.25 610 TYR A N 1
ATOM 4810 C CA . TYR A 1 610 ? 12.062 -18.922 23.375 1 97.25 610 TYR A CA 1
ATOM 4811 C C . TYR A 1 610 ? 12.672 -17.641 23.953 1 97.25 610 TYR A C 1
ATOM 4813 O O . TYR A 1 610 ? 13.867 -17.609 24.266 1 97.25 610 TYR A O 1
ATOM 4821 N N . LEU A 1 611 ? 11.891 -16.531 23.953 1 96.38 611 LEU A N 1
ATOM 4822 C CA . LEU A 1 611 ? 12.242 -15.281 24.609 1 96.38 611 LEU A CA 1
ATOM 4823 C C . LEU A 1 611 ? 11.531 -15.156 25.953 1 96.38 611 LEU A C 1
ATOM 4825 O O . LEU A 1 611 ? 10.453 -15.719 26.156 1 96.38 611 LEU A O 1
ATOM 4829 N N . ASP A 1 612 ? 12.133 -14.469 26.828 1 93.56 612 ASP A N 1
ATOM 4830 C CA . ASP A 1 612 ? 11.539 -14.242 28.141 1 93.56 612 ASP A CA 1
ATOM 4831 C C . ASP A 1 612 ? 12.062 -12.953 28.766 1 93.56 612 ASP A C 1
ATOM 4833 O O . ASP A 1 612 ? 13.172 -12.508 28.453 1 93.56 612 ASP A O 1
ATOM 4837 N N . GLY A 1 613 ? 11.219 -12.32 29.547 1 89.5 613 GLY A N 1
ATOM 4838 C CA . GLY A 1 613 ? 11.633 -11.164 30.328 1 89.5 613 GLY A CA 1
ATOM 4839 C C . GLY A 1 613 ? 11.812 -9.914 29.484 1 89.5 613 GLY A C 1
ATOM 4840 O O . GLY A 1 613 ? 11.492 -9.914 28.297 1 89.5 613 GLY A O 1
ATOM 4841 N N . LYS A 1 614 ? 12.359 -8.93 30.078 1 90.62 614 LYS A N 1
ATOM 4842 C CA . LYS A 1 614 ? 12.492 -7.594 29.5 1 90.62 614 LYS A CA 1
ATOM 4843 C C . LYS A 1 614 ? 13.547 -7.574 28.391 1 90.62 614 LYS A C 1
ATOM 4845 O O . LYS A 1 614 ? 13.344 -6.969 27.344 1 90.62 614 LYS A O 1
ATOM 4850 N N . LEU A 1 615 ? 14.594 -8.305 28.531 1 92.88 615 LEU A N 1
ATOM 4851 C CA . LEU A 1 615 ? 15.75 -8.211 27.641 1 92.88 615 LEU A CA 1
ATOM 4852 C C . LEU A 1 615 ? 15.516 -9 26.359 1 92.88 615 LEU A C 1
ATOM 4854 O O . LEU A 1 615 ? 16.219 -8.805 25.359 1 92.88 615 LEU A O 1
ATOM 4858 N N . GLY A 1 616 ? 14.531 -9.93 26.375 1 90.94 616 GLY A N 1
ATOM 4859 C CA . GLY A 1 616 ? 14.297 -10.789 25.234 1 90.94 616 GLY A CA 1
ATOM 4860 C C . GLY A 1 616 ? 14.148 -10.016 23.938 1 90.94 616 GLY A C 1
ATOM 4861 O O . GLY A 1 616 ? 15.008 -10.102 23.047 1 90.94 616 GLY A O 1
ATOM 4862 N N . VAL A 1 617 ? 13.125 -9.148 23.859 1 95.62 617 VAL A N 1
ATOM 4863 C CA . VAL A 1 617 ? 12.836 -8.43 22.625 1 95.62 617 VAL A CA 1
ATOM 4864 C C . VAL A 1 617 ? 13.664 -7.148 22.562 1 95.62 617 VAL A C 1
ATOM 4866 O O . VAL A 1 617 ? 14.008 -6.68 21.469 1 95.62 617 VAL A O 1
ATOM 4869 N N . GLN A 1 618 ? 14.102 -6.625 23.703 1 96.31 618 GLN A N 1
ATOM 4870 C CA . GLN A 1 618 ? 14.82 -5.359 23.75 1 96.31 618 GLN A CA 1
ATOM 4871 C C . GLN A 1 618 ? 16.156 -5.457 23.031 1 96.31 618 GLN A C 1
ATOM 4873 O O . GLN A 1 618 ? 16.531 -4.547 22.281 1 96.31 618 GLN A O 1
ATOM 4878 N N . THR A 1 619 ? 16.891 -6.555 23.266 1 97.44 619 THR A N 1
ATOM 4879 C CA . THR A 1 619 ? 18.203 -6.711 22.656 1 97.44 619 THR A CA 1
ATOM 4880 C C . THR A 1 619 ? 18.078 -7.027 21.172 1 97.44 619 THR A C 1
ATOM 4882 O O . THR A 1 619 ? 18.938 -6.648 20.375 1 97.44 619 THR A O 1
ATOM 4885 N N . LEU A 1 620 ? 17.031 -7.766 20.781 1 97.81 620 LEU A N 1
ATOM 4886 C CA . LEU A 1 620 ? 16.75 -8 19.375 1 97.81 620 LEU A CA 1
ATOM 4887 C C . LEU A 1 620 ? 16.531 -6.688 18.625 1 97.81 620 LEU A C 1
ATOM 4889 O O . LEU A 1 620 ? 17.094 -6.465 17.562 1 97.81 620 LEU A O 1
ATOM 4893 N N . ARG A 1 621 ? 15.711 -5.777 19.203 1 97.88 621 ARG A N 1
ATOM 4894 C CA . ARG A 1 621 ? 15.414 -4.469 18.625 1 97.88 621 ARG A C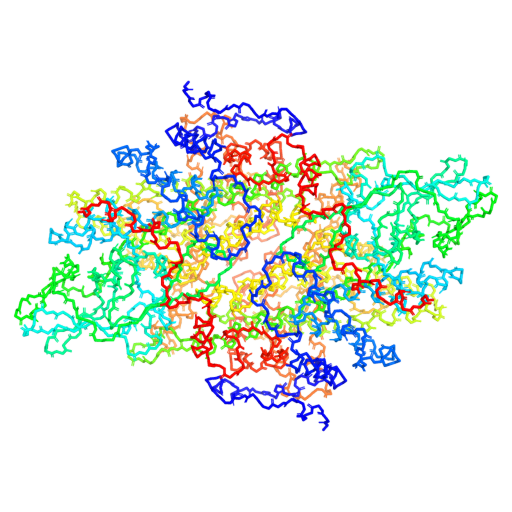A 1
ATOM 4895 C C . ARG A 1 621 ? 16.672 -3.6 18.578 1 97.88 621 ARG A C 1
ATOM 4897 O O . ARG A 1 621 ? 16.891 -2.875 17.609 1 97.88 621 ARG A O 1
ATOM 4904 N N . SER A 1 622 ? 17.469 -3.707 19.625 1 97.62 622 SER A N 1
ATOM 4905 C CA . SER A 1 622 ? 18.734 -2.977 19.656 1 97.62 622 SER A CA 1
ATOM 4906 C C . SER A 1 622 ? 19.641 -3.418 18.516 1 97.62 622 SER A C 1
ATOM 4908 O O . SER A 1 622 ? 20.375 -2.604 17.938 1 97.62 622 SER A O 1
ATOM 4910 N N . ALA A 1 623 ? 19.656 -4.707 18.234 1 98.5 623 ALA A N 1
ATOM 4911 C CA . ALA A 1 623 ? 20.453 -5.238 17.141 1 98.5 623 ALA A CA 1
ATOM 4912 C C . ALA A 1 623 ? 20 -4.684 15.789 1 98.5 623 ALA A C 1
ATOM 4914 O O . ALA A 1 623 ? 20.812 -4.363 14.93 1 98.5 623 ALA A O 1
ATOM 4915 N N . VAL A 1 624 ? 18.703 -4.59 15.578 1 98.69 624 VAL A N 1
ATOM 4916 C CA . VAL A 1 624 ? 18.156 -4.027 14.344 1 98.69 624 VAL A CA 1
ATOM 4917 C C . VAL A 1 624 ? 18.688 -2.602 14.156 1 98.69 624 VAL A C 1
ATOM 4919 O O . VAL A 1 624 ? 19.141 -2.242 13.07 1 98.69 624 VAL A O 1
ATOM 4922 N N . ILE A 1 625 ? 18.625 -1.778 15.211 1 98.25 625 ILE A N 1
ATOM 4923 C CA . ILE A 1 625 ? 19.047 -0.384 15.164 1 98.25 625 ILE A CA 1
ATOM 4924 C C . ILE A 1 625 ? 20.547 -0.311 14.844 1 98.25 625 ILE A C 1
ATOM 4926 O O . ILE A 1 625 ? 20.953 0.464 13.977 1 98.25 625 ILE A O 1
ATOM 4930 N N . ARG A 1 626 ? 21.297 -1.143 15.523 1 98.19 626 ARG A N 1
ATOM 4931 C CA . ARG A 1 626 ? 22.75 -1.131 15.344 1 98.19 626 ARG A CA 1
ATOM 4932 C C . ARG A 1 626 ? 23.125 -1.567 13.938 1 98.19 626 ARG A C 1
ATOM 4934 O O . ARG A 1 626 ? 24 -0.967 13.312 1 98.19 626 ARG A O 1
ATOM 4941 N N . LEU A 1 627 ? 22.484 -2.609 13.453 1 98.81 627 LEU A N 1
ATOM 4942 C CA . LEU A 1 627 ? 22.781 -3.115 12.117 1 98.81 627 LEU A CA 1
ATOM 4943 C C . LEU A 1 627 ? 22.453 -2.072 11.055 1 98.81 627 LEU A C 1
ATOM 4945 O O . LEU A 1 627 ? 23.172 -1.93 10.07 1 98.81 627 LEU A O 1
ATOM 4949 N N . CYS A 1 628 ? 21.344 -1.343 11.219 1 98.69 628 CYS A N 1
ATOM 4950 C CA . CYS A 1 628 ? 21.031 -0.249 10.312 1 98.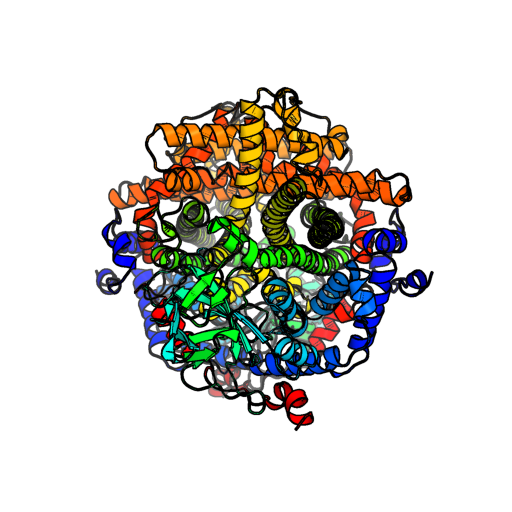69 628 CYS A CA 1
ATOM 4951 C C . CYS A 1 628 ? 22.109 0.817 10.336 1 98.69 628 CYS A C 1
ATOM 4953 O O . CYS A 1 628 ? 22.531 1.303 9.281 1 98.69 628 CYS A O 1
ATOM 4955 N N . SER A 1 629 ? 22.547 1.127 11.523 1 98.19 629 SER A N 1
ATOM 4956 C CA . SER A 1 629 ? 23.625 2.117 11.656 1 98.19 629 SER A CA 1
ATOM 4957 C C . SER A 1 629 ? 24.906 1.649 10.977 1 98.19 629 SER A C 1
ATOM 4959 O O . SER A 1 629 ? 25.562 2.43 10.297 1 98.19 629 SER A O 1
ATOM 4961 N N . ASP A 1 630 ? 25.203 0.375 11.133 1 98.31 630 ASP A N 1
ATOM 4962 C CA . ASP A 1 630 ? 26.422 -0.202 10.57 1 98.31 630 ASP A CA 1
ATOM 4963 C C . ASP A 1 630 ? 26.391 -0.178 9.047 1 98.31 630 ASP A C 1
ATOM 4965 O O . ASP A 1 630 ? 27.438 -0.112 8.398 1 98.31 630 ASP A O 1
ATOM 4969 N N . LEU A 1 631 ? 25.203 -0.178 8.453 1 98.75 631 LEU A N 1
ATOM 4970 C CA . LEU A 1 631 ? 25.078 -0.329 7.008 1 98.75 631 LEU A CA 1
ATOM 4971 C C . LEU A 1 631 ? 24.891 1.026 6.336 1 98.75 631 LEU A C 1
ATOM 4973 O O . LEU A 1 631 ? 24.797 1.108 5.105 1 98.75 631 LEU A O 1
ATOM 4977 N N . LYS A 1 632 ? 24.859 2.092 7.09 1 98.56 632 LYS A N 1
ATOM 4978 C CA . LYS A 1 632 ? 24.531 3.422 6.59 1 98.56 632 LYS A CA 1
ATOM 4979 C C . LYS A 1 632 ? 25.453 3.826 5.449 1 98.56 632 LYS A C 1
ATOM 4981 O O . LYS A 1 632 ? 25 4.207 4.371 1 98.56 632 LYS A O 1
ATOM 4986 N N . ASN A 1 633 ? 26.812 3.602 5.66 1 98.44 633 ASN A N 1
ATOM 4987 C CA . ASN A 1 633 ? 27.781 4.035 4.664 1 98.44 633 ASN A CA 1
ATOM 4988 C C . ASN A 1 633 ? 27.781 3.121 3.441 1 98.44 633 ASN A C 1
ATOM 4990 O O . ASN A 1 633 ? 28.234 3.512 2.367 1 98.44 633 ASN A O 1
ATOM 4994 N N . ASP A 1 634 ? 27.25 1.923 3.604 1 98.81 634 ASP A N 1
ATOM 4995 C CA . ASP A 1 634 ? 27.234 0.944 2.52 1 98.81 634 ASP A CA 1
ATOM 4996 C C . ASP A 1 634 ? 25.953 1.029 1.712 1 98.81 634 ASP A C 1
ATOM 4998 O O . ASP A 1 634 ? 25.859 0.484 0.61 1 98.81 634 ASP A O 1
ATOM 5002 N N . ALA A 1 635 ? 24.906 1.673 2.189 1 98.88 635 ALA A N 1
ATOM 5003 C CA . ALA A 1 635 ? 23.547 1.571 1.688 1 98.88 635 ALA A CA 1
ATOM 5004 C C . ALA A 1 635 ? 23.469 1.978 0.22 1 98.88 635 ALA A C 1
ATOM 5006 O O . ALA A 1 635 ? 22.859 1.273 -0.594 1 98.88 635 ALA A O 1
ATOM 5007 N N . VAL A 1 636 ? 24.062 3.107 -0.171 1 98.88 636 VAL A N 1
ATOM 5008 C CA . VAL A 1 636 ? 24 3.6 -1.543 1 98.88 636 VAL A CA 1
ATOM 5009 C C . VAL A 1 636 ? 24.672 2.598 -2.482 1 98.88 636 VAL A C 1
ATOM 5011 O O . VAL A 1 636 ? 24.109 2.256 -3.531 1 98.88 636 VAL A O 1
ATOM 5014 N N . SER A 1 637 ? 25.828 2.09 -2.057 1 98.81 637 SER A N 1
ATOM 5015 C CA . SER A 1 637 ? 26.547 1.134 -2.889 1 98.81 637 SER A CA 1
ATOM 5016 C C . SER A 1 637 ? 25.797 -0.193 -2.98 1 98.81 637 SER A C 1
ATOM 5018 O O . SER A 1 637 ? 25.844 -0.866 -4.012 1 98.81 637 SER A O 1
ATOM 5020 N N . LEU A 1 638 ? 25.125 -0.582 -1.891 1 98.94 638 LEU A N 1
ATOM 5021 C CA . LEU A 1 638 ? 24.359 -1.816 -1.892 1 98.94 638 LEU A CA 1
ATOM 5022 C C . LEU A 1 638 ? 23.234 -1.752 -2.922 1 98.94 638 LEU A C 1
ATOM 5024 O O . LEU A 1 638 ? 22.984 -2.727 -3.637 1 98.94 638 LEU A O 1
ATOM 5028 N N . VAL A 1 639 ? 22.531 -0.627 -3.055 1 98.88 639 VAL A N 1
ATOM 5029 C CA . VAL A 1 639 ? 21.438 -0.535 -4.027 1 98.88 639 VAL A CA 1
ATOM 5030 C C . VAL A 1 639 ? 22.031 -0.333 -5.426 1 98.88 639 VAL A C 1
ATOM 5032 O O . VAL A 1 639 ? 21.453 -0.797 -6.418 1 98.88 639 VAL A O 1
ATOM 5035 N N . ASP A 1 640 ? 23.172 0.36 -5.551 1 98.5 640 ASP A N 1
ATOM 5036 C CA . ASP A 1 640 ? 23.828 0.572 -6.84 1 98.5 640 ASP A CA 1
ATOM 5037 C C . ASP A 1 640 ? 24.219 -0.758 -7.48 1 98.5 640 ASP A C 1
ATOM 5039 O O . ASP A 1 640 ? 24.141 -0.909 -8.703 1 98.5 640 ASP A O 1
ATOM 5043 N N . ALA A 1 641 ? 24.594 -1.7 -6.652 1 98.38 641 ALA A N 1
ATOM 5044 C CA . ALA A 1 641 ? 25.078 -2.99 -7.141 1 98.38 641 ALA A CA 1
ATOM 5045 C C . ALA A 1 641 ? 23.984 -3.721 -7.918 1 98.38 641 ALA A C 1
ATOM 5047 O O . ALA A 1 641 ? 24.266 -4.527 -8.805 1 98.38 641 ALA A O 1
ATOM 5048 N N . LEU A 1 642 ? 22.75 -3.404 -7.625 1 97.75 642 LEU A N 1
ATOM 5049 C CA . LEU A 1 642 ? 21.641 -4.164 -8.211 1 97.75 642 LEU A CA 1
ATOM 5050 C C . LEU A 1 642 ? 20.719 -3.254 -9.008 1 97.75 642 LEU A C 1
ATOM 5052 O O . LEU A 1 642 ? 19.672 -3.701 -9.5 1 97.75 642 LEU A O 1
ATOM 5056 N N . ALA A 1 643 ? 21.016 -1.993 -9.156 1 97.75 643 ALA A N 1
ATOM 5057 C CA . ALA A 1 643 ? 20.156 -1.02 -9.812 1 97.75 643 ALA A CA 1
ATOM 5058 C C . ALA A 1 643 ? 20.25 -1.132 -11.336 1 97.75 643 ALA A C 1
ATOM 5060 O O . ALA A 1 643 ? 21.328 -1.419 -11.875 1 97.75 643 ALA A O 1
ATOM 5061 N N . PRO A 1 644 ? 19.188 -0.887 -12.078 1 98.12 644 PRO A N 1
ATOM 5062 C CA . PRO A 1 644 ? 19.281 -0.721 -13.531 1 98.12 644 PRO A CA 1
ATOM 5063 C C . PRO A 1 644 ? 19.859 0.634 -13.93 1 98.12 644 PRO A C 1
ATOM 5065 O O . PRO A 1 644 ? 20.172 1.454 -13.062 1 98.12 644 PRO A O 1
ATOM 5068 N N . THR A 1 645 ? 20.047 0.85 -15.258 1 97.56 645 THR A N 1
ATOM 5069 C CA . THR A 1 645 ? 20.531 2.139 -15.742 1 97.56 645 THR A CA 1
ATOM 5070 C C . THR A 1 645 ? 19.5 3.232 -15.469 1 97.56 645 THR A C 1
ATOM 5072 O O . THR A 1 645 ? 18.328 2.941 -15.188 1 97.56 645 THR A O 1
ATOM 5075 N N . ASP A 1 646 ? 19.906 4.473 -15.508 1 97.62 646 ASP A N 1
ATOM 5076 C CA . ASP A 1 646 ? 19 5.59 -15.25 1 97.62 646 ASP A CA 1
ATOM 5077 C C . ASP A 1 646 ? 17.859 5.621 -16.281 1 97.62 646 ASP A C 1
ATOM 5079 O O . ASP A 1 646 ? 16.734 6.008 -15.953 1 97.62 646 ASP A O 1
ATOM 5083 N N . PHE A 1 647 ? 18.172 5.215 -17.547 1 97.06 647 PHE A N 1
ATOM 5084 C CA . PHE A 1 647 ? 17.156 5.141 -18.594 1 97.06 647 PHE A CA 1
ATOM 5085 C C . PHE A 1 647 ? 16.047 4.16 -18.203 1 97.06 647 PHE A C 1
ATOM 5087 O O . PHE A 1 647 ? 14.867 4.43 -18.422 1 97.06 647 PHE A O 1
ATOM 5094 N N . ILE A 1 648 ? 16.422 3.057 -17.609 1 98 648 ILE A N 1
ATOM 5095 C CA . ILE A 1 648 ? 15.492 2.004 -17.234 1 98 648 ILE A CA 1
ATOM 5096 C C . ILE A 1 648 ? 14.789 2.389 -15.93 1 98 648 ILE A C 1
ATOM 5098 O O . ILE A 1 648 ? 13.602 2.105 -15.742 1 98 648 ILE A O 1
ATOM 5102 N N . LEU A 1 649 ? 15.5 3.002 -15.016 1 97.88 649 LEU A N 1
ATOM 5103 C CA . LEU A 1 649 ? 14.961 3.381 -13.719 1 97.88 649 LEU A CA 1
ATOM 5104 C C . LEU A 1 649 ? 13.836 4.402 -13.875 1 97.88 649 LEU A C 1
ATOM 5106 O O . LEU A 1 649 ? 12.867 4.387 -13.117 1 97.88 649 LEU A O 1
ATOM 5110 N N . LYS A 1 650 ? 13.984 5.367 -14.797 1 95.94 650 LYS A N 1
ATOM 5111 C CA . LYS A 1 650 ? 12.984 6.375 -15.141 1 95.94 650 LYS A CA 1
ATOM 5112 C C . LYS A 1 650 ? 12.516 7.129 -13.898 1 95.94 650 LYS A C 1
ATOM 5114 O O . LYS A 1 650 ? 11.312 7.207 -13.633 1 95.94 650 LYS A O 1
ATOM 5119 N N . SER A 1 651 ? 13.438 7.77 -13.203 1 98.12 651 SER A N 1
ATOM 5120 C CA . SER A 1 651 ? 13.094 8.492 -11.984 1 98.12 651 SER A CA 1
ATOM 5121 C C . SER A 1 651 ? 13.883 9.789 -11.867 1 98.12 651 SER A C 1
ATOM 5123 O O . SER A 1 651 ? 15.109 9.797 -11.992 1 98.12 651 SER A O 1
ATOM 5125 N N . ALA A 1 652 ? 13.164 10.867 -11.617 1 98.19 652 ALA A N 1
ATOM 5126 C CA . ALA A 1 652 ? 13.82 12.148 -11.391 1 98.19 652 ALA A CA 1
ATOM 5127 C C . ALA A 1 652 ? 14.539 12.172 -10.039 1 98.19 652 ALA A C 1
ATOM 5129 O O . ALA A 1 652 ? 15.453 12.961 -9.836 1 98.19 652 ALA A O 1
ATOM 5130 N N . LEU A 1 653 ? 14.133 11.312 -9.133 1 98.62 653 LEU A N 1
ATOM 5131 C CA . LEU A 1 653 ? 14.68 11.312 -7.777 1 98.62 653 LEU A CA 1
ATOM 5132 C C . LEU A 1 653 ? 15.852 10.352 -7.664 1 98.62 653 LEU A C 1
ATOM 5134 O O . LEU A 1 653 ? 16.734 10.523 -6.812 1 98.62 653 LEU A O 1
ATOM 5138 N N . GLY A 1 654 ? 15.852 9.32 -8.523 1 98.5 654 GLY A N 1
ATOM 5139 C CA . GLY A 1 654 ? 16.734 8.188 -8.289 1 98.5 654 GLY A CA 1
ATOM 5140 C C . GLY A 1 654 ? 17.922 8.148 -9.227 1 98.5 654 GLY A C 1
ATOM 5141 O O . GLY A 1 654 ? 18.656 7.156 -9.273 1 98.5 654 GLY A O 1
ATOM 5142 N N . HIS A 1 655 ? 18.172 9.227 -10 1 98.12 655 HIS A N 1
ATOM 5143 C CA . HIS A 1 655 ? 19.297 9.227 -10.93 1 98.12 655 HIS A CA 1
ATOM 5144 C C . HIS A 1 655 ? 20.609 8.93 -10.219 1 98.12 655 HIS A C 1
ATOM 5146 O O . HIS A 1 655 ? 20.844 9.398 -9.102 1 98.12 655 HIS A O 1
ATOM 5152 N N . SER A 1 656 ? 21.469 8.188 -10.906 1 98.25 656 SER A N 1
ATOM 5153 C CA . SER A 1 656 ? 22.703 7.707 -10.305 1 98.25 656 SER A CA 1
ATOM 5154 C C . SER A 1 656 ? 23.672 8.852 -10.047 1 98.25 656 SER A C 1
ATOM 5156 O O . SER A 1 656 ? 24.578 8.727 -9.227 1 98.25 656 SER A O 1
ATOM 5158 N N . ASP A 1 657 ? 23.516 10.008 -10.742 1 98.12 657 ASP A N 1
ATOM 5159 C CA . ASP A 1 657 ? 24.406 11.141 -10.531 1 98.12 657 ASP A CA 1
ATOM 5160 C C . ASP A 1 657 ? 24.047 11.906 -9.258 1 98.12 657 ASP A C 1
ATOM 5162 O O . ASP A 1 657 ? 24.797 12.789 -8.828 1 98.12 657 ASP A O 1
ATOM 5166 N N . GLY A 1 658 ? 22.859 11.648 -8.672 1 98.12 658 GLY A N 1
ATOM 5167 C CA . GLY A 1 658 ? 22.422 12.273 -7.43 1 98.12 658 GLY A CA 1
ATOM 5168 C C . GLY A 1 658 ? 21.953 13.703 -7.609 1 98.12 658 GLY A C 1
ATOM 5169 O O . GLY A 1 658 ? 21.75 14.422 -6.629 1 98.12 658 GLY A O 1
ATOM 5170 N N . GLN A 1 659 ? 21.844 14.172 -8.852 1 98.19 659 GLN A N 1
ATOM 5171 C CA . GLN A 1 659 ? 21.422 15.539 -9.102 1 98.19 659 GLN A CA 1
ATOM 5172 C C . GLN A 1 659 ? 19.906 15.664 -9.086 1 98.19 659 GLN A C 1
ATOM 5174 O O . GLN A 1 659 ? 19.281 16.031 -10.094 1 98.19 659 GLN A O 1
ATOM 5179 N N . VAL A 1 660 ? 19.328 15.492 -7.949 1 98.06 660 VAL A N 1
ATOM 5180 C CA . VAL A 1 660 ? 17.891 15.375 -7.754 1 98.06 660 VAL A CA 1
ATOM 5181 C C . VAL A 1 660 ? 17.188 16.656 -8.203 1 98.06 660 VAL A C 1
ATOM 5183 O O . VAL A 1 660 ? 16.219 16.625 -8.961 1 98.06 660 VAL A O 1
ATOM 5186 N N . TYR A 1 661 ? 17.672 17.781 -7.844 1 97.94 661 TYR A N 1
ATOM 5187 C CA . TYR A 1 661 ? 16.984 19.047 -8.078 1 97.94 661 TYR A CA 1
ATOM 5188 C C . TYR A 1 661 ? 17.094 19.469 -9.539 1 97.94 661 TYR A C 1
ATOM 5190 O O . TYR A 1 661 ? 16.156 20.062 -10.094 1 97.94 661 TYR A O 1
ATOM 5198 N N . THR A 1 662 ? 18.203 19.094 -10.164 1 97.88 662 THR A N 1
ATOM 5199 C CA . THR A 1 662 ? 18.344 19.328 -11.602 1 97.88 662 THR A CA 1
ATOM 5200 C C . THR A 1 662 ? 17.312 18.516 -12.383 1 97.88 662 THR A C 1
ATOM 5202 O O . THR A 1 662 ? 16.656 19.031 -13.281 1 97.88 662 THR A O 1
ATOM 5205 N N . HIS A 1 663 ? 17.203 17.297 -12.047 1 98.06 663 HIS A N 1
ATOM 5206 C CA . HIS A 1 663 ? 16.297 16.406 -12.75 1 98.06 663 HIS A CA 1
ATOM 5207 C C . HIS A 1 663 ? 14.836 16.766 -12.453 1 98.06 663 HIS A C 1
ATOM 5209 O O . HIS A 1 663 ? 13.969 16.625 -13.312 1 98.06 663 HIS A O 1
ATOM 5215 N N . LEU A 1 664 ? 14.531 17.203 -11.211 1 98.06 664 LEU A N 1
ATOM 5216 C CA . LEU A 1 664 ? 13.188 17.656 -10.875 1 98.06 664 LEU A CA 1
ATOM 5217 C C . LEU A 1 664 ? 12.805 18.891 -11.703 1 98.06 664 LEU A C 1
ATOM 5219 O O . LEU A 1 664 ? 11.703 18.938 -12.258 1 98.06 664 LEU A O 1
ATOM 5223 N N . PHE A 1 665 ? 13.695 19.828 -11.758 1 98.06 665 PHE A N 1
ATOM 5224 C CA . PHE A 1 665 ? 13.43 21.031 -12.531 1 98.06 665 PHE A CA 1
ATOM 5225 C C . PHE A 1 665 ? 13.203 20.688 -14 1 98.06 665 PHE A C 1
ATOM 5227 O O . PHE A 1 665 ? 12.273 21.203 -14.633 1 98.06 665 PHE A O 1
ATOM 5234 N N . LYS A 1 666 ? 14.062 19.828 -14.531 1 97.44 666 LYS A N 1
ATOM 5235 C CA . LYS A 1 666 ? 13.922 19.406 -15.922 1 97.44 666 LYS A CA 1
ATOM 5236 C C . LYS A 1 666 ? 12.555 18.766 -16.172 1 97.44 666 LYS A C 1
ATOM 5238 O O . LYS A 1 666 ? 11.883 19.109 -17.141 1 97.44 666 LYS A O 1
ATOM 5243 N N . SER A 1 667 ? 12.18 17.875 -15.289 1 96.31 667 SER A N 1
ATOM 5244 C CA . SER A 1 667 ? 10.906 17.172 -15.438 1 96.31 667 SER A CA 1
ATOM 5245 C C . SER A 1 667 ? 9.734 18.156 -15.391 1 96.31 667 SER A C 1
ATOM 5247 O O . SER A 1 667 ? 8.773 18.016 -16.141 1 96.31 667 SER A O 1
ATOM 5249 N N . MET A 1 668 ? 9.75 19.109 -14.5 1 96.69 668 MET A N 1
ATOM 5250 C CA . MET A 1 668 ? 8.68 20.094 -14.359 1 96.69 668 MET A CA 1
ATOM 5251 C C . MET A 1 668 ? 8.641 21.031 -15.555 1 96.69 668 MET A C 1
ATOM 5253 O O . MET A 1 668 ? 7.566 21.422 -16.016 1 96.69 668 MET A O 1
ATOM 5257 N N . SER A 1 669 ? 9.828 21.359 -16.078 1 96.31 669 SER A N 1
ATOM 5258 C CA . SER A 1 669 ? 9.93 22.25 -17.234 1 96.31 669 SER A CA 1
ATOM 5259 C C . SER A 1 669 ? 9.391 21.578 -18.484 1 96.31 669 SER A C 1
ATOM 5261 O O . SER A 1 669 ? 8.969 22.266 -19.422 1 96.31 669 SER A O 1
ATOM 5263 N N . GLU A 1 670 ? 9.406 20.266 -18.5 1 93.44 670 GLU A N 1
ATOM 5264 C CA . GLU A 1 670 ? 8.992 19.516 -19.672 1 93.44 670 GLU A CA 1
ATOM 5265 C C . GLU A 1 670 ? 7.5 19.203 -19.641 1 93.44 670 GLU A C 1
ATOM 5267 O O . GLU A 1 670 ? 6.949 18.656 -20.594 1 93.44 670 GLU A O 1
ATOM 5272 N N . VAL A 1 671 ? 6.84 19.516 -18.531 1 92 671 VAL A N 1
ATOM 5273 C CA . VAL A 1 671 ? 5.387 19.391 -18.484 1 92 671 VAL A CA 1
ATOM 5274 C C . VAL A 1 671 ? 4.762 20.25 -19.594 1 92 671 VAL A C 1
ATOM 5276 O O . VAL A 1 671 ? 5.137 21.422 -19.75 1 92 671 VAL A O 1
ATOM 5279 N N . PRO A 1 672 ? 3.82 19.719 -20.344 1 88.81 672 PRO A N 1
ATOM 5280 C CA . PRO A 1 672 ? 3.199 20.531 -21.391 1 88.81 672 PRO A CA 1
ATOM 5281 C C . PRO A 1 672 ? 2.553 21.797 -20.844 1 88.81 672 PRO A C 1
ATOM 5283 O O . PRO A 1 672 ? 1.744 21.734 -19.922 1 88.81 672 PRO A O 1
ATOM 5286 N N . ASN A 1 673 ? 2.908 22.922 -21.375 1 91.62 673 ASN A N 1
ATOM 5287 C CA . ASN A 1 673 ? 2.375 24.234 -21 1 91.62 673 ASN A CA 1
ATOM 5288 C C . ASN A 1 673 ? 2.666 24.562 -19.547 1 91.62 673 ASN A C 1
ATOM 5290 O O . ASN A 1 673 ? 1.862 25.219 -18.875 1 91.62 673 ASN A O 1
ATOM 5294 N N . SER A 1 674 ? 3.756 24.094 -19.047 1 95.44 674 SER A N 1
ATOM 5295 C CA . SER A 1 674 ? 4.102 24.25 -17.641 1 95.44 674 SER A CA 1
ATOM 5296 C C . SER A 1 674 ? 4.09 25.719 -17.234 1 95.44 674 SER A C 1
ATOM 5298 O O . SER A 1 674 ? 3.564 26.062 -16.172 1 95.44 674 SER A O 1
ATOM 5300 N N . PHE A 1 675 ? 4.602 26.641 -18.062 1 96.62 675 PHE A N 1
ATOM 5301 C CA . PHE A 1 675 ? 4.844 28.016 -17.656 1 96.62 675 PHE A CA 1
ATOM 5302 C C . PHE A 1 675 ? 3.773 28.938 -18.219 1 96.62 675 PHE A C 1
ATOM 5304 O O . PHE A 1 675 ? 3.893 30.156 -18.125 1 96.62 675 PHE A O 1
ATOM 5311 N N . ASN A 1 676 ? 2.689 28.375 -18.766 1 95.62 676 ASN A N 1
ATOM 5312 C CA . ASN A 1 676 ? 1.652 29.172 -19.422 1 95.62 676 ASN A CA 1
ATOM 5313 C C . ASN A 1 676 ? 0.292 28.969 -18.75 1 95.62 676 ASN A C 1
ATOM 5315 O O . ASN A 1 676 ? 0.082 27.969 -18.047 1 95.62 676 ASN A O 1
ATOM 5319 N N . ARG A 1 677 ? -0.593 29.969 -18.922 1 95.75 677 ARG A N 1
ATOM 5320 C CA . ARG A 1 677 ? -1.967 29.781 -18.469 1 95.75 677 ARG A CA 1
ATOM 5321 C C . ARG A 1 677 ? -2.658 28.672 -19.25 1 95.75 677 ARG A C 1
ATOM 5323 O O . ARG A 1 677 ? -2.256 28.359 -20.375 1 95.75 677 ARG A O 1
ATOM 5330 N N . PRO A 1 678 ? -3.652 28.031 -18.672 1 95.62 678 PRO A N 1
ATOM 5331 C CA . PRO A 1 678 ? -4.344 26.953 -19.406 1 95.62 678 PRO A CA 1
ATOM 5332 C C . PRO A 1 678 ? -5.254 27.484 -20.516 1 95.62 678 PRO A C 1
ATOM 5334 O O . PRO A 1 678 ? -5.617 28.672 -20.5 1 95.62 678 PRO A O 1
ATOM 5337 N N . ASP A 1 679 ? -5.652 26.609 -21.422 1 94.75 679 ASP A N 1
ATOM 5338 C CA . ASP A 1 679 ? -6.551 26.984 -22.5 1 94.75 679 ASP A CA 1
ATOM 5339 C C . ASP A 1 679 ? -7.938 27.328 -21.969 1 94.75 679 ASP A C 1
ATOM 5341 O O . ASP A 1 679 ? -8.695 28.062 -22.609 1 94.75 679 ASP A O 1
ATOM 5345 N N . TRP A 1 680 ? -8.227 26.906 -20.828 1 95.38 680 TRP A N 1
ATOM 5346 C CA . TRP A 1 680 ? -9.531 27.141 -20.219 1 95.38 680 TRP A CA 1
ATOM 5347 C C . TRP A 1 680 ? -9.453 28.25 -19.172 1 95.38 680 TRP A C 1
ATOM 5349 O O . TRP A 1 680 ? -10.203 28.234 -18.203 1 95.38 680 TRP A O 1
ATOM 5359 N N . TRP A 1 681 ? -8.523 29.188 -19.281 1 96.38 681 TRP A N 1
ATOM 5360 C CA . TRP A 1 681 ? -8.266 30.25 -18.312 1 96.38 681 TRP A CA 1
ATOM 5361 C C . TRP A 1 681 ? -9.508 31.109 -18.109 1 96.38 681 TRP A C 1
ATOM 5363 O O . TRP A 1 681 ? -9.711 31.688 -17.031 1 96.38 681 TRP A O 1
ATOM 5373 N N . THR A 1 682 ? -10.43 31.188 -19.031 1 96.06 682 THR A N 1
ATOM 5374 C CA . THR A 1 682 ? -11.625 32.031 -18.938 1 96.06 682 THR A CA 1
ATOM 5375 C C . THR A 1 682 ? -12.586 31.438 -17.891 1 96.06 682 THR A C 1
ATOM 5377 O O . THR A 1 682 ? -13.375 32.188 -17.297 1 96.06 682 THR A O 1
ATOM 5380 N N . LEU A 1 683 ? -12.516 30.125 -17.656 1 94.88 683 LEU A N 1
ATOM 5381 C CA . LEU A 1 683 ? -13.312 29.516 -16.609 1 94.88 683 LEU A CA 1
ATOM 5382 C C . LEU A 1 683 ? -12.922 30.047 -15.242 1 94.88 683 LEU A C 1
ATOM 5384 O O . LEU A 1 683 ? -13.773 30.188 -14.359 1 94.88 683 LEU A O 1
ATOM 5388 N N . VAL A 1 684 ? -11.695 30.375 -15.117 1 95.19 684 VAL A N 1
ATOM 5389 C CA . VAL A 1 684 ? -11.156 30.812 -13.836 1 95.19 684 VAL A CA 1
ATOM 5390 C C . VAL A 1 684 ? -11.477 32.281 -13.617 1 95.19 684 VAL A C 1
ATOM 5392 O O . VAL A 1 684 ? -11.828 32.688 -12.508 1 95.19 684 VAL A O 1
ATOM 5395 N N . THR A 1 685 ? -11.461 33.094 -14.719 1 94.94 685 THR A N 1
ATOM 5396 C CA . THR A 1 685 ? -11.477 34.562 -14.578 1 94.94 685 THR A CA 1
ATOM 5397 C C . THR A 1 685 ? -12.875 35.094 -14.852 1 94.94 685 THR A C 1
ATOM 5399 O O . THR A 1 685 ? -13.086 36.312 -14.828 1 94.94 685 THR A O 1
ATOM 5402 N N . ASP A 1 686 ? -13.742 34.25 -15.125 1 91.94 686 ASP A N 1
ATOM 5403 C CA . ASP A 1 686 ? -15.047 34.688 -15.594 1 91.94 686 ASP A CA 1
ATOM 5404 C C . ASP A 1 686 ? -15.719 35.594 -14.547 1 91.94 686 ASP A C 1
ATOM 5406 O O . ASP A 1 686 ? -16.328 36.594 -14.898 1 91.94 686 ASP A O 1
ATOM 5410 N N . ASN A 1 687 ? -15.664 35.281 -13.289 1 87.69 687 ASN A N 1
ATOM 5411 C CA . ASN A 1 687 ? -16.281 36.094 -12.242 1 87.69 687 ASN A CA 1
ATOM 5412 C C . ASN A 1 687 ? -15.648 37.469 -12.164 1 87.69 687 ASN A C 1
ATOM 5414 O O . ASN A 1 687 ? -16.344 38.469 -11.953 1 87.69 687 ASN A O 1
ATOM 5418 N N . ALA A 1 688 ? -14.383 37.531 -12.289 1 86.69 688 ALA A N 1
ATOM 5419 C CA . ALA A 1 688 ? -13.688 38.812 -12.297 1 86.69 688 ALA A CA 1
ATOM 5420 C C . ALA A 1 688 ? -14.07 39.625 -13.523 1 86.69 688 ALA A C 1
ATOM 5422 O O . ALA A 1 688 ? -14.32 40.844 -13.422 1 86.69 688 ALA A O 1
ATOM 5423 N N . ARG A 1 689 ? -14.148 39.031 -14.609 1 84.62 689 ARG A N 1
ATOM 5424 C CA . ARG A 1 689 ? -14.43 39.688 -15.875 1 84.62 689 ARG A CA 1
ATOM 5425 C C . ARG A 1 689 ? -15.875 40.188 -15.922 1 84.62 689 ARG A C 1
ATOM 5427 O O . ARG A 1 689 ? -16.172 41.188 -16.562 1 84.62 689 ARG A O 1
ATOM 5434 N N . ALA A 1 690 ? -16.703 39.531 -15.227 1 86.5 690 ALA A N 1
ATOM 5435 C CA . ALA A 1 690 ? -18.109 39.906 -15.195 1 86.5 690 ALA A CA 1
ATOM 5436 C C . ALA A 1 690 ? -18.312 41.219 -14.414 1 86.5 690 ALA A C 1
ATOM 5438 O O . ALA A 1 690 ? -19.312 41.906 -14.594 1 86.5 690 ALA A O 1
ATOM 5439 N N . LYS A 1 691 ? -17.438 41.625 -13.641 1 83.31 691 LYS A N 1
ATOM 5440 C CA . LYS A 1 691 ? -17.531 42.812 -12.828 1 83.31 691 LYS A CA 1
ATOM 5441 C C . LYS A 1 691 ? -16.906 44.031 -13.547 1 83.31 691 LYS A C 1
ATOM 5443 O O . LYS A 1 691 ? -16.938 45.125 -13.031 1 83.31 691 LYS A O 1
ATOM 5448 N N . LEU A 1 692 ? -16.281 43.812 -14.719 1 74 692 LEU A N 1
ATOM 5449 C CA . LEU A 1 692 ? -15.797 44.906 -15.531 1 74 692 LEU A CA 1
ATOM 5450 C C . LEU A 1 692 ? -16.938 45.625 -16.25 1 74 692 LEU A C 1
ATOM 5452 O O . LEU A 1 692 ? -16.953 46.844 -16.359 1 74 692 LEU A O 1
ATOM 5456 N N . MET B 1 1 ? -38.781 11.211 11.188 1 65.94 1 MET B N 1
ATOM 5457 C CA . MET B 1 1 ? -37.844 12.297 10.914 1 65.94 1 MET B CA 1
ATOM 5458 C C . MET B 1 1 ? -37.375 12.258 9.461 1 65.94 1 MET B C 1
ATOM 5460 O O . MET B 1 1 ? -37.344 11.195 8.836 1 65.94 1 MET B O 1
ATOM 5464 N N . GLU B 1 2 ? -37.25 13.375 8.828 1 79.5 2 GLU B N 1
ATOM 5465 C CA . GLU B 1 2 ? -36.844 13.547 7.438 1 79.5 2 GLU B CA 1
ATOM 5466 C C . GLU B 1 2 ? -35.656 12.656 7.086 1 79.5 2 GLU B C 1
ATOM 5468 O O . GLU B 1 2 ? -35.594 12.086 5.996 1 79.5 2 GLU B O 1
ATOM 5473 N N . ALA B 1 3 ? -34.938 12.336 8.102 1 83.12 3 ALA B N 1
ATOM 5474 C CA . ALA B 1 3 ? -33.75 11.516 7.859 1 83.12 3 ALA B CA 1
ATOM 5475 C C . ALA B 1 3 ? -34.125 10.062 7.609 1 83.12 3 ALA B C 1
ATOM 5477 O O . ALA B 1 3 ? -33.469 9.375 6.805 1 83.12 3 ALA B O 1
ATOM 5478 N N . GLN B 1 4 ? -35.188 9.68 8.211 1 82.06 4 GLN B N 1
ATOM 5479 C CA . GLN B 1 4 ? -35.625 8.297 8.031 1 82.06 4 GLN B CA 1
ATOM 5480 C C . GLN B 1 4 ? -36.156 8.078 6.625 1 82.06 4 GLN B C 1
ATOM 5482 O O . GLN B 1 4 ? -36.125 6.965 6.102 1 82.06 4 GLN B O 1
ATOM 5487 N N . GLN B 1 5 ? -36.594 9.18 6.07 1 86.06 5 GLN B N 1
ATOM 5488 C CA . GLN B 1 5 ? -37.125 9.094 4.711 1 86.06 5 GLN B CA 1
ATOM 5489 C C . GLN B 1 5 ? -36 9.07 3.686 1 86.06 5 GLN B C 1
ATOM 5491 O O . GLN B 1 5 ? -36.156 8.531 2.588 1 86.06 5 GLN B O 1
ATOM 5496 N N . ILE B 1 6 ? -34.875 9.633 4.105 1 91.81 6 ILE B N 1
ATOM 5497 C CA . ILE B 1 6 ? -33.719 9.68 3.242 1 91.81 6 ILE B CA 1
ATOM 5498 C C . ILE B 1 6 ? -33 8.32 3.25 1 91.81 6 ILE B C 1
ATOM 5500 O O . ILE B 1 6 ? -32.531 7.855 2.213 1 91.81 6 ILE B O 1
ATOM 5504 N N . LEU B 1 7 ? -33.031 7.691 4.418 1 94.88 7 LEU B N 1
ATOM 5505 C CA . LEU B 1 7 ? -32.375 6.395 4.582 1 94.88 7 LEU B CA 1
ATOM 5506 C C . LEU B 1 7 ? -33.281 5.266 4.117 1 94.88 7 LEU B C 1
ATOM 5508 O O . LEU B 1 7 ? -33.844 4.543 4.941 1 94.88 7 LEU B O 1
ATOM 5512 N N . LYS B 1 8 ? -33.375 5.113 2.82 1 92.5 8 LYS B N 1
ATOM 5513 C CA . LYS B 1 8 ? -34.219 4.078 2.24 1 92.5 8 LYS B CA 1
ATOM 5514 C C . LYS B 1 8 ? -33.594 2.701 2.365 1 92.5 8 LYS B C 1
ATOM 5516 O O . LYS B 1 8 ? -32.344 2.584 2.428 1 92.5 8 LYS B O 1
ATOM 5521 N N . ASP B 1 9 ? -34.438 1.753 2.377 1 94.5 9 ASP B N 1
ATOM 5522 C CA . ASP B 1 9 ? -33.938 0.384 2.375 1 94.5 9 ASP B CA 1
ATOM 5523 C C . ASP B 1 9 ? -33.125 0.101 1.113 1 94.5 9 ASP B C 1
ATOM 5525 O O . ASP B 1 9 ? -33.438 0.613 0.037 1 94.5 9 ASP B O 1
ATOM 5529 N N . PHE B 1 10 ? -32.188 -0.687 1.3 1 95.44 10 PHE B N 1
ATOM 5530 C CA . PHE B 1 10 ? -31.375 -1.097 0.155 1 95.44 10 PHE B CA 1
ATOM 5531 C C . PHE B 1 10 ? -32.156 -2.031 -0.754 1 95.44 10 PHE B C 1
ATOM 5533 O O . PHE B 1 10 ? -33.062 -2.73 -0.298 1 95.44 10 PHE B O 1
ATOM 5540 N N . PRO B 1 11 ? -31.859 -2.035 -2.051 1 95 11 PRO B N 1
ATOM 5541 C CA . PRO B 1 11 ? -32.531 -2.975 -2.945 1 95 11 PRO B CA 1
ATOM 5542 C C . PRO B 1 11 ? -32.312 -4.434 -2.555 1 95 11 PRO B C 1
ATOM 5544 O O . PRO B 1 11 ? -31.219 -4.793 -2.115 1 95 11 PRO B O 1
ATOM 5547 N N . SER B 1 12 ? -33.375 -5.211 -2.803 1 96.25 12 SER B N 1
ATOM 5548 C CA . SER B 1 12 ? -33.25 -6.633 -2.496 1 96.25 12 SER B CA 1
ATOM 5549 C C . SER B 1 12 ? -32.25 -7.316 -3.418 1 96.25 12 SER B C 1
ATOM 5551 O O . SER B 1 12 ? -32.062 -6.91 -4.57 1 96.25 12 SER B O 1
ATOM 5553 N N . GLY B 1 13 ? -31.562 -8.297 -2.916 1 96.88 13 GLY B N 1
ATOM 5554 C CA . GLY B 1 13 ? -30.547 -9.031 -3.658 1 96.88 13 GLY B CA 1
ATOM 5555 C C . GLY B 1 13 ? -29.766 -10 -2.797 1 96.88 13 GLY B C 1
ATOM 5556 O O . GLY B 1 13 ? -30.234 -10.398 -1.722 1 96.88 13 GLY B O 1
ATOM 5557 N N . PRO B 1 14 ? -28.641 -10.398 -3.27 1 97.44 14 PRO B N 1
ATOM 5558 C CA . PRO B 1 14 ? -27.844 -11.422 -2.588 1 97.44 14 PRO B CA 1
ATOM 5559 C C . PRO B 1 14 ? -27.406 -10.992 -1.188 1 97.44 14 PRO B C 1
ATOM 5561 O O . PRO B 1 14 ? -27.156 -11.844 -0.325 1 97.44 14 PRO B O 1
ATOM 5564 N N . LEU B 1 15 ? -27.328 -9.773 -0.87 1 98.5 15 LEU B N 1
ATOM 5565 C CA . LEU B 1 15 ? -26.828 -9.273 0.404 1 98.5 15 LEU B CA 1
ATOM 5566 C C . LEU B 1 15 ? -27.906 -9.367 1.483 1 98.5 15 LEU B C 1
ATOM 5568 O O . LEU B 1 15 ? -27.609 -9.219 2.672 1 98.5 15 LEU B O 1
ATOM 5572 N N . ASP B 1 16 ? -29.203 -9.648 1.089 1 98.12 16 ASP B N 1
ATOM 5573 C CA . ASP B 1 16 ? -30.297 -9.773 2.045 1 98.12 16 ASP B CA 1
ATOM 5574 C C . ASP B 1 16 ? -30 -10.859 3.076 1 98.12 16 ASP B C 1
ATOM 5576 O O . ASP B 1 16 ? -30.453 -10.773 4.223 1 98.12 16 ASP B O 1
ATOM 5580 N N . ARG B 1 17 ? -29.234 -11.805 2.607 1 96.81 17 ARG B N 1
ATOM 5581 C CA . ARG B 1 17 ? -28.875 -12.914 3.484 1 96.81 17 ARG B CA 1
ATOM 5582 C C . ARG B 1 17 ? -28.219 -12.406 4.766 1 96.81 17 ARG B C 1
ATOM 5584 O O . ARG B 1 17 ? -28.453 -12.945 5.848 1 96.81 17 ARG B O 1
ATOM 5591 N N . TYR B 1 18 ? -27.453 -11.422 4.73 1 98.31 18 TYR B N 1
ATOM 5592 C CA . TYR B 1 18 ? -26.719 -10.898 5.883 1 98.31 18 TYR B CA 1
ATOM 5593 C C . TYR B 1 18 ? -27.469 -9.711 6.492 1 98.31 18 TYR B C 1
ATOM 5595 O O . TYR B 1 18 ? -27.5 -9.562 7.715 1 98.31 18 TYR B O 1
ATOM 5603 N N . ARG B 1 19 ? -28.109 -8.875 5.695 1 98.31 19 ARG B N 1
ATOM 5604 C CA . ARG B 1 19 ? -28.844 -7.723 6.195 1 98.31 19 ARG B CA 1
ATOM 5605 C C . ARG B 1 19 ? -29.984 -8.148 7.113 1 98.31 19 ARG B C 1
ATOM 5607 O O . ARG B 1 19 ? -30.25 -7.492 8.117 1 98.31 19 ARG B O 1
ATOM 5614 N N . SER B 1 20 ? -30.625 -9.273 6.793 1 97.88 20 SER B N 1
ATOM 5615 C CA . SER B 1 20 ? -31.766 -9.766 7.57 1 97.88 20 SER B CA 1
ATOM 5616 C C . SER B 1 20 ? -31.312 -10.352 8.906 1 97.88 20 SER B C 1
ATOM 5618 O O . SER B 1 20 ? -32.125 -10.516 9.82 1 97.88 20 SER B O 1
ATOM 5620 N N . ARG B 1 21 ? -30.047 -10.641 9.023 1 98.06 21 ARG B N 1
ATOM 5621 C CA . ARG B 1 21 ? -29.531 -11.289 10.227 1 98.06 21 ARG B CA 1
ATOM 5622 C C . ARG B 1 21 ? -28.844 -10.273 11.133 1 98.06 21 ARG B C 1
ATOM 5624 O O . ARG B 1 21 ? -28.359 -10.633 12.219 1 98.06 21 ARG B O 1
ATOM 5631 N N . ALA B 1 22 ? -28.781 -9.047 10.742 1 98.31 22 ALA B N 1
ATOM 5632 C CA . ALA B 1 22 ? -28.125 -8.016 11.539 1 98.31 22 ALA B CA 1
ATOM 5633 C C . ALA B 1 22 ? -28.797 -7.848 12.891 1 98.31 22 ALA B C 1
ATOM 5635 O O . ALA B 1 22 ? -30.031 -7.91 12.984 1 98.31 22 ALA B O 1
ATOM 5636 N N . SER B 1 23 ? -28.062 -7.598 13.898 1 98.5 23 SER B N 1
ATOM 5637 C CA . SER B 1 23 ? -28.578 -7.523 15.258 1 98.5 23 SER B CA 1
ATOM 5638 C C . SER B 1 23 ? -28.969 -6.094 15.625 1 98.5 23 SER B C 1
ATOM 5640 O O . SER B 1 23 ? -29.344 -5.82 16.766 1 98.5 23 SER B O 1
ATOM 5642 N N . PHE B 1 24 ? -28.859 -5.188 14.711 1 98.25 24 PHE B N 1
ATOM 5643 C CA . PHE B 1 24 ? -29.141 -3.777 14.953 1 98.25 24 PHE B CA 1
ATOM 5644 C C . PHE B 1 24 ? -29.75 -3.131 13.711 1 98.25 24 PHE B C 1
ATOM 5646 O O . PHE B 1 24 ? -29.781 -3.738 12.641 1 98.25 24 PHE B O 1
ATOM 5653 N N . SER B 1 25 ? -30.281 -1.926 13.883 1 97.25 25 SER B N 1
ATOM 5654 C CA . SER B 1 25 ? -30.766 -1.132 12.758 1 97.25 25 SER B CA 1
ATOM 5655 C C . SER B 1 25 ? -29.672 -0.258 12.172 1 97.25 25 SER B C 1
ATOM 5657 O O . SER B 1 25 ? -29.172 0.647 12.844 1 97.25 25 SER B O 1
ATOM 5659 N N . TRP B 1 26 ? -29.328 -0.537 10.891 1 97.69 26 TRP B N 1
ATOM 5660 C CA . TRP B 1 26 ? -28.281 0.261 10.266 1 97.69 26 TRP B CA 1
ATOM 5661 C C . TRP B 1 26 ? -28.703 1.725 10.164 1 97.69 26 TRP B C 1
ATOM 5663 O O . TRP B 1 26 ? -27.859 2.621 10.203 1 97.69 26 TRP B O 1
ATOM 5673 N N . LYS B 1 27 ? -30.031 2.066 10.055 1 97.12 27 LYS B N 1
ATOM 5674 C CA . LYS B 1 27 ? -30.547 3.434 10.008 1 97.12 27 LYS B CA 1
ATOM 5675 C C . LYS B 1 27 ? -30.281 4.156 11.328 1 97.12 27 LYS B C 1
ATOM 5677 O O . LYS B 1 27 ? -29.859 5.312 11.336 1 97.12 27 LYS B O 1
ATOM 5682 N N . ASP B 1 28 ? -30.594 3.408 12.438 1 97.31 28 ASP B N 1
ATOM 5683 C CA . ASP B 1 28 ? -30.359 3.992 13.75 1 97.31 28 ASP B CA 1
ATOM 5684 C C . ASP B 1 28 ? -28.875 4.234 13.984 1 97.31 28 ASP B C 1
ATOM 5686 O O . ASP B 1 28 ? -28.484 5.223 14.617 1 97.31 28 ASP B O 1
ATOM 5690 N N . MET B 1 29 ? -28.047 3.34 13.516 1 98.25 29 MET B N 1
ATOM 5691 C CA . MET B 1 29 ? -26.594 3.502 13.641 1 98.25 29 MET B CA 1
ATOM 5692 C C . MET B 1 29 ? -26.125 4.719 12.859 1 98.25 29 MET B C 1
ATOM 5694 O O . MET B 1 29 ? -25.297 5.492 13.352 1 98.25 29 MET B O 1
ATOM 5698 N N . ALA B 1 30 ? -26.609 4.879 11.617 1 97.88 30 ALA B N 1
ATOM 5699 C CA . ALA B 1 30 ? -26.266 6.043 10.805 1 97.88 30 ALA B CA 1
ATOM 5700 C C . ALA B 1 30 ? -26.656 7.34 11.508 1 97.88 30 ALA B C 1
ATOM 5702 O O . ALA B 1 30 ? -25.891 8.305 11.516 1 97.88 30 ALA B O 1
ATOM 5703 N N . LEU B 1 31 ? -27.844 7.371 12.055 1 97 31 LEU B N 1
ATOM 5704 C CA . LEU B 1 31 ? -28.344 8.547 12.758 1 97 31 LEU B CA 1
ATOM 5705 C C . LEU B 1 31 ? -27.484 8.852 13.984 1 97 31 LEU B C 1
ATOM 5707 O O . LEU B 1 31 ? -27.219 10.016 14.289 1 97 31 LEU B O 1
ATOM 5711 N N . LEU B 1 32 ? -27.125 7.793 14.695 1 97.38 32 LEU B N 1
ATOM 5712 C CA . LEU B 1 32 ? -26.312 7.957 15.891 1 97.38 32 LEU B CA 1
ATOM 5713 C C . LEU B 1 32 ? -24.953 8.555 15.539 1 97.38 32 LEU B C 1
ATOM 5715 O O . LEU B 1 32 ? -24.484 9.477 16.219 1 97.38 32 LEU B O 1
ATOM 5719 N N . LEU B 1 33 ? -24.328 8.062 14.492 1 97.25 33 LEU B N 1
ATOM 5720 C CA . LEU B 1 33 ? -22.953 8.414 14.18 1 97.25 33 LEU B CA 1
ATOM 5721 C C . LEU B 1 33 ? -22.891 9.695 13.359 1 97.25 33 LEU B C 1
ATOM 5723 O O . LEU B 1 33 ? -22.188 10.648 13.734 1 97.25 33 LEU B O 1
ATOM 5727 N N . ASP B 1 34 ? -23.594 9.75 12.266 1 94.69 34 ASP B N 1
ATOM 5728 C CA . ASP B 1 34 ? -23.5 10.867 11.336 1 94.69 34 ASP B CA 1
ATOM 5729 C C . ASP B 1 34 ? -24.375 12.031 11.781 1 94.69 34 ASP B C 1
ATOM 5731 O O . ASP B 1 34 ? -24.016 13.195 11.602 1 94.69 34 ASP B O 1
ATOM 5735 N N . GLY B 1 35 ? -25.547 11.719 12.461 1 94.5 35 GLY B N 1
ATOM 5736 C CA . GLY B 1 35 ? -26.5 12.742 12.867 1 94.5 35 GLY B CA 1
ATOM 5737 C C . GLY B 1 35 ? -27.438 13.156 11.75 1 94.5 35 GLY B C 1
ATOM 5738 O O . GLY B 1 35 ? -27.094 13.07 10.57 1 94.5 35 GLY B O 1
ATOM 5739 N N . GLU B 1 36 ? -28.547 13.695 12.07 1 94.94 36 GLU B N 1
ATOM 5740 C CA . GLU B 1 36 ? -29.609 14.008 11.141 1 94.94 36 GLU B CA 1
ATOM 5741 C C . GLU B 1 36 ? -29.203 15.117 10.172 1 94.94 36 GLU B C 1
ATOM 5743 O O . GLU B 1 36 ? -29.438 15.016 8.969 1 94.94 36 GLU B O 1
ATOM 5748 N N . ASP B 1 37 ? -28.594 16.172 10.68 1 94.06 37 ASP B N 1
ATOM 5749 C CA . ASP B 1 37 ? -28.219 17.328 9.867 1 94.06 37 ASP B CA 1
ATOM 5750 C C . ASP B 1 37 ? -27.219 16.938 8.789 1 94.06 37 ASP B C 1
ATOM 5752 O O . ASP B 1 37 ? -27.328 17.344 7.637 1 94.06 37 ASP B O 1
ATOM 5756 N N . CYS B 1 38 ? -26.234 16.172 9.164 1 95.81 38 CYS B N 1
ATOM 5757 C CA . CYS B 1 38 ? -25.219 15.742 8.211 1 95.81 38 CYS B CA 1
ATOM 5758 C C . CYS B 1 38 ? -25.812 14.812 7.156 1 95.81 38 CYS B C 1
ATOM 5760 O O . CYS B 1 38 ? -25.469 14.922 5.977 1 95.81 38 CYS B O 1
ATOM 5762 N N . ILE B 1 39 ? -26.719 13.898 7.547 1 96.75 39 ILE B N 1
ATOM 5763 C CA . ILE B 1 39 ? -27.359 12.977 6.621 1 96.75 39 ILE B CA 1
ATOM 5764 C C . ILE B 1 39 ? -28.156 13.758 5.582 1 96.75 39 ILE B C 1
ATOM 5766 O O . ILE B 1 39 ? -28.094 13.453 4.387 1 96.75 39 ILE B O 1
ATOM 5770 N N . LYS B 1 40 ? -28.906 14.773 6.039 1 95.25 40 LYS B N 1
ATOM 5771 C CA . LYS B 1 40 ? -29.703 15.602 5.141 1 95.25 40 LYS B CA 1
ATOM 5772 C C . LYS B 1 40 ? -28.812 16.359 4.156 1 95.25 40 LYS B C 1
ATOM 5774 O O . LYS B 1 40 ? -29.109 16.422 2.965 1 95.25 40 LYS B O 1
ATOM 5779 N N . LEU B 1 41 ? -27.75 16.906 4.66 1 95.69 41 LEU B N 1
ATOM 5780 C CA . LEU B 1 41 ? -26.812 17.641 3.809 1 95.69 41 LEU B CA 1
ATOM 5781 C C . LEU B 1 41 ? -26.203 16.734 2.756 1 95.69 41 LEU B C 1
ATOM 5783 O O . LEU B 1 41 ? -26.141 17.078 1.577 1 95.69 41 LEU B O 1
ATOM 5787 N N . ARG B 1 42 ? -25.703 15.578 3.148 1 96.62 42 ARG B N 1
ATOM 5788 C CA . ARG B 1 42 ? -25.109 14.625 2.215 1 96.62 42 ARG B CA 1
ATOM 5789 C C . ARG B 1 42 ? -26.109 14.242 1.121 1 96.62 42 ARG B C 1
ATOM 5791 O O . ARG B 1 42 ? -25.734 14.141 -0.05 1 96.62 42 ARG B O 1
ATOM 5798 N N . HIS B 1 43 ? -27.312 13.961 1.546 1 96.06 43 HIS B N 1
ATOM 5799 C CA . HIS B 1 43 ? -28.344 13.594 0.586 1 96.06 43 HIS B CA 1
ATOM 5800 C C . HIS B 1 43 ? -28.547 14.695 -0.451 1 96.06 43 HIS B C 1
ATOM 5802 O O . HIS B 1 43 ? -28.672 14.406 -1.644 1 96.06 43 HIS B O 1
ATOM 5808 N N . ARG B 1 44 ? -28.578 15.938 0.004 1 95 44 ARG B N 1
ATOM 5809 C CA . ARG B 1 44 ? -28.766 17.062 -0.907 1 95 44 ARG B CA 1
ATOM 5810 C C . ARG B 1 44 ? -27.594 17.156 -1.896 1 95 44 ARG B C 1
ATOM 5812 O O . ARG B 1 44 ? -27.812 17.297 -3.102 1 95 44 ARG B O 1
ATOM 5819 N N . ILE B 1 45 ? -26.422 17.031 -1.438 1 96.44 45 ILE B N 1
ATOM 5820 C CA . ILE B 1 45 ? -25.219 17.156 -2.254 1 96.44 45 ILE B CA 1
ATOM 5821 C C . ILE B 1 45 ? -25.172 16.031 -3.287 1 96.44 45 ILE B C 1
ATOM 5823 O O . ILE B 1 45 ? -25 16.281 -4.48 1 96.44 45 ILE B O 1
ATOM 5827 N N . TRP B 1 46 ? -25.344 14.812 -2.867 1 97.12 46 TRP B N 1
ATOM 5828 C CA . TRP B 1 46 ? -25.203 13.648 -3.734 1 97.12 46 TRP B CA 1
ATOM 5829 C C . TRP B 1 46 ? -26.344 13.578 -4.742 1 97.12 46 TRP B C 1
ATOM 5831 O O . TRP B 1 46 ? -26.141 13.148 -5.883 1 97.12 46 TRP B O 1
ATOM 5841 N N . SER B 1 47 ? -27.547 13.984 -4.301 1 95.44 47 SER B N 1
ATOM 5842 C CA . SER B 1 47 ? -28.672 14.031 -5.23 1 95.44 47 SER B CA 1
ATOM 5843 C C . SER B 1 47 ? -28.453 15.062 -6.328 1 95.44 47 SER B C 1
ATOM 5845 O O . SER B 1 47 ? -28.75 14.812 -7.496 1 95.44 47 SER B O 1
ATOM 5847 N N . GLU B 1 48 ? -27.922 16.172 -5.934 1 95.31 48 GLU B N 1
ATOM 5848 C CA . GLU B 1 48 ? -27.609 17.203 -6.918 1 95.31 48 GLU B CA 1
ATOM 5849 C C . GLU B 1 48 ? -26.594 16.703 -7.93 1 95.31 48 GLU B C 1
ATOM 5851 O O . GLU B 1 48 ? -26.734 16.922 -9.133 1 95.31 48 GLU B O 1
ATOM 5856 N N . MET B 1 49 ? -25.578 16.062 -7.516 1 96.06 49 MET B N 1
ATOM 5857 C CA . MET B 1 49 ? -24.531 15.539 -8.391 1 96.06 49 MET B CA 1
ATOM 5858 C C . MET B 1 49 ? -25.078 14.461 -9.312 1 96.06 49 MET B C 1
ATOM 5860 O O . MET B 1 49 ? -24.797 14.453 -10.516 1 96.06 49 MET B O 1
ATOM 5864 N N . GLU B 1 50 ? -25.828 13.57 -8.75 1 95.94 50 GLU B N 1
ATOM 5865 C CA . GLU B 1 50 ? -26.375 12.445 -9.508 1 95.94 50 GLU B CA 1
ATOM 5866 C C . GLU B 1 50 ? -27.281 12.93 -10.633 1 95.94 50 GLU B C 1
ATOM 5868 O O . GLU B 1 50 ? -27.344 12.32 -11.703 1 95.94 50 GLU B O 1
ATOM 5873 N N . ASN B 1 51 ? -27.953 14.023 -10.43 1 95.62 51 ASN B N 1
ATOM 5874 C CA . ASN B 1 51 ? -28.953 14.508 -11.375 1 95.62 51 ASN B CA 1
ATOM 5875 C C . ASN B 1 51 ? -28.359 15.516 -12.352 1 95.62 51 ASN B C 1
ATOM 5877 O O . ASN B 1 51 ? -29.047 15.992 -13.258 1 95.62 51 ASN B O 1
ATOM 5881 N N . ASP B 1 52 ? -27.125 15.898 -12.242 1 95.38 52 ASP B N 1
ATOM 5882 C CA . ASP B 1 52 ? -26.453 16.844 -13.125 1 95.38 52 ASP B CA 1
ATOM 5883 C C . ASP B 1 52 ? -25.5 16.125 -14.078 1 95.38 52 ASP B C 1
ATOM 5885 O O . ASP B 1 52 ? -24.531 15.5 -13.641 1 95.38 52 ASP B O 1
ATOM 5889 N N . PRO B 1 53 ? -25.625 16.25 -15.344 1 94.94 53 PRO B N 1
ATOM 5890 C CA . PRO B 1 53 ? -24.797 15.555 -16.328 1 94.94 53 PRO B CA 1
ATOM 5891 C C . PRO B 1 53 ? -23.312 15.891 -16.203 1 94.94 53 PRO B C 1
ATOM 5893 O O . PRO B 1 53 ? -22.453 15.086 -16.594 1 94.94 53 PRO B O 1
ATOM 5896 N N . LEU B 1 54 ? -22.969 16.969 -15.664 1 95.06 54 LEU B N 1
ATOM 5897 C CA . LEU B 1 54 ? -21.578 17.391 -15.5 1 95.06 54 LEU B CA 1
ATOM 5898 C C . LEU B 1 54 ? -20.828 16.422 -14.586 1 95.06 54 LEU B C 1
ATOM 5900 O O . LEU B 1 54 ? -19.609 16.328 -14.664 1 95.06 54 LEU B O 1
ATOM 5904 N N . PHE B 1 55 ? -21.562 15.703 -13.758 1 95.81 55 PHE B N 1
ATOM 5905 C CA . PHE B 1 55 ? -20.922 14.836 -12.773 1 95.81 55 PHE B CA 1
ATOM 5906 C C . PHE B 1 55 ? -20.984 13.375 -13.211 1 95.81 55 PHE B C 1
ATOM 5908 O O . PHE B 1 55 ? -20.594 12.484 -12.461 1 95.81 55 PHE B O 1
ATOM 5915 N N . ARG B 1 56 ? -21.438 13.164 -14.352 1 89.19 56 ARG B N 1
ATOM 5916 C CA . ARG B 1 56 ? -21.422 11.805 -14.891 1 89.19 56 ARG B CA 1
ATOM 5917 C C . ARG B 1 56 ? -20.016 11.414 -15.336 1 89.19 56 ARG B C 1
ATOM 5919 O O . ARG B 1 56 ? -19.203 12.273 -15.648 1 89.19 56 ARG B O 1
ATOM 5926 N N . ASP B 1 57 ? -19.812 10.156 -15.273 1 75.38 57 ASP B N 1
ATOM 5927 C CA . ASP B 1 57 ? -18.484 9.641 -15.617 1 75.38 57 ASP B CA 1
ATOM 5928 C C . ASP B 1 57 ? -18.109 9.992 -17.047 1 75.38 57 ASP B C 1
ATOM 5930 O O . ASP B 1 57 ? -18.938 9.883 -17.953 1 75.38 57 ASP B O 1
ATOM 5934 N N . ASN B 1 58 ? -16.953 10.578 -17.094 1 66.75 58 ASN B N 1
ATOM 5935 C CA . ASN B 1 58 ? -16.453 10.938 -18.406 1 66.75 58 ASN B CA 1
ATOM 5936 C C . ASN B 1 58 ? -15.281 10.039 -18.828 1 66.75 58 ASN B C 1
ATOM 5938 O O . ASN B 1 58 ? -14.133 10.305 -18.469 1 66.75 58 ASN B O 1
ATOM 5942 N N . ARG B 1 59 ? -15.438 9.18 -19.578 1 62.03 59 ARG B N 1
ATOM 5943 C CA . ARG B 1 59 ? -14.477 8.164 -19.984 1 62.03 59 ARG B CA 1
ATOM 5944 C C . ARG B 1 59 ? -13.469 8.734 -20.984 1 62.03 59 ARG B C 1
ATOM 5946 O O . ARG B 1 59 ? -12.391 8.172 -21.172 1 62.03 59 ARG B O 1
ATOM 5953 N N . ASP B 1 60 ? -13.797 9.812 -21.391 1 54.97 60 ASP B N 1
ATOM 5954 C CA . ASP B 1 60 ? -12.953 10.398 -22.438 1 54.97 60 ASP B CA 1
ATOM 5955 C C . ASP B 1 60 ? -11.875 11.289 -21.812 1 54.97 60 ASP B C 1
ATOM 5957 O O . ASP B 1 60 ? -10.875 11.602 -22.469 1 54.97 60 ASP B O 1
ATOM 5961 N N . ALA B 1 61 ? -12.07 11.625 -20.719 1 59.28 61 ALA B N 1
ATOM 5962 C CA . ALA B 1 61 ? -11.109 12.531 -20.094 1 59.28 61 ALA B CA 1
ATOM 5963 C C . ALA B 1 61 ? -9.914 11.766 -19.531 1 59.28 61 ALA B C 1
ATOM 5965 O O . ALA B 1 61 ? -9.922 11.375 -18.359 1 59.28 61 ALA B O 1
ATOM 5966 N N . THR B 1 62 ? -8.984 11.734 -20.406 1 70.56 62 THR B N 1
ATOM 5967 C CA . THR B 1 62 ? -7.949 10.781 -20.031 1 70.56 62 THR B CA 1
ATOM 5968 C C . THR B 1 62 ? -6.648 11.5 -19.688 1 70.56 62 THR B C 1
ATOM 5970 O O . THR B 1 62 ? -5.793 10.945 -19 1 70.56 62 THR B O 1
ATOM 5973 N N . SER B 1 63 ? -6.668 12.805 -20.016 1 84.06 63 SER B N 1
ATOM 5974 C CA . SER B 1 63 ? -5.398 13.477 -19.766 1 84.06 63 SER B CA 1
ATOM 5975 C C . SER B 1 63 ? -5.465 14.305 -18.484 1 84.06 63 SER B C 1
ATOM 5977 O O . SER B 1 63 ? -6.555 14.594 -17.984 1 84.06 63 SER B O 1
ATOM 5979 N N . MET B 1 64 ? -4.355 14.695 -17.969 1 90.25 64 MET B N 1
ATOM 5980 C CA . MET B 1 64 ? -4.254 15.578 -16.812 1 90.25 64 MET B CA 1
ATOM 5981 C C . MET B 1 64 ? -4.934 16.922 -17.078 1 90.25 64 MET B C 1
ATOM 5983 O O . MET B 1 64 ? -5.637 17.438 -16.219 1 90.25 64 MET B O 1
ATOM 5987 N N . GLU B 1 65 ? -4.773 17.453 -18.266 1 90.44 65 GLU B N 1
ATOM 5988 C CA . GLU B 1 65 ? -5.375 18.734 -18.656 1 90.44 65 GLU B CA 1
ATOM 5989 C C . GLU B 1 65 ? -6.898 18.625 -18.688 1 90.44 65 GLU B C 1
ATOM 5991 O O . GLU B 1 65 ? -7.598 19.547 -18.25 1 90.44 65 GLU B O 1
ATOM 5996 N N . ASP B 1 66 ? -7.375 17.531 -19.219 1 90.56 66 ASP B N 1
ATOM 5997 C CA . ASP B 1 66 ? -8.82 17.297 -19.219 1 90.56 66 ASP B CA 1
ATOM 5998 C C . ASP B 1 66 ? -9.375 17.234 -17.797 1 90.56 66 ASP B C 1
ATOM 6000 O O . ASP B 1 66 ? -10.438 17.797 -17.531 1 90.56 66 ASP B O 1
ATOM 6004 N N . ALA B 1 67 ? -8.664 16.562 -17 1 92.06 67 ALA B N 1
ATOM 6005 C CA . ALA B 1 67 ? -9.086 16.422 -15.609 1 92.06 67 ALA B CA 1
ATOM 6006 C C . ALA B 1 67 ? -9.141 17.781 -14.914 1 92.06 67 ALA B C 1
ATOM 6008 O O . ALA B 1 67 ? -10.055 18.047 -14.133 1 92.06 67 ALA B O 1
ATOM 6009 N N . ARG B 1 68 ? -8.211 18.625 -15.125 1 95.5 68 ARG B N 1
ATOM 6010 C CA . ARG B 1 68 ? -8.141 19.953 -14.516 1 95.5 68 ARG B CA 1
ATOM 6011 C C . ARG B 1 68 ? -9.289 20.828 -14.992 1 95.5 68 ARG B C 1
ATOM 6013 O O . ARG B 1 68 ? -9.922 21.531 -14.195 1 95.5 68 ARG B O 1
ATOM 6020 N N . ARG B 1 69 ? -9.5 20.797 -16.312 1 95.44 69 ARG B N 1
ATOM 6021 C CA . ARG B 1 69 ? -10.594 21.578 -16.875 1 95.44 69 ARG B CA 1
ATOM 6022 C C . ARG B 1 69 ? -11.938 21.141 -16.297 1 95.44 69 ARG B C 1
ATOM 6024 O O . ARG B 1 69 ? -12.734 21.969 -15.867 1 95.44 69 ARG B O 1
ATOM 6031 N N . LEU B 1 70 ? -12.148 19.828 -16.312 1 95.62 70 LEU B N 1
ATOM 6032 C CA . LEU B 1 70 ? -13.398 19.266 -15.805 1 95.62 70 LEU B CA 1
ATOM 6033 C C . LEU B 1 70 ? -13.586 19.625 -14.336 1 95.62 70 LEU B C 1
ATOM 6035 O O . LEU B 1 70 ? -14.695 19.953 -13.906 1 95.62 70 LEU B O 1
ATOM 6039 N N . THR B 1 71 ? -12.562 19.5 -13.547 1 96.5 71 THR B N 1
ATOM 6040 C CA . THR B 1 71 ? -12.617 19.844 -12.133 1 96.5 71 THR B CA 1
ATOM 6041 C C . THR B 1 71 ? -13.031 21.312 -11.953 1 96.5 71 THR B C 1
ATOM 6043 O O . THR B 1 71 ? -13.859 21.625 -11.102 1 96.5 71 THR B O 1
ATOM 6046 N N . MET B 1 72 ? -12.453 22.219 -12.773 1 96.69 72 MET B N 1
ATOM 6047 C CA . MET B 1 72 ? -12.789 23.625 -12.656 1 96.69 72 MET B CA 1
ATOM 6048 C C . MET B 1 72 ? -14.242 23.875 -13.047 1 96.69 72 MET B C 1
ATOM 6050 O O . MET B 1 72 ? -14.914 24.719 -12.438 1 96.69 72 MET B O 1
ATOM 6054 N N . GLU B 1 73 ? -14.727 23.172 -14.031 1 96.5 73 GLU B N 1
ATOM 6055 C CA . GLU B 1 73 ? -16.141 23.266 -14.406 1 96.5 73 GLU B CA 1
ATOM 6056 C C . GLU B 1 73 ? -17.047 22.875 -13.25 1 96.5 73 GLU B C 1
ATOM 6058 O O . GLU B 1 73 ? -18.047 23.531 -12.977 1 96.5 73 GLU B O 1
ATOM 6063 N N . ARG B 1 74 ? -16.672 21.828 -12.594 1 96.62 74 ARG B N 1
ATOM 6064 C CA . ARG B 1 74 ? -17.469 21.344 -11.461 1 96.62 74 ARG B CA 1
ATOM 6065 C C . ARG B 1 74 ? -17.375 22.297 -10.281 1 96.62 74 ARG B C 1
ATOM 6067 O O . ARG B 1 74 ? -18.344 22.469 -9.539 1 96.62 74 ARG B O 1
ATOM 6074 N N . ILE B 1 75 ? -16.219 22.969 -10.094 1 96.19 75 ILE B N 1
ATOM 6075 C CA . ILE B 1 75 ? -16.047 23.984 -9.062 1 96.19 75 ILE B CA 1
ATOM 6076 C C . ILE B 1 75 ? -17.047 25.125 -9.289 1 96.19 75 ILE B C 1
ATOM 6078 O O . ILE B 1 75 ? -17.688 25.594 -8.352 1 96.19 75 ILE B O 1
ATOM 6082 N N . LYS B 1 76 ? -17.156 25.547 -10.516 1 94.81 76 LYS B N 1
ATOM 6083 C CA . LYS B 1 76 ? -18.094 26.625 -10.852 1 94.81 76 LYS B CA 1
ATOM 6084 C C . LYS B 1 76 ? -19.516 26.25 -10.469 1 94.81 76 LYS B C 1
ATOM 6086 O O . LYS B 1 76 ? -20.266 27.078 -9.945 1 94.81 76 LYS B O 1
ATOM 6091 N N . LYS B 1 77 ? -19.812 25 -10.719 1 94.38 77 LYS B N 1
ATOM 6092 C CA . LYS B 1 77 ? -21.141 24.516 -10.352 1 94.38 77 LYS B CA 1
ATOM 6093 C C . LYS B 1 77 ? -21.328 24.531 -8.836 1 94.38 77 LYS B C 1
ATOM 6095 O O . LYS B 1 77 ? -22.391 24.922 -8.336 1 94.38 77 LYS B O 1
ATOM 6100 N N . LEU B 1 78 ? -20.328 24.109 -8.086 1 93.69 78 LEU B N 1
ATOM 6101 C CA . LEU B 1 78 ? -20.406 24.078 -6.625 1 93.69 78 LEU B CA 1
ATOM 6102 C C . LEU B 1 78 ? -20.516 25.484 -6.051 1 93.69 78 LEU B C 1
ATOM 6104 O O . LEU B 1 78 ? -21.188 25.703 -5.051 1 93.69 78 LEU B O 1
ATOM 6108 N N . TRP B 1 79 ? -19.844 26.5 -6.676 1 91.19 79 TRP B N 1
ATOM 6109 C CA . TRP B 1 79 ? -19.906 27.891 -6.227 1 91.19 79 TRP B CA 1
ATOM 6110 C C . TRP B 1 79 ? -21.312 28.438 -6.359 1 91.19 79 TRP B C 1
ATOM 6112 O O . TRP B 1 79 ? -21.719 29.312 -5.582 1 91.19 79 TRP B O 1
ATOM 6122 N N . SER B 1 80 ? -22 27.938 -7.246 1 88.56 80 SER B N 1
ATOM 6123 C CA . SER B 1 80 ? -23.344 28.422 -7.508 1 88.56 80 SER B CA 1
ATOM 6124 C C . SER B 1 80 ? -24.375 27.656 -6.703 1 88.56 80 SER B C 1
ATOM 6126 O O . SER B 1 80 ? -25.531 28.078 -6.617 1 88.56 80 SER B O 1
ATOM 6128 N N . SER B 1 81 ? -23.844 26.625 -6.062 1 87.75 81 SER B N 1
ATOM 6129 C CA . SER B 1 81 ? -24.766 25.766 -5.332 1 87.75 81 SER B CA 1
ATOM 6130 C C . SER B 1 81 ? -25.172 26.391 -4.004 1 87.75 81 SER B C 1
ATOM 6132 O O . SER B 1 81 ? -24.375 27.078 -3.357 1 87.75 81 SER B O 1
ATOM 6134 N N . THR B 1 82 ? -26.391 26.188 -3.609 1 80.12 82 THR B N 1
ATOM 6135 C CA . THR B 1 82 ? -26.906 26.688 -2.346 1 80.12 82 THR B CA 1
ATOM 6136 C C . THR B 1 82 ? -27.125 25.562 -1.35 1 80.12 82 THR B C 1
ATOM 6138 O O . THR B 1 82 ? -27.922 25.688 -0.417 1 80.12 82 THR B O 1
ATOM 6141 N N . THR B 1 83 ? -26.406 24.547 -1.589 1 83.31 83 THR B N 1
ATOM 6142 C CA . THR B 1 83 ? -26.641 23.359 -0.79 1 83.31 83 THR B CA 1
ATOM 6143 C C . THR B 1 83 ? -26.219 23.578 0.662 1 83.31 83 THR B C 1
ATOM 6145 O O . THR B 1 83 ? -26.812 23.016 1.577 1 83.31 83 THR B O 1
ATOM 6148 N N . LEU B 1 84 ? -25.203 24.344 0.947 1 84.75 84 LEU B N 1
ATOM 6149 C CA . LEU B 1 84 ? -24.781 24.656 2.307 1 84.75 84 LEU B CA 1
ATOM 6150 C C . LEU B 1 84 ? -24.625 26.172 2.492 1 84.75 84 LEU B C 1
ATOM 6152 O O . LEU B 1 84 ? -23.547 26.719 2.254 1 84.75 84 LEU B O 1
ATOM 6156 N N . PRO B 1 85 ? -25.656 26.719 3.004 1 80.25 85 PRO B N 1
ATOM 6157 C CA . PRO B 1 85 ? -25.547 28.156 3.293 1 80.25 85 PRO B CA 1
ATOM 6158 C C . PRO B 1 85 ? -24.484 28.453 4.34 1 80.25 85 PRO B C 1
ATOM 6160 O O . PRO B 1 85 ? -24.328 27.703 5.309 1 80.25 85 PRO B O 1
ATOM 6163 N N . VAL B 1 86 ? -23.828 29.547 4.148 1 76.31 86 VAL B N 1
ATOM 6164 C CA . VAL B 1 86 ? -22.719 29.953 4.988 1 76.31 86 VAL B CA 1
ATOM 6165 C C . VAL B 1 86 ? -23.172 30.062 6.445 1 76.31 86 VAL B C 1
ATOM 6167 O O . VAL B 1 86 ? -22.453 29.641 7.355 1 76.31 86 VAL B O 1
ATOM 6170 N N . GLU B 1 87 ? -24.344 30.578 6.684 1 79.38 87 GLU B N 1
ATOM 6171 C CA . GLU B 1 87 ? -24.875 30.75 8.031 1 79.38 87 GLU B CA 1
ATOM 6172 C C . GLU B 1 87 ? -25.047 29.422 8.742 1 79.38 87 GLU B C 1
ATOM 6174 O O . GLU B 1 87 ? -24.75 29.297 9.938 1 79.38 87 GLU B O 1
ATOM 6179 N N . GLU B 1 88 ? -25.469 28.484 8.008 1 83.56 88 GLU B N 1
ATOM 6180 C CA . GLU B 1 88 ? -25.656 27.141 8.562 1 83.56 88 GLU B CA 1
ATOM 6181 C C . GLU B 1 88 ? -24.312 26.5 8.875 1 83.56 88 GLU B C 1
ATOM 6183 O O . GLU B 1 88 ? -24.156 25.812 9.891 1 83.56 88 GLU B O 1
ATOM 6188 N N . ALA B 1 89 ? -23.391 26.75 8.023 1 81.25 89 ALA B N 1
ATOM 6189 C CA . ALA B 1 89 ? -22.062 26.172 8.188 1 81.25 89 ALA B CA 1
ATOM 6190 C C . ALA B 1 89 ? -21.375 26.734 9.438 1 81.25 89 ALA B C 1
ATOM 6192 O O . ALA B 1 89 ? -20.688 26 10.148 1 81.25 89 ALA B O 1
ATOM 6193 N N . ILE B 1 90 ? -21.594 27.906 9.695 1 76.19 90 ILE B N 1
ATOM 6194 C CA . ILE B 1 90 ? -20.969 28.578 10.836 1 76.19 90 ILE B CA 1
ATOM 6195 C C . ILE B 1 90 ? -21.609 28.078 12.133 1 76.19 90 ILE B C 1
ATOM 6197 O O . ILE B 1 90 ? -20.922 27.875 13.133 1 76.19 90 ILE B O 1
ATOM 6201 N N . ALA B 1 91 ? -22.875 27.859 12.062 1 80.75 91 ALA B N 1
ATOM 6202 C CA . ALA B 1 91 ? -23.609 27.469 13.258 1 80.75 91 ALA B CA 1
ATOM 6203 C C . ALA B 1 91 ? -23.344 26.016 13.625 1 80.75 91 ALA B C 1
ATOM 6205 O O . ALA B 1 91 ? -23.406 25.641 14.797 1 80.75 91 ALA B O 1
ATOM 6206 N N . LYS B 1 92 ? -23.047 25.25 12.695 1 88.69 92 LYS B N 1
ATOM 6207 C CA . LYS B 1 92 ? -22.859 23.812 12.898 1 88.69 92 LYS B CA 1
ATOM 6208 C C . LYS B 1 92 ? -21.562 23.328 12.227 1 88.69 92 LYS B C 1
ATOM 6210 O O . LYS B 1 92 ? -21.609 22.797 11.117 1 88.69 92 LYS B O 1
ATOM 6215 N N . PRO B 1 93 ? -20.531 23.344 12.914 1 83.62 93 PRO B N 1
ATOM 6216 C CA . PRO B 1 93 ? -19.219 23.078 12.32 1 83.62 93 PRO B CA 1
ATOM 6217 C C . PRO B 1 93 ? -19.109 21.688 11.711 1 83.62 93 PRO B C 1
ATOM 6219 O O . PRO B 1 93 ? -18.344 21.484 10.758 1 83.62 93 PRO B O 1
ATOM 6222 N N . LEU B 1 94 ? -19.859 20.719 12.141 1 92.44 94 LEU B N 1
ATOM 6223 C CA . LEU B 1 94 ? -19.812 19.359 11.609 1 92.44 94 LEU B CA 1
ATOM 6224 C C . LEU B 1 94 ? -20.297 19.328 10.164 1 92.44 94 LEU B C 1
ATOM 6226 O O . LEU B 1 94 ? -19.953 18.422 9.406 1 92.44 94 LEU B O 1
ATOM 6230 N N . LEU B 1 95 ? -21.094 20.328 9.797 1 94.06 95 LEU B N 1
ATOM 6231 C CA . LEU B 1 95 ? -21.656 20.359 8.453 1 94.06 95 LEU B CA 1
ATOM 6232 C C . LEU B 1 95 ? -20.594 20.672 7.414 1 94.06 95 LEU B C 1
ATOM 6234 O O . LEU B 1 95 ? -20.656 20.203 6.277 1 94.06 95 LEU B O 1
ATOM 6238 N N . ILE B 1 96 ? -19.594 21.453 7.781 1 90.56 96 ILE B N 1
ATOM 6239 C CA . ILE B 1 96 ? -18.5 21.75 6.855 1 90.56 96 ILE B CA 1
ATOM 6240 C C . ILE B 1 96 ? -17.703 20.484 6.547 1 90.56 96 ILE B C 1
ATOM 6242 O O . ILE B 1 96 ? -17.359 20.234 5.391 1 90.56 96 ILE B O 1
ATOM 6246 N N . SER B 1 97 ? -17.406 19.766 7.609 1 93.75 97 SER B N 1
ATOM 6247 C CA . SER B 1 97 ? -16.719 18.5 7.426 1 93.75 97 SER B CA 1
ATOM 6248 C C . SER B 1 97 ? -17.531 17.531 6.57 1 93.75 97 SER B C 1
ATOM 6250 O O . SER B 1 97 ? -16.984 16.844 5.707 1 93.75 97 SER B O 1
ATOM 6252 N N . ALA B 1 98 ? -18.844 17.5 6.816 1 96.25 98 ALA B N 1
ATOM 6253 C CA . ALA B 1 98 ? -19.734 16.656 6.031 1 96.25 98 ALA B CA 1
ATOM 6254 C C . ALA B 1 98 ? -19.734 17.062 4.562 1 96.25 98 ALA B C 1
ATOM 6256 O O . ALA B 1 98 ? -19.766 16.203 3.672 1 96.25 98 ALA B O 1
ATOM 6257 N N . TYR B 1 99 ? -19.75 18.344 4.32 1 95.62 99 TYR B N 1
ATOM 6258 C CA . TYR B 1 99 ? -19.719 18.844 2.951 1 95.62 99 TYR B CA 1
ATOM 6259 C C . TYR B 1 99 ? -18.438 18.422 2.24 1 95.62 99 TYR B C 1
ATOM 6261 O O . TYR B 1 99 ? -18.5 17.844 1.146 1 95.62 99 TYR B O 1
ATOM 6269 N N . ILE B 1 100 ? -17.328 18.609 2.848 1 95.38 100 ILE B N 1
ATOM 6270 C CA . ILE B 1 100 ? -16.016 18.328 2.27 1 95.38 100 ILE B CA 1
ATOM 6271 C C . ILE B 1 100 ? -15.891 16.828 1.969 1 95.38 100 ILE B C 1
ATOM 6273 O O . ILE B 1 100 ? -15.453 16.453 0.886 1 95.38 100 ILE B O 1
ATOM 6277 N N . THR B 1 101 ? -16.281 15.977 2.879 1 97.62 101 THR B N 1
ATOM 6278 C CA . THR B 1 101 ? -16.141 14.539 2.695 1 97.62 101 THR B CA 1
ATOM 6279 C C . THR B 1 101 ? -17.141 14.016 1.678 1 97.62 101 THR B C 1
ATOM 6281 O O . THR B 1 101 ? -16.859 13.078 0.937 1 97.62 101 THR B O 1
ATOM 6284 N N . SER B 1 102 ? -18.359 14.664 1.624 1 97.88 102 SER B N 1
ATOM 6285 C CA . SER B 1 102 ? -19.344 14.258 0.629 1 97.88 102 SER B CA 1
ATOM 6286 C C . SER B 1 102 ? -18.859 14.523 -0.787 1 97.88 102 SER B C 1
ATOM 6288 O O . SER B 1 102 ? -18.938 13.656 -1.659 1 97.88 102 SER B O 1
ATOM 6290 N N . VAL B 1 103 ? -18.344 15.703 -0.994 1 97.81 103 VAL B N 1
ATOM 6291 C CA . VAL B 1 103 ? -17.781 16.047 -2.297 1 97.81 103 VAL B CA 1
ATOM 6292 C C . VAL B 1 103 ? -16.562 15.195 -2.58 1 97.81 103 VAL B C 1
ATOM 6294 O O . VAL B 1 103 ? -16.359 14.727 -3.705 1 97.81 103 VAL B O 1
ATOM 6297 N N . GLY B 1 104 ? -15.758 14.969 -1.533 1 98.19 104 GLY B N 1
ATOM 6298 C CA . GLY B 1 104 ? -14.547 14.18 -1.666 1 98.19 104 GLY B CA 1
ATOM 6299 C C . GLY B 1 104 ? -14.812 12.727 -2.023 1 98.19 104 GLY B C 1
ATOM 6300 O O . GLY B 1 104 ? -14.07 12.125 -2.799 1 98.19 104 GLY B O 1
ATOM 6301 N N . MET B 1 105 ? -15.852 12.133 -1.435 1 98.44 105 MET B N 1
ATOM 6302 C CA . MET B 1 105 ? -16.203 10.758 -1.758 1 98.44 105 MET B CA 1
ATOM 6303 C C . MET B 1 105 ? -16.547 10.617 -3.238 1 98.44 105 MET B C 1
ATOM 6305 O O . MET B 1 105 ? -16.344 9.555 -3.83 1 98.44 105 MET B O 1
ATOM 6309 N N . TYR B 1 106 ? -17.047 11.68 -3.82 1 97.69 106 TYR B N 1
ATOM 6310 C CA . TYR B 1 106 ? -17.266 11.688 -5.262 1 97.69 106 TYR B CA 1
ATOM 6311 C C . TYR B 1 106 ? -15.945 11.836 -6.016 1 97.69 106 TYR B C 1
ATOM 6313 O O . TYR B 1 106 ? -15.664 11.07 -6.941 1 97.69 106 TYR B O 1
ATOM 6321 N N . ASP B 1 107 ? -15.18 12.852 -5.602 1 97.12 107 ASP B N 1
ATOM 6322 C CA . ASP B 1 107 ? -13.906 13.156 -6.242 1 97.12 107 ASP B CA 1
ATOM 6323 C C . ASP B 1 107 ? -13.039 14.031 -5.344 1 97.12 107 ASP B C 1
ATOM 6325 O O . ASP B 1 107 ? -13.375 15.188 -5.078 1 97.12 107 ASP B O 1
ATOM 6329 N N . TRP B 1 108 ? -11.906 13.555 -4.941 1 97.94 108 TRP B N 1
ATOM 6330 C CA . TRP B 1 108 ? -11.094 14.266 -3.961 1 97.94 108 TRP B CA 1
ATOM 6331 C C . TRP B 1 108 ? -10.391 15.461 -4.598 1 97.94 108 TRP B C 1
ATOM 6333 O O . TRP B 1 108 ? -10.133 16.469 -3.932 1 97.94 108 TRP B O 1
ATOM 6343 N N . SER B 1 109 ? -10.008 15.422 -5.945 1 97.5 109 SER B N 1
ATOM 6344 C CA . SER B 1 109 ? -9.492 16.609 -6.602 1 97.5 109 SER B CA 1
ATOM 6345 C C . SER B 1 109 ? -10.469 17.781 -6.477 1 97.5 109 SER B C 1
ATOM 6347 O O . SER B 1 109 ? -10.062 18.906 -6.18 1 97.5 109 SER B O 1
ATOM 6349 N N . LEU B 1 110 ? -11.734 17.453 -6.695 1 97.44 110 LEU B N 1
ATOM 6350 C CA . LEU B 1 110 ? -12.781 18.469 -6.633 1 97.44 110 LEU B CA 1
ATOM 6351 C C . LEU B 1 110 ? -12.883 19.062 -5.227 1 97.44 110 LEU B C 1
ATOM 6353 O O . LEU B 1 110 ? -12.922 20.281 -5.059 1 97.44 110 LEU B O 1
ATOM 6357 N N . SER B 1 111 ? -12.906 18.188 -4.242 1 97.44 111 SER B N 1
ATOM 6358 C CA . SER B 1 111 ? -13.062 18.625 -2.859 1 97.44 111 SER B CA 1
ATOM 6359 C C . SER B 1 111 ? -11.867 19.438 -2.396 1 97.44 111 SER B C 1
ATOM 6361 O O . SER B 1 111 ? -12.031 20.484 -1.763 1 97.44 111 SER B O 1
ATOM 6363 N N . VAL B 1 112 ? -10.672 19.031 -2.68 1 96.31 112 VAL B N 1
ATOM 6364 C CA . VAL B 1 112 ? -9.445 19.703 -2.256 1 96.31 112 VAL B CA 1
ATOM 6365 C C . VAL B 1 112 ? -9.344 21.062 -2.947 1 96.31 112 VAL B C 1
ATOM 6367 O O . VAL B 1 112 ? -9.055 22.078 -2.303 1 96.31 112 VAL B O 1
ATOM 6370 N N . LYS B 1 113 ? -9.586 21.062 -4.234 1 96.81 113 LYS B N 1
ATOM 6371 C CA . LYS B 1 113 ? -9.523 22.328 -4.969 1 96.81 113 LYS B CA 1
ATOM 6372 C C . LYS B 1 113 ? -10.562 23.312 -4.441 1 96.81 113 LYS B C 1
ATOM 6374 O O . LYS B 1 113 ? -10.266 24.5 -4.273 1 96.81 113 LYS B O 1
ATOM 6379 N N . TRP B 1 114 ? -11.727 22.828 -4.219 1 94.75 114 TRP B N 1
ATOM 6380 C CA . TRP B 1 114 ? -12.773 23.672 -3.662 1 94.75 114 TRP B CA 1
ATOM 6381 C C . TRP B 1 114 ? -12.359 24.234 -2.309 1 94.75 114 TRP B C 1
ATOM 6383 O O . TRP B 1 114 ? -12.555 25.422 -2.045 1 94.75 114 TRP B O 1
ATOM 6393 N N . SER B 1 115 ? -11.836 23.391 -1.433 1 93.12 115 SER B N 1
ATOM 6394 C CA . SER B 1 115 ? -11.422 23.812 -0.096 1 93.12 115 SER B CA 1
ATOM 6395 C C . SER B 1 115 ? -10.336 24.875 -0.159 1 93.12 115 SER B C 1
ATOM 6397 O O . SER B 1 115 ? -10.336 25.828 0.632 1 93.12 115 SER B O 1
ATOM 6399 N N . LEU B 1 116 ? -9.43 24.734 -1.057 1 92.56 116 LEU B N 1
ATOM 6400 C CA . LEU B 1 116 ? -8.328 25.672 -1.193 1 92.56 116 LEU B CA 1
ATOM 6401 C C . LEU B 1 116 ? -8.82 27.016 -1.733 1 92.56 116 LEU B C 1
ATOM 6403 O O . LEU B 1 116 ? -8.359 28.078 -1.298 1 92.56 116 LEU B O 1
ATOM 6407 N N . LEU B 1 117 ? -9.773 26.969 -2.627 1 91.81 117 LEU B N 1
ATOM 6408 C CA . LEU B 1 117 ? -10.289 28.172 -3.268 1 91.81 117 LEU B CA 1
ATOM 6409 C C . LEU B 1 117 ? -11.266 28.906 -2.355 1 91.81 117 LEU B C 1
ATOM 6411 O O . LEU B 1 117 ? -11.359 30.125 -2.395 1 91.81 117 LEU B O 1
ATOM 6415 N N . SER B 1 118 ? -11.906 28.172 -1.524 1 85.94 118 SER B N 1
ATOM 6416 C CA . SER B 1 118 ? -13.062 28.766 -0.85 1 85.94 118 SER B CA 1
ATOM 6417 C C . SER B 1 118 ? -12.781 28.969 0.637 1 85.94 118 SER B C 1
ATOM 6419 O O . SER B 1 118 ? -13.359 29.859 1.266 1 85.94 118 SER B O 1
ATOM 6421 N N . THR B 1 119 ? -11.977 28.109 1.222 1 83 119 THR B N 1
ATOM 6422 C CA . THR B 1 119 ? -11.938 28.156 2.68 1 83 119 THR B CA 1
ATOM 6423 C C . THR B 1 119 ? -10.508 28.359 3.174 1 83 119 THR B C 1
ATOM 6425 O O . THR B 1 119 ? -10.266 29.172 4.066 1 83 119 THR B O 1
ATOM 6428 N N . PHE B 1 120 ? -9.594 27.734 2.674 1 83.5 120 PHE B N 1
ATOM 6429 C CA . PHE B 1 120 ? -8.258 27.641 3.256 1 83.5 120 PHE B CA 1
ATOM 6430 C C . PHE B 1 120 ? -7.559 29 3.217 1 83.5 120 PHE B C 1
ATOM 6432 O O . PHE B 1 120 ? -7.016 29.453 4.227 1 83.5 120 PHE B O 1
ATOM 6439 N N . GLN B 1 121 ? -7.527 29.641 2.111 1 86.19 121 GLN B N 1
ATOM 6440 C CA . GLN B 1 121 ? -6.859 30.938 1.978 1 86.19 121 GLN B CA 1
ATOM 6441 C C . GLN B 1 121 ? -7.594 32 2.764 1 86.19 121 GLN B C 1
ATOM 6443 O O . GLN B 1 121 ? -6.965 32.906 3.342 1 86.19 121 GLN B O 1
ATOM 6448 N N . VAL B 1 122 ? -8.875 31.922 2.732 1 86.69 122 VAL B N 1
ATOM 6449 C CA . VAL B 1 122 ? -9.688 32.875 3.471 1 86.69 122 VAL B CA 1
ATOM 6450 C C . VAL B 1 122 ? -9.391 32.781 4.965 1 86.69 122 VAL B C 1
ATOM 6452 O O . VAL B 1 122 ? -9.188 33.781 5.641 1 86.69 122 VAL B O 1
ATOM 6455 N N . ALA B 1 123 ? -9.297 31.547 5.426 1 84.25 123 ALA B N 1
ATOM 6456 C CA . ALA B 1 123 ? -8.992 31.312 6.836 1 84.25 123 ALA B CA 1
ATOM 6457 C C . ALA B 1 123 ? -7.602 31.828 7.191 1 84.25 123 ALA B C 1
ATOM 6459 O O . ALA B 1 123 ? -7.391 32.344 8.289 1 84.25 123 ALA B O 1
ATOM 6460 N N . ALA B 1 124 ? -6.688 31.672 6.312 1 88.38 124 ALA B N 1
ATOM 6461 C CA . ALA B 1 124 ? -5.324 32.156 6.547 1 88.38 124 ALA B CA 1
ATOM 6462 C C . ALA B 1 124 ? -5.281 33.656 6.68 1 88.38 124 ALA B C 1
ATOM 6464 O O . ALA B 1 124 ? -4.629 34.188 7.578 1 88.38 124 ALA B O 1
ATOM 6465 N N . ILE B 1 125 ? -5.996 34.344 5.828 1 91.94 125 ILE B N 1
ATOM 6466 C CA . ILE B 1 125 ? -5.992 35.781 5.828 1 91.94 125 ILE B CA 1
ATOM 6467 C C . ILE B 1 125 ? -6.754 36.312 7.047 1 91.94 125 ILE B C 1
ATOM 6469 O O . ILE B 1 125 ? -6.324 37.281 7.684 1 91.94 125 ILE B O 1
ATOM 6473 N N . GLN B 1 126 ? -7.824 35.625 7.34 1 87 126 GLN B N 1
ATOM 6474 C CA . GLN B 1 126 ? -8.594 36.031 8.516 1 87 126 GLN B CA 1
ATOM 6475 C C . GLN B 1 126 ? -7.781 35.812 9.797 1 87 126 GLN B C 1
ATOM 6477 O O . GLN B 1 126 ? -7.895 36.625 10.742 1 87 126 GLN B O 1
ATOM 6482 N N . GLY B 1 127 ? -7.02 34.812 9.828 1 85.69 127 GLY B N 1
ATOM 6483 C CA . GLY B 1 127 ? -6.266 34.469 11.023 1 85.69 127 GLY B CA 1
ATOM 6484 C C . GLY B 1 127 ? -4.984 35.281 11.172 1 85.69 127 GLY B C 1
ATOM 6485 O O . GLY B 1 127 ? -4.535 35.531 12.289 1 85.69 127 GLY B O 1
ATOM 6486 N N . LEU B 1 128 ? -4.422 35.719 10.07 1 91.88 128 LEU B N 1
ATOM 6487 C CA . LEU B 1 128 ? -3.086 36.312 10.125 1 91.88 128 LEU B CA 1
ATOM 6488 C C . LEU B 1 128 ? -3.119 37.781 9.758 1 91.88 128 LEU B C 1
ATOM 6490 O O . LEU B 1 128 ? -2.16 38.5 10.023 1 91.88 128 LEU B O 1
ATOM 6494 N N . GLY B 1 129 ? -4.191 38.156 9.086 1 93.81 129 GLY B N 1
ATOM 6495 C CA . GLY B 1 129 ? -4.293 39.531 8.625 1 93.81 129 GLY B CA 1
ATOM 6496 C C . GLY B 1 129 ? -5.094 40.406 9.57 1 93.81 129 GLY B C 1
ATOM 6497 O O . GLY B 1 129 ? -5.344 40.031 10.719 1 93.81 129 GLY B O 1
ATOM 6498 N N . THR B 1 130 ? -5.328 41.656 9.133 1 94.5 130 THR B N 1
ATOM 6499 C CA . THR B 1 130 ? -6.117 42.656 9.82 1 94.5 130 THR B CA 1
ATOM 6500 C C . THR B 1 130 ? -7.078 43.344 8.859 1 94.5 130 THR B C 1
ATOM 6502 O O . THR B 1 130 ? -7.32 42.844 7.754 1 94.5 130 THR B O 1
ATOM 6505 N N . GLU B 1 131 ? -7.617 44.438 9.289 1 95.38 131 GLU B N 1
ATOM 6506 C CA . GLU B 1 131 ? -8.633 45.156 8.516 1 95.38 131 GLU B CA 1
ATOM 6507 C C . GLU B 1 131 ? -8.086 45.594 7.164 1 95.38 131 GLU B C 1
ATOM 6509 O O . GLU B 1 131 ? -8.828 45.656 6.184 1 95.38 131 GLU B O 1
ATOM 6514 N N . ARG B 1 132 ? -6.852 45.844 7.121 1 95.12 132 ARG B N 1
ATOM 6515 C CA . ARG B 1 132 ? -6.285 46.344 5.879 1 95.12 132 ARG B CA 1
ATOM 6516 C C . ARG B 1 132 ? -6.34 45.312 4.773 1 95.12 132 ARG B C 1
ATOM 6518 O O . ARG B 1 132 ? -6.148 45.625 3.598 1 95.12 132 ARG B O 1
ATOM 6525 N N . HIS B 1 133 ? -6.684 44.062 5.066 1 97.19 133 HIS B N 1
ATOM 6526 C CA . HIS B 1 133 ? -6.723 43 4.082 1 97.19 133 HIS B CA 1
ATOM 6527 C C . HIS B 1 133 ? -8.156 42.656 3.705 1 97.19 133 HIS B C 1
ATOM 6529 O O . HIS B 1 133 ? -8.398 41.656 2.996 1 97.19 133 HIS B O 1
ATOM 6535 N N . TYR B 1 134 ? -9.156 43.375 4.109 1 95.5 134 TYR B N 1
ATOM 6536 C CA . TYR B 1 134 ? -10.57 43.062 3.916 1 95.5 134 TYR B CA 1
ATOM 6537 C C . TYR B 1 134 ? -10.945 43.125 2.441 1 95.5 134 TYR B C 1
ATOM 6539 O O . TYR B 1 134 ? -11.812 42.375 1.977 1 95.5 134 TYR B O 1
ATOM 6547 N N . ASP B 1 135 ? -10.297 44 1.731 1 95.06 135 ASP B N 1
ATOM 6548 C CA . ASP B 1 135 ? -10.617 44.125 0.313 1 95.06 135 ASP B CA 1
ATOM 6549 C C . ASP B 1 135 ? -10.297 42.812 -0.438 1 95.06 135 ASP B C 1
ATOM 6551 O O . ASP B 1 135 ? -11.141 42.312 -1.164 1 95.06 135 ASP B O 1
ATOM 6555 N N . ILE B 1 136 ? -9.086 42.344 -0.316 1 95.5 136 ILE B N 1
ATOM 6556 C CA . ILE B 1 136 ? -8.688 41.125 -1.008 1 95.5 136 ILE B CA 1
ATOM 6557 C C . ILE B 1 136 ? -9.508 39.938 -0.482 1 95.5 136 ILE B C 1
ATOM 6559 O O . ILE B 1 136 ? -9.844 39.031 -1.236 1 95.5 136 ILE B O 1
ATOM 6563 N N . LEU B 1 137 ? -9.836 39.969 0.782 1 95.12 137 LEU B N 1
ATOM 6564 C CA . LEU B 1 137 ? -10.703 38.938 1.351 1 95.12 137 LEU B CA 1
ATOM 6565 C C . LEU B 1 137 ? -12.055 38.906 0.643 1 95.12 137 LEU B C 1
ATOM 6567 O O . LEU B 1 137 ? -12.578 37.844 0.334 1 95.12 137 LEU B O 1
ATOM 6571 N N . GLY B 1 138 ? -12.617 40.094 0.471 1 93.81 138 GLY B N 1
ATOM 6572 C CA . GLY B 1 138 ? -13.883 40.188 -0.237 1 93.81 138 GLY B CA 1
ATOM 6573 C C . GLY B 1 138 ? -13.82 39.625 -1.65 1 93.81 138 GLY B C 1
ATOM 6574 O O . GLY B 1 138 ? -14.734 38.938 -2.088 1 93.81 138 GLY B O 1
ATOM 6575 N N . GLU B 1 139 ? -12.742 39.906 -2.387 1 94.88 139 GLU B N 1
ATOM 6576 C CA . GLU B 1 139 ? -12.562 39.438 -3.756 1 94.88 139 GLU B CA 1
ATOM 6577 C C . GLU B 1 139 ? -12.438 37.938 -3.801 1 94.88 139 GLU B C 1
ATOM 6579 O O . GLU B 1 139 ? -12.914 37.281 -4.738 1 94.88 139 GLU B O 1
ATOM 6584 N N . LEU B 1 140 ? -11.734 37.406 -2.822 1 94.5 140 LEU B N 1
ATOM 6585 C CA . LEU B 1 140 ? -11.562 35.938 -2.75 1 94.5 140 LEU B CA 1
ATOM 6586 C C . LEU B 1 140 ? -12.891 35.25 -2.43 1 94.5 140 LEU B C 1
ATOM 6588 O O . LEU B 1 140 ? -13.211 34.219 -3.016 1 94.5 140 LEU B O 1
ATOM 6592 N N . MET B 1 141 ? -13.672 35.812 -1.538 1 90.88 141 MET B N 1
ATOM 6593 C CA . MET B 1 141 ? -14.945 35.219 -1.124 1 90.88 141 MET B CA 1
ATOM 6594 C C . MET B 1 141 ? -15.969 35.281 -2.256 1 90.88 141 MET B C 1
ATOM 6596 O O . MET B 1 141 ? -16.844 34.438 -2.357 1 90.88 141 MET B O 1
ATOM 6600 N N . SER B 1 142 ? -15.828 36.344 -3.131 1 91.81 142 SER B N 1
ATOM 6601 C CA . SER B 1 142 ? -16.734 36.469 -4.27 1 91.81 142 SER B CA 1
ATOM 6602 C C . SER B 1 142 ? -16.188 35.75 -5.492 1 91.81 142 SER B C 1
ATOM 6604 O O . SER B 1 142 ? -16.797 35.75 -6.562 1 91.81 142 SER B O 1
ATOM 6606 N N . ASN B 1 143 ? -15.031 35.094 -5.426 1 93 143 ASN B N 1
ATOM 6607 C CA . ASN B 1 143 ? -14.359 34.344 -6.469 1 93 143 ASN B CA 1
ATOM 6608 C C . ASN B 1 143 ? -13.945 35.219 -7.637 1 93 143 ASN B C 1
ATOM 6610 O O . ASN B 1 143 ? -13.797 34.75 -8.766 1 93 143 ASN B O 1
ATOM 6614 N N . GLU B 1 144 ? -13.852 36.531 -7.285 1 95 144 GLU B N 1
ATOM 6615 C CA . GLU B 1 144 ? -13.266 37.438 -8.266 1 95 144 GLU B CA 1
ATOM 6616 C C . GLU B 1 144 ? -11.75 37.25 -8.336 1 95 144 GLU B C 1
ATOM 6618 O O . GLU B 1 144 ? -11.133 37.594 -9.352 1 95 144 GLU B O 1
ATOM 6623 N N . ALA B 1 145 ? -11.211 36.844 -7.254 1 96.19 145 ALA B N 1
ATOM 6624 C CA . ALA B 1 145 ? -9.828 36.375 -7.145 1 96.19 145 ALA B CA 1
ATOM 6625 C C . ALA B 1 145 ? -9.773 34.938 -6.668 1 96.19 145 ALA B C 1
ATOM 6627 O O . ALA B 1 145 ? -10.703 34.438 -6.031 1 96.19 145 ALA B O 1
ATOM 6628 N N . THR B 1 146 ? -8.828 34.281 -7.102 1 96.81 146 THR B N 1
ATOM 6629 C CA . THR B 1 146 ? -8.578 32.906 -6.645 1 96.81 146 THR B CA 1
ATOM 6630 C C . THR B 1 146 ? -7.238 32.812 -5.926 1 96.81 146 THR B C 1
ATOM 6632 O O . THR B 1 146 ? -6.32 33.594 -6.207 1 96.81 146 THR B O 1
ATOM 6635 N N . GLY B 1 147 ? -7.18 31.938 -4.988 1 95.62 147 GLY B N 1
ATOM 6636 C CA . GLY B 1 147 ? -5.984 31.969 -4.16 1 95.62 147 GLY B CA 1
ATOM 6637 C C . GLY B 1 147 ? -5.387 30.609 -3.924 1 95.62 147 GLY B C 1
ATOM 6638 O O . GLY B 1 147 ? -5.992 29.594 -4.273 1 95.62 147 GLY B O 1
ATOM 6639 N N . CYS B 1 148 ? -4.191 30.547 -3.393 1 96.25 148 CYS B N 1
ATOM 6640 C CA . CYS B 1 148 ? -3.49 29.359 -2.91 1 96.25 148 CYS B CA 1
ATOM 6641 C C . CYS B 1 148 ? -2.57 29.719 -1.746 1 96.25 148 CYS B C 1
ATOM 6643 O O . CYS B 1 148 ? -2.51 30.875 -1.319 1 96.25 148 CYS B O 1
ATOM 6645 N N . PHE B 1 149 ? -2.047 28.719 -1.135 1 95 149 PHE B N 1
ATOM 6646 C CA . PHE B 1 149 ? -1.183 28.828 0.036 1 95 149 PHE B CA 1
ATOM 6647 C C . PHE B 1 149 ? 0.187 28.219 -0.246 1 95 149 PHE B C 1
ATOM 6649 O O . PHE B 1 149 ? 0.288 27.047 -0.635 1 95 149 PHE B O 1
ATOM 6656 N N . ALA B 1 150 ? 1.286 29.016 -0.047 1 96.5 150 ALA B N 1
ATOM 6657 C CA . ALA B 1 150 ? 2.621 28.531 -0.401 1 96.5 150 ALA B CA 1
ATOM 6658 C C . ALA B 1 150 ? 3.582 28.672 0.776 1 96.5 150 ALA B C 1
ATOM 6660 O O . ALA B 1 150 ? 3.971 29.781 1.141 1 96.5 150 ALA B O 1
ATOM 6661 N N . LEU B 1 151 ? 3.969 27.578 1.362 1 94.69 151 LEU B N 1
ATOM 6662 C CA . LEU B 1 151 ? 4.945 27.516 2.443 1 94.69 151 LEU B CA 1
ATOM 6663 C C . LEU B 1 151 ? 6.145 26.656 2.035 1 94.69 151 LEU B C 1
ATOM 6665 O O . LEU B 1 151 ? 7.266 27.172 1.933 1 94.69 151 LEU B O 1
ATOM 6669 N N . THR B 1 152 ? 5.914 25.484 1.606 1 96.31 152 THR B N 1
ATOM 6670 C CA . THR B 1 152 ? 6.906 24.453 1.298 1 96.31 152 THR B CA 1
ATOM 6671 C C . THR B 1 152 ? 7.785 24.891 0.127 1 96.31 152 THR B C 1
ATOM 6673 O O . THR B 1 152 ? 7.301 25.5 -0.823 1 96.31 152 THR B O 1
ATOM 6676 N N . GLU B 1 153 ? 9.023 24.688 0.225 1 98.19 153 GLU B N 1
ATOM 6677 C CA . GLU B 1 153 ? 9.977 24.906 -0.862 1 98.19 153 GLU B CA 1
ATOM 6678 C C . GLU B 1 153 ? 10.539 23.594 -1.373 1 98.19 153 GLU B C 1
ATOM 6680 O O . GLU B 1 153 ? 10.469 22.578 -0.687 1 98.19 153 GLU B O 1
ATOM 6685 N N . ILE B 1 154 ? 11.102 23.578 -2.549 1 98.12 154 ILE B N 1
ATOM 6686 C CA . ILE B 1 154 ? 11.664 22.391 -3.18 1 98.12 154 ILE B CA 1
ATOM 6687 C C . ILE B 1 154 ? 12.703 21.766 -2.256 1 98.12 154 ILE B C 1
ATOM 6689 O O . ILE B 1 154 ? 12.742 20.547 -2.098 1 98.12 154 ILE B O 1
ATOM 6693 N N . GLY B 1 155 ? 13.469 22.578 -1.643 1 96.75 155 GLY B N 1
ATOM 6694 C CA . GLY B 1 155 ? 14.555 22.094 -0.81 1 96.75 155 GLY B CA 1
ATOM 6695 C C . GLY B 1 155 ? 14.164 21.938 0.647 1 96.75 155 GLY B C 1
ATOM 6696 O O . GLY B 1 155 ? 14.867 21.266 1.414 1 96.75 155 GLY B O 1
ATOM 6697 N N . HIS B 1 156 ? 13.07 22.547 1.111 1 95.19 156 HIS B N 1
ATOM 6698 C CA . HIS B 1 156 ? 12.656 22.484 2.51 1 95.19 156 HIS B CA 1
ATOM 6699 C C . HIS B 1 156 ? 11.156 22.25 2.631 1 95.19 156 HIS B C 1
ATOM 6701 O O . HIS B 1 156 ? 10.359 22.969 2.029 1 95.19 156 HIS B O 1
ATOM 6707 N N . GLY B 1 157 ? 10.758 21.219 3.359 1 91.81 157 GLY B N 1
ATOM 6708 C CA . GLY B 1 157 ? 9.375 20.906 3.672 1 91.81 157 GLY B CA 1
ATOM 6709 C C . GLY B 1 157 ? 9.078 20.938 5.16 1 91.81 157 GLY B C 1
ATOM 6710 O O . GLY B 1 157 ? 8.781 22 5.711 1 91.81 157 GLY B O 1
ATOM 6711 N N . THR B 1 158 ? 9.398 19.922 5.859 1 87.44 158 THR B N 1
ATOM 6712 C CA . THR B 1 158 ? 9.164 19.812 7.297 1 87.44 158 THR B CA 1
ATOM 6713 C C . THR B 1 158 ? 10.016 20.828 8.062 1 87.44 158 THR B C 1
ATOM 6715 O O . THR B 1 158 ? 9.594 21.344 9.094 1 87.44 158 THR B O 1
ATOM 6718 N N . ASN B 1 159 ? 11.188 21.109 7.574 1 91.12 159 ASN B N 1
ATOM 6719 C CA . ASN B 1 159 ? 12.062 22.109 8.172 1 91.12 159 ASN B CA 1
ATOM 6720 C C . ASN B 1 159 ? 11.688 23.516 7.711 1 91.12 159 ASN B C 1
ATOM 6722 O O . ASN B 1 159 ? 12.477 24.188 7.043 1 91.12 159 ASN B O 1
ATOM 6726 N N . THR B 1 160 ? 10.633 24.016 8.172 1 88.81 160 THR B N 1
ATOM 6727 C CA . THR B 1 160 ? 10.055 25.266 7.707 1 88.81 160 THR B CA 1
ATOM 6728 C C . THR B 1 160 ? 10.961 26.438 8.062 1 88.81 160 THR B C 1
ATOM 6730 O O . THR B 1 160 ? 11.008 27.438 7.336 1 88.81 160 THR B O 1
ATOM 6733 N N . LYS B 1 161 ? 11.672 26.312 9.148 1 88.56 161 LYS B N 1
ATOM 6734 C CA . LYS B 1 161 ? 12.5 27.406 9.625 1 88.56 161 LYS B CA 1
ATOM 6735 C C . LYS B 1 161 ? 13.656 27.688 8.664 1 88.56 161 LYS B C 1
ATOM 6737 O O . LYS B 1 161 ? 14.242 28.766 8.688 1 88.56 161 LYS B O 1
ATOM 6742 N N . ALA B 1 162 ? 13.922 26.688 7.855 1 92.31 162 ALA B N 1
ATOM 6743 C CA . ALA B 1 162 ? 15.094 26.812 6.992 1 92.31 162 ALA B CA 1
ATOM 6744 C C . ALA B 1 162 ? 14.695 27.25 5.59 1 92.31 162 ALA B C 1
ATOM 6746 O O . ALA B 1 162 ? 15.523 27.266 4.676 1 92.31 162 ALA B O 1
ATOM 6747 N N . MET B 1 163 ? 13.484 27.703 5.398 1 95.06 163 MET B N 1
ATOM 6748 C CA . MET B 1 163 ? 13.062 28.234 4.105 1 95.06 163 MET B CA 1
ATOM 6749 C C . MET B 1 163 ? 13.922 29.422 3.688 1 95.06 163 MET B C 1
ATOM 6751 O O . MET B 1 163 ? 14.414 30.172 4.539 1 95.06 163 MET B O 1
ATOM 6755 N N . ARG B 1 164 ? 14.023 29.625 2.361 1 97.62 164 ARG B N 1
ATOM 6756 C CA . ARG B 1 164 ? 15.086 30.531 1.94 1 97.62 164 ARG B CA 1
ATOM 6757 C C . ARG B 1 164 ? 14.523 31.703 1.153 1 97.62 164 ARG B C 1
ATOM 6759 O O . ARG B 1 164 ? 15.242 32.656 0.863 1 97.62 164 ARG B O 1
ATOM 6766 N N . THR B 1 165 ? 13.234 31.656 0.75 1 98.5 165 THR B N 1
ATOM 6767 C CA . THR B 1 165 ? 12.641 32.844 0.165 1 98.5 165 THR B CA 1
ATOM 6768 C C . THR B 1 165 ? 12.68 34 1.153 1 98.5 165 THR B C 1
ATOM 6770 O O . THR B 1 165 ? 12.383 33.844 2.336 1 98.5 165 THR B O 1
ATOM 6773 N N . THR B 1 166 ? 13.07 35.25 0.663 1 98.56 166 THR B N 1
ATOM 6774 C CA . THR B 1 166 ? 13.219 36.406 1.55 1 98.56 166 THR B CA 1
ATOM 6775 C C . THR B 1 166 ? 12.258 37.531 1.148 1 98.56 166 THR B C 1
ATOM 6777 O O . THR B 1 166 ? 11.812 37.562 0 1 98.56 166 THR B O 1
ATOM 6780 N N . ALA B 1 167 ? 11.859 38.281 2.068 1 98.69 167 ALA B N 1
ATOM 6781 C CA . ALA B 1 167 ? 11.172 39.531 1.905 1 98.69 167 ALA B CA 1
ATOM 6782 C C . ALA B 1 167 ? 11.93 40.656 2.607 1 98.69 167 ALA B C 1
ATOM 6784 O O . ALA B 1 167 ? 11.93 40.75 3.838 1 98.69 167 ALA B O 1
ATOM 6785 N N . VAL B 1 168 ? 12.531 41.5 1.864 1 98.5 168 VAL B N 1
ATOM 6786 C CA . VAL B 1 168 ? 13.328 42.594 2.424 1 98.5 168 VAL B CA 1
ATOM 6787 C C . VAL B 1 168 ? 12.578 43.906 2.295 1 98.5 168 VAL B C 1
ATOM 6789 O O . VAL B 1 168 ? 12.148 44.281 1.201 1 98.5 168 VAL B O 1
ATOM 6792 N N . TYR B 1 169 ? 12.445 44.625 3.41 1 98.56 169 TYR B N 1
ATOM 6793 C CA . TYR B 1 169 ? 11.719 45.875 3.398 1 98.56 169 TYR B CA 1
ATOM 6794 C C . TYR B 1 169 ? 12.578 47 2.818 1 98.56 169 TYR B C 1
ATOM 6796 O O . TYR B 1 169 ? 13.711 47.219 3.264 1 98.56 169 TYR B O 1
ATOM 6804 N N . ASP B 1 170 ? 12.062 47.625 1.823 1 97.75 170 ASP B N 1
ATOM 6805 C CA . ASP B 1 170 ? 12.641 48.844 1.239 1 97.75 170 ASP B CA 1
ATOM 6806 C C . ASP B 1 170 ? 11.93 50.094 1.761 1 97.75 170 ASP B C 1
ATOM 6808 O O . ASP B 1 170 ? 10.883 50.469 1.242 1 97.75 170 ASP B O 1
ATOM 6812 N N . LYS B 1 171 ? 12.516 50.75 2.654 1 96.25 171 LYS B N 1
ATOM 6813 C CA . LYS B 1 171 ? 11.93 51.906 3.35 1 96.25 171 LYS B CA 1
ATOM 6814 C C . LYS B 1 171 ? 11.578 53.031 2.369 1 96.25 171 LYS B C 1
ATOM 6816 O O . LYS B 1 171 ? 10.516 53.625 2.477 1 96.25 171 LYS B O 1
ATOM 6821 N N . ALA B 1 172 ? 12.406 53.281 1.479 1 97 172 ALA B N 1
ATOM 6822 C CA . ALA B 1 172 ? 12.219 54.406 0.546 1 97 172 ALA B CA 1
ATOM 6823 C C . ALA B 1 172 ? 10.961 54.219 -0.292 1 97 172 ALA B C 1
ATOM 6825 O O . ALA B 1 172 ? 10.203 55.156 -0.52 1 97 172 ALA B O 1
ATOM 6826 N N . ALA B 1 173 ? 10.688 53 -0.68 1 97.12 173 ALA B N 1
ATOM 6827 C CA . ALA B 1 173 ? 9.555 52.719 -1.55 1 97.12 173 ALA B CA 1
ATOM 6828 C C . ALA B 1 173 ? 8.344 52.25 -0.738 1 97.12 173 ALA B C 1
ATOM 6830 O O . ALA B 1 173 ? 7.227 52.188 -1.257 1 97.12 173 ALA B O 1
ATOM 6831 N N . LYS B 1 174 ? 8.516 51.969 0.487 1 97.5 174 LYS B N 1
ATOM 6832 C CA . LYS B 1 174 ? 7.488 51.406 1.351 1 97.5 174 LYS B CA 1
ATOM 6833 C C . LYS B 1 174 ? 6.941 50.094 0.766 1 97.5 174 LYS B C 1
ATOM 6835 O O . LYS B 1 174 ? 5.727 49.906 0.68 1 97.5 174 LYS B O 1
ATOM 6840 N N . GLU B 1 175 ? 7.91 49.281 0.318 1 98.25 175 GLU B N 1
ATOM 6841 C CA . GLU B 1 175 ? 7.594 48 -0.3 1 98.25 175 GLU B CA 1
ATOM 6842 C C . GLU B 1 175 ? 8.484 46.906 0.251 1 98.25 175 GLU B C 1
ATOM 6844 O O . GLU B 1 175 ? 9.539 47.156 0.822 1 98.25 175 GLU B O 1
ATOM 6849 N N . PHE B 1 176 ? 8.016 45.688 0.151 1 98.62 176 PHE B N 1
ATOM 6850 C CA . PHE B 1 176 ? 8.859 44.531 0.346 1 98.62 176 PHE B CA 1
ATOM 6851 C C . PHE B 1 176 ? 9.359 43.969 -0.991 1 98.62 176 PHE B C 1
ATOM 6853 O O . PHE B 1 176 ? 8.625 44 -1.979 1 98.62 176 PHE B O 1
ATOM 6860 N N . VAL B 1 177 ? 10.562 43.562 -1.028 1 98.75 177 VAL B N 1
ATOM 6861 C CA . VAL B 1 177 ? 11.141 42.906 -2.191 1 98.75 177 VAL B CA 1
ATOM 6862 C C . VAL B 1 177 ? 11.297 41.406 -1.908 1 98.75 177 VAL B C 1
ATOM 6864 O O . VAL B 1 177 ? 12.125 41 -1.081 1 98.75 177 VAL B O 1
ATOM 6867 N N . LEU B 1 178 ? 10.516 40.562 -2.58 1 98.81 178 LEU B N 1
ATOM 6868 C CA . LEU B 1 178 ? 10.586 39.125 -2.426 1 98.81 178 LEU B CA 1
ATOM 6869 C C . LEU B 1 178 ? 11.578 38.5 -3.412 1 98.81 178 LEU B C 1
ATOM 6871 O O . LEU B 1 178 ? 11.625 38.906 -4.578 1 98.81 178 LEU B O 1
ATOM 6875 N N . ASN B 1 179 ? 12.398 37.562 -2.947 1 98.69 179 ASN B N 1
ATOM 6876 C CA . ASN B 1 179 ? 13.398 36.906 -3.781 1 9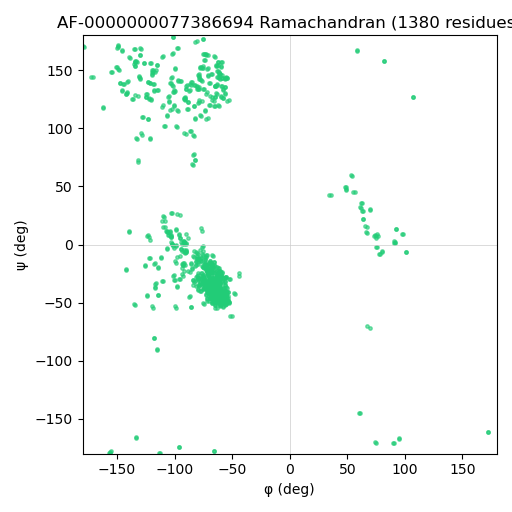8.69 179 ASN B CA 1
ATOM 6877 C C . ASN B 1 179 ? 13.594 35.469 -3.385 1 98.69 179 ASN B C 1
ATOM 6879 O O . ASN B 1 179 ? 13.648 35.125 -2.197 1 98.69 179 ASN B O 1
ATOM 6883 N N . SER B 1 180 ? 13.594 34.531 -4.332 1 98.56 180 SER B N 1
ATOM 6884 C CA . SER B 1 180 ? 14.031 33.156 -4.199 1 98.56 180 SER B CA 1
ATOM 6885 C C . SER B 1 180 ? 15.414 32.969 -4.816 1 98.56 180 SER B C 1
ATOM 6887 O O . SER B 1 180 ? 15.578 33.062 -6.035 1 98.56 180 SER B O 1
ATOM 6889 N N . PRO B 1 181 ? 16.375 32.625 -4.066 1 97.81 181 PRO B N 1
ATOM 6890 C CA . PRO B 1 181 ? 17.75 32.688 -4.543 1 97.81 181 PRO B CA 1
ATOM 6891 C C . PRO B 1 181 ? 18.047 31.625 -5.609 1 97.81 181 PRO B C 1
ATOM 6893 O O . PRO B 1 181 ? 18.906 31.859 -6.48 1 97.81 181 PRO B O 1
ATOM 6896 N N . ASP B 1 182 ? 17.484 30.453 -5.574 1 97.44 182 ASP B N 1
ATOM 6897 C CA . ASP B 1 182 ? 17.688 29.375 -6.547 1 97.44 182 ASP B CA 1
ATOM 6898 C C . ASP B 1 182 ? 16.5 28.422 -6.566 1 97.44 182 ASP B C 1
ATOM 6900 O O . ASP B 1 182 ? 15.477 28.688 -5.922 1 97.44 182 ASP B O 1
ATOM 6904 N N . PHE B 1 183 ? 16.531 27.391 -7.348 1 97.88 183 PHE B N 1
ATOM 6905 C CA . PHE B 1 183 ? 15.398 26.484 -7.543 1 97.88 183 PHE B CA 1
ATOM 6906 C C . PHE B 1 183 ? 15.055 25.766 -6.246 1 97.88 183 PHE B C 1
ATOM 6908 O O . PHE B 1 183 ? 13.883 25.484 -5.973 1 97.88 183 PHE B O 1
ATOM 6915 N N . GLU B 1 184 ? 16 25.422 -5.441 1 97.69 184 GLU B N 1
ATOM 6916 C CA . GLU B 1 184 ? 15.742 24.75 -4.172 1 97.69 184 GLU B CA 1
ATOM 6917 C C . GLU B 1 184 ? 14.875 25.609 -3.254 1 97.69 184 GLU B C 1
ATOM 6919 O O . GLU B 1 184 ? 14.18 25.078 -2.379 1 97.69 184 GLU B O 1
ATOM 6924 N N . ALA B 1 185 ? 14.922 26.938 -3.467 1 98.31 185 ALA B N 1
ATOM 6925 C CA . ALA B 1 185 ? 14.133 27.859 -2.662 1 98.31 185 ALA B CA 1
ATOM 6926 C C . ALA B 1 185 ? 12.781 28.141 -3.311 1 98.31 185 ALA B C 1
ATOM 6928 O O . ALA B 1 185 ? 11.977 28.922 -2.789 1 98.31 185 ALA B O 1
ATOM 6929 N N . ALA B 1 186 ? 12.539 27.5 -4.438 1 98.69 186 ALA B N 1
ATOM 6930 C CA . ALA B 1 186 ? 11.242 27.672 -5.078 1 98.69 186 ALA B CA 1
ATOM 6931 C C . ALA B 1 186 ? 10.117 27.141 -4.195 1 98.69 186 ALA B C 1
ATOM 6933 O O . ALA B 1 186 ? 10.219 26.016 -3.67 1 98.69 186 ALA B O 1
ATOM 6934 N N . LYS B 1 187 ? 9.094 28.016 -4.008 1 98.44 187 LYS B N 1
ATOM 6935 C CA . LYS B 1 187 ? 7.879 27.469 -3.402 1 98.44 187 LYS B CA 1
ATOM 6936 C C . LYS B 1 187 ? 7.301 26.328 -4.25 1 98.44 187 LYS B C 1
ATOM 6938 O O . LYS B 1 187 ? 7.363 26.375 -5.48 1 98.44 187 LYS B O 1
ATOM 6943 N N . CYS B 1 188 ? 6.766 25.312 -3.602 1 98.19 188 CYS B N 1
ATOM 6944 C CA . CYS B 1 188 ? 6.215 24.188 -4.355 1 98.19 188 CYS B CA 1
ATOM 6945 C C . CYS B 1 188 ? 5.07 23.531 -3.592 1 98.19 188 CYS B C 1
ATOM 6947 O O . CYS B 1 188 ? 4.746 23.938 -2.477 1 98.19 188 CYS B O 1
ATOM 6949 N N . TRP B 1 189 ? 4.289 22.594 -4.25 1 97.38 189 TRP B N 1
ATOM 6950 C CA . TRP B 1 189 ? 3.211 21.75 -3.727 1 97.38 189 TRP B CA 1
ATOM 6951 C C . TRP B 1 189 ? 2.012 22.609 -3.324 1 97.38 189 TRP B C 1
ATOM 6953 O O . TRP B 1 189 ? 1.12 22.141 -2.613 1 97.38 189 TRP B O 1
ATOM 6963 N N . ALA B 1 190 ? 2.053 23.859 -3.684 1 97.25 190 ALA B N 1
ATOM 6964 C CA . ALA B 1 190 ? 0.878 24.703 -3.455 1 97.25 190 ALA B CA 1
ATOM 6965 C C . ALA B 1 190 ? -0.24 24.359 -4.434 1 97.25 190 ALA B C 1
ATOM 6967 O O . ALA B 1 190 ? -0.08 24.5 -5.648 1 97.25 190 ALA B O 1
ATOM 6968 N N . GLY B 1 191 ? -1.305 23.875 -3.928 1 97.12 191 GLY B N 1
ATOM 6969 C CA . GLY B 1 191 ? -2.447 23.562 -4.77 1 97.12 191 GLY B CA 1
ATOM 6970 C C . GLY B 1 191 ? -3.055 24.781 -5.43 1 97.12 191 GLY B C 1
ATOM 6971 O O . GLY B 1 191 ? -3.197 25.828 -4.797 1 97.12 191 GLY B O 1
ATOM 6972 N N . ASN B 1 192 ? -3.395 24.719 -6.672 1 97.69 192 ASN B N 1
ATOM 6973 C CA . ASN B 1 192 ? -4.004 25.75 -7.504 1 97.69 192 ASN B CA 1
ATOM 6974 C C . ASN B 1 192 ? -2.969 26.75 -8.008 1 97.69 192 ASN B C 1
ATOM 6976 O O . ASN B 1 192 ? -3.275 27.594 -8.844 1 97.69 192 ASN B O 1
ATOM 6980 N N . LEU B 1 193 ? -1.754 26.625 -7.555 1 98.06 193 LEU B N 1
ATOM 6981 C CA . LEU B 1 193 ? -0.693 27.547 -7.945 1 98.06 193 LEU B CA 1
ATOM 6982 C C . LEU B 1 193 ? -0.306 27.344 -9.406 1 98.06 193 LEU B C 1
ATOM 6984 O O . LEU B 1 193 ? 0.041 28.312 -10.102 1 98.06 193 LEU B O 1
ATOM 6988 N N . GLY B 1 194 ? -0.403 26.156 -9.891 1 97.88 194 GLY B N 1
ATOM 6989 C CA . GLY B 1 194 ? 0.088 25.828 -11.219 1 97.88 194 GLY B CA 1
ATOM 6990 C C . GLY B 1 194 ? -0.668 26.531 -12.328 1 97.88 194 GLY B C 1
ATOM 6991 O O . GLY B 1 194 ? -0.068 26.984 -13.297 1 97.88 194 GLY B O 1
ATOM 6992 N N . LYS B 1 195 ? -1.992 26.688 -12.086 1 96.94 195 LYS B N 1
ATOM 6993 C CA . LYS B 1 195 ? -2.764 27.156 -13.234 1 96.94 195 LYS B CA 1
ATOM 6994 C C . LYS B 1 195 ? -3.846 28.141 -12.797 1 96.94 195 LYS B C 1
ATOM 6996 O O . LYS B 1 195 ? -4.305 28.969 -13.594 1 96.94 195 LYS B O 1
ATOM 7001 N N . THR B 1 196 ? -4.258 28.141 -11.523 1 97.31 196 THR B N 1
ATOM 7002 C CA . THR B 1 196 ? -5.57 28.703 -11.227 1 97.31 196 THR B CA 1
ATOM 7003 C C . THR B 1 196 ? -5.438 29.922 -10.312 1 97.31 196 THR B C 1
ATOM 7005 O O . THR B 1 196 ? -6.203 30.875 -10.43 1 97.31 196 THR B O 1
ATOM 7008 N N . ALA B 1 197 ? -4.543 29.984 -9.43 1 97.75 197 ALA B N 1
ATOM 7009 C CA . ALA B 1 197 ? -4.48 31 -8.383 1 97.75 197 ALA B CA 1
ATOM 7010 C C . ALA B 1 197 ? -4.016 32.344 -8.953 1 97.75 197 ALA B C 1
ATOM 7012 O O . ALA B 1 197 ? -3.045 32.406 -9.711 1 97.75 197 ALA B O 1
ATOM 7013 N N . THR B 1 198 ? -4.707 33.438 -8.586 1 98.06 198 THR B N 1
ATOM 7014 C CA . THR B 1 198 ? -4.293 34.781 -8.93 1 98.06 198 THR B CA 1
ATOM 7015 C C . THR B 1 198 ? -3.504 35.406 -7.785 1 98.06 198 THR B C 1
ATOM 7017 O O . THR B 1 198 ? -2.691 36.312 -8.008 1 98.06 198 THR B O 1
ATOM 7020 N N . HIS B 1 199 ? -3.811 35 -6.613 1 97.88 199 HIS B N 1
ATOM 7021 C CA . HIS B 1 199 ? -3.152 35.469 -5.406 1 97.88 199 HIS B CA 1
ATOM 7022 C C . HIS B 1 199 ? -2.623 34.312 -4.57 1 97.88 199 HIS B C 1
ATOM 7024 O O . HIS B 1 199 ? -3.113 33.188 -4.684 1 97.88 199 HIS B O 1
ATOM 7030 N N . VAL B 1 200 ? -1.611 34.594 -3.736 1 97.94 200 VAL B N 1
ATOM 7031 C CA . VAL B 1 200 ? -1.018 33.531 -2.918 1 97.94 200 VAL B CA 1
ATOM 7032 C C . VAL B 1 200 ? -0.678 34.094 -1.535 1 97.94 200 VAL B C 1
ATOM 7034 O O . VAL B 1 200 ? -0.22 35.219 -1.407 1 97.94 200 VAL B O 1
ATOM 7037 N N . VAL B 1 201 ? -1.091 33.375 -0.521 1 96.88 201 VAL B N 1
ATOM 7038 C CA . VAL B 1 201 ? -0.472 33.594 0.785 1 96.88 201 VAL B CA 1
ATOM 7039 C C . VAL B 1 201 ? 0.887 32.906 0.827 1 96.88 201 VAL B C 1
ATOM 7041 O O . VAL B 1 201 ? 0.961 31.656 0.814 1 96.88 201 VAL B O 1
ATOM 7044 N N . VAL B 1 202 ? 1.952 33.656 0.869 1 97.75 202 VAL B N 1
ATOM 7045 C CA . VAL B 1 202 ? 3.293 33.094 0.75 1 97.75 202 VAL B CA 1
ATOM 7046 C C . VAL B 1 202 ? 4.113 33.438 1.988 1 97.75 202 VAL B C 1
ATOM 7048 O O . VAL B 1 202 ? 4.008 34.531 2.514 1 97.75 202 VAL B O 1
ATOM 7051 N N . TYR B 1 203 ? 4.875 32.5 2.469 1 96.44 203 TYR B N 1
ATOM 7052 C CA . TYR B 1 203 ? 5.766 32.719 3.602 1 96.44 203 TYR B CA 1
ATOM 7053 C C . TYR B 1 203 ? 7.176 33.062 3.131 1 96.44 203 TYR B C 1
ATOM 7055 O O . TYR B 1 203 ? 7.668 32.5 2.154 1 96.44 203 TYR B O 1
ATOM 7063 N N . ALA B 1 204 ? 7.805 33.969 3.787 1 97.75 204 ALA B N 1
ATOM 7064 C CA . ALA B 1 204 ? 9.172 34.406 3.473 1 97.75 204 ALA B CA 1
ATOM 7065 C C . ALA B 1 204 ? 9.898 34.875 4.727 1 97.75 204 ALA B C 1
ATOM 7067 O O . ALA B 1 204 ? 9.258 35.312 5.688 1 97.75 204 ALA B O 1
ATOM 7068 N N . GLN B 1 205 ? 11.188 34.75 4.703 1 97.62 205 GLN B N 1
ATOM 7069 C CA . GLN B 1 205 ? 12.016 35.344 5.754 1 97.62 205 GLN B CA 1
ATOM 7070 C C . GLN B 1 205 ? 12.008 36.844 5.672 1 97.62 205 GLN B C 1
ATOM 7072 O O . GLN B 1 205 ? 12.492 37.438 4.699 1 97.62 205 GLN B O 1
ATOM 7077 N N . LEU B 1 206 ? 11.547 37.469 6.746 1 98 206 LEU B N 1
ATOM 7078 C CA . LEU B 1 206 ? 11.375 38.906 6.727 1 98 206 LEU B CA 1
ATOM 7079 C C . LEU B 1 206 ? 12.641 39.625 7.211 1 98 206 LEU B C 1
ATOM 7081 O O . LEU B 1 206 ? 13.148 39.312 8.297 1 98 206 LEU B O 1
ATOM 7085 N N . TYR B 1 207 ? 13.125 40.531 6.438 1 98.06 207 TYR B N 1
ATOM 7086 C CA . TYR B 1 207 ? 14.273 41.344 6.781 1 98.06 207 TYR B CA 1
ATOM 7087 C C . TYR B 1 207 ? 13.891 42.812 6.82 1 98.06 207 TYR B C 1
ATOM 7089 O O . TYR B 1 207 ? 13.117 43.281 5.98 1 98.06 207 TYR B O 1
ATOM 7097 N N . THR B 1 208 ? 14.398 43.469 7.793 1 97.56 208 THR B N 1
ATOM 7098 C CA . THR B 1 208 ? 14.25 44.906 7.875 1 97.56 208 THR B CA 1
ATOM 7099 C C . THR B 1 208 ? 15.5 45.625 7.336 1 97.56 208 THR B C 1
ATOM 7101 O O . THR B 1 208 ? 16.5 44.969 7.051 1 97.56 208 THR B O 1
ATOM 7104 N N . PRO B 1 209 ? 15.406 46.906 7.156 1 95.12 209 PRO B N 1
ATOM 7105 C CA . PRO B 1 209 ? 16.5 47.625 6.492 1 95.12 209 PRO B CA 1
ATOM 7106 C C . PRO B 1 209 ? 17.828 47.5 7.242 1 95.12 209 PRO B C 1
ATOM 7108 O O . PRO B 1 209 ? 18.891 47.625 6.637 1 95.12 209 PRO B O 1
ATOM 7111 N N . ASP B 1 210 ? 17.812 47.312 8.469 1 95.25 210 ASP B N 1
ATOM 7112 C CA . ASP B 1 210 ? 19.031 47.188 9.266 1 95.25 210 ASP B CA 1
ATOM 7113 C C . ASP B 1 210 ? 19.688 45.812 9.047 1 95.25 210 ASP B C 1
ATOM 7115 O O . ASP B 1 210 ? 20.719 45.531 9.656 1 95.25 210 ASP B O 1
ATOM 7119 N N . GLY B 1 211 ? 19.094 44.969 8.25 1 95.31 211 GLY B N 1
ATOM 7120 C CA . GLY B 1 211 ? 19.672 43.688 7.898 1 95.31 211 GLY B CA 1
ATOM 7121 C C . GLY B 1 211 ? 19.25 42.562 8.836 1 95.31 211 GLY B C 1
ATOM 7122 O O . GLY B 1 211 ? 19.625 41.406 8.648 1 95.31 211 GLY B O 1
ATOM 7123 N N . LYS B 1 212 ? 18.406 42.906 9.797 1 96.5 212 LYS B N 1
ATOM 7124 C CA . LYS B 1 212 ? 17.984 41.906 10.766 1 96.5 212 LYS B CA 1
ATOM 7125 C C . LYS B 1 212 ? 16.891 41 10.18 1 96.5 212 LYS B C 1
ATOM 7127 O O . LYS B 1 212 ? 15.961 41.5 9.531 1 96.5 212 LYS B O 1
ATOM 7132 N N . CYS B 1 213 ? 17.078 39.719 10.398 1 96.25 213 CYS B N 1
ATOM 7133 C CA . CYS B 1 213 ? 16.062 38.719 10.008 1 96.25 213 CYS B CA 1
ATOM 7134 C C . CYS B 1 213 ? 15.094 38.469 11.148 1 96.25 213 CYS B C 1
ATOM 7136 O O . CYS B 1 213 ? 15.5 38.094 12.25 1 96.25 213 CYS B O 1
ATOM 7138 N N . HIS B 1 214 ? 13.836 38.625 10.922 1 95.75 214 HIS B N 1
ATOM 7139 C CA . HIS B 1 214 ? 12.812 38.438 11.953 1 95.75 214 HIS B CA 1
ATOM 7140 C C . HIS B 1 214 ? 12.086 37.125 11.789 1 95.75 214 HIS B C 1
ATOM 7142 O O . HIS B 1 214 ? 11.055 36.875 12.422 1 95.75 214 HIS B O 1
ATOM 7148 N N . GLY B 1 215 ? 12.57 36.25 10.867 1 94.25 215 GLY B N 1
ATOM 7149 C CA . GLY B 1 215 ? 12.008 34.938 10.688 1 94.25 215 GLY B CA 1
ATOM 7150 C C . GLY B 1 215 ? 10.883 34.906 9.664 1 94.25 215 GLY B C 1
ATOM 7151 O O . GLY B 1 215 ? 10.664 35.875 8.938 1 94.25 215 GLY B O 1
ATOM 7152 N N . LEU B 1 216 ? 10.18 33.812 9.555 1 94.62 216 LEU B N 1
ATOM 7153 C CA . LEU B 1 216 ? 9.156 33.562 8.547 1 94.62 216 LEU B CA 1
ATOM 7154 C C . LEU B 1 216 ? 7.906 34.375 8.828 1 94.62 216 LEU B C 1
ATOM 7156 O O . LEU B 1 216 ? 7.395 34.375 9.945 1 94.62 216 LEU B O 1
ATOM 7160 N N . HIS B 1 217 ? 7.402 35.062 7.891 1 95.44 217 HIS B N 1
ATOM 7161 C CA . HIS B 1 217 ? 6.152 35.781 7.918 1 95.44 217 HIS B CA 1
ATOM 7162 C C . HIS B 1 217 ? 5.316 35.531 6.672 1 95.44 217 HIS B C 1
ATOM 7164 O O . HIS B 1 217 ? 5.848 35.094 5.645 1 95.44 217 HIS B O 1
ATOM 7170 N N . ALA B 1 218 ? 4.016 35.75 6.785 1 95.88 218 ALA B N 1
ATOM 7171 C CA . ALA B 1 218 ? 3.098 35.5 5.676 1 95.88 218 ALA B CA 1
ATOM 7172 C C . ALA B 1 218 ? 2.717 36.781 4.965 1 95.88 218 ALA B C 1
ATOM 7174 O O . ALA B 1 218 ? 2.51 37.812 5.609 1 95.88 218 ALA B O 1
ATOM 7175 N N . PHE B 1 219 ? 2.703 36.781 3.662 1 97.81 219 PHE B N 1
ATOM 7176 C CA . PHE B 1 219 ? 2.291 37.875 2.791 1 97.81 219 PHE B CA 1
ATOM 7177 C C . PHE B 1 219 ? 1.164 37.406 1.864 1 97.81 219 PHE B C 1
ATOM 7179 O O . PHE B 1 219 ? 1.154 36.281 1.387 1 97.81 219 PHE B O 1
ATOM 7186 N N . ILE B 1 220 ? 0.175 38.25 1.626 1 98.06 220 ILE B N 1
ATOM 7187 C CA . ILE B 1 220 ? -0.783 38 0.549 1 98.06 220 ILE B CA 1
ATOM 7188 C C . ILE B 1 220 ? -0.378 38.812 -0.68 1 98.06 220 ILE B C 1
ATOM 7190 O O . ILE B 1 220 ? -0.406 40.062 -0.656 1 98.06 220 ILE B O 1
ATOM 7194 N N . VAL B 1 221 ? -0.024 38.156 -1.776 1 97.94 221 VAL B N 1
ATOM 7195 C CA . VAL B 1 221 ? 0.515 38.844 -2.938 1 97.94 221 VAL B CA 1
ATOM 7196 C C . VAL B 1 221 ? -0.207 38.406 -4.199 1 97.94 221 VAL B C 1
ATOM 7198 O O . VAL B 1 221 ? -0.635 37.25 -4.293 1 97.94 221 VAL B O 1
ATOM 7201 N N . GLN B 1 222 ? -0.395 39.312 -5.117 1 98.44 222 GLN B N 1
ATOM 7202 C CA . GLN B 1 222 ? -0.905 38.969 -6.438 1 98.44 222 GLN B CA 1
ATOM 7203 C C . GLN B 1 222 ? 0.202 38.375 -7.32 1 98.44 222 GLN B C 1
ATOM 7205 O O . GLN B 1 222 ? 1.306 38.938 -7.371 1 98.44 222 GLN B O 1
ATOM 7210 N N . ILE B 1 223 ? -0.091 37.312 -8.031 1 98.56 223 ILE B N 1
ATOM 7211 C CA . ILE B 1 223 ? 0.97 36.656 -8.805 1 98.56 223 ILE B CA 1
ATOM 7212 C C . ILE B 1 223 ? 0.535 36.531 -10.258 1 98.56 223 ILE B C 1
ATOM 7214 O O . ILE B 1 223 ? 1.363 36.281 -11.141 1 98.56 223 ILE B O 1
ATOM 7218 N N . ARG B 1 224 ? -0.73 36.656 -10.531 1 98.56 224 ARG B N 1
ATOM 7219 C CA . ARG B 1 224 ? -1.277 36.625 -11.883 1 98.56 224 ARG B CA 1
ATOM 7220 C C . ARG B 1 224 ? -2.295 37.75 -12.07 1 98.56 224 ARG B C 1
ATOM 7222 O O . ARG B 1 224 ? -2.896 38.219 -11.094 1 98.56 224 ARG B O 1
ATOM 7229 N N . ASP B 1 225 ? -2.467 38.156 -13.359 1 97.75 225 ASP B N 1
ATOM 7230 C CA . ASP B 1 225 ? -3.514 39.125 -13.688 1 97.75 225 ASP B CA 1
ATOM 7231 C C . ASP B 1 225 ? -4.902 38.531 -13.484 1 97.75 225 ASP B C 1
ATOM 7233 O O . ASP B 1 225 ? -5.195 37.438 -14.016 1 97.75 225 ASP B O 1
ATOM 7237 N N . LYS B 1 226 ? -5.805 39.094 -12.773 1 96.06 226 LYS B N 1
ATOM 7238 C CA . LYS B 1 226 ? -7.105 38.562 -12.391 1 96.06 226 LYS B CA 1
ATOM 7239 C C . LYS B 1 226 ? -8.016 38.438 -13.609 1 96.06 226 LYS B C 1
ATOM 7241 O O . LYS B 1 226 ? -8.969 37.625 -13.594 1 96.06 226 LYS B O 1
ATOM 7246 N N . PHE B 1 227 ? -7.688 39.219 -14.648 1 96.25 227 PHE B N 1
ATOM 7247 C CA . PHE B 1 227 ? -8.586 39.281 -15.797 1 96.25 227 PHE B CA 1
ATOM 7248 C C . PHE B 1 227 ? -8.062 38.406 -16.938 1 96.25 227 PHE B C 1
ATOM 7250 O O . PHE B 1 227 ? -8.844 37.906 -17.75 1 96.25 227 PHE B O 1
ATOM 7257 N N . THR B 1 228 ? -6.73 38.188 -17.016 1 96.69 228 THR B N 1
ATOM 7258 C CA . THR B 1 228 ? -6.152 37.438 -18.141 1 96.69 228 THR B CA 1
ATOM 7259 C C . THR B 1 228 ? -5.488 36.156 -17.641 1 96.69 228 THR B C 1
ATOM 7261 O O . THR B 1 228 ? -5.164 35.281 -18.453 1 96.69 228 THR B O 1
ATOM 7264 N N . LEU B 1 229 ? -5.227 36.031 -16.375 1 98 229 LEU B N 1
ATOM 7265 C CA . LEU B 1 229 ? -4.605 34.906 -15.688 1 98 229 LEU B CA 1
ATOM 7266 C C . LEU B 1 229 ? -3.152 34.719 -16.125 1 98 229 LEU B C 1
ATOM 7268 O O . LEU B 1 229 ? -2.564 33.656 -15.945 1 98 229 LEU B O 1
ATOM 7272 N N . LYS B 1 230 ? -2.559 35.719 -16.766 1 98.06 230 LYS B N 1
ATOM 7273 C CA . LYS B 1 230 ? -1.138 35.688 -17.109 1 98.06 230 LYS B CA 1
ATOM 7274 C C . LYS B 1 230 ? -0.276 35.969 -15.875 1 98.06 230 LYS B C 1
ATOM 7276 O O . LYS B 1 230 ? -0.63 36.812 -15.039 1 98.06 230 LYS B O 1
ATOM 7281 N N . THR B 1 231 ? 0.773 35.312 -15.758 1 98.44 231 THR B N 1
ATOM 7282 C CA . THR B 1 231 ? 1.704 35.5 -14.656 1 98.44 231 THR B CA 1
ATOM 7283 C C . THR B 1 231 ? 2.289 36.906 -14.695 1 98.44 231 THR B C 1
ATOM 7285 O O . THR B 1 231 ? 2.627 37.438 -15.766 1 98.44 231 THR B O 1
ATOM 7288 N N . LEU B 1 232 ? 2.408 37.562 -13.57 1 98.5 232 LEU B N 1
ATOM 7289 C CA . LEU B 1 232 ? 2.955 38.906 -13.484 1 98.5 232 LEU B CA 1
ATOM 7290 C C . LEU B 1 232 ? 4.469 38.875 -13.68 1 98.5 232 LEU B C 1
ATOM 7292 O O . LEU B 1 232 ? 5.113 37.844 -13.484 1 98.5 232 LEU B O 1
ATOM 7296 N N . PRO B 1 233 ? 5.086 40 -14.055 1 97.75 233 PRO B N 1
ATOM 7297 C CA . PRO B 1 233 ? 6.539 40.062 -14.227 1 97.75 233 PRO B CA 1
ATOM 7298 C C . PRO B 1 233 ? 7.297 39.812 -12.922 1 97.75 233 PRO B C 1
ATOM 7300 O O . PRO B 1 233 ? 6.816 40.156 -11.844 1 97.75 233 PRO B O 1
ATOM 7303 N N . ASN B 1 234 ? 8.477 39.25 -13.039 1 98.25 234 ASN B N 1
ATOM 7304 C CA . ASN B 1 234 ? 9.406 39 -11.945 1 98.25 234 ASN B CA 1
ATOM 7305 C C . ASN B 1 234 ? 8.938 37.844 -11.062 1 98.25 234 ASN B C 1
ATOM 7307 O O . ASN B 1 234 ? 9.445 37.656 -9.953 1 98.25 234 ASN B O 1
ATOM 7311 N N . VAL B 1 235 ? 7.934 37.219 -11.5 1 98.44 235 VAL B N 1
ATOM 7312 C CA . VAL B 1 235 ? 7.496 35.969 -10.875 1 98.44 235 VAL B CA 1
ATOM 7313 C C . VAL B 1 235 ? 7.582 34.812 -11.891 1 98.44 235 VAL B C 1
ATOM 7315 O O . VAL B 1 235 ? 7.184 34.969 -13.047 1 98.44 235 VAL B O 1
ATOM 7318 N N . ILE B 1 236 ? 8.156 33.719 -11.516 1 98.19 236 ILE B N 1
ATOM 7319 C CA . ILE B 1 236 ? 8.195 32.531 -12.336 1 98.19 236 ILE B CA 1
ATOM 7320 C C . ILE B 1 236 ? 7.301 31.453 -11.719 1 98.19 236 ILE B C 1
ATOM 7322 O O . ILE B 1 236 ? 7.488 31.078 -10.562 1 98.19 236 ILE B O 1
ATOM 7326 N N . ILE B 1 237 ? 6.312 31.016 -12.438 1 98.5 237 ILE B N 1
ATOM 7327 C CA . ILE B 1 237 ? 5.418 29.969 -11.969 1 98.5 237 ILE B CA 1
ATOM 7328 C C . ILE B 1 237 ? 5.387 28.828 -12.977 1 98.5 237 ILE B C 1
ATOM 7330 O O . ILE B 1 237 ? 5.234 29.047 -14.18 1 98.5 237 ILE B O 1
ATOM 7334 N N . GLY B 1 238 ? 5.574 27.625 -12.547 1 98.19 238 GLY B N 1
ATOM 7335 C CA . GLY B 1 238 ? 5.445 26.438 -13.367 1 98.19 238 GLY B CA 1
ATOM 7336 C C . GLY B 1 238 ? 4.566 25.375 -12.734 1 98.19 238 GLY B C 1
ATOM 7337 O O . GLY B 1 238 ? 4.211 25.469 -11.555 1 98.19 238 GLY B O 1
ATOM 7338 N N . ASP B 1 239 ? 4.129 24.438 -13.586 1 97.69 239 ASP B N 1
ATOM 7339 C CA . ASP B 1 239 ? 3.336 23.281 -13.164 1 97.69 239 ASP B CA 1
ATOM 7340 C C . ASP B 1 239 ? 4.23 22.141 -12.703 1 97.69 239 ASP B C 1
ATOM 7342 O O . ASP B 1 239 ? 5.258 21.859 -13.328 1 97.69 239 ASP B O 1
ATOM 7346 N N . MET B 1 240 ? 3.896 21.469 -11.617 1 97.81 240 MET B N 1
ATOM 7347 C CA . MET B 1 240 ? 4.746 20.406 -11.094 1 97.81 240 MET B CA 1
ATOM 7348 C C . MET B 1 240 ? 4.508 19.109 -11.844 1 97.81 240 MET B C 1
ATOM 7350 O O . MET B 1 240 ? 5.297 18.172 -11.727 1 97.81 240 MET B O 1
ATOM 7354 N N . GLY B 1 241 ? 3.406 19.062 -12.594 1 96.19 241 GLY B N 1
ATOM 7355 C CA . GLY B 1 241 ? 3.146 17.922 -13.445 1 96.19 241 GLY B CA 1
ATOM 7356 C C . GLY B 1 241 ? 2.254 16.875 -12.789 1 96.19 241 GLY B C 1
ATOM 7357 O O . GLY B 1 241 ? 1.597 17.172 -11.781 1 96.19 241 GLY B O 1
ATOM 7358 N N . GLU B 1 242 ? 2.199 15.664 -13.398 1 95.44 242 GLU B N 1
ATOM 7359 C CA . GLU B 1 242 ? 1.32 14.578 -12.977 1 95.44 242 GLU B CA 1
ATOM 7360 C C . GLU B 1 242 ? 1.771 13.992 -11.648 1 95.44 242 GLU B C 1
ATOM 7362 O O . GLU B 1 242 ? 2.969 13.844 -11.398 1 95.44 242 GLU B O 1
ATOM 7367 N N . LYS B 1 243 ? 0.841 13.695 -10.805 1 96.62 243 LYS B N 1
ATOM 7368 C CA . LYS B 1 243 ? 1.053 13.062 -9.5 1 96.62 243 LYS B CA 1
ATOM 7369 C C . LYS B 1 243 ? 0.46 11.656 -9.469 1 96.62 243 LYS B C 1
ATOM 7371 O O . LYS B 1 243 ? -0.05 11.172 -10.477 1 96.62 243 LYS B O 1
ATOM 7376 N N . LEU B 1 244 ? 0.57 10.977 -8.344 1 96.5 244 LEU B N 1
ATOM 7377 C CA . LEU B 1 244 ? -0.057 9.672 -8.188 1 96.5 244 LEU B CA 1
ATOM 7378 C C . LEU B 1 244 ? -1.577 9.789 -8.227 1 96.5 244 LEU B C 1
ATOM 7380 O O . LEU B 1 244 ? -2.26 8.914 -8.75 1 96.5 244 LEU B O 1
ATOM 7384 N N . GLY B 1 245 ? -2.111 10.805 -7.73 1 95.94 245 GLY B N 1
ATOM 7385 C CA . GLY B 1 245 ? -3.521 11.156 -7.66 1 95.94 245 GLY B CA 1
ATOM 7386 C C . GLY B 1 245 ? -3.762 12.648 -7.516 1 95.94 245 GLY B C 1
ATOM 7387 O O . GLY B 1 245 ? -2.828 13.445 -7.629 1 95.94 245 GLY B O 1
ATOM 7388 N N . LEU B 1 246 ? -5.012 13.016 -7.43 1 97.31 246 LEU B N 1
ATOM 7389 C CA . LEU B 1 246 ? -5.41 14.414 -7.258 1 97.31 246 LEU B CA 1
ATOM 7390 C C . LEU B 1 246 ? -4.961 15.258 -8.445 1 97.31 246 LEU B C 1
ATOM 7392 O O . LEU B 1 246 ? -4.527 16.391 -8.273 1 97.31 246 LEU B O 1
ATOM 7396 N N . ASN B 1 247 ? -4.996 14.695 -9.586 1 96.12 247 ASN B N 1
ATOM 7397 C CA . ASN B 1 247 ? -4.445 15.367 -10.758 1 96.12 247 ASN B CA 1
ATOM 7398 C C . ASN B 1 247 ? -5.367 16.469 -11.258 1 96.12 247 ASN B C 1
ATOM 7400 O O . ASN B 1 247 ? -4.965 17.297 -12.078 1 96.12 247 ASN B O 1
ATOM 7404 N N . GLY B 1 248 ? -6.594 16.547 -10.688 1 96.5 248 GLY B N 1
ATOM 7405 C CA . GLY B 1 248 ? -7.438 17.703 -10.969 1 96.5 248 GLY B CA 1
ATOM 7406 C C . GLY B 1 248 ? -6.965 18.969 -10.297 1 96.5 248 GLY B C 1
ATOM 7407 O O . GLY B 1 248 ? -7.379 20.078 -10.664 1 96.5 248 GLY B O 1
ATOM 7408 N N . VAL B 1 249 ? -6.172 18.812 -9.297 1 97.62 249 VAL B N 1
ATOM 7409 C CA . VAL B 1 249 ? -5.574 19.953 -8.602 1 97.62 249 VAL B CA 1
ATOM 7410 C C . VAL B 1 249 ? -4.258 20.344 -9.273 1 97.62 249 VAL B C 1
ATOM 7412 O O . VAL B 1 249 ? -3.379 19.484 -9.461 1 97.62 249 VAL B O 1
ATOM 7415 N N . ASP B 1 250 ? -4.141 21.531 -9.695 1 97.44 250 ASP B N 1
ATOM 7416 C CA . ASP B 1 250 ? -2.898 22 -10.312 1 97.44 250 ASP B CA 1
ATOM 7417 C C . ASP B 1 250 ? -1.915 22.5 -9.25 1 97.44 250 ASP B C 1
ATOM 7419 O O . ASP B 1 250 ? -1.97 23.656 -8.844 1 97.44 250 ASP B O 1
ATOM 7423 N N . ASN B 1 251 ? -0.969 21.656 -8.844 1 97.94 251 ASN B N 1
ATOM 7424 C CA . ASN B 1 251 ? 0.134 22.062 -7.973 1 97.94 251 ASN B CA 1
ATOM 7425 C C . ASN B 1 251 ? 1.264 22.703 -8.766 1 97.94 251 ASN B C 1
ATOM 7427 O O . ASN B 1 251 ? 1.624 22.234 -9.844 1 97.94 251 ASN B O 1
ATOM 7431 N N . GLY B 1 252 ? 1.789 23.781 -8.234 1 98.31 252 GLY B N 1
ATOM 7432 C CA . GLY B 1 252 ? 2.828 24.5 -8.961 1 98.31 252 GLY B CA 1
ATOM 7433 C C . GLY B 1 252 ? 4.059 24.781 -8.125 1 98.31 252 GLY B C 1
ATOM 7434 O O . GLY B 1 252 ? 4.098 24.438 -6.938 1 98.31 252 GLY B O 1
ATOM 7435 N N . PHE B 1 253 ? 5.098 25.203 -8.773 1 98.5 253 PHE B N 1
ATOM 7436 C CA . PHE B 1 253 ? 6.254 25.812 -8.117 1 98.5 253 PHE B CA 1
ATOM 7437 C C . PHE B 1 253 ? 6.41 27.266 -8.531 1 98.5 253 PHE B C 1
ATOM 7439 O O . PHE B 1 253 ? 5.898 27.672 -9.578 1 98.5 253 PHE B O 1
ATOM 7446 N N . MET B 1 254 ? 7.043 28.031 -7.656 1 98.69 254 MET B N 1
ATOM 7447 C CA . MET B 1 254 ? 7.109 29.469 -7.879 1 98.69 254 MET B CA 1
ATOM 7448 C C . MET B 1 254 ? 8.422 30.047 -7.344 1 98.69 254 MET B C 1
ATOM 7450 O O . MET B 1 254 ? 8.898 29.625 -6.289 1 98.69 254 MET B O 1
ATOM 7454 N N . MET B 1 255 ? 8.977 30.938 -8.086 1 98.56 255 MET B N 1
ATOM 7455 C CA . MET B 1 255 ? 10.156 31.688 -7.672 1 98.56 255 MET B CA 1
ATOM 7456 C C . MET B 1 255 ? 9.938 33.188 -7.887 1 98.56 255 MET B C 1
ATOM 7458 O O . MET B 1 255 ? 9.305 33.594 -8.859 1 98.56 255 MET B O 1
ATOM 7462 N N . PHE B 1 256 ? 10.453 33.938 -6.988 1 98.75 256 PHE B N 1
ATOM 7463 C CA . PHE B 1 256 ? 10.438 35.375 -7.102 1 98.75 256 PHE B CA 1
ATOM 7464 C C . PHE B 1 256 ? 11.812 35.906 -7.508 1 98.75 256 PHE B C 1
ATOM 7466 O O . PHE B 1 256 ? 12.836 35.406 -7.047 1 98.75 256 PHE B O 1
ATOM 7473 N N . LYS B 1 257 ? 11.758 36.844 -8.359 1 98.5 257 LYS B N 1
ATOM 7474 C CA . LYS B 1 257 ? 12.961 37.562 -8.766 1 98.5 257 LYS B CA 1
ATOM 7475 C C . LYS B 1 257 ? 12.828 39.062 -8.484 1 98.5 257 LYS B C 1
ATOM 7477 O O . LYS B 1 257 ? 12.469 39.812 -9.383 1 98.5 257 LYS B O 1
ATOM 7482 N N . ASN B 1 258 ? 13.227 39.469 -7.367 1 98.31 258 ASN B N 1
ATOM 7483 C CA . ASN B 1 258 ? 13.094 40.844 -6.922 1 98.31 258 ASN B CA 1
ATOM 7484 C C . ASN B 1 258 ? 11.672 41.375 -7.129 1 98.31 258 ASN B C 1
ATOM 7486 O O . ASN B 1 258 ? 11.477 42.438 -7.73 1 98.31 258 ASN B O 1
ATOM 7490 N N . TYR B 1 259 ? 10.758 40.688 -6.762 1 98.69 259 TYR B N 1
ATOM 7491 C CA . TYR B 1 259 ? 9.352 41 -6.918 1 98.69 259 TYR B CA 1
ATOM 7492 C C . TYR B 1 259 ? 8.898 42 -5.844 1 98.69 259 TYR B C 1
ATOM 7494 O O . TYR B 1 259 ? 9.008 41.719 -4.648 1 98.69 259 TYR B O 1
ATOM 7502 N N . ARG B 1 260 ? 8.383 43.156 -6.203 1 98.56 260 ARG B N 1
ATOM 7503 C CA . ARG B 1 260 ? 8.062 44.219 -5.273 1 98.56 260 ARG B CA 1
ATOM 7504 C C . ARG B 1 260 ? 6.57 44.25 -4.953 1 98.56 260 ARG B C 1
ATOM 7506 O O . ARG B 1 260 ? 5.734 44.125 -5.855 1 98.56 260 ARG B O 1
ATOM 7513 N N . VAL B 1 261 ? 6.262 44.312 -3.709 1 98.38 261 VAL B N 1
ATOM 7514 C CA . VAL B 1 261 ? 4.875 44.375 -3.258 1 98.38 261 VAL B CA 1
ATOM 7515 C C . VAL B 1 261 ? 4.719 45.438 -2.191 1 98.38 261 VAL B C 1
ATOM 7517 O O . VAL B 1 261 ? 5.66 45.719 -1.45 1 98.38 261 VAL B O 1
ATOM 7520 N N . PRO B 1 262 ? 3.545 45.969 -2.068 1 97.75 262 PRO B N 1
ATOM 7521 C CA . PRO B 1 262 ? 3.322 47 -1.04 1 97.75 262 PRO B CA 1
ATOM 7522 C C . PRO B 1 262 ? 3.531 46.469 0.375 1 97.75 262 PRO B C 1
ATOM 7524 O O . PRO B 1 262 ? 3.312 45.281 0.629 1 97.75 262 PRO B O 1
ATOM 7527 N N . ARG B 1 263 ? 3.877 47.312 1.306 1 97.75 263 ARG B N 1
ATOM 7528 C CA . ARG B 1 263 ? 4.078 46.969 2.713 1 97.75 263 ARG B CA 1
ATOM 7529 C C . ARG B 1 263 ? 2.84 46.312 3.305 1 97.75 263 ARG B C 1
ATOM 7531 O O . ARG B 1 263 ? 2.947 45.406 4.141 1 97.75 263 ARG B O 1
ATOM 7538 N N . GLU B 1 264 ? 1.659 46.656 2.768 1 96.81 264 GLU B N 1
ATOM 7539 C CA . GLU B 1 264 ? 0.37 46.219 3.297 1 96.81 264 GLU B CA 1
ATOM 7540 C C . GLU B 1 264 ? 0.086 44.75 2.936 1 96.81 264 GLU B C 1
ATOM 7542 O O . GLU B 1 264 ? -0.826 44.156 3.49 1 96.81 264 GLU B O 1
ATOM 7547 N N . CYS B 1 265 ? 0.974 44.219 2.152 1 98 265 CYS B N 1
ATOM 7548 C CA . CYS B 1 265 ? 0.787 42.812 1.794 1 98 265 CYS B CA 1
ATOM 7549 C C . CYS B 1 265 ? 1.169 41.906 2.951 1 98 265 CYS B C 1
ATOM 7551 O O . CYS B 1 265 ? 0.794 40.719 2.969 1 98 265 CYS B O 1
ATOM 7553 N N . LEU B 1 266 ? 1.923 42.406 3.879 1 98.19 266 LEU B N 1
ATOM 7554 C CA . LEU B 1 266 ? 2.291 41.656 5.062 1 98.19 266 LEU B CA 1
ATOM 7555 C C . LEU B 1 266 ? 1.065 41.344 5.918 1 98.19 266 LEU B C 1
ATOM 7557 O O . LEU B 1 266 ? 0.315 42.25 6.281 1 98.19 266 LEU B O 1
ATOM 7561 N N . LEU B 1 267 ? 0.77 40.125 6.125 1 96.69 267 LEU B N 1
ATOM 7562 C CA . LEU B 1 267 ? -0.257 39.781 7.098 1 96.69 267 LEU B CA 1
ATOM 7563 C C . LEU B 1 267 ? 0.234 40 8.523 1 96.69 267 LEU B C 1
ATOM 7565 O O . LEU B 1 267 ? 0.976 39.188 9.07 1 96.69 267 LEU B O 1
ATOM 7569 N N . ASN B 1 268 ? -0.252 41 9.188 1 95.5 268 ASN B N 1
ATOM 7570 C CA . ASN B 1 268 ? 0.501 41.688 10.227 1 95.5 268 ASN B CA 1
ATOM 7571 C C . ASN B 1 268 ? -0.056 41.375 11.609 1 95.5 268 ASN B C 1
ATOM 7573 O O . ASN B 1 268 ? 0.211 42.125 12.562 1 95.5 268 ASN B O 1
ATOM 7577 N N . ARG B 1 269 ? -0.859 40.375 11.742 1 91.5 269 ARG B N 1
ATOM 7578 C CA . ARG B 1 269 ? -1.419 40.094 13.055 1 91.5 269 ARG B CA 1
ATOM 7579 C C . ARG B 1 269 ? -0.325 39.719 14.0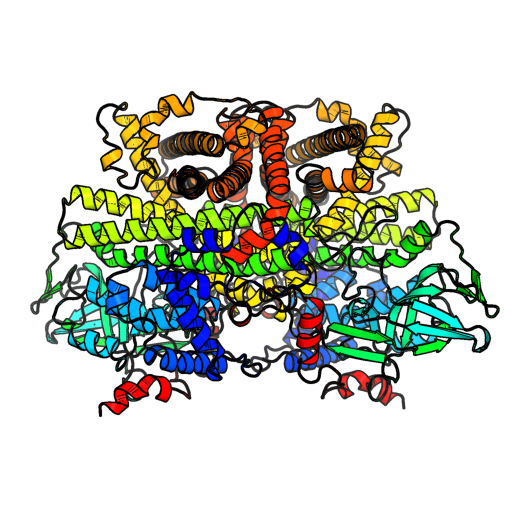47 1 91.5 269 ARG B C 1
ATOM 7581 O O . ARG B 1 269 ? -0.371 40.125 15.219 1 91.5 269 ARG B O 1
ATOM 7588 N N . THR B 1 270 ? 0.681 38.969 13.602 1 90.56 270 THR B N 1
ATOM 7589 C CA . THR B 1 270 ? 1.698 38.469 14.516 1 90.56 270 THR B CA 1
ATOM 7590 C C . THR B 1 270 ? 2.947 39.344 14.477 1 90.56 270 THR B C 1
ATOM 7592 O O . THR B 1 270 ? 3.805 39.25 15.359 1 90.56 270 THR B O 1
ATOM 7595 N N . GLY B 1 271 ? 3.037 40.094 13.516 1 94.19 271 GLY B N 1
ATOM 7596 C CA . GLY B 1 271 ? 4.176 40.969 13.312 1 94.19 271 GLY B CA 1
ATOM 7597 C C . GLY B 1 271 ? 3.977 41.969 12.164 1 94.19 271 GLY B C 1
ATOM 7598 O O . GLY B 1 271 ? 3.398 41.594 11.141 1 94.19 271 GLY B O 1
ATOM 7599 N N . ASP B 1 272 ? 4.52 43.125 12.383 1 96.44 272 ASP B N 1
ATOM 7600 C CA . ASP B 1 272 ? 4.363 44.188 11.391 1 96.44 272 ASP B CA 1
ATOM 7601 C C . ASP B 1 272 ? 5.656 44.969 11.234 1 96.44 272 ASP B C 1
ATOM 7603 O O . ASP B 1 272 ? 6.605 44.812 12 1 96.44 272 ASP B O 1
ATOM 7607 N N . VAL B 1 273 ? 5.746 45.656 10.141 1 97.62 273 VAL B N 1
ATOM 7608 C CA . VAL B 1 273 ? 6.809 46.625 9.891 1 97.62 273 VAL B CA 1
ATOM 7609 C C . VAL B 1 273 ? 6.207 48 9.617 1 97.62 273 VAL B C 1
ATOM 7611 O O . VAL B 1 273 ? 5.371 48.156 8.727 1 97.62 273 VAL B O 1
ATOM 7614 N N . ASP B 1 274 ? 6.645 48.969 10.383 1 96.19 274 ASP B N 1
ATOM 7615 C CA . ASP B 1 274 ? 6.094 50.312 10.164 1 96.19 274 ASP B CA 1
ATOM 7616 C C . ASP B 1 274 ? 6.785 51 8.992 1 96.19 274 ASP B C 1
ATOM 7618 O O . ASP B 1 274 ? 7.707 50.438 8.391 1 96.19 274 ASP B O 1
ATOM 7622 N N . GLU B 1 275 ? 6.328 52.156 8.633 1 95.88 275 GLU B N 1
ATOM 7623 C CA . GLU B 1 275 ? 6.824 52.875 7.457 1 95.88 275 GLU B CA 1
ATOM 7624 C C . GLU B 1 275 ? 8.305 53.219 7.594 1 95.88 275 GLU B C 1
ATOM 7626 O O . GLU B 1 275 ? 9.031 53.25 6.598 1 95.88 275 GLU B O 1
ATOM 7631 N N . ALA B 1 276 ? 8.742 53.375 8.852 1 95.56 276 ALA B N 1
ATOM 7632 C CA . ALA B 1 276 ? 10.125 53.75 9.117 1 95.56 276 ALA B CA 1
ATOM 7633 C C . ALA B 1 276 ? 11.031 52.5 9.078 1 95.56 276 ALA B C 1
ATOM 7635 O O . ALA B 1 276 ? 12.258 52.625 9.117 1 95.56 276 ALA B O 1
ATOM 7636 N N . GLY B 1 277 ? 10.398 51.281 8.922 1 96.06 277 GLY B N 1
ATOM 7637 C CA . GLY B 1 277 ? 11.18 50.062 8.797 1 96.06 277 GLY B CA 1
ATOM 7638 C C . GLY B 1 277 ? 11.422 49.375 10.125 1 96.06 277 GLY B C 1
ATOM 7639 O O . GLY B 1 277 ? 12.227 48.438 10.211 1 96.06 277 GLY B O 1
ATOM 7640 N N . ASN B 1 278 ? 10.719 49.781 11.125 1 96.38 278 ASN B N 1
ATOM 7641 C CA . ASN B 1 278 ? 10.844 49.125 12.43 1 96.38 278 ASN B CA 1
ATOM 7642 C C . ASN B 1 278 ? 9.898 47.938 12.547 1 96.38 278 ASN B C 1
ATOM 7644 O O . ASN B 1 278 ? 8.727 48.031 12.172 1 96.38 278 ASN B O 1
ATOM 7648 N N . TYR B 1 279 ? 10.445 46.844 13.008 1 96.62 279 TYR B N 1
ATOM 7649 C CA . TYR B 1 279 ? 9.641 45.656 13.25 1 96.62 279 TYR B CA 1
ATOM 7650 C C . TYR B 1 279 ? 8.898 45.75 14.578 1 96.62 279 TYR B C 1
ATOM 7652 O O . TYR B 1 279 ? 9.484 46.094 15.594 1 96.62 279 TYR B O 1
ATOM 7660 N N . VAL B 1 280 ? 7.633 45.406 14.664 1 95.25 280 VAL B N 1
ATOM 7661 C CA . VAL B 1 280 ? 6.793 45.438 15.859 1 95.25 280 VAL B CA 1
ATOM 7662 C C . VAL B 1 280 ? 6.008 44.125 15.953 1 95.25 280 VAL B C 1
ATOM 7664 O O . VAL B 1 280 ? 5.375 43.688 14.984 1 95.25 280 VAL B O 1
ATOM 7667 N N . SER B 1 281 ? 6.055 43.5 17.047 1 94 281 SER B N 1
ATOM 7668 C CA . SER B 1 281 ? 5.32 42.25 17.25 1 94 281 SER B CA 1
ATOM 7669 C C . SER B 1 281 ? 4.73 42.156 18.656 1 94 281 SER B C 1
ATOM 7671 O O . SER B 1 281 ? 5.344 42.625 19.625 1 94 281 SER B O 1
ATOM 7673 N N . PRO B 1 282 ? 3.541 41.656 18.766 1 89.31 282 PRO B N 1
ATOM 7674 C CA . PRO B 1 282 ? 2.98 41.438 20.109 1 89.31 282 PRO B CA 1
ATOM 7675 C C . PRO B 1 282 ? 3.633 40.281 20.844 1 89.31 282 PRO B C 1
ATOM 7677 O O . PRO B 1 282 ? 3.354 40.031 22.016 1 89.31 282 PRO B O 1
ATOM 7680 N N . PHE B 1 283 ? 4.438 39.531 20.219 1 88.38 283 PHE B N 1
ATOM 7681 C CA . PHE B 1 283 ? 5.105 38.375 20.812 1 88.38 283 PHE B CA 1
ATOM 7682 C C . PHE B 1 283 ? 6.543 38.688 21.188 1 88.38 283 PHE B C 1
ATOM 7684 O O . PHE B 1 283 ? 7.27 39.312 20.406 1 88.38 283 PHE B O 1
ATOM 7691 N N . LYS B 1 284 ? 6.926 38.344 22.406 1 86.94 284 LYS B N 1
ATOM 7692 C CA . LYS B 1 284 ? 8.312 38.562 22.828 1 86.94 284 LYS B CA 1
ATOM 7693 C C . LYS B 1 284 ? 9.195 37.406 22.375 1 86.94 284 LYS B C 1
ATOM 7695 O O . LYS B 1 284 ? 10.367 37.594 22.047 1 86.94 284 LYS B O 1
ATOM 7700 N N . ASP B 1 285 ? 8.641 36.25 22.281 1 86.94 285 ASP B N 1
ATOM 7701 C CA . ASP B 1 285 ? 9.336 35.031 21.875 1 86.94 285 ASP B CA 1
ATOM 7702 C C . ASP B 1 285 ? 9.07 34.688 20.406 1 86.94 285 ASP B C 1
ATOM 7704 O O . ASP B 1 285 ? 7.934 34.406 20.031 1 86.94 285 ASP B O 1
ATOM 7708 N N . PRO B 1 286 ? 10.172 34.656 19.609 1 83.25 286 PRO B N 1
ATOM 7709 C CA . PRO B 1 286 ? 9.992 34.375 18.188 1 83.25 286 PRO B CA 1
ATOM 7710 C C . PRO B 1 286 ? 9.391 33 17.922 1 83.25 286 PRO B C 1
ATOM 7712 O O . PRO B 1 286 ? 8.672 32.781 16.953 1 83.25 286 PRO B O 1
ATOM 7715 N N . ARG B 1 287 ? 9.859 32.094 18.844 1 78.94 287 ARG B N 1
ATOM 7716 C CA . ARG B 1 287 ? 9.32 30.75 18.688 1 78.94 287 ARG B CA 1
ATOM 7717 C C . ARG B 1 287 ? 7.805 30.75 18.891 1 78.94 287 ARG B C 1
ATOM 7719 O O . ARG B 1 287 ? 7.102 29.922 18.312 1 78.94 287 ARG B O 1
ATOM 7726 N N . LYS B 1 288 ? 7.203 31.453 19.672 1 78.81 288 LYS B N 1
ATOM 7727 C CA . LYS B 1 288 ? 5.77 31.578 19.938 1 78.81 288 LYS B CA 1
ATOM 7728 C C . LYS B 1 288 ? 5.07 32.312 18.797 1 78.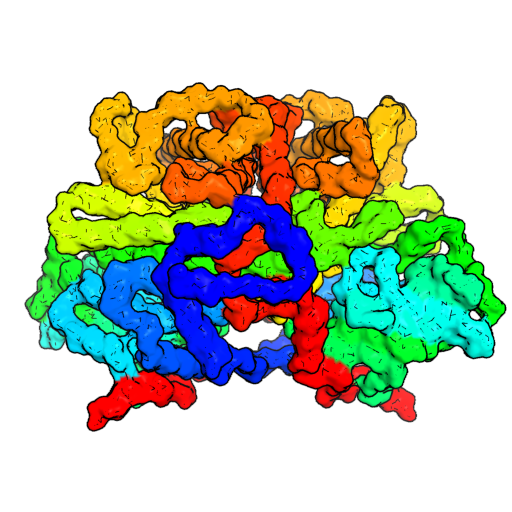81 288 LYS B C 1
ATOM 7730 O O . LYS B 1 288 ? 3.941 31.984 18.438 1 78.81 288 LYS B O 1
ATOM 7735 N N . ARG B 1 289 ? 5.684 33.312 18.391 1 82.56 289 ARG B N 1
ATOM 7736 C CA . ARG B 1 289 ? 5.148 34.062 17.25 1 82.56 289 ARG B CA 1
ATOM 7737 C C . ARG B 1 289 ? 4.957 33.125 16.047 1 82.56 289 ARG B C 1
ATOM 7739 O O . ARG B 1 289 ? 3.904 33.156 15.398 1 82.56 289 ARG B O 1
ATOM 7746 N N . LEU B 1 290 ? 5.941 32.312 15.742 1 76.56 290 LEU B N 1
ATOM 7747 C CA . LEU B 1 290 ? 5.875 31.391 14.609 1 76.56 290 LEU B CA 1
ATOM 7748 C C . LEU B 1 290 ? 4.777 30.344 14.82 1 76.56 290 LEU B C 1
ATOM 7750 O O . LEU B 1 290 ? 4.051 30 13.891 1 76.56 290 LEU B O 1
ATOM 7754 N N . GLY B 1 291 ? 4.734 29.891 16.031 1 76 291 GLY B N 1
ATOM 7755 C CA . GLY B 1 291 ? 3.678 28.938 16.359 1 76 291 GLY B CA 1
ATOM 7756 C C . GLY B 1 291 ? 2.287 29.484 16.109 1 76 291 GLY B C 1
ATOM 7757 O O . GLY B 1 291 ? 1.426 28.781 15.57 1 76 291 GLY B O 1
ATOM 7758 N N . ALA B 1 292 ? 2.123 30.703 16.453 1 74.5 292 ALA B N 1
ATOM 7759 C CA . ALA B 1 292 ? 0.839 31.359 16.25 1 74.5 292 ALA B CA 1
ATOM 7760 C C . ALA B 1 292 ? 0.546 31.531 14.758 1 74.5 292 ALA B C 1
ATOM 7762 O O . ALA B 1 292 ? -0.606 31.438 14.336 1 74.5 292 ALA B O 1
ATOM 7763 N N . SER B 1 293 ? 1.535 31.703 14.062 1 76.31 293 SER B N 1
ATOM 7764 C CA . SER B 1 293 ? 1.396 31.922 12.625 1 76.31 293 SER B CA 1
ATOM 7765 C C . SER B 1 293 ? 1.064 30.609 11.914 1 76.31 293 SER B C 1
ATOM 7767 O O . SER B 1 293 ? 0.431 30.625 10.852 1 76.31 293 SER B O 1
ATOM 7769 N N . LEU B 1 294 ? 1.479 29.516 12.531 1 68.81 294 LEU B N 1
ATOM 7770 C CA . LEU B 1 294 ? 1.299 28.234 11.859 1 68.81 294 LEU B CA 1
ATOM 7771 C C . LEU B 1 294 ? 0.119 27.469 12.453 1 68.81 294 LEU B C 1
ATOM 7773 O O . LEU B 1 294 ? -0.131 26.312 12.086 1 68.81 294 LEU B O 1
ATOM 7777 N N . GLY B 1 295 ? -0.517 28.078 13.383 1 65.31 295 GLY B N 1
ATOM 7778 C CA . GLY B 1 295 ? -1.621 27.438 14.078 1 65.31 295 GLY B CA 1
ATOM 7779 C C . GLY B 1 295 ? -2.711 26.953 13.141 1 65.31 295 GLY B C 1
ATOM 7780 O O . GLY B 1 295 ? -3.359 25.938 13.406 1 65.31 295 GLY B O 1
ATOM 7781 N N . ASN B 1 296 ? -2.846 27.578 12.07 1 64.25 296 ASN B N 1
ATOM 7782 C CA . ASN B 1 296 ? -3.811 27.172 11.055 1 64.25 296 ASN B CA 1
ATOM 7783 C C . ASN B 1 296 ? -3.518 25.766 10.539 1 64.25 296 ASN B C 1
ATOM 7785 O O . ASN B 1 296 ? -4.418 25.078 10.055 1 64.25 296 ASN B O 1
ATOM 7789 N N . LEU B 1 297 ? -2.363 25.391 10.695 1 67.19 297 LEU B N 1
ATOM 7790 C CA . LEU B 1 297 ? -1.962 24.078 10.172 1 67.19 297 LEU B CA 1
ATOM 7791 C C . LEU B 1 297 ? -2.588 22.953 10.977 1 67.19 297 LEU B C 1
ATOM 7793 O O . LEU B 1 297 ? -2.822 21.859 10.445 1 67.19 297 LEU B O 1
ATOM 7797 N N . SER B 1 298 ? -2.971 23.109 12.156 1 74.5 298 SER B N 1
ATOM 7798 C CA . SER B 1 298 ? -3.637 22.078 12.953 1 74.5 298 SER B CA 1
ATOM 7799 C C . SER B 1 298 ? -5.039 21.797 12.43 1 74.5 298 SER B C 1
ATOM 7801 O O . SER B 1 298 ? -5.5 20.656 12.445 1 74.5 298 SER B O 1
ATOM 7803 N N . SER B 1 299 ? -5.66 22.828 11.961 1 80.62 299 SER B N 1
ATOM 7804 C CA . SER B 1 299 ? -6.996 22.656 11.398 1 80.62 299 SER B CA 1
ATOM 7805 C C . SER B 1 299 ? -6.969 21.703 10.203 1 80.62 299 SER B C 1
ATOM 7807 O O . SER B 1 299 ? -7.879 20.906 10.023 1 80.62 299 SER B O 1
ATOM 7809 N N . GLY B 1 300 ? -5.961 21.812 9.414 1 86.81 300 GLY B N 1
ATOM 7810 C CA . GLY B 1 300 ? -5.809 20.922 8.281 1 86.81 300 GLY B CA 1
ATOM 7811 C C . GLY B 1 300 ? -5.684 19.469 8.68 1 86.81 300 GLY B C 1
ATOM 7812 O O . GLY B 1 300 ? -6.332 18.594 8.094 1 86.81 300 GLY B O 1
ATOM 7813 N N . ARG B 1 301 ? -4.93 19.203 9.711 1 91.31 301 ARG B N 1
ATOM 7814 C CA . ARG B 1 301 ? -4.691 17.828 10.164 1 91.31 301 ARG B CA 1
ATOM 7815 C C . ARG B 1 301 ? -5.973 17.203 10.711 1 91.31 301 ARG B C 1
ATOM 7817 O O . ARG B 1 301 ? -6.227 16.016 10.5 1 91.31 301 ARG B O 1
ATOM 7824 N N . VAL B 1 302 ? -6.766 18.047 11.414 1 92.25 302 VAL B N 1
ATOM 7825 C CA . VAL B 1 302 ? -8.031 17.547 11.961 1 92.25 302 VAL B CA 1
ATOM 7826 C C . VAL B 1 302 ? -8.945 17.109 10.82 1 92.25 302 VAL B C 1
ATOM 7828 O O . VAL B 1 302 ? -9.57 16.047 10.891 1 92.25 302 VAL B O 1
ATOM 7831 N N . GLY B 1 303 ? -8.969 17.891 9.742 1 94 303 GLY B N 1
ATOM 7832 C CA . GLY B 1 303 ? -9.797 17.562 8.594 1 94 303 GLY B CA 1
ATOM 7833 C C . GLY B 1 303 ? -9.336 16.328 7.848 1 94 303 GLY B C 1
ATOM 7834 O O . GLY B 1 303 ? -10.156 15.57 7.328 1 94 303 GLY B O 1
ATOM 7835 N N . ILE B 1 304 ? -8.055 16.094 7.824 1 96.62 304 ILE B N 1
ATOM 7836 C CA . ILE B 1 304 ? -7.477 14.984 7.078 1 96.62 304 ILE B CA 1
ATOM 7837 C C . ILE B 1 304 ? -7.922 13.656 7.699 1 96.62 304 ILE B C 1
ATOM 7839 O O . ILE B 1 304 ? -8.148 12.68 6.988 1 96.62 304 ILE B O 1
ATOM 7843 N N . VAL B 1 305 ? -8.109 13.594 9.047 1 98 305 VAL B N 1
ATOM 7844 C CA . VAL B 1 305 ? -8.602 12.383 9.695 1 98 305 VAL B CA 1
ATOM 7845 C C . VAL B 1 305 ? -9.945 11.984 9.086 1 98 305 VAL B C 1
ATOM 7847 O O . VAL B 1 305 ? -10.148 10.82 8.742 1 98 305 VAL B O 1
ATOM 7850 N N . ALA B 1 306 ? -10.82 12.984 8.891 1 97.81 306 ALA B N 1
ATOM 7851 C CA . ALA B 1 306 ? -12.133 12.719 8.32 1 97.81 306 ALA B CA 1
ATOM 7852 C C . ALA B 1 306 ? -12.016 12.227 6.879 1 97.81 306 ALA B C 1
ATOM 7854 O O . ALA B 1 306 ? -12.766 11.344 6.453 1 97.81 306 ALA B O 1
ATOM 7855 N N . ILE B 1 307 ? -11.117 12.805 6.145 1 98.25 307 ILE B N 1
ATOM 7856 C CA . ILE B 1 307 ? -10.883 12.406 4.758 1 98.25 307 ILE B CA 1
ATOM 7857 C C . ILE B 1 307 ? -10.469 10.938 4.699 1 98.25 307 ILE B C 1
ATOM 7859 O O . ILE B 1 307 ? -10.992 10.172 3.883 1 98.25 307 ILE B O 1
ATOM 7863 N N . CYS B 1 308 ? -9.531 10.547 5.551 1 98.69 308 CYS B N 1
ATOM 7864 C CA . CYS B 1 308 ? -9.039 9.18 5.59 1 98.69 308 CYS B CA 1
ATOM 7865 C C . CYS B 1 308 ? -10.148 8.203 5.941 1 98.69 308 CYS B C 1
ATOM 7867 O O . CYS B 1 308 ? -10.258 7.133 5.34 1 98.69 308 CYS B O 1
ATOM 7869 N N . ILE B 1 309 ? -10.969 8.57 6.91 1 98.69 309 ILE B N 1
ATOM 7870 C CA . ILE B 1 309 ? -12.07 7.711 7.328 1 98.69 309 ILE B CA 1
ATOM 7871 C C . ILE B 1 309 ? -13.07 7.566 6.188 1 98.69 309 ILE B C 1
ATOM 7873 O O . ILE B 1 309 ? -13.617 6.48 5.961 1 98.69 309 ILE B O 1
ATOM 7877 N N . ALA B 1 310 ? -13.336 8.633 5.441 1 98.75 310 ALA B N 1
ATOM 7878 C CA . ALA B 1 310 ? -14.219 8.578 4.281 1 98.75 310 ALA B CA 1
ATOM 7879 C C . ALA B 1 310 ? -13.703 7.574 3.25 1 98.75 310 ALA B C 1
ATOM 7881 O O . ALA B 1 310 ? -14.492 6.859 2.625 1 98.75 310 ALA B O 1
ATOM 7882 N N . ASN B 1 311 ? -12.43 7.555 3.027 1 98.88 311 ASN B N 1
ATOM 7883 C CA . ASN B 1 311 ? -11.844 6.578 2.115 1 98.88 311 ASN B CA 1
ATOM 7884 C C . ASN B 1 311 ? -12.055 5.148 2.609 1 98.88 311 ASN B C 1
ATOM 7886 O O . ASN B 1 311 ? -12.297 4.242 1.812 1 98.88 311 ASN B O 1
ATOM 7890 N N . MET B 1 312 ? -11.914 4.961 3.936 1 98.88 312 MET B N 1
ATOM 7891 C CA . MET B 1 312 ? -12.164 3.643 4.508 1 98.88 312 MET B CA 1
ATOM 7892 C C . MET B 1 312 ? -13.617 3.227 4.312 1 98.88 312 MET B C 1
ATOM 7894 O O . MET B 1 312 ? -13.898 2.061 4.027 1 98.88 312 MET B O 1
ATOM 7898 N N . GLN B 1 313 ? -14.531 4.207 4.48 1 98.88 313 GLN B N 1
ATOM 7899 C CA . GLN B 1 313 ? -15.953 3.928 4.281 1 98.88 313 GLN B CA 1
ATOM 7900 C C . GLN B 1 313 ? -16.203 3.342 2.895 1 98.88 313 GLN B C 1
ATOM 7902 O O . GLN B 1 313 ? -16.922 2.354 2.756 1 98.88 313 GLN B O 1
ATOM 7907 N N . LYS B 1 314 ? -15.609 3.918 1.909 1 98.88 314 LYS B N 1
ATOM 7908 C CA . LYS B 1 314 ? -15.805 3.447 0.542 1 98.88 314 LYS B CA 1
ATOM 7909 C C . LYS B 1 314 ? -15.141 2.094 0.322 1 98.88 314 LYS B C 1
ATOM 7911 O O . LYS B 1 314 ? -15.758 1.169 -0.209 1 98.88 314 LYS B O 1
ATOM 7916 N N . ALA B 1 315 ? -13.891 1.961 0.721 1 98.94 315 ALA B N 1
ATOM 7917 C CA . ALA B 1 315 ? -13.133 0.73 0.492 1 98.94 315 ALA B CA 1
ATOM 7918 C C . ALA B 1 315 ? -13.812 -0.462 1.158 1 98.94 315 ALA B C 1
ATOM 7920 O O . ALA B 1 315 ? -13.93 -1.534 0.56 1 98.94 315 ALA B O 1
ATOM 7921 N N . LEU B 1 316 ? -14.234 -0.257 2.389 1 98.94 316 LEU B N 1
ATOM 7922 C CA . LEU B 1 316 ? -14.805 -1.359 3.154 1 98.94 316 LEU B CA 1
ATOM 7923 C C . LEU B 1 316 ? -16.219 -1.689 2.666 1 98.94 316 LEU B C 1
ATOM 7925 O O . LEU B 1 316 ? -16.625 -2.852 2.686 1 98.94 316 LEU B O 1
ATOM 7929 N N . ALA B 1 317 ? -16.984 -0.659 2.225 1 98.88 317 ALA B N 1
ATOM 7930 C CA . ALA B 1 317 ? -18.266 -0.961 1.604 1 98.88 317 ALA B CA 1
ATOM 7931 C C . ALA B 1 317 ? -18.094 -1.9 0.413 1 98.88 317 ALA B C 1
ATOM 7933 O O . ALA B 1 317 ? -18.828 -2.887 0.282 1 98.88 317 ALA B O 1
ATOM 7934 N N . ILE B 1 318 ? -17.125 -1.656 -0.426 1 98.94 318 ILE B N 1
ATOM 7935 C CA . ILE B 1 318 ? -16.875 -2.441 -1.631 1 98.94 318 ILE B CA 1
ATOM 7936 C C . ILE B 1 318 ? -16.469 -3.865 -1.245 1 98.94 318 ILE B C 1
ATOM 7938 O O . ILE B 1 318 ? -17.094 -4.832 -1.695 1 98.94 318 ILE B O 1
ATOM 7942 N N . SER B 1 319 ? -15.5 -4.027 -0.391 1 98.88 319 SER B N 1
ATOM 7943 C CA . SER B 1 319 ? -14.898 -5.336 -0.132 1 98.88 319 SER B CA 1
ATOM 7944 C C . SER B 1 319 ? -15.828 -6.211 0.702 1 98.88 319 SER B C 1
ATOM 7946 O O . SER B 1 319 ? -15.891 -7.426 0.5 1 98.88 319 SER B O 1
ATOM 7948 N N . ILE B 1 320 ? -16.562 -5.605 1.684 1 98.94 320 ILE B N 1
ATOM 7949 C CA . ILE B 1 320 ? -17.438 -6.391 2.537 1 98.94 320 ILE B CA 1
ATOM 7950 C C . ILE B 1 320 ? -18.656 -6.852 1.735 1 98.94 320 ILE B C 1
ATOM 7952 O O . ILE B 1 320 ? -19.047 -8.016 1.81 1 98.94 320 ILE B O 1
ATOM 7956 N N . ARG B 1 321 ? -19.312 -5.922 0.943 1 98.94 321 ARG B N 1
ATOM 7957 C CA . ARG B 1 321 ? -20.438 -6.324 0.101 1 98.94 321 ARG B CA 1
ATOM 7958 C C . ARG B 1 321 ? -20.016 -7.402 -0.892 1 98.94 321 ARG B C 1
ATOM 7960 O O . ARG B 1 321 ? -20.719 -8.398 -1.068 1 98.94 321 ARG B O 1
ATOM 7967 N N . TYR B 1 322 ? -18.875 -7.223 -1.564 1 98.81 322 TYR B N 1
ATOM 7968 C CA . TYR B 1 322 ? -18.344 -8.227 -2.48 1 98.81 322 TYR B CA 1
ATOM 7969 C C . TYR B 1 322 ? -18.156 -9.562 -1.775 1 98.81 322 TYR B C 1
ATOM 7971 O O . TYR B 1 322 ? -18.516 -10.609 -2.322 1 98.81 322 TYR B O 1
ATOM 7979 N N . SER B 1 323 ? -17.609 -9.539 -0.518 1 98.81 323 SER B N 1
ATOM 7980 C CA . SER B 1 323 ? -17.344 -10.75 0.25 1 98.81 323 SER B CA 1
ATOM 7981 C C . SER B 1 323 ? -18.641 -11.484 0.586 1 98.81 323 SER B C 1
ATOM 7983 O O . SER B 1 323 ? -18.641 -12.711 0.724 1 98.81 323 SER B O 1
ATOM 7985 N N . GLY B 1 324 ? -19.703 -10.695 0.743 1 98.56 324 GLY B N 1
ATOM 7986 C CA . GLY B 1 324 ? -20.984 -11.289 1.044 1 98.56 324 GLY B CA 1
ATOM 7987 C C . GLY B 1 324 ? -21.609 -11.992 -0.148 1 98.56 324 GLY B C 1
ATOM 7988 O O . GLY B 1 324 ? -22.547 -12.781 0.009 1 98.56 324 GLY B O 1
ATOM 7989 N N . VAL B 1 325 ? -21.062 -11.75 -1.344 1 98.06 325 VAL B N 1
ATOM 7990 C CA . VAL B 1 325 ? -21.703 -12.242 -2.566 1 98.06 325 VAL B CA 1
ATOM 7991 C C . VAL B 1 325 ? -20.797 -13.289 -3.219 1 98.06 325 VAL B C 1
ATOM 7993 O O . VAL B 1 325 ? -21.281 -14.328 -3.68 1 98.06 325 VAL B O 1
ATOM 7996 N N . ARG B 1 326 ? -19.5 -13.047 -3.291 1 97.69 326 ARG B N 1
ATOM 7997 C CA . ARG B 1 326 ? -18.547 -13.922 -3.957 1 97.69 326 ARG B CA 1
ATOM 7998 C C . ARG B 1 326 ? -18.453 -15.273 -3.25 1 97.69 326 ARG B C 1
ATOM 8000 O O . ARG B 1 326 ? -18.203 -15.328 -2.043 1 97.69 326 ARG B O 1
ATOM 8007 N N . ARG B 1 327 ? -18.625 -16.312 -4.008 1 96.75 327 ARG B N 1
ATOM 8008 C CA . ARG B 1 327 ? -18.578 -17.656 -3.434 1 96.75 327 ARG B CA 1
ATOM 8009 C C . ARG B 1 327 ? -17.391 -18.453 -3.979 1 96.75 327 ARG B C 1
ATOM 8011 O O . ARG B 1 327 ? -17.078 -18.375 -5.168 1 96.75 327 ARG B O 1
ATOM 8018 N N . GLN B 1 328 ? -16.656 -19.094 -3.137 1 95.31 328 GLN B N 1
ATOM 8019 C CA . GLN B 1 328 ? -15.57 -20.016 -3.477 1 95.31 328 GLN B CA 1
ATOM 8020 C C . GLN B 1 328 ? -15.5 -21.172 -2.479 1 95.31 328 GLN B C 1
ATOM 8022 O O . GLN B 1 328 ? -15.562 -20.953 -1.268 1 95.31 328 GLN B O 1
ATOM 8027 N N . PHE B 1 329 ? -15.297 -22.391 -2.867 1 94.44 329 PHE B N 1
ATOM 8028 C CA . PHE B 1 329 ? -15.102 -23.578 -2.049 1 94.44 329 PHE B CA 1
ATOM 8029 C C . PHE B 1 329 ? -16.297 -23.812 -1.135 1 94.44 329 PHE B C 1
ATOM 8031 O O . PHE B 1 329 ? -17.172 -22.953 -1.015 1 94.44 329 PHE B O 1
ATOM 8038 N N . GLY B 1 330 ? -16.453 -24.922 -0.533 1 93.19 330 GLY B N 1
ATOM 8039 C CA . GLY B 1 330 ? -17.469 -25.375 0.407 1 93.19 330 GLY B CA 1
ATOM 8040 C C . GLY B 1 330 ? -17.234 -26.797 0.897 1 93.19 330 GLY B C 1
ATOM 8041 O O . GLY B 1 330 ? -16.328 -27.484 0.414 1 93.19 330 GLY B O 1
ATOM 8042 N N . PRO B 1 331 ? -18.016 -27.156 1.895 1 90.75 331 PRO B N 1
ATOM 8043 C CA . PRO B 1 331 ? -17.891 -28.531 2.354 1 90.75 331 PRO B CA 1
ATOM 8044 C C . PRO B 1 331 ? -18.188 -29.547 1.25 1 90.75 331 PRO B C 1
ATOM 8046 O O . PRO B 1 331 ? -18.844 -29.219 0.266 1 90.75 331 PRO B O 1
ATOM 8049 N N . GLU B 1 332 ? -17.625 -30.703 1.491 1 85.81 332 GLU B N 1
ATOM 8050 C CA . GLU B 1 332 ? -17.812 -31.75 0.497 1 85.81 332 GLU B CA 1
ATOM 8051 C C . GLU B 1 332 ? -19.312 -32 0.263 1 85.81 332 GLU B C 1
ATOM 8053 O O . GLU B 1 332 ? -20.062 -32.219 1.214 1 85.81 332 GLU B O 1
ATOM 8058 N N . GLY B 1 333 ? -19.625 -32 -0.946 1 83.75 333 GLY B N 1
ATOM 8059 C CA . GLY B 1 333 ? -21 -32.25 -1.309 1 83.75 333 GLY B CA 1
ATOM 8060 C C . GLY B 1 333 ? -21.922 -31.078 -1.049 1 83.75 333 GLY B C 1
ATOM 8061 O O . GLY B 1 333 ? -23.109 -31.141 -1.362 1 83.75 333 GLY B O 1
ATOM 8062 N N . GLY B 1 334 ? -21.406 -30.047 -0.507 1 86.62 334 GLY B N 1
ATOM 8063 C CA . GLY B 1 334 ? -22.219 -28.875 -0.198 1 86.62 334 GLY B CA 1
ATOM 8064 C C . GLY B 1 334 ? -22.062 -27.75 -1.204 1 86.62 334 GLY B C 1
ATOM 8065 O O . GLY B 1 334 ? -21.328 -27.891 -2.186 1 86.62 334 GLY B O 1
ATOM 8066 N N . GLU B 1 335 ? -22.828 -26.672 -0.966 1 91.94 335 GLU B N 1
ATOM 8067 C CA . GLU B 1 335 ? -22.734 -25.484 -1.811 1 91.94 335 GLU B CA 1
ATOM 8068 C C . GLU B 1 335 ? -21.5 -24.656 -1.464 1 91.94 335 GLU B C 1
ATOM 8070 O O . GLU B 1 335 ? -21 -24.719 -0.338 1 91.94 335 GLU B O 1
ATOM 8075 N N . GLU B 1 336 ? -21.016 -23.953 -2.439 1 95.38 336 GLU B N 1
ATOM 8076 C CA . GLU B 1 336 ? -19.953 -22.984 -2.141 1 95.38 336 GLU B CA 1
ATOM 8077 C C . GLU B 1 336 ? -20.438 -21.922 -1.161 1 95.38 336 GLU B C 1
ATOM 8079 O O . GLU B 1 336 ? -21.609 -21.531 -1.186 1 95.38 336 GLU B O 1
ATOM 8084 N N . LEU B 1 337 ? -19.578 -21.453 -0.387 1 96.69 337 LEU B N 1
ATOM 8085 C CA . LEU B 1 337 ? -19.891 -20.453 0.624 1 96.69 337 LEU B CA 1
ATOM 8086 C C . LEU B 1 337 ? -19.438 -19.062 0.189 1 96.69 337 LEU B C 1
ATOM 8088 O O . LEU B 1 337 ? -18.406 -18.938 -0.474 1 96.69 337 LEU B O 1
ATOM 8092 N N . PRO B 1 338 ? -20.25 -18 0.549 1 97.75 338 PRO B N 1
ATOM 8093 C CA . PRO B 1 338 ? -19.672 -16.656 0.394 1 97.75 338 PRO B CA 1
ATOM 8094 C C . PRO B 1 338 ? -18.344 -16.5 1.131 1 97.75 338 PRO B C 1
ATOM 8096 O O . PRO B 1 338 ? -18.188 -17.031 2.236 1 97.75 338 PRO B O 1
ATOM 8099 N N . VAL B 1 339 ? -17.453 -15.781 0.549 1 97.44 339 VAL B N 1
ATOM 8100 C CA . VAL B 1 339 ? -16.094 -15.758 1.087 1 97.44 339 VAL B CA 1
ATOM 8101 C C . VAL B 1 339 ? -16.094 -15.055 2.441 1 97.44 339 VAL B C 1
ATOM 8103 O O . VAL B 1 339 ? -15.172 -15.242 3.24 1 97.44 339 VAL B O 1
ATOM 8106 N N . ILE B 1 340 ? -17.125 -14.273 2.797 1 98.38 340 ILE B N 1
ATOM 8107 C CA . ILE B 1 340 ? -17.234 -13.594 4.082 1 98.38 340 ILE B CA 1
ATOM 8108 C C . ILE B 1 340 ? -17.344 -14.625 5.207 1 98.38 340 ILE B C 1
ATOM 8110 O O . ILE B 1 340 ? -17.125 -14.305 6.375 1 98.38 340 ILE B O 1
ATOM 8114 N N . GLU B 1 341 ? -17.703 -15.906 4.898 1 97.81 341 GLU B N 1
ATOM 8115 C CA . GLU B 1 341 ? -17.906 -16.969 5.879 1 97.81 341 GLU B CA 1
ATOM 8116 C C . GLU B 1 341 ? -16.578 -17.516 6.391 1 97.81 341 GLU B C 1
ATOM 8118 O O . GLU B 1 341 ? -16.547 -18.203 7.41 1 97.81 341 GLU B O 1
ATOM 8123 N N . TYR B 1 342 ? -15.5 -17.219 5.742 1 97.06 342 TYR B N 1
ATOM 8124 C CA . TYR B 1 342 ? -14.211 -17.797 6.09 1 97.06 342 TYR B CA 1
ATOM 8125 C C . TYR B 1 342 ? -13.484 -16.938 7.121 1 97.06 342 TYR B C 1
ATOM 8127 O O . TYR B 1 342 ? -13.398 -15.719 6.961 1 97.06 342 TYR B O 1
ATOM 8135 N N . GLN B 1 343 ? -12.945 -17.594 8.141 1 97.31 343 GLN B N 1
ATOM 8136 C CA . GLN B 1 343 ? -12.234 -16.953 9.242 1 97.31 343 GLN B CA 1
ATOM 8137 C C . GLN B 1 343 ? -11.117 -16.047 8.719 1 97.31 343 GLN B C 1
ATOM 8139 O O . GLN B 1 343 ? -10.922 -14.938 9.227 1 97.31 343 GLN B O 1
ATOM 8144 N N . LEU B 1 344 ? -10.406 -16.469 7.727 1 96.12 344 LEU B N 1
ATOM 8145 C CA . LEU B 1 344 ? -9.289 -15.695 7.184 1 96.12 344 LEU B CA 1
ATOM 8146 C C . LEU B 1 344 ? -9.773 -14.391 6.574 1 96.12 344 LEU B C 1
ATOM 8148 O O . LEU B 1 344 ? -9.156 -13.344 6.766 1 96.12 344 LEU B O 1
ATOM 8152 N N . GLN B 1 345 ? -10.883 -14.422 5.777 1 97.5 345 GLN B N 1
ATOM 8153 C CA . GLN B 1 345 ? -11.453 -13.227 5.164 1 97.5 345 GLN B CA 1
ATOM 8154 C C . GLN B 1 345 ? -11.953 -12.25 6.227 1 97.5 345 GLN B C 1
ATOM 8156 O O . GLN B 1 345 ? -11.773 -11.039 6.094 1 97.5 345 GLN B O 1
ATOM 8161 N N . GLN B 1 346 ? -12.594 -12.805 7.266 1 98.44 346 GLN B N 1
ATOM 8162 C CA . GLN B 1 346 ? -13.07 -12 8.391 1 98.44 346 GLN B CA 1
ATOM 8163 C C . GLN B 1 346 ? -11.914 -11.281 9.078 1 98.44 346 GLN B C 1
ATOM 8165 O O . GLN B 1 346 ? -11.977 -10.078 9.32 1 98.44 346 GLN B O 1
ATOM 8170 N N . GLY B 1 347 ? -10.844 -12.039 9.367 1 97.81 347 GLY B N 1
ATOM 8171 C CA . GLY B 1 347 ? -9.688 -11.477 10.047 1 97.81 347 GLY B CA 1
ATOM 8172 C C . GLY B 1 347 ? -9 -10.391 9.25 1 97.81 347 GLY B C 1
ATOM 8173 O O . GLY B 1 347 ? -8.398 -9.477 9.82 1 97.81 347 GLY B O 1
ATOM 8174 N N . ARG B 1 348 ? -9.102 -10.43 7.957 1 97.19 348 ARG B N 1
ATOM 8175 C CA . ARG B 1 348 ? -8.453 -9.477 7.066 1 97.19 348 ARG B CA 1
ATOM 8176 C C . ARG B 1 348 ? -9.234 -8.172 7.004 1 97.19 348 ARG B C 1
ATOM 8178 O O . ARG B 1 348 ? -8.656 -7.098 6.832 1 97.19 348 ARG B O 1
ATOM 8185 N N . LEU B 1 349 ? -10.586 -8.211 7.18 1 98.75 349 LEU B N 1
ATOM 8186 C CA . LEU B 1 349 ? -11.391 -7.043 6.832 1 98.75 349 LEU B CA 1
ATOM 8187 C C . LEU B 1 349 ? -12.078 -6.473 8.07 1 98.75 349 LEU B C 1
ATOM 8189 O O . LEU B 1 349 ? -12.18 -5.25 8.219 1 98.75 349 LEU B O 1
ATOM 8193 N N . PHE B 1 350 ? -12.539 -7.32 9 1 98.88 350 PHE B N 1
ATOM 8194 C CA . PHE B 1 350 ? -13.445 -6.883 10.062 1 98.88 350 PHE B CA 1
ATOM 8195 C C . PHE B 1 350 ? -12.727 -5.957 11.039 1 98.88 350 PHE B C 1
ATOM 8197 O O . PHE B 1 350 ? -13.32 -5.008 11.547 1 98.88 350 PHE B O 1
ATOM 8204 N N . PRO B 1 351 ? -11.445 -6.219 11.359 1 98.88 351 PRO B N 1
ATOM 8205 C CA . PRO B 1 351 ? -10.75 -5.242 12.211 1 98.88 351 PRO B CA 1
ATOM 8206 C C . PRO B 1 351 ? -10.758 -3.836 11.617 1 98.88 351 PRO B C 1
ATOM 8208 O O . PRO B 1 351 ? -10.805 -2.852 12.359 1 98.88 351 PRO B O 1
ATOM 8211 N N . TYR B 1 352 ? -10.75 -3.711 10.297 1 98.94 352 TYR B N 1
ATOM 8212 C CA . TYR B 1 352 ? -10.789 -2.396 9.672 1 98.94 352 TYR B CA 1
ATOM 8213 C C . TYR B 1 352 ? -12.18 -1.789 9.758 1 98.94 352 TYR B C 1
ATOM 8215 O O . TYR B 1 352 ? -12.336 -0.565 9.773 1 98.94 352 TYR B O 1
ATOM 8223 N N . ILE B 1 353 ? -13.25 -2.629 9.812 1 98.94 353 ILE B N 1
ATOM 8224 C CA . ILE B 1 353 ? -14.57 -2.098 10.133 1 98.94 353 ILE B CA 1
ATOM 8225 C C . ILE B 1 353 ? -14.547 -1.438 11.508 1 98.94 353 ILE B C 1
ATOM 8227 O O . ILE B 1 353 ? -15.023 -0.312 11.672 1 98.94 353 ILE B O 1
ATOM 8231 N N . ALA B 1 354 ? -13.953 -2.178 12.469 1 98.94 354 ALA B N 1
ATOM 8232 C CA . ALA B 1 354 ? -13.852 -1.651 13.828 1 98.94 354 ALA B CA 1
ATOM 8233 C C . ALA B 1 354 ? -13.047 -0.356 13.859 1 98.94 354 ALA B C 1
ATOM 8235 O O . ALA B 1 354 ? -13.43 0.611 14.516 1 98.94 354 ALA B O 1
ATOM 8236 N N . ALA B 1 355 ? -11.969 -0.329 13.109 1 98.94 355 ALA B N 1
ATOM 8237 C CA . ALA B 1 355 ? -11.117 0.856 13.039 1 98.94 355 ALA B CA 1
ATOM 8238 C C . ALA B 1 355 ? -11.859 2.025 12.398 1 98.94 355 ALA B C 1
ATOM 8240 O O . ALA B 1 355 ? -11.68 3.178 12.797 1 98.94 355 ALA B O 1
ATOM 8241 N N . MET B 1 356 ? -12.633 1.741 11.352 1 98.88 356 MET B N 1
ATOM 8242 C CA . MET B 1 356 ? -13.422 2.77 10.688 1 98.88 356 MET B CA 1
ATOM 8243 C C . MET B 1 356 ? -14.406 3.416 11.656 1 98.88 356 MET B C 1
ATOM 8245 O O . MET B 1 356 ? -14.531 4.641 11.695 1 98.88 356 MET B O 1
ATOM 8249 N N . TYR B 1 357 ? -15.047 2.607 12.492 1 98.94 357 TYR B N 1
ATOM 8250 C CA . TYR B 1 357 ? -16 3.125 13.477 1 98.94 357 TYR B CA 1
ATOM 8251 C C . TYR B 1 357 ? -15.281 3.928 14.555 1 98.94 357 TYR B C 1
ATOM 8253 O O . TYR B 1 357 ? -15.75 5 14.945 1 98.94 357 TYR B O 1
ATOM 8261 N N . ALA B 1 358 ? -14.156 3.414 15.062 1 98.94 358 ALA B N 1
ATOM 8262 C CA . ALA B 1 358 ? -13.367 4.145 16.047 1 98.94 358 ALA B CA 1
ATOM 8263 C C . ALA B 1 358 ? -12.883 5.477 15.484 1 98.94 358 ALA B C 1
ATOM 8265 O O . ALA B 1 358 ? -12.969 6.508 16.156 1 98.94 358 ALA B O 1
ATOM 8266 N N . GLY B 1 359 ? -12.414 5.438 14.258 1 98.75 359 GLY B N 1
ATOM 8267 C CA . GLY B 1 359 ? -11.914 6.645 13.609 1 98.75 359 GLY B CA 1
ATOM 8268 C C . GLY B 1 359 ? -13.008 7.648 13.305 1 98.75 359 GLY B C 1
ATOM 8269 O O . GLY B 1 359 ? -12.797 8.859 13.422 1 98.75 359 GLY B O 1
ATOM 8270 N N . PHE B 1 360 ? -14.148 7.141 12.875 1 98.62 360 PHE B N 1
ATOM 8271 C CA . PHE B 1 360 ? -15.273 8.023 12.562 1 98.62 360 PHE B CA 1
ATOM 8272 C C . PHE B 1 360 ? -15.703 8.805 13.797 1 98.62 360 PHE B C 1
ATOM 8274 O O . PHE B 1 360 ? -15.859 10.023 13.742 1 98.62 360 PHE B O 1
ATOM 8281 N N . TYR B 1 361 ? -15.906 8.078 14.883 1 98.56 361 TYR B N 1
ATOM 8282 C CA . TYR B 1 361 ? -16.375 8.742 16.094 1 98.56 361 TYR B CA 1
ATOM 8283 C C . TYR B 1 361 ? -15.297 9.656 16.672 1 98.56 361 TYR B C 1
ATOM 8285 O O . TYR B 1 361 ? -15.602 10.75 17.156 1 98.56 361 TYR B O 1
ATOM 8293 N N . PHE B 1 362 ? -14.023 9.234 16.672 1 98.44 362 PHE B N 1
ATOM 8294 C CA . PHE B 1 362 ? -12.93 10.109 17.078 1 98.44 362 PHE B CA 1
ATOM 8295 C C . PHE B 1 362 ? -12.93 11.391 16.25 1 98.44 362 PHE B C 1
ATOM 8297 O O . PHE B 1 362 ? -12.828 12.484 16.812 1 98.44 362 PHE B O 1
ATOM 8304 N N . SER B 1 363 ? -12.977 11.273 14.875 1 97.75 363 SER B N 1
ATOM 8305 C CA . SER B 1 363 ? -12.938 12.43 13.984 1 97.75 363 SER B CA 1
ATOM 8306 C C . SER B 1 363 ? -14.039 13.43 14.328 1 97.75 363 SER B C 1
ATOM 8308 O O . SER B 1 363 ? -13.789 14.633 14.406 1 97.75 363 SER B O 1
ATOM 8310 N N . LYS B 1 364 ? -15.211 12.93 14.555 1 96.56 364 LYS B N 1
ATOM 8311 C CA . LYS B 1 364 ? -16.359 13.766 14.891 1 96.56 364 LYS B CA 1
ATOM 8312 C C . LYS B 1 364 ? -16.141 14.492 16.219 1 96.56 364 LYS B C 1
ATOM 8314 O O . LYS B 1 364 ? -16.281 15.711 16.297 1 96.56 364 LYS B O 1
ATOM 8319 N N . THR B 1 365 ? -15.758 13.75 17.25 1 97.12 365 THR B N 1
ATOM 8320 C CA . THR B 1 365 ? -15.633 14.328 18.594 1 97.12 365 THR B CA 1
ATOM 8321 C C . THR B 1 365 ? -14.391 15.211 18.688 1 97.12 365 THR B C 1
ATOM 8323 O O . THR B 1 365 ? -14.383 16.203 19.422 1 97.12 365 THR B O 1
ATOM 8326 N N . PHE B 1 366 ? -13.328 14.867 18 1 96.69 366 PHE B N 1
ATOM 8327 C CA . PHE B 1 366 ? -12.109 15.672 17.984 1 96.69 366 PHE B CA 1
ATOM 8328 C C . PHE B 1 366 ? -12.359 17.016 17.312 1 96.69 366 PHE B C 1
ATOM 8330 O O . PHE B 1 366 ? -11.805 18.031 17.719 1 96.69 366 PHE B O 1
ATOM 8337 N N . LEU B 1 367 ? -13.195 16.969 16.234 1 94.69 367 LEU B N 1
ATOM 8338 C CA . LEU B 1 367 ? -13.578 18.219 15.586 1 94.69 367 LEU B CA 1
ATOM 8339 C C . LEU B 1 367 ? -14.32 19.141 16.562 1 94.69 367 LEU B C 1
ATOM 8341 O O . LEU B 1 367 ? -14.125 20.359 16.547 1 94.69 367 LEU B O 1
ATOM 8345 N N . ILE B 1 368 ? -15.172 18.578 17.344 1 94.12 368 ILE B N 1
ATOM 8346 C CA . ILE B 1 368 ? -15.898 19.344 18.359 1 94.12 368 ILE B CA 1
ATOM 8347 C C . ILE B 1 368 ? -14.906 19.922 19.359 1 94.12 368 ILE B C 1
ATOM 8349 O O . ILE B 1 368 ? -15.023 21.094 19.734 1 94.12 368 ILE B O 1
ATOM 8353 N N . ASP B 1 369 ? -13.891 19.094 19.828 1 95.25 369 ASP B N 1
ATOM 8354 C CA . ASP B 1 369 ? -12.836 19.609 20.703 1 95.25 369 ASP B CA 1
ATOM 8355 C C . ASP B 1 369 ? -12.133 20.812 20.062 1 95.25 369 ASP B C 1
ATOM 8357 O O . ASP B 1 369 ? -11.867 21.797 20.75 1 95.25 369 ASP B O 1
ATOM 8361 N N . PHE B 1 370 ? -11.852 20.719 18.828 1 92.38 370 PHE B N 1
ATOM 8362 C CA . PHE B 1 370 ? -11.133 21.766 18.109 1 92.38 370 PHE B CA 1
ATOM 8363 C C . PHE B 1 370 ? -11.953 23.047 18.047 1 92.38 370 PHE B C 1
ATOM 8365 O O . PHE B 1 370 ? -11.414 24.141 18.219 1 92.38 370 PHE B O 1
ATOM 8372 N N . PHE B 1 371 ? -13.258 22.891 17.844 1 90.12 371 PHE B N 1
ATOM 8373 C CA . PHE B 1 371 ? -14.141 24.047 17.812 1 90.12 371 PHE B CA 1
ATOM 8374 C C . PHE B 1 371 ? -14.227 24.703 19.188 1 90.12 371 PHE B C 1
ATOM 8376 O O . PHE B 1 371 ? -14.305 25.922 19.297 1 90.12 371 PHE B O 1
ATOM 8383 N N . GLU B 1 372 ? -14.289 23.875 20.188 1 91.19 372 GLU B N 1
ATOM 8384 C CA . GLU B 1 372 ? -14.281 24.406 21.547 1 91.19 372 GLU B CA 1
ATOM 8385 C C . GLU B 1 372 ? -13.016 25.219 21.812 1 91.19 372 GLU B C 1
ATOM 8387 O O . GLU B 1 372 ? -13.07 26.281 22.438 1 91.19 372 GLU B O 1
ATOM 8392 N N . PHE B 1 373 ? -11.898 24.766 21.438 1 90.94 373 PHE B N 1
ATOM 8393 C CA . PHE B 1 373 ? -10.617 25.453 21.578 1 90.94 373 PHE B CA 1
ATOM 8394 C C . PHE B 1 373 ? -10.641 26.797 20.844 1 90.94 373 PHE B C 1
ATOM 8396 O O . PHE B 1 373 ? -10.219 27.812 21.391 1 90.94 373 PHE B O 1
ATOM 8403 N N . ARG B 1 374 ? -11.172 26.781 19.594 1 85.69 374 ARG B N 1
ATOM 8404 C CA . ARG B 1 374 ? -11.242 28 18.797 1 85.69 374 ARG B CA 1
ATOM 8405 C C . ARG B 1 374 ? -12.164 29.031 19.438 1 85.69 374 ARG B C 1
ATOM 8407 O O . ARG B 1 374 ? -11.875 30.219 19.406 1 85.69 374 ARG B O 1
ATOM 8414 N N . GLN B 1 375 ? -13.281 28.547 19.953 1 87.5 375 GLN B N 1
ATOM 8415 C CA . GLN B 1 375 ? -14.227 29.438 20.625 1 87.5 375 GLN B CA 1
ATOM 8416 C C . GLN B 1 375 ? -13.617 30.031 21.891 1 87.5 375 GLN B C 1
ATOM 8418 O O . GLN B 1 375 ? -13.812 31.219 22.172 1 87.5 375 GLN B O 1
ATOM 8423 N N . ALA B 1 376 ? -12.898 29.219 22.625 1 88.5 376 ALA B N 1
ATOM 8424 C CA . ALA B 1 376 ? -12.219 29.703 23.812 1 88.5 376 ALA B CA 1
ATOM 8425 C C . ALA B 1 376 ? -11.203 30.781 23.469 1 88.5 376 ALA B C 1
ATOM 8427 O O . ALA B 1 376 ? -11.023 31.75 24.219 1 88.5 376 ALA B O 1
ATOM 8428 N N . GLY B 1 377 ? -10.531 30.641 22.469 1 84.31 377 GLY B N 1
ATOM 8429 C CA . GLY B 1 377 ? -9.602 31.656 22 1 84.31 377 GLY B CA 1
ATOM 8430 C C . GLY B 1 377 ? -10.281 32.969 21.625 1 84.31 377 GLY B C 1
ATOM 8431 O O . GLY B 1 377 ? -9.766 34.031 21.938 1 84.31 377 GLY B O 1
ATOM 8432 N N . MET B 1 378 ? -11.422 32.844 20.969 1 81.75 378 MET B N 1
ATOM 8433 C CA . MET B 1 378 ? -12.172 34.031 20.547 1 81.75 378 MET B CA 1
ATOM 8434 C C . MET B 1 378 ? -12.703 34.812 21.75 1 81.75 378 MET B C 1
ATOM 8436 O O . MET B 1 378 ? -12.773 36.031 21.734 1 81.75 378 MET B O 1
ATOM 8440 N N . LEU B 1 379 ? -12.977 34.062 22.766 1 82.31 379 LEU B N 1
ATOM 8441 C CA . LEU B 1 379 ? -13.539 34.688 23.969 1 82.31 379 LEU B CA 1
ATOM 8442 C C . LEU B 1 379 ? -12.43 35.125 24.906 1 82.31 379 LEU B C 1
ATOM 8444 O O . LEU B 1 379 ? -12.703 35.656 25.984 1 82.31 379 LEU B O 1
ATOM 8448 N N . LYS B 1 380 ? -11.227 35.094 24.562 1 80.69 380 LYS B N 1
ATOM 8449 C CA . LYS B 1 380 ? -10.055 35.5 25.344 1 80.69 380 LYS B CA 1
ATOM 8450 C C . LYS B 1 380 ? -10.094 34.906 26.75 1 80.69 380 LYS B C 1
ATOM 8452 O O . LYS B 1 380 ? -9.953 35.625 27.734 1 80.69 380 LYS B O 1
ATOM 8457 N N . GLU B 1 381 ? -10.328 33.656 26.703 1 84.19 381 GLU B N 1
ATOM 8458 C CA . GLU B 1 381 ? -10.32 32.938 27.984 1 84.19 381 GLU B CA 1
ATOM 8459 C C . GLU B 1 381 ? -8.938 32.938 28.609 1 84.19 381 GLU B C 1
ATOM 8461 O O . GLU B 1 381 ? -7.996 33.531 28.062 1 84.19 381 GLU B O 1
ATOM 8466 N N . ASP B 1 382 ? -8.797 32.25 29.781 1 88.38 382 ASP B N 1
ATOM 8467 C CA . ASP B 1 382 ? -7.547 32.156 30.531 1 88.38 382 ASP B CA 1
ATOM 8468 C C . ASP B 1 382 ? -6.41 31.641 29.656 1 88.38 382 ASP B C 1
ATOM 8470 O O . ASP B 1 382 ? -6.516 30.562 29.062 1 88.38 382 ASP B O 1
ATOM 8474 N N . PRO B 1 383 ? -5.375 32.406 29.578 1 86.69 383 PRO B N 1
ATOM 8475 C CA . PRO B 1 383 ? -4.262 32.062 28.703 1 86.69 383 PRO B CA 1
ATOM 8476 C C . PRO B 1 383 ? -3.648 30.688 29.031 1 86.69 383 PRO B C 1
ATOM 8478 O O . PRO B 1 383 ? -3.199 29.969 28.141 1 86.69 383 PRO B O 1
ATOM 8481 N N . GLU B 1 384 ? -3.588 30.438 30.203 1 89.94 384 GLU B N 1
ATOM 8482 C CA . GLU B 1 384 ? -3.027 29.141 30.594 1 89.94 384 GLU B CA 1
ATOM 8483 C C . GLU B 1 384 ? -3.91 27.984 30.125 1 89.94 384 GLU B C 1
ATOM 8485 O O . GLU B 1 384 ? -3.408 26.984 29.641 1 89.94 384 GLU B O 1
ATOM 8490 N N . LYS B 1 385 ? -5.176 28.141 30.328 1 91.38 385 LYS B N 1
ATOM 8491 C CA . LYS B 1 385 ? -6.129 27.141 29.844 1 91.38 385 LYS B CA 1
ATOM 8492 C C . LYS B 1 385 ? -6.027 26.969 28.344 1 91.38 385 LYS B C 1
ATOM 8494 O O . LYS B 1 385 ? -6.027 25.828 27.844 1 91.38 385 LYS B O 1
ATOM 8499 N N . LEU B 1 386 ? -5.918 28.062 27.672 1 90.06 386 LEU B N 1
ATOM 8500 C CA . LEU B 1 386 ? -5.809 28.031 26.219 1 90.06 386 LEU B CA 1
ATOM 8501 C C . LEU B 1 386 ? -4.523 27.328 25.781 1 90.06 386 LEU B C 1
ATOM 8503 O O . LEU B 1 386 ? -4.516 26.594 24.797 1 90.06 386 LEU B O 1
ATOM 8507 N N . ALA B 1 387 ? -3.502 27.562 26.531 1 89.56 387 ALA B N 1
ATOM 8508 C CA . ALA B 1 387 ? -2.219 26.953 26.219 1 89.56 387 ALA B CA 1
ATOM 8509 C C . ALA B 1 387 ? -2.293 25.438 26.344 1 89.56 387 ALA B C 1
ATOM 8511 O O . ALA B 1 387 ? -1.758 24.703 25.516 1 89.56 387 ALA B O 1
ATOM 8512 N N . PHE B 1 388 ? -2.926 24.953 27.391 1 93.88 388 PHE B N 1
ATOM 8513 C CA . PHE B 1 388 ? -3.057 23.531 27.625 1 93.88 388 PHE B CA 1
ATOM 8514 C C . PHE B 1 388 ? -3.967 22.891 26.578 1 93.88 388 PHE B C 1
ATOM 8516 O O . PHE B 1 388 ? -3.674 21.797 26.078 1 93.88 388 PHE B O 1
ATOM 8523 N N . MET B 1 389 ? -5.078 23.578 26.234 1 93.5 389 MET B N 1
ATOM 8524 C CA . MET B 1 389 ? -5.961 23.078 25.188 1 93.5 389 MET B CA 1
ATOM 8525 C C . MET B 1 389 ? -5.215 22.953 23.859 1 93.5 389 MET B C 1
ATOM 8527 O O . MET B 1 389 ? -5.32 21.922 23.188 1 93.5 389 MET B O 1
ATOM 8531 N N . GLY B 1 390 ? -4.438 23.984 23.562 1 91.81 390 GLY B N 1
ATOM 8532 C CA . GLY B 1 390 ? -3.68 24 22.312 1 91.81 390 GLY B CA 1
ATOM 8533 C C . GLY B 1 390 ? -2.641 22.906 22.234 1 91.81 390 GLY B C 1
ATOM 8534 O O . GLY B 1 390 ? -2.463 22.281 21.188 1 91.81 390 GLY B O 1
ATOM 8535 N N . ALA B 1 391 ? -1.97 22.703 23.344 1 93.31 391 ALA B N 1
ATOM 8536 C CA . ALA B 1 391 ? -0.931 21.672 23.391 1 93.31 391 ALA B CA 1
ATOM 8537 C C . ALA B 1 391 ? -1.521 20.281 23.156 1 93.31 391 ALA B C 1
ATOM 8539 O O . ALA B 1 391 ? -0.956 19.469 22.422 1 93.31 391 ALA B O 1
ATOM 8540 N N . GLU B 1 392 ? -2.627 19.984 23.766 1 96.19 392 GLU B N 1
ATOM 8541 C CA . GLU B 1 392 ? -3.264 18.688 23.656 1 96.19 392 GLU B CA 1
ATOM 8542 C C . GLU B 1 392 ? -3.834 18.469 22.25 1 96.19 392 GLU B C 1
ATOM 8544 O O . GLU B 1 392 ? -3.711 17.391 21.672 1 96.19 392 GLU B O 1
ATOM 8549 N N . ILE B 1 393 ? -4.426 19.531 21.672 1 95.19 393 ILE B N 1
ATOM 8550 C CA . ILE B 1 393 ? -4.961 19.453 20.312 1 95.19 393 ILE B CA 1
ATOM 8551 C C . ILE B 1 393 ? -3.826 19.219 19.328 1 95.19 393 ILE B C 1
ATOM 8553 O O . ILE B 1 393 ? -3.957 18.406 18.406 1 95.19 393 ILE B O 1
ATOM 8557 N N . HIS B 1 394 ? -2.75 19.891 19.531 1 93.69 394 HIS B N 1
ATOM 8558 C CA . HIS B 1 394 ? -1.589 19.719 18.672 1 93.69 394 HIS B CA 1
ATOM 8559 C C . HIS B 1 394 ? -1.044 18.297 18.75 1 93.69 394 HIS B C 1
ATOM 8561 O O . HIS B 1 394 ? -0.75 17.688 17.734 1 93.69 394 HIS B O 1
ATOM 8567 N N . ALA B 1 395 ? -0.952 17.781 19.938 1 96.44 395 ALA B N 1
ATOM 8568 C CA . ALA B 1 395 ? -0.45 16.422 20.141 1 96.44 395 ALA B CA 1
ATOM 8569 C C . ALA B 1 395 ? -1.376 15.398 19.5 1 96.44 395 ALA B C 1
ATOM 8571 O O . ALA B 1 395 ? -0.917 14.492 18.797 1 96.44 395 ALA B O 1
ATOM 8572 N N . LEU B 1 396 ? -2.656 15.578 19.656 1 97.25 396 LEU B N 1
ATOM 8573 C CA . LEU B 1 396 ? -3.643 14.641 19.125 1 97.25 396 LEU B CA 1
ATOM 8574 C C . LEU B 1 396 ? -3.676 14.695 17.609 1 97.25 396 LEU B C 1
ATOM 8576 O O . LEU B 1 396 ? -3.701 13.656 16.938 1 97.25 396 LEU B O 1
ATOM 8580 N N . SER B 1 397 ? -3.703 15.93 17.062 1 96.5 397 SER B N 1
ATOM 8581 C CA . SER B 1 397 ? -3.768 16.062 15.609 1 96.5 397 SER B CA 1
ATOM 8582 C C . SER B 1 397 ? -2.508 15.516 14.953 1 96.5 397 SER B C 1
ATOM 8584 O O . SER B 1 397 ? -2.574 14.922 13.875 1 96.5 397 SER B O 1
ATOM 8586 N N . SER B 1 398 ? -1.339 15.641 15.625 1 96.5 398 SER B N 1
ATOM 8587 C CA . SER B 1 398 ? -0.055 15.188 15.094 1 96.5 398 SER B CA 1
ATOM 8588 C C . SER B 1 398 ? 0.026 13.664 15.062 1 96.5 398 SER B C 1
ATOM 8590 O O . SER B 1 398 ? 0.747 13.094 14.234 1 96.5 398 SER B O 1
ATOM 8592 N N . ALA B 1 399 ? -0.716 13.023 15.883 1 98 399 ALA B N 1
ATOM 8593 C CA . ALA B 1 399 ? -0.698 11.562 15.891 1 98 399 ALA B CA 1
ATOM 8594 C C . ALA B 1 399 ? -1.89 10.992 15.133 1 98 399 ALA B C 1
ATOM 8596 O O . ALA B 1 399 ? -1.796 9.922 14.531 1 98 399 ALA B O 1
ATOM 8597 N N . ALA B 1 400 ? -2.984 11.703 15.133 1 98.38 400 ALA B N 1
ATOM 8598 C CA . ALA B 1 400 ? -4.219 11.203 14.539 1 98.38 400 ALA B CA 1
ATOM 8599 C C . ALA B 1 400 ? -4.117 11.164 13.016 1 98.38 400 ALA B C 1
ATOM 8601 O O . ALA B 1 400 ? -4.598 10.227 12.375 1 98.38 400 ALA B O 1
ATOM 8602 N N . LYS B 1 401 ? -3.518 12.18 12.406 1 97.69 401 LYS B N 1
ATOM 8603 C CA . LYS B 1 401 ? -3.363 12.195 10.961 1 97.69 401 LYS B CA 1
ATOM 8604 C C . LYS B 1 401 ? -2.561 10.992 10.469 1 97.69 401 LYS B C 1
ATOM 8606 O O . LYS B 1 401 ? -3.004 10.266 9.586 1 97.69 401 LYS B O 1
ATOM 8611 N N . PRO B 1 402 ? -1.382 10.758 11.078 1 98.25 402 PRO B N 1
ATOM 8612 C CA . PRO B 1 402 ? -0.612 9.586 10.648 1 98.25 402 PRO B CA 1
ATOM 8613 C C . PRO B 1 402 ? -1.391 8.281 10.805 1 98.25 402 PRO B C 1
ATOM 8615 O O . PRO B 1 402 ? -1.42 7.465 9.875 1 98.25 402 PRO B O 1
ATOM 8618 N N . LEU B 1 403 ? -2.07 8.086 11.953 1 98.62 403 LEU B N 1
ATOM 8619 C CA . LEU B 1 403 ? -2.793 6.844 12.188 1 98.62 403 LEU B CA 1
ATOM 8620 C C . LEU B 1 403 ? -3.92 6.668 11.172 1 98.62 403 LEU B C 1
ATOM 8622 O O . LEU B 1 403 ? -4.059 5.598 10.578 1 98.62 403 LEU B O 1
ATOM 8626 N N . ALA B 1 404 ? -4.707 7.727 11.016 1 98.69 404 ALA B N 1
ATOM 8627 C CA . ALA B 1 404 ? -5.824 7.648 10.078 1 98.69 404 ALA B CA 1
ATOM 8628 C C . ALA B 1 404 ? -5.324 7.414 8.656 1 98.69 404 ALA B C 1
ATOM 8630 O O . ALA B 1 404 ? -5.914 6.625 7.906 1 98.69 404 ALA B O 1
ATOM 8631 N N . GLY B 1 405 ? -4.27 8.164 8.289 1 98.31 405 GLY B N 1
ATOM 8632 C CA . GLY B 1 405 ? -3.691 7.984 6.965 1 98.31 405 GLY B CA 1
ATOM 8633 C C . GLY B 1 405 ? -3.227 6.562 6.703 1 98.31 405 GLY B C 1
ATOM 8634 O O . GLY B 1 405 ? -3.529 5.988 5.656 1 98.31 405 GLY B O 1
ATOM 8635 N N . TRP B 1 406 ? -2.531 5.957 7.637 1 98.44 406 TRP B N 1
ATOM 8636 C CA . TRP B 1 406 ? -2.006 4.605 7.484 1 98.44 406 TRP B CA 1
ATOM 8637 C C . TRP B 1 406 ? -3.127 3.574 7.562 1 98.44 406 TRP B C 1
ATOM 8639 O O . TRP B 1 406 ? -3.104 2.566 6.852 1 98.44 406 TRP B O 1
ATOM 8649 N N . LEU B 1 407 ? -4.125 3.787 8.414 1 98.69 407 LEU B N 1
ATOM 8650 C CA . LEU B 1 407 ? -5.27 2.883 8.477 1 98.69 407 LEU B CA 1
ATOM 8651 C C . LEU B 1 407 ? -6 2.84 7.137 1 98.69 407 LEU B C 1
ATOM 8653 O O . LEU B 1 407 ? -6.363 1.764 6.656 1 98.69 407 LEU B O 1
ATOM 8657 N N . ALA B 1 408 ? -6.23 4.016 6.586 1 98.81 408 ALA B N 1
ATOM 8658 C CA . ALA B 1 408 ? -6.902 4.07 5.289 1 98.81 408 ALA B CA 1
ATOM 8659 C C . ALA B 1 408 ? -6.066 3.391 4.211 1 98.81 408 ALA B C 1
ATOM 8661 O O . ALA B 1 408 ? -6.594 2.635 3.391 1 98.81 408 ALA B O 1
ATOM 8662 N N . ARG B 1 409 ? -4.781 3.691 4.207 1 98.56 409 ARG B N 1
ATOM 8663 C CA . ARG B 1 409 ? -3.859 3.066 3.266 1 98.56 409 ARG B CA 1
ATOM 8664 C C . ARG B 1 409 ? -3.961 1.546 3.328 1 98.56 409 ARG B C 1
ATOM 8666 O O . ARG B 1 409 ? -4.137 0.887 2.301 1 98.56 409 ARG B O 1
ATOM 8673 N N . ASP B 1 410 ? -3.895 1.029 4.516 1 98.56 410 ASP B N 1
ATOM 8674 C CA . ASP B 1 410 ? -3.902 -0.417 4.711 1 98.56 410 ASP B CA 1
ATOM 8675 C C . ASP B 1 410 ? -5.273 -1.007 4.398 1 98.56 410 ASP B C 1
ATOM 8677 O O . ASP B 1 410 ? -5.375 -2.09 3.816 1 98.56 410 ASP B O 1
ATOM 8681 N N . ALA B 1 411 ? -6.324 -0.352 4.824 1 98.81 411 ALA B N 1
ATOM 8682 C CA . ALA B 1 411 ? -7.68 -0.83 4.559 1 98.81 411 ALA B CA 1
ATOM 8683 C C . ALA B 1 411 ? -7.945 -0.913 3.061 1 98.81 411 ALA B C 1
ATOM 8685 O O . ALA B 1 411 ? -8.555 -1.872 2.584 1 98.81 411 ALA B O 1
ATOM 8686 N N . ILE B 1 412 ? -7.516 0.076 2.33 1 98.81 412 ILE B N 1
ATOM 8687 C CA . ILE B 1 412 ? -7.719 0.1 0.885 1 98.81 412 ILE B CA 1
ATOM 8688 C C . ILE B 1 412 ? -6.973 -1.064 0.24 1 98.81 412 ILE B C 1
ATOM 8690 O O . ILE B 1 412 ? -7.531 -1.786 -0.588 1 98.81 412 ILE B O 1
ATOM 8694 N N . GLN B 1 413 ? -5.742 -1.223 0.632 1 98.38 413 GLN B N 1
ATOM 8695 C CA . GLN B 1 413 ? -4.922 -2.281 0.047 1 98.38 413 GLN B CA 1
ATOM 8696 C C . GLN B 1 413 ? -5.477 -3.66 0.395 1 98.38 413 GLN B C 1
ATOM 8698 O O . GLN B 1 413 ? -5.547 -4.543 -0.463 1 98.38 413 GLN B O 1
ATOM 8703 N N . GLU B 1 414 ? -5.844 -3.857 1.641 1 98.06 414 GLU B N 1
ATOM 8704 C CA . GLU B 1 414 ? -6.41 -5.137 2.053 1 98.06 414 GLU B CA 1
ATOM 8705 C C . GLU B 1 414 ? -7.73 -5.41 1.339 1 98.06 414 GLU B C 1
ATOM 8707 O O . GLU B 1 414 ? -8.023 -6.551 0.97 1 98.06 414 GLU B O 1
ATOM 8712 N N . SER B 1 415 ? -8.539 -4.367 1.218 1 98.81 415 SER B N 1
ATOM 8713 C CA . SER B 1 415 ? -9.797 -4.5 0.494 1 98.81 415 SER B CA 1
ATOM 8714 C C . SER B 1 415 ? -9.562 -4.922 -0.953 1 98.81 415 SER B C 1
ATOM 8716 O O . SER B 1 415 ? -10.25 -5.809 -1.464 1 98.81 415 SER B O 1
ATOM 8718 N N . ARG B 1 416 ? -8.625 -4.328 -1.581 1 98.5 416 ARG B N 1
ATOM 8719 C CA . ARG B 1 416 ? -8.289 -4.664 -2.959 1 98.5 416 ARG B CA 1
ATOM 8720 C C . ARG B 1 416 ? -7.887 -6.133 -3.08 1 98.5 416 ARG B C 1
ATOM 8722 O O . ARG B 1 416 ? -8.383 -6.848 -3.953 1 98.5 416 ARG B O 1
ATOM 8729 N N . GLU B 1 417 ? -7.02 -6.586 -2.24 1 98 417 GLU B N 1
ATOM 8730 C CA . GLU B 1 417 ? -6.543 -7.961 -2.285 1 98 417 GLU B CA 1
ATOM 8731 C C . GLU B 1 417 ? -7.656 -8.945 -1.947 1 98 417 GLU B C 1
ATOM 8733 O O . GLU B 1 417 ? -7.727 -10.031 -2.521 1 98 417 GLU B O 1
ATOM 8738 N N . ALA B 1 418 ? -8.523 -8.508 -1.027 1 98.06 418 ALA B N 1
ATOM 8739 C CA . ALA B 1 418 ? -9.609 -9.375 -0.589 1 98.06 418 ALA B CA 1
ATOM 8740 C C . ALA B 1 418 ? -10.625 -9.594 -1.71 1 98.06 418 ALA B C 1
ATOM 8742 O O . ALA B 1 418 ? -11.43 -10.523 -1.657 1 98.06 418 ALA B O 1
ATOM 8743 N N . CYS B 1 419 ? -10.578 -8.766 -2.719 1 98.19 419 CYS B N 1
ATOM 8744 C CA . CYS B 1 419 ? -11.5 -8.898 -3.842 1 98.19 419 CYS B CA 1
ATOM 8745 C C . CYS B 1 419 ? -10.859 -9.68 -4.984 1 98.19 419 CYS B C 1
ATOM 8747 O O . CYS B 1 419 ? -11.414 -9.758 -6.078 1 98.19 419 CYS B O 1
ATOM 8749 N N . GLY B 1 420 ? -9.672 -10.273 -4.762 1 96.62 420 GLY B N 1
ATOM 8750 C CA . GLY B 1 420 ? -9.008 -11.102 -5.758 1 96.62 420 GLY B CA 1
ATOM 8751 C C . GLY B 1 420 ? -8.68 -10.359 -7.035 1 96.62 420 GLY B C 1
ATOM 8752 O O . GLY B 1 420 ? -8.297 -9.188 -6.996 1 96.62 420 GLY B O 1
ATOM 8753 N N . GLY B 1 421 ? -8.766 -11.047 -8.094 1 97.06 421 GLY B N 1
ATOM 8754 C CA . GLY B 1 421 ? -8.484 -10.453 -9.391 1 97.06 421 GLY B CA 1
ATOM 8755 C C . GLY B 1 421 ? -9.414 -9.305 -9.734 1 97.06 421 GLY B C 1
ATOM 8756 O O . GLY B 1 421 ? -8.992 -8.32 -10.344 1 97.06 421 GLY B O 1
ATOM 8757 N N . HIS B 1 422 ? -10.664 -9.391 -9.32 1 98.19 422 HIS B N 1
ATOM 8758 C CA . HIS B 1 422 ? -11.641 -8.367 -9.672 1 98.19 422 HIS B CA 1
ATOM 8759 C C . HIS B 1 422 ? -11.328 -7.051 -8.969 1 98.19 422 HIS B C 1
ATOM 8761 O O . HIS B 1 422 ? -11.711 -5.98 -9.461 1 98.19 422 HIS B O 1
ATOM 8767 N N . GLY B 1 423 ? -10.609 -7.148 -7.828 1 98 423 GLY B N 1
ATOM 8768 C CA . GLY B 1 423 ? -10.164 -5.941 -7.152 1 98 423 GLY B CA 1
ATOM 8769 C C . GLY B 1 423 ? -9.102 -5.184 -7.922 1 98 423 GLY B C 1
ATOM 8770 O O . GLY B 1 423 ? -8.82 -4.02 -7.629 1 98 423 GLY B O 1
ATOM 8771 N N . TYR B 1 424 ? -8.508 -5.82 -8.93 1 97.62 424 TYR B N 1
ATOM 8772 C CA . TYR B 1 424 ? -7.438 -5.223 -9.719 1 97.62 424 TYR B CA 1
ATOM 8773 C C . TYR B 1 424 ? -7.996 -4.477 -10.922 1 97.62 424 TYR B C 1
ATOM 8775 O O . TYR B 1 424 ? -7.262 -3.787 -11.633 1 97.62 424 TYR B O 1
ATOM 8783 N N . LEU B 1 425 ? -9.305 -4.547 -11.156 1 98 425 LEU B N 1
ATOM 8784 C CA . LEU B 1 425 ? -9.961 -3.768 -12.195 1 98 425 LEU B CA 1
ATOM 8785 C C . LEU B 1 425 ? -10.188 -2.33 -11.742 1 98 425 LEU B C 1
ATOM 8787 O O . LEU B 1 425 ? -10.508 -2.084 -10.578 1 98 425 LEU B O 1
ATOM 8791 N N . SER B 1 426 ? -10.031 -1.416 -12.672 1 96.12 426 SER B N 1
ATOM 8792 C CA . SER B 1 426 ? -10.266 -0.017 -12.336 1 96.12 426 SER B CA 1
ATOM 8793 C C . SER B 1 426 ? -11.711 0.208 -11.891 1 96.12 426 SER B C 1
ATOM 8795 O O . SER B 1 426 ? -11.977 1.053 -11.039 1 96.12 426 SER B O 1
ATOM 8797 N N . VAL B 1 427 ? -12.68 -0.541 -12.398 1 97 427 VAL B N 1
ATOM 8798 C CA . VAL B 1 427 ? -14.102 -0.348 -12.141 1 97 427 VAL B CA 1
ATOM 8799 C C . VAL B 1 427 ? -14.438 -0.81 -10.727 1 97 427 VAL B C 1
ATOM 8801 O O . VAL B 1 427 ? -15.531 -0.537 -10.227 1 97 427 VAL B O 1
ATOM 8804 N N . SER B 1 428 ? -13.469 -1.496 -10.055 1 98.12 428 SER B N 1
ATOM 8805 C CA . SER B 1 428 ? -13.688 -1.877 -8.656 1 98.12 428 SER B CA 1
ATOM 8806 C C . SER B 1 428 ? -13.719 -0.652 -7.75 1 98.12 428 SER B C 1
ATOM 8808 O O . SER B 1 428 ? -14.312 -0.691 -6.672 1 98.12 428 SER B O 1
ATOM 8810 N N . GLY B 1 429 ? -13.008 0.382 -8.164 1 97.5 429 GLY B N 1
ATOM 8811 C CA . GLY B 1 429 ? -13.039 1.638 -7.434 1 97.5 429 GLY B CA 1
ATOM 8812 C C . GLY B 1 429 ? -11.82 1.843 -6.547 1 97.5 429 GLY B C 1
ATOM 8813 O O . GLY B 1 429 ? -11.594 2.943 -6.043 1 97.5 429 GLY B O 1
ATOM 8814 N N . PHE B 1 430 ? -10.898 0.872 -6.367 1 98.06 430 PHE B N 1
ATOM 8815 C CA . PHE B 1 430 ? -9.812 0.936 -5.395 1 98.06 430 PHE B CA 1
ATOM 8816 C C . PHE B 1 430 ? -8.672 1.799 -5.91 1 98.06 430 PHE B C 1
ATOM 8818 O O . PHE B 1 430 ? -7.926 2.393 -5.125 1 98.06 430 PHE B O 1
ATOM 8825 N N . LYS B 1 431 ? -8.453 1.892 -7.25 1 95.81 431 LYS B N 1
ATOM 8826 C CA . LYS B 1 431 ? -7.336 2.631 -7.828 1 95.81 431 LYS B CA 1
ATOM 8827 C C . LYS B 1 431 ? -7.363 4.094 -7.398 1 95.81 431 LYS B C 1
ATOM 8829 O O . LYS B 1 431 ? -6.387 4.598 -6.84 1 95.81 431 LYS B O 1
ATOM 8834 N N . ALA B 1 432 ? -8.477 4.75 -7.605 1 94.56 432 ALA B N 1
ATOM 8835 C CA . ALA B 1 432 ? -8.602 6.164 -7.258 1 94.56 432 ALA B CA 1
ATOM 8836 C C . ALA B 1 432 ? -8.453 6.371 -5.754 1 94.56 432 ALA B C 1
ATOM 8838 O O . ALA B 1 432 ? -7.836 7.344 -5.312 1 94.56 432 ALA B O 1
ATOM 8839 N N . LEU B 1 433 ? -9.07 5.449 -4.965 1 97.56 433 LEU B N 1
ATOM 8840 C CA . LEU B 1 433 ? -8.992 5.547 -3.514 1 97.56 433 LEU B CA 1
ATOM 8841 C C . LEU B 1 433 ? -7.543 5.492 -3.041 1 97.56 433 LEU B C 1
ATOM 8843 O O . LEU B 1 433 ? -7.125 6.305 -2.211 1 97.56 433 LEU B O 1
ATOM 8847 N N . ARG B 1 434 ? -6.852 4.547 -3.539 1 97.06 434 ARG B N 1
ATOM 8848 C CA . ARG B 1 434 ? -5.461 4.359 -3.143 1 97.06 434 ARG B CA 1
ATOM 8849 C C . ARG B 1 434 ? -4.602 5.543 -3.574 1 97.06 434 ARG B C 1
ATOM 8851 O O . ARG B 1 434 ? -3.814 6.066 -2.783 1 97.06 434 ARG B O 1
ATOM 8858 N N . ASP B 1 435 ? -4.723 5.98 -4.836 1 96.81 435 ASP B N 1
ATOM 8859 C CA . ASP B 1 435 ? -3.916 7.055 -5.398 1 96.81 435 ASP B CA 1
ATOM 8860 C C . ASP B 1 435 ? -4.133 8.359 -4.637 1 96.81 435 ASP B C 1
ATOM 8862 O O . ASP B 1 435 ? -3.174 9.07 -4.316 1 96.81 435 ASP B O 1
ATOM 8866 N N . ASP B 1 436 ? -5.355 8.625 -4.316 1 97.5 436 ASP B N 1
ATOM 8867 C CA . ASP B 1 436 ? -5.684 9.883 -3.654 1 97.5 436 ASP B CA 1
ATOM 8868 C C . ASP B 1 436 ? -5.324 9.836 -2.172 1 97.5 436 ASP B C 1
ATOM 8870 O O . ASP B 1 436 ? -4.938 10.844 -1.587 1 97.5 436 ASP B O 1
ATOM 8874 N N . ASN B 1 437 ? -5.457 8.672 -1.558 1 97.94 437 ASN B N 1
ATOM 8875 C CA . ASN B 1 437 ? -5.195 8.562 -0.126 1 97.94 437 ASN B CA 1
ATOM 8876 C C . ASN B 1 437 ? -3.707 8.688 0.183 1 97.94 437 ASN B C 1
ATOM 8878 O O . ASN B 1 437 ? -3.328 9.109 1.278 1 97.94 437 ASN B O 1
ATOM 8882 N N . ASP B 1 438 ? -2.834 8.336 -0.723 1 96.94 438 ASP B N 1
ATOM 8883 C CA . ASP B 1 438 ? -1.395 8.352 -0.481 1 96.94 438 ASP B CA 1
ATOM 8884 C C . ASP B 1 438 ? -0.928 9.734 -0.043 1 96.94 438 ASP B C 1
ATOM 8886 O O . ASP B 1 438 ? -0.018 9.859 0.779 1 96.94 438 ASP B O 1
ATOM 8890 N N . ALA B 1 439 ? -1.534 10.734 -0.573 1 96.75 439 ALA B N 1
ATOM 8891 C CA . ALA B 1 439 ? -1.165 12.102 -0.199 1 96.75 439 ALA B CA 1
ATOM 8892 C C . ALA B 1 439 ? -1.426 12.352 1.283 1 96.75 439 ALA B C 1
ATOM 8894 O O . ALA B 1 439 ? -0.688 13.102 1.931 1 96.75 439 ALA B O 1
ATOM 8895 N N . ASN B 1 440 ? -2.443 11.703 1.836 1 97.5 440 ASN B N 1
ATOM 8896 C CA . ASN B 1 440 ? -2.799 11.859 3.242 1 97.5 440 ASN B CA 1
ATOM 8897 C C . ASN B 1 440 ? -1.708 11.328 4.164 1 97.5 440 ASN B C 1
ATOM 8899 O O . ASN B 1 440 ? -1.664 11.664 5.344 1 97.5 440 ASN B O 1
ATOM 8903 N N . CYS B 1 441 ? -0.806 10.562 3.633 1 96.81 441 CYS B N 1
ATOM 8904 C CA . CYS B 1 441 ? 0.294 10.016 4.422 1 96.81 441 CYS B CA 1
ATOM 8905 C C . CYS B 1 441 ? 1.506 10.938 4.375 1 96.81 441 CYS B C 1
ATOM 8907 O O . CYS B 1 441 ? 2.531 10.656 4.996 1 96.81 441 CYS B O 1
ATOM 8909 N N . THR B 1 442 ? 1.386 12.109 3.678 1 94.88 442 THR B N 1
ATOM 8910 C CA . THR B 1 442 ? 2.592 12.883 3.402 1 94.88 442 THR B CA 1
ATOM 8911 C C . THR B 1 442 ? 2.361 14.367 3.688 1 94.88 442 THR B C 1
ATOM 8913 O O . THR B 1 442 ? 3.129 14.984 4.426 1 94.88 442 THR B O 1
ATOM 8916 N N . TYR B 1 443 ? 1.305 14.922 3.141 1 92.81 443 TYR B N 1
ATOM 8917 C CA . TYR B 1 443 ? 1.17 16.375 3.221 1 92.81 443 TYR B CA 1
ATOM 8918 C C . TYR B 1 443 ? 0.742 16.797 4.617 1 92.81 443 TYR B C 1
ATOM 8920 O O . TYR B 1 443 ? 0.423 15.961 5.465 1 92.81 443 TYR B O 1
ATOM 8928 N N . GLU B 1 444 ? 0.894 18.094 4.941 1 90.38 444 GLU B N 1
ATOM 8929 C CA . GLU B 1 444 ? 0.617 18.703 6.234 1 90.38 444 GLU B CA 1
ATOM 8930 C C . GLU B 1 444 ? 1.532 18.141 7.32 1 90.38 444 GLU B C 1
ATOM 8932 O O . GLU B 1 444 ? 1.128 18.016 8.477 1 90.38 444 GLU B O 1
ATOM 8937 N N . GLY B 1 445 ? 2.734 17.719 6.902 1 89.38 445 GLY B N 1
ATOM 8938 C CA . GLY B 1 445 ? 3.742 17.141 7.777 1 89.38 445 GLY B CA 1
ATOM 8939 C C . GLY B 1 445 ? 3.9 15.641 7.59 1 89.38 445 GLY B C 1
ATOM 8940 O O . GLY B 1 445 ? 2.922 14.891 7.656 1 89.38 445 GLY B O 1
ATOM 8941 N N . ASP B 1 446 ? 5.109 15.266 7.367 1 91 446 ASP B N 1
ATOM 8942 C CA . ASP B 1 446 ? 5.41 13.844 7.238 1 91 446 ASP B CA 1
ATOM 8943 C C . ASP B 1 446 ? 4.949 13.07 8.477 1 91 446 ASP B C 1
ATOM 8945 O O . ASP B 1 446 ? 5.148 13.523 9.602 1 91 446 ASP B O 1
ATOM 8949 N N . ASN B 1 447 ? 4.309 11.914 8.266 1 95.38 447 ASN B N 1
ATOM 8950 C CA . ASN B 1 447 ? 3.693 11.141 9.344 1 95.38 447 ASN B CA 1
ATOM 8951 C C . ASN B 1 447 ? 4.699 10.805 10.438 1 95.38 447 ASN B C 1
ATOM 8953 O O . ASN B 1 447 ? 4.375 10.875 11.625 1 95.38 447 ASN B O 1
ATOM 8957 N N . ASN B 1 448 ? 5.91 10.461 10.125 1 93 448 ASN B N 1
ATOM 8958 C CA . ASN B 1 448 ? 6.902 10.039 11.109 1 93 448 ASN B CA 1
ATOM 8959 C C . ASN B 1 448 ? 7.438 11.227 11.906 1 93 448 ASN B C 1
ATOM 8961 O O . ASN B 1 448 ? 7.785 11.078 13.078 1 93 448 ASN B O 1
ATOM 8965 N N . VAL B 1 449 ? 7.48 12.391 11.289 1 92.81 449 VAL B N 1
ATOM 8966 C CA . VAL B 1 449 ? 7.914 13.602 11.977 1 92.81 449 VAL B CA 1
ATOM 8967 C C . VAL B 1 449 ? 6.805 14.086 12.906 1 92.81 449 VAL B C 1
ATOM 8969 O O . VAL B 1 449 ? 7.07 14.531 14.023 1 92.81 449 VAL B O 1
ATOM 8972 N N . LEU B 1 450 ? 5.566 13.961 12.43 1 95.38 450 LEU B N 1
ATOM 8973 C CA . LEU B 1 450 ? 4.434 14.391 13.234 1 95.38 450 LEU B CA 1
ATOM 8974 C C . LEU B 1 450 ? 4.344 13.594 14.531 1 95.38 450 LEU B C 1
ATOM 8976 O O . LEU B 1 450 ? 4.043 14.148 15.594 1 95.38 450 LEU B O 1
ATOM 8980 N N . LEU B 1 451 ? 4.602 12.359 14.469 1 97.25 451 LEU B N 1
ATOM 8981 C CA . LEU B 1 451 ? 4.52 11.5 15.641 1 97.25 451 LEU B CA 1
ATOM 8982 C C . LEU B 1 451 ? 5.48 11.977 16.734 1 97.25 451 LEU B C 1
ATOM 8984 O O . LEU B 1 451 ? 5.219 11.789 17.922 1 97.25 451 LEU B O 1
ATOM 8988 N N . GLN B 1 452 ? 6.562 12.656 16.344 1 95.94 452 GLN B N 1
ATOM 8989 C CA . GLN B 1 452 ? 7.527 13.172 17.312 1 95.94 452 GLN B CA 1
ATOM 8990 C C . GLN B 1 452 ? 6.898 14.242 18.203 1 95.94 452 GLN B C 1
ATOM 8992 O O . GLN B 1 452 ? 7.227 14.336 19.375 1 95.94 452 GLN B O 1
ATOM 8997 N N . GLN B 1 453 ? 5.977 15 17.594 1 94.81 453 GLN B N 1
ATOM 8998 C CA . GLN B 1 453 ? 5.324 16.062 18.344 1 94.81 453 GLN B CA 1
ATOM 8999 C C . GLN B 1 453 ? 4.465 15.5 19.484 1 94.81 453 GLN B C 1
ATOM 9001 O O . GLN B 1 453 ? 4.496 16 20.609 1 94.81 453 GLN B O 1
ATOM 9006 N N . SER B 1 454 ? 3.785 14.453 19.156 1 97.38 454 SER B N 1
ATOM 9007 C CA . SER B 1 454 ? 2.945 13.812 20.172 1 97.38 454 SER B CA 1
ATOM 9008 C C . SER B 1 454 ? 3.787 13.148 21.25 1 97.38 454 SER B C 1
ATOM 9010 O O . SER B 1 454 ? 3.479 13.25 22.438 1 97.38 454 SER B O 1
ATOM 9012 N N . ALA B 1 455 ? 4.836 12.484 20.859 1 98.38 455 ALA B N 1
ATOM 9013 C CA . ALA B 1 455 ? 5.723 11.828 21.812 1 98.38 455 ALA B CA 1
ATOM 9014 C C . ALA B 1 455 ? 6.367 12.852 22.75 1 98.38 455 ALA B C 1
ATOM 9016 O O . ALA B 1 455 ? 6.492 12.617 23.953 1 98.38 455 ALA B O 1
ATOM 9017 N N . ASN B 1 456 ? 6.785 13.992 22.172 1 97.12 456 ASN B N 1
ATOM 9018 C CA . ASN B 1 456 ? 7.398 15.047 22.969 1 97.12 456 ASN B CA 1
ATOM 9019 C C . ASN B 1 456 ? 6.434 15.578 24.031 1 97.12 456 ASN B C 1
ATOM 9021 O O . ASN B 1 456 ? 6.836 15.828 25.172 1 97.12 456 ASN B O 1
ATOM 9025 N N . TRP B 1 457 ? 5.203 15.773 23.641 1 97.56 457 TRP B N 1
ATOM 9026 C CA . TRP B 1 457 ? 4.203 16.25 24.594 1 97.56 457 TRP B CA 1
ATOM 9027 C C . TRP B 1 457 ? 3.998 15.258 25.719 1 97.56 457 TRP B C 1
ATOM 9029 O O . TRP B 1 457 ? 3.975 15.633 26.891 1 97.56 457 TRP B O 1
ATOM 9039 N N . LEU B 1 458 ? 3.895 13.992 25.391 1 98.5 458 LEU B N 1
ATOM 9040 C CA . LEU B 1 458 ? 3.686 12.938 26.391 1 98.5 458 LEU B CA 1
ATOM 9041 C C . LEU B 1 458 ? 4.875 12.844 27.328 1 98.5 458 LEU B C 1
ATOM 9043 O O . LEU B 1 458 ? 4.699 12.672 28.547 1 98.5 458 LEU B O 1
ATOM 9047 N N . LEU B 1 459 ? 6.082 12.922 26.766 1 97.94 459 LEU B N 1
ATOM 9048 C CA . LEU B 1 459 ? 7.293 12.836 27.578 1 97.94 459 LEU B CA 1
ATOM 9049 C C . LEU B 1 459 ? 7.414 14.039 28.5 1 97.94 459 LEU B C 1
ATOM 9051 O O . LEU B 1 459 ? 7.922 13.93 29.625 1 97.94 459 LEU B O 1
ATOM 9055 N N . SER B 1 460 ? 6.973 15.242 28.031 1 96.56 460 SER B N 1
ATOM 9056 C CA . SER B 1 460 ? 6.973 16.422 28.875 1 96.56 460 SER B CA 1
ATOM 9057 C C . SER B 1 460 ? 6.039 16.234 30.078 1 96.56 460 SER B C 1
ATOM 9059 O O . SER B 1 460 ? 6.395 16.578 31.203 1 96.56 460 SER B O 1
ATOM 9061 N N . LEU B 1 461 ? 4.848 15.711 29.812 1 96.56 461 LEU B N 1
ATOM 9062 C CA . LEU B 1 461 ? 3.924 15.406 30.906 1 96.56 461 LEU B CA 1
ATOM 9063 C C . LEU B 1 461 ? 4.527 14.391 31.859 1 96.56 461 LEU B C 1
ATOM 9065 O O . LEU B 1 461 ? 4.473 14.57 33.094 1 96.56 461 LEU B O 1
ATOM 9069 N N . TRP B 1 462 ? 5.094 13.336 31.281 1 96.56 462 TRP B N 1
ATOM 9070 C CA . TRP B 1 462 ? 5.695 12.258 32.062 1 96.56 462 TRP B CA 1
ATOM 9071 C C . TRP B 1 462 ? 6.781 12.797 33 1 96.56 462 TRP B C 1
ATOM 9073 O O . TRP B 1 462 ? 6.816 12.461 34.188 1 96.56 462 TRP B O 1
ATOM 9083 N N . ASN B 1 463 ? 7.66 13.594 32.438 1 94.94 463 ASN B N 1
ATOM 9084 C CA . ASN B 1 463 ? 8.766 14.156 33.219 1 94.94 463 ASN B CA 1
ATOM 9085 C C . ASN B 1 463 ? 8.258 15.047 34.344 1 94.94 463 ASN B C 1
ATOM 9087 O O . ASN B 1 463 ? 8.797 15.016 35.469 1 94.94 463 ASN B O 1
ATOM 9091 N N . ASP B 1 464 ? 7.258 15.805 34.062 1 93.94 464 ASP B N 1
ATOM 9092 C CA . ASP B 1 464 ? 6.676 16.656 35.094 1 93.94 464 ASP B CA 1
ATOM 9093 C C . ASP B 1 464 ? 6.051 15.828 36.219 1 93.94 464 ASP B C 1
ATOM 9095 O O . ASP B 1 464 ? 6.191 16.156 37.375 1 93.94 464 ASP B O 1
ATOM 9099 N N . ILE B 1 465 ? 5.398 14.781 35.875 1 93.62 465 ILE B N 1
ATOM 9100 C CA . ILE B 1 465 ? 4.691 13.93 36.812 1 93.62 465 ILE B CA 1
ATOM 9101 C C . ILE B 1 465 ? 5.703 13.18 37.688 1 93.62 465 ILE B C 1
ATOM 9103 O O . ILE B 1 465 ? 5.539 13.094 38.906 1 93.62 465 ILE B O 1
ATOM 9107 N N . VAL B 1 466 ? 6.707 12.641 37.094 1 90.38 466 VAL B N 1
ATOM 9108 C CA . VAL B 1 466 ? 7.695 11.836 37.812 1 90.38 466 VAL B CA 1
ATOM 9109 C C . VAL B 1 466 ? 8.531 12.727 38.719 1 90.38 466 VAL B C 1
ATOM 9111 O O . VAL B 1 466 ? 8.883 12.32 39.844 1 90.38 466 VAL B O 1
ATOM 9114 N N . LYS B 1 467 ? 8.883 13.906 38.281 1 86.75 467 LYS B N 1
ATOM 9115 C CA . LYS B 1 467 ? 9.656 14.844 39.094 1 86.75 467 LYS B CA 1
ATOM 9116 C C . LYS B 1 467 ? 8.867 15.305 40.312 1 86.75 467 LYS B C 1
ATOM 9118 O O . LYS B 1 467 ? 9.438 15.492 41.375 1 86.75 467 LYS B O 1
ATOM 9123 N N . ASP B 1 468 ? 7.676 15.633 40.125 1 77.88 468 ASP B N 1
ATOM 9124 C CA . ASP B 1 468 ? 6.832 16.188 41.188 1 77.88 468 ASP B CA 1
ATOM 9125 C C . ASP B 1 468 ? 6.363 15.086 42.125 1 77.88 468 ASP B C 1
ATOM 9127 O O . ASP B 1 468 ? 5.711 15.375 43.125 1 77.88 468 ASP B O 1
ATOM 9131 N N . GLN B 1 469 ? 6.906 13.977 42.094 1 65 469 GLN B N 1
ATOM 9132 C CA . GLN B 1 469 ? 6.52 12.828 42.875 1 65 469 GLN B CA 1
ATOM 9133 C C . GLN B 1 469 ? 5.008 12.789 43.094 1 65 469 GLN B C 1
ATOM 9135 O O . GLN B 1 469 ? 4.539 12.562 44.219 1 65 469 GLN B O 1
ATOM 9140 N N . HIS B 1 470 ? 4.145 13.062 42.125 1 60.56 470 HIS B N 1
ATOM 9141 C CA . HIS B 1 470 ? 2.699 12.906 42.031 1 60.56 470 HIS B CA 1
ATOM 9142 C C . HIS B 1 470 ? 1.974 13.977 42.844 1 60.56 470 HIS B C 1
ATOM 9144 O O . HIS B 1 470 ? 0.756 13.906 43 1 60.56 470 HIS B O 1
ATOM 9150 N N . GLN B 1 471 ? 2.588 14.938 43.375 1 60.84 471 GLN B N 1
ATOM 9151 C CA . GLN B 1 471 ? 1.929 15.727 44.406 1 60.84 471 GLN B CA 1
ATOM 9152 C C . GLN B 1 471 ? 1.124 16.875 43.812 1 60.84 471 GLN B C 1
ATOM 9154 O O . GLN B 1 471 ? -0.027 17.094 44.188 1 60.84 471 GLN B O 1
ATOM 9159 N N . SER B 1 472 ? 1.703 17.625 42.844 1 72.38 472 SER B N 1
ATOM 9160 C CA . SER B 1 472 ? 1.073 18.922 42.625 1 72.38 472 SER B CA 1
ATOM 9161 C C . SER B 1 472 ? 0.625 19.078 41.156 1 72.38 472 SER B C 1
ATOM 9163 O O . SER B 1 472 ? -0.076 20.031 40.812 1 72.38 472 SER B O 1
ATOM 9165 N N . ILE B 1 473 ? 0.689 18.031 40.344 1 84.19 473 ILE B N 1
ATOM 9166 C CA . ILE B 1 473 ? 0.348 18.312 38.938 1 84.19 473 ILE B CA 1
ATOM 9167 C C . ILE B 1 473 ? -1.142 18.062 38.719 1 84.19 473 ILE B C 1
ATOM 9169 O O . ILE B 1 473 ? -1.66 17 39.062 1 84.19 473 ILE B O 1
ATOM 9173 N N . ASP B 1 474 ? -1.872 19.031 38.188 1 91.44 474 ASP B N 1
ATOM 9174 C CA . ASP B 1 474 ? -3.293 18.938 37.875 1 91.44 474 ASP B CA 1
ATOM 9175 C C . ASP B 1 474 ? -3.502 18.469 36.438 1 91.44 474 ASP B C 1
ATOM 9177 O O . ASP B 1 474 ? -3.586 19.281 35.5 1 91.44 474 ASP B O 1
ATOM 9181 N N . MET B 1 475 ? -3.705 17.172 36.281 1 93 475 MET B N 1
ATOM 9182 C CA . MET B 1 475 ? -3.828 16.609 34.938 1 93 475 MET B CA 1
ATOM 9183 C C . MET B 1 475 ? -5.16 17 34.312 1 93 475 MET B C 1
ATOM 9185 O O . MET B 1 475 ? -5.312 16.953 33.094 1 93 475 MET B O 1
ATOM 9189 N N . GLU B 1 476 ? -6.16 17.359 35.031 1 93.94 476 GLU B N 1
ATOM 9190 C CA . GLU B 1 476 ? -7.402 17.891 34.469 1 93.94 476 GLU B CA 1
ATOM 9191 C C . GLU B 1 476 ? -7.156 19.188 33.719 1 93.94 476 GLU B C 1
ATOM 9193 O O . GLU B 1 476 ? -7.793 19.438 32.688 1 93.94 476 GLU B O 1
ATOM 9198 N N . ALA B 1 477 ? -6.285 19.953 34.25 1 93.75 477 ALA B N 1
ATOM 9199 C CA . ALA B 1 477 ? -5.918 21.203 33.594 1 93.75 477 ALA B CA 1
ATOM 9200 C C . ALA B 1 477 ? -4.973 20.953 32.406 1 93.75 477 ALA B C 1
ATOM 9202 O O . ALA B 1 477 ? -5.086 21.609 31.375 1 93.75 477 ALA B O 1
ATOM 9203 N N . ARG B 1 478 ? -4.02 20.016 32.594 1 94.56 478 ARG B N 1
ATOM 9204 C CA . ARG B 1 478 ? -2.961 19.797 31.625 1 94.56 478 ARG B CA 1
ATOM 9205 C C . ARG B 1 478 ? -3.479 19.016 30.422 1 94.56 478 ARG B C 1
ATOM 9207 O O . ARG B 1 478 ? -2.887 19.062 29.344 1 94.56 478 ARG B O 1
ATOM 9214 N N . SER B 1 479 ? -4.504 18.266 30.578 1 97.19 479 SER B N 1
ATOM 9215 C CA . SER B 1 479 ? -5.168 17.5 29.531 1 97.19 479 SER B CA 1
ATOM 9216 C C . SER B 1 479 ? -6.676 17.703 29.562 1 97.19 479 SER B C 1
ATOM 9218 O O . SER B 1 479 ? -7.434 16.781 29.875 1 97.19 479 SER B O 1
ATOM 9220 N N . PRO B 1 480 ? -7.066 18.891 29.172 1 96.19 480 PRO B N 1
ATOM 9221 C CA . PRO B 1 480 ? -8.477 19.281 29.297 1 96.19 480 PRO B CA 1
ATOM 9222 C C . PRO B 1 480 ? -9.406 18.375 28.5 1 96.19 480 PRO B C 1
ATOM 9224 O O . PRO B 1 480 ? -10.578 18.219 28.844 1 96.19 480 PRO B O 1
ATOM 9227 N N . PHE B 1 481 ? -8.945 17.766 27.453 1 97.25 481 PHE B N 1
ATOM 9228 C CA . PHE B 1 481 ? -9.797 16.922 26.609 1 97.25 481 PHE B CA 1
ATOM 9229 C C . PHE B 1 481 ? -9.672 15.461 27.016 1 97.25 481 PHE B C 1
ATOM 9231 O O . PHE B 1 481 ? -10.156 14.57 26.312 1 97.25 481 PHE B O 1
ATOM 9238 N N . ASN B 1 482 ? -8.961 15.141 28.078 1 97.19 482 ASN B N 1
ATOM 9239 C CA . ASN B 1 482 ? -8.914 13.875 28.812 1 97.19 482 ASN B CA 1
ATOM 9240 C C . ASN B 1 482 ? -8.234 12.781 28 1 97.19 482 ASN B C 1
ATOM 9242 O O . ASN B 1 482 ? -8.648 11.617 28.047 1 97.19 482 ASN B O 1
ATOM 9246 N N . SER B 1 483 ? -7.312 13.125 27.141 1 98.19 483 SER B N 1
ATOM 9247 C CA . SER B 1 483 ? -6.633 12.102 26.359 1 98.19 483 SER B CA 1
ATOM 9248 C C . SER B 1 483 ? -5.453 11.508 27.109 1 98.19 483 SER B C 1
ATOM 9250 O O . SER B 1 483 ? -4.984 10.414 26.797 1 98.19 483 SER B O 1
ATOM 9252 N N . ALA B 1 484 ? -4.953 12.156 28.188 1 98.19 484 ALA B N 1
ATOM 9253 C CA . ALA B 1 484 ? -3.721 11.703 28.828 1 98.19 484 ALA B CA 1
ATOM 9254 C C . ALA B 1 484 ? -3.824 11.789 30.344 1 98.19 484 ALA B C 1
ATOM 9256 O O . ALA B 1 484 ? -2.82 11.664 31.047 1 98.19 484 ALA B O 1
ATOM 9257 N N . ARG B 1 485 ? -5.031 12.039 30.938 1 97.12 485 ARG B N 1
ATOM 9258 C CA . ARG B 1 485 ? -5.207 12.242 32.375 1 97.12 485 ARG B CA 1
ATOM 9259 C C . ARG B 1 485 ? -4.758 11.016 33.156 1 97.12 485 ARG B C 1
ATOM 9261 O O . ARG B 1 485 ? -4.281 11.141 34.281 1 97.12 485 ARG B O 1
ATOM 9268 N N . PHE B 1 486 ? -4.855 9.859 32.562 1 96.94 486 PHE B N 1
ATOM 9269 C CA . PHE B 1 486 ? -4.531 8.609 33.25 1 96.94 486 PHE B CA 1
ATOM 9270 C C . PHE B 1 486 ? -3.064 8.57 33.656 1 96.94 486 PHE B C 1
ATOM 9272 O O . PHE B 1 486 ? -2.678 7.805 34.531 1 96.94 486 PHE B O 1
ATOM 9279 N N . LEU B 1 487 ? -2.184 9.367 33.062 1 96.94 487 LEU B N 1
ATOM 9280 C CA . LEU B 1 487 ? -0.75 9.367 33.344 1 96.94 487 LEU B CA 1
ATOM 9281 C C . LEU B 1 487 ? -0.478 9.703 34.812 1 96.94 487 LEU B C 1
ATOM 9283 O O . LEU B 1 487 ? 0.579 9.359 35.344 1 96.94 487 LEU B O 1
ATOM 9287 N N . LYS B 1 488 ? -1.423 10.414 35.406 1 93.56 488 LYS B N 1
ATOM 9288 C CA . LYS B 1 488 ? -1.27 10.766 36.812 1 93.56 488 LYS B CA 1
ATOM 9289 C C . LYS B 1 488 ? -1.128 9.523 37.688 1 93.56 488 LYS B C 1
ATOM 9291 O O . LYS B 1 488 ? -0.403 9.531 38.688 1 93.56 488 LYS B O 1
ATOM 9296 N N . GLY B 1 489 ? -1.772 8.414 37.281 1 93.81 489 GLY B N 1
ATOM 9297 C CA . GLY B 1 489 ? -1.755 7.172 38.062 1 93.81 489 GLY B CA 1
ATOM 9298 C C . GLY B 1 489 ? -0.712 6.188 37.562 1 93.81 489 GLY B C 1
ATOM 9299 O O . GLY B 1 489 ? -0.86 4.977 37.719 1 93.81 489 GLY B O 1
ATOM 9300 N N . TYR B 1 490 ? 0.355 6.656 36.938 1 95.12 490 TYR B N 1
ATOM 9301 C CA . TYR B 1 490 ? 1.297 5.809 36.219 1 95.12 490 TYR B CA 1
ATOM 9302 C C . TYR B 1 490 ? 1.894 4.75 37.156 1 95.12 490 TYR B C 1
ATOM 9304 O O . TYR B 1 490 ? 2.135 3.617 36.719 1 95.12 490 TYR B O 1
ATOM 9312 N N . SER B 1 491 ? 2.182 5.043 38.438 1 94.44 491 SER B N 1
ATOM 9313 C CA . SER B 1 491 ? 2.812 4.098 39.375 1 94.44 491 SER B CA 1
ATOM 9314 C C . SER B 1 491 ? 1.941 2.865 39.562 1 94.44 491 SER B C 1
ATOM 9316 O O . SER B 1 491 ? 2.426 1.734 39.5 1 94.44 491 SER B O 1
ATOM 9318 N N . ASP B 1 492 ? 0.68 3.111 39.812 1 95.75 492 ASP B N 1
ATOM 9319 C CA . ASP B 1 492 ? -0.258 2.008 39.969 1 95.75 492 ASP B CA 1
ATOM 9320 C C . ASP B 1 492 ? -0.451 1.238 38.656 1 95.75 492 ASP B C 1
ATOM 9322 O O . ASP B 1 492 ? -0.559 0.01 38.688 1 95.75 492 ASP B O 1
ATOM 9326 N N . ILE B 1 493 ? -0.538 1.928 37.594 1 97.12 493 ILE B N 1
ATOM 9327 C CA . ILE B 1 493 ? -0.751 1.337 36.281 1 97.12 493 ILE B CA 1
ATOM 9328 C C . ILE B 1 493 ? 0.402 0.395 35.938 1 97.12 493 ILE B C 1
ATOM 9330 O O . ILE B 1 493 ? 0.182 -0.718 35.438 1 97.12 493 ILE B O 1
ATOM 9334 N N . LEU B 1 494 ? 1.623 0.811 36.188 1 96.88 494 LEU B N 1
ATOM 9335 C CA . LEU B 1 494 ? 2.801 0.02 35.844 1 96.88 494 LEU B CA 1
ATOM 9336 C C . LEU B 1 494 ? 2.939 -1.179 36.781 1 96.88 494 LEU B C 1
ATOM 9338 O O . LEU B 1 494 ? 3.619 -2.154 36.438 1 96.88 494 LEU B O 1
ATOM 9342 N N . MET B 1 495 ? 2.295 -1.081 37.906 1 95.31 495 MET B N 1
ATOM 9343 C CA . MET B 1 495 ? 2.35 -2.174 38.875 1 95.31 495 MET B CA 1
ATOM 9344 C C . MET B 1 495 ? 1.303 -3.236 38.562 1 95.31 495 MET B C 1
ATOM 9346 O O . MET B 1 495 ? 1.439 -4.391 38.969 1 95.31 495 MET B O 1
ATOM 9350 N N . TYR B 1 496 ? 0.348 -2.848 37.844 1 91.31 496 TYR B N 1
ATOM 9351 C CA . TYR B 1 496 ? -0.724 -3.771 37.5 1 91.31 496 TYR B CA 1
ATOM 9352 C C . TYR B 1 496 ? -0.329 -4.641 36.312 1 91.31 496 TYR B C 1
ATOM 9354 O O . TYR B 1 496 ? -0.293 -4.168 35.156 1 91.31 496 TYR B O 1
ATOM 9362 N N . LYS B 1 497 ? -0.075 -5.871 36.531 1 90.56 497 LYS B N 1
ATOM 9363 C CA . LYS B 1 497 ? 0.306 -6.859 35.531 1 90.56 497 LYS B CA 1
ATOM 9364 C C . LYS B 1 497 ? -0.637 -8.055 35.562 1 90.56 497 LYS B C 1
ATOM 9366 O O . LYS B 1 497 ? -0.826 -8.688 36.594 1 90.56 497 LYS B O 1
ATOM 9371 N N . VAL B 1 498 ? -1.18 -8.375 34.438 1 90.44 498 VAL B N 1
ATOM 9372 C CA . VAL B 1 498 ? -2.234 -9.383 34.406 1 90.44 498 VAL B CA 1
ATOM 9373 C C . VAL B 1 498 ? -1.633 -10.766 34.156 1 90.44 498 VAL B C 1
ATOM 9375 O O . VAL B 1 498 ? -2.191 -11.781 34.562 1 90.44 498 VAL B O 1
ATOM 9378 N N . GLY B 1 499 ? -0.443 -10.797 33.562 1 90.12 499 GLY B N 1
ATOM 9379 C CA . GLY B 1 499 ? 0.077 -12.078 33.125 1 90.12 499 GLY B CA 1
ATOM 9380 C C . GLY B 1 499 ? -0.699 -12.641 31.938 1 90.12 499 GLY B C 1
ATOM 9381 O O . GLY B 1 499 ? -0.205 -12.664 30.812 1 90.12 499 GLY B O 1
ATOM 9382 N N . SER B 1 500 ? -1.94 -13.078 32.25 1 92.44 500 SER B N 1
ATOM 9383 C CA . SER B 1 500 ? -2.887 -13.516 31.219 1 92.44 500 SER B CA 1
ATOM 9384 C C . SER B 1 500 ? -4.324 -13.227 31.641 1 92.44 500 SER B C 1
ATOM 9386 O O . SER B 1 500 ? -4.613 -13.07 32.812 1 92.44 500 SER B O 1
ATOM 9388 N N . LEU B 1 501 ? -5.133 -13.023 30.641 1 93.81 501 LEU B N 1
ATOM 9389 C CA . LEU B 1 501 ? -6.578 -12.922 30.812 1 93.81 501 LEU B CA 1
ATOM 9390 C C . LEU B 1 501 ? -7.297 -14 30.016 1 93.81 501 LEU B C 1
ATOM 9392 O O . LEU B 1 501 ? -6.801 -14.438 28.969 1 93.81 501 LEU B O 1
ATOM 9396 N N . PRO B 1 502 ? -8.398 -14.445 30.609 1 95.75 502 PRO B N 1
ATOM 9397 C CA . PRO B 1 502 ? -9.195 -15.328 29.75 1 95.75 502 PRO B CA 1
ATOM 9398 C C . PRO B 1 502 ? -9.703 -14.625 28.5 1 95.75 502 PRO B C 1
ATOM 9400 O O . PRO B 1 502 ? -9.75 -13.391 28.453 1 95.75 502 PRO B O 1
ATOM 9403 N N . GLU B 1 503 ? -9.984 -15.391 27.516 1 96.06 503 GLU B N 1
ATOM 9404 C CA . GLU B 1 503 ? -10.523 -14.867 26.266 1 96.06 503 GLU B CA 1
ATOM 9405 C C . GLU B 1 503 ? -11.672 -13.906 26.516 1 96.06 503 GLU B C 1
ATOM 9407 O O . GLU B 1 503 ? -11.734 -12.828 25.906 1 96.06 503 GLU B O 1
ATOM 9412 N N . GLU B 1 504 ? -12.594 -14.219 27.453 1 96.75 504 GLU B N 1
ATOM 9413 C CA . GLU B 1 504 ? -13.758 -13.398 27.781 1 96.75 504 GLU B CA 1
ATOM 9414 C C . GLU B 1 504 ? -13.344 -12.062 28.375 1 96.75 504 GLU B C 1
ATOM 9416 O O . GLU B 1 504 ? -14.016 -11.047 28.172 1 96.75 504 GLU B O 1
ATOM 9421 N N . GLY B 1 505 ? -12.297 -12.117 29.047 1 96.88 505 GLY B N 1
ATOM 9422 C CA . GLY B 1 505 ? -11.773 -10.875 29.594 1 96.88 505 GLY B CA 1
ATOM 9423 C C . GLY B 1 505 ? -11.398 -9.867 28.531 1 96.88 505 GLY B C 1
ATOM 9424 O O . GLY B 1 505 ? -11.711 -8.68 28.656 1 96.88 505 GLY B O 1
ATOM 9425 N N . TRP B 1 506 ? -10.773 -10.352 27.453 1 97.12 506 TRP B N 1
ATOM 9426 C CA . TRP B 1 506 ? -10.328 -9.484 26.359 1 97.12 506 TRP B CA 1
ATOM 9427 C C . TRP B 1 506 ? -11.523 -8.977 25.547 1 97.12 506 TRP B C 1
ATOM 9429 O O . TRP B 1 506 ? -11.414 -7.977 24.828 1 97.12 506 TRP B O 1
ATOM 9439 N N . MET B 1 507 ? -12.641 -9.617 25.688 1 96.94 507 MET B N 1
ATOM 9440 C CA . MET B 1 507 ? -13.828 -9.219 24.922 1 96.94 507 MET B CA 1
ATOM 9441 C C . MET B 1 507 ? -14.5 -8.016 25.578 1 96.94 507 MET B C 1
ATOM 9443 O O . MET B 1 507 ? -15.359 -7.375 24.953 1 96.94 507 MET B O 1
ATOM 9447 N N . CYS B 1 508 ? -14.07 -7.672 26.781 1 97.06 508 CYS B N 1
ATOM 9448 C CA . CYS B 1 508 ? -14.453 -6.406 27.391 1 97.06 508 CYS B CA 1
ATOM 9449 C C . CYS B 1 508 ? -13.555 -5.273 26.906 1 97.06 508 CYS B C 1
ATOM 9451 O O . CYS B 1 508 ? -12.359 -5.254 27.203 1 97.06 508 CYS B O 1
ATOM 9453 N N . PRO B 1 509 ? -14.125 -4.285 26.266 1 97.12 509 PRO B N 1
ATOM 9454 C CA . PRO B 1 509 ? -13.281 -3.254 25.656 1 97.12 509 PRO B CA 1
ATOM 9455 C C . PRO B 1 509 ? -12.461 -2.48 26.688 1 97.12 509 PRO B C 1
ATOM 9457 O O . PRO B 1 509 ? -11.375 -1.989 26.375 1 97.12 509 PRO B O 1
ATOM 9460 N N . ARG B 1 510 ? -12.883 -2.389 27.906 1 96.94 510 ARG B N 1
ATOM 9461 C CA . ARG B 1 510 ? -12.18 -1.649 28.953 1 96.94 510 ARG B CA 1
ATOM 9462 C C . ARG B 1 510 ? -10.844 -2.305 29.281 1 96.94 510 ARG B C 1
ATOM 9464 O O . ARG B 1 510 ? -9.906 -1.631 29.719 1 96.94 510 ARG B O 1
ATOM 9471 N N . GLU B 1 511 ? -10.789 -3.635 29.109 1 97.06 511 GLU B N 1
ATOM 9472 C CA . GLU B 1 511 ? -9.531 -4.324 29.359 1 97.06 511 GLU B CA 1
ATOM 9473 C C . GLU B 1 511 ? -8.438 -3.879 28.391 1 97.06 511 GLU B C 1
ATOM 9475 O O . GLU B 1 511 ? -7.273 -3.752 28.781 1 97.06 511 GLU B O 1
ATOM 9480 N N . SER B 1 512 ? -8.852 -3.707 27.141 1 98.06 512 SER B N 1
ATOM 9481 C CA . SER B 1 512 ? -7.891 -3.184 26.188 1 98.06 512 SER B CA 1
ATOM 9482 C C . SER B 1 512 ? -7.457 -1.767 26.547 1 98.06 512 SER B C 1
ATOM 9484 O O . SER B 1 512 ? -6.301 -1.396 26.344 1 98.06 512 SER B O 1
ATOM 9486 N N . LEU B 1 513 ? -8.344 -0.933 27.078 1 98 513 LEU B N 1
ATOM 9487 C CA . LEU B 1 513 ? -7.992 0.413 27.516 1 98 513 LEU B CA 1
ATOM 9488 C C . LEU B 1 513 ? -6.934 0.366 28.625 1 98 513 LEU B C 1
ATOM 9490 O O . LEU B 1 513 ? -5.961 1.123 28.578 1 98 513 LEU B O 1
ATOM 9494 N N . ARG B 1 514 ? -7.16 -0.53 29.531 1 97.75 514 ARG B N 1
ATOM 9495 C CA . ARG B 1 514 ? -6.211 -0.679 30.641 1 97.75 514 ARG B CA 1
ATOM 9496 C C . ARG B 1 514 ? -4.844 -1.112 30.125 1 97.75 514 ARG B C 1
ATOM 9498 O O . ARG B 1 514 ? -3.814 -0.632 30.609 1 97.75 514 ARG B O 1
ATOM 9505 N N . ALA B 1 515 ? -4.859 -2.031 29.203 1 98.38 515 ALA B N 1
ATOM 9506 C CA . ALA B 1 515 ? -3.604 -2.51 28.625 1 98.38 515 ALA B CA 1
ATOM 9507 C C . ALA B 1 515 ? -2.875 -1.386 27.891 1 98.38 515 ALA B C 1
ATOM 9509 O O . ALA B 1 515 ? -1.648 -1.283 27.969 1 98.38 515 ALA B O 1
ATOM 9510 N N . PHE B 1 516 ? -3.615 -0.535 27.188 1 98.69 516 PHE B N 1
ATOM 9511 C CA . PHE B 1 516 ? -3.018 0.599 26.5 1 98.69 516 PHE B CA 1
ATOM 9512 C C . PHE B 1 516 ? -2.436 1.598 27.484 1 98.69 516 PHE B C 1
ATOM 9514 O O . PHE B 1 516 ? -1.378 2.182 27.234 1 98.69 516 PHE B O 1
ATOM 9521 N N . GLU B 1 517 ? -3.16 1.848 28.562 1 98.62 517 GLU B N 1
ATOM 9522 C CA . GLU B 1 517 ? -2.637 2.75 29.578 1 98.62 517 GLU B CA 1
ATOM 9523 C C . GLU B 1 517 ? -1.301 2.254 30.125 1 98.62 517 GLU B C 1
ATOM 9525 O O . GLU B 1 517 ? -0.363 3.037 30.297 1 98.62 517 GLU B O 1
ATOM 9530 N N . PHE B 1 518 ? -1.271 0.956 30.438 1 98.56 518 PHE B N 1
ATOM 9531 C CA . PHE B 1 518 ? -0.007 0.364 30.859 1 98.56 518 PHE B CA 1
ATOM 9532 C C . PHE B 1 518 ? 1.069 0.57 29.797 1 98.56 518 PHE B C 1
ATOM 9534 O O . PHE B 1 518 ? 2.186 0.987 30.109 1 98.56 518 PHE B O 1
ATOM 9541 N N . LEU B 1 519 ? 0.766 0.204 28.547 1 98.69 519 LEU B N 1
ATOM 9542 C CA . LEU B 1 519 ? 1.702 0.276 27.438 1 98.69 519 LEU B CA 1
ATOM 9543 C C . LEU B 1 519 ? 2.268 1.685 27.281 1 98.69 519 LEU B C 1
ATOM 9545 O O . LEU B 1 519 ? 3.479 1.859 27.125 1 98.69 519 LEU B O 1
ATOM 9549 N N . ILE B 1 520 ? 1.403 2.719 27.312 1 98.81 520 ILE B N 1
ATOM 9550 C CA . ILE B 1 520 ? 1.809 4.109 27.141 1 98.81 520 ILE B CA 1
ATOM 9551 C C . ILE B 1 520 ? 2.709 4.539 28.297 1 98.81 520 ILE B C 1
ATOM 9553 O O . ILE B 1 520 ? 3.746 5.172 28.078 1 98.81 520 ILE B O 1
ATOM 9557 N N . CYS B 1 521 ? 2.322 4.195 29.531 1 98.5 521 CYS B N 1
ATOM 9558 C CA . CYS B 1 521 ? 3.162 4.512 30.672 1 98.5 521 CYS B CA 1
ATOM 9559 C C . CYS B 1 521 ? 4.523 3.834 30.562 1 98.5 521 CYS B C 1
ATOM 9561 O O . CYS B 1 521 ? 5.551 4.453 30.844 1 98.5 521 CYS B O 1
ATOM 9563 N N . TYR B 1 522 ? 4.477 2.578 30.203 1 98.31 522 TYR B N 1
ATOM 9564 C CA . TYR B 1 522 ? 5.719 1.826 30.047 1 98.31 522 TYR B CA 1
ATOM 9565 C C . TYR B 1 522 ? 6.605 2.447 28.969 1 98.31 522 TYR B C 1
ATOM 9567 O O . TYR B 1 522 ? 7.82 2.561 29.156 1 98.31 522 TYR B O 1
ATOM 9575 N N . LEU B 1 523 ? 6.055 2.809 27.859 1 98.62 523 LEU B N 1
ATOM 9576 C CA . LEU B 1 523 ? 6.816 3.408 26.766 1 98.62 523 LEU B CA 1
ATOM 9577 C C . LEU B 1 523 ? 7.324 4.793 27.156 1 98.62 523 LEU B C 1
ATOM 9579 O O . LEU B 1 523 ? 8.406 5.199 26.734 1 98.62 523 LEU B O 1
ATOM 9583 N N . CYS B 1 524 ? 6.496 5.562 27.906 1 98.5 524 CYS B N 1
ATOM 9584 C CA . CYS B 1 524 ? 7.004 6.816 28.438 1 98.5 524 CYS B CA 1
ATOM 9585 C C . CYS B 1 524 ? 8.25 6.582 29.281 1 98.5 524 CYS B C 1
ATOM 9587 O O . CYS B 1 524 ? 9.273 7.242 29.094 1 98.5 524 CYS B O 1
ATOM 9589 N N . LYS B 1 525 ? 8.164 5.648 30.188 1 97.88 525 LYS B N 1
ATOM 9590 C CA . LYS B 1 525 ? 9.273 5.32 31.078 1 97.88 525 LYS B CA 1
ATOM 9591 C C . LYS B 1 525 ? 10.492 4.859 30.281 1 97.88 525 LYS B C 1
ATOM 9593 O O . LYS B 1 525 ? 11.594 5.375 30.469 1 97.88 525 LYS B O 1
ATOM 9598 N N . SER B 1 526 ? 10.266 3.861 29.406 1 97.44 526 SER B N 1
ATOM 9599 C CA . SER B 1 526 ? 11.359 3.279 28.641 1 97.44 526 SER B CA 1
ATOM 9600 C C . SER B 1 526 ? 12.016 4.32 27.734 1 97.44 526 SER B C 1
ATOM 9602 O O . SER B 1 526 ? 13.234 4.312 27.547 1 97.44 526 SER B O 1
ATOM 9604 N N . THR B 1 527 ? 11.25 5.223 27.094 1 98.31 527 THR B N 1
ATOM 9605 C CA . THR B 1 527 ? 11.789 6.266 26.219 1 98.31 527 THR B CA 1
ATOM 9606 C C . THR B 1 527 ? 12.586 7.285 27.031 1 98.31 527 THR B C 1
ATOM 9608 O O . THR B 1 527 ? 13.664 7.711 26.609 1 98.31 527 THR B O 1
ATOM 9611 N N . ALA B 1 528 ? 12.016 7.684 28.172 1 97.75 528 ALA B N 1
ATOM 9612 C CA . ALA B 1 528 ? 12.734 8.609 29.047 1 97.75 528 ALA B CA 1
ATOM 9613 C C . ALA B 1 528 ? 14.078 8.031 29.484 1 97.75 528 ALA B C 1
ATOM 9615 O O . ALA B 1 528 ? 15.086 8.742 29.531 1 97.75 528 ALA B O 1
ATOM 9616 N N . GLU B 1 529 ? 14.062 6.746 29.859 1 97.12 529 GLU B N 1
ATOM 9617 C CA . GLU B 1 529 ? 15.297 6.066 30.266 1 97.12 529 GLU B CA 1
ATOM 9618 C C . GLU B 1 529 ? 16.297 6.012 29.109 1 97.12 529 GLU B C 1
ATOM 9620 O O . GLU B 1 529 ? 17.5 6.191 29.312 1 97.12 529 GLU B O 1
ATOM 9625 N N . LYS B 1 530 ? 15.805 5.711 27.922 1 97.19 530 LYS B N 1
ATOM 9626 C CA . LYS B 1 530 ? 16.656 5.691 26.734 1 97.19 530 LYS B CA 1
ATOM 9627 C C . LYS B 1 530 ? 17.281 7.059 26.484 1 97.19 530 LYS B C 1
ATOM 9629 O O . LYS B 1 530 ? 18.469 7.152 26.172 1 97.19 530 LYS B O 1
ATOM 9634 N N . ILE B 1 531 ? 16.547 8.109 26.578 1 97.69 531 ILE B N 1
ATOM 9635 C CA . ILE B 1 531 ? 17.031 9.469 26.391 1 97.69 531 ILE B CA 1
ATOM 9636 C C . ILE B 1 531 ? 18.125 9.781 27.406 1 97.69 531 ILE B C 1
ATOM 9638 O O . ILE B 1 531 ? 19.188 10.297 27.031 1 97.69 531 ILE B O 1
ATOM 9642 N N . LYS B 1 532 ? 17.875 9.453 28.641 1 96.56 532 LYS B N 1
ATOM 9643 C CA . LYS B 1 532 ? 18.859 9.688 29.688 1 96.56 532 LYS B CA 1
ATOM 9644 C C . LYS B 1 532 ? 20.156 8.938 29.406 1 96.56 532 LYS B C 1
ATOM 9646 O O . LYS B 1 532 ? 21.25 9.461 29.625 1 96.56 532 LYS B O 1
ATOM 9651 N N . LYS B 1 533 ? 20 7.723 29.016 1 96.75 533 LYS B N 1
ATOM 9652 C CA . LYS B 1 533 ? 21.172 6.914 28.688 1 96.75 533 LYS B CA 1
ATOM 9653 C C . LYS B 1 533 ? 21.969 7.543 27.547 1 96.75 533 LYS B C 1
ATOM 9655 O O . LYS B 1 533 ? 23.203 7.605 27.609 1 96.75 533 LYS B O 1
ATOM 9660 N N . LEU B 1 534 ? 21.312 7.973 26.516 1 97.19 534 LEU B N 1
ATOM 9661 C CA . LEU B 1 534 ? 21.984 8.602 25.375 1 97.19 534 LEU B CA 1
ATOM 9662 C C . LEU B 1 534 ? 22.656 9.906 25.797 1 97.19 534 LEU B C 1
ATOM 9664 O O . LEU B 1 534 ? 23.766 10.203 25.344 1 97.19 534 LEU B O 1
ATOM 9668 N N . GLU B 1 535 ? 22 10.656 26.625 1 96.81 535 GLU B N 1
ATOM 9669 C CA . GLU B 1 535 ? 22.578 11.898 27.125 1 96.81 535 GLU B CA 1
ATOM 9670 C C . GLU B 1 535 ? 23.859 11.633 27.891 1 96.81 535 GLU B C 1
ATOM 9672 O O . GLU B 1 535 ? 24.828 12.406 27.797 1 96.81 535 GLU B O 1
ATOM 9677 N N . SER B 1 536 ? 23.891 10.617 28.609 1 97 536 SER B N 1
ATOM 9678 C CA . SER B 1 536 ? 25.031 10.281 29.438 1 97 536 SER B CA 1
ATOM 9679 C C . SER B 1 536 ? 26.25 9.922 28.594 1 97 536 SER B C 1
ATOM 9681 O O . SER B 1 536 ? 27.391 9.961 29.062 1 97 536 SER B O 1
ATOM 9683 N N . THR B 1 537 ? 26.047 9.508 27.375 1 95.56 537 THR B N 1
ATOM 9684 C CA . THR B 1 537 ? 27.156 9.172 26.5 1 95.56 537 THR B CA 1
ATOM 9685 C C . THR B 1 537 ? 27.766 10.438 25.906 1 95.56 537 THR B C 1
ATOM 9687 O O . THR B 1 537 ? 28.766 10.375 25.188 1 95.56 537 THR B O 1
ATOM 9690 N N . GLY B 1 538 ? 27.219 11.633 26.062 1 94.69 538 GLY B N 1
ATOM 9691 C CA . GLY B 1 538 ? 27.781 12.898 25.594 1 94.69 538 GLY B CA 1
ATOM 9692 C C . GLY B 1 538 ? 27.188 13.359 24.281 1 94.69 538 GLY B C 1
ATOM 9693 O O . GLY B 1 538 ? 27.641 14.352 23.703 1 94.69 538 GLY B O 1
ATOM 9694 N N . MET B 1 539 ? 26.188 12.711 23.844 1 93.62 539 MET B N 1
ATOM 9695 C CA . MET B 1 539 ? 25.547 13.102 22.594 1 93.62 539 MET B CA 1
ATOM 9696 C C . MET B 1 539 ? 24.781 14.414 22.75 1 93.62 539 MET B C 1
ATOM 9698 O O . MET B 1 539 ? 24.266 14.703 23.828 1 93.62 539 MET B O 1
ATOM 9702 N N . ASP B 1 540 ? 24.781 15.234 21.656 1 93.69 540 ASP B N 1
ATOM 9703 C CA . ASP B 1 540 ? 24.031 16.484 21.703 1 93.69 540 ASP B CA 1
ATOM 9704 C C . ASP B 1 540 ? 22.516 16.234 21.672 1 93.69 540 ASP B C 1
ATOM 9706 O O . ASP B 1 540 ? 22.078 15.141 21.297 1 93.69 540 ASP B O 1
ATOM 9710 N N . ASP B 1 541 ? 21.719 17.188 22.031 1 93 541 ASP B N 1
ATOM 9711 C CA . ASP B 1 541 ? 20.266 17.062 22.188 1 93 541 ASP B CA 1
ATOM 9712 C C . ASP B 1 541 ? 19.594 16.641 20.875 1 93 541 ASP B C 1
ATOM 9714 O O . ASP B 1 541 ? 18.641 15.867 20.875 1 93 541 ASP B O 1
ATOM 9718 N N . PHE B 1 542 ? 20.078 17.188 19.781 1 94.62 542 PHE B N 1
ATOM 9719 C CA . PHE B 1 542 ? 19.516 16.875 18.469 1 94.62 542 PHE B CA 1
ATOM 9720 C C . PHE B 1 542 ? 19.672 15.391 18.156 1 94.62 542 PHE B C 1
ATOM 9722 O O . PHE B 1 542 ? 18.719 14.742 17.734 1 94.62 542 PHE B O 1
ATOM 9729 N N . THR B 1 543 ? 20.828 14.883 18.375 1 95.25 543 THR B N 1
ATOM 9730 C CA . THR B 1 543 ? 21.125 13.477 18.109 1 95.25 543 THR B CA 1
ATOM 9731 C C . THR B 1 543 ? 20.359 12.57 19.062 1 95.25 543 THR B C 1
ATOM 9733 O O . THR B 1 543 ? 19.844 11.531 18.656 1 95.25 543 THR B O 1
ATOM 9736 N N . VAL B 1 544 ? 20.312 12.969 20.359 1 96.69 544 VAL B N 1
ATOM 9737 C CA . VAL B 1 544 ? 19.594 12.203 21.375 1 96.69 544 VAL B CA 1
ATOM 9738 C C . VAL B 1 544 ? 18.125 12.039 20.969 1 96.69 544 VAL B C 1
ATOM 9740 O O . VAL B 1 544 ? 17.578 10.945 21.047 1 96.69 544 VAL B O 1
ATOM 9743 N N . LYS B 1 545 ? 17.531 13.094 20.469 1 94.5 545 LYS B N 1
ATOM 9744 C CA . LYS B 1 545 ? 16.141 13.07 20.047 1 94.5 545 LYS B CA 1
ATOM 9745 C C . LYS B 1 545 ? 15.93 12.125 18.875 1 94.5 545 LYS B C 1
ATOM 9747 O O . LYS B 1 545 ? 14.945 11.383 18.828 1 94.5 545 LYS B O 1
ATOM 9752 N N . ASN B 1 546 ? 16.828 12.133 17.938 1 95.06 546 ASN B N 1
ATOM 9753 C CA . ASN B 1 546 ? 16.688 11.32 16.719 1 95.06 546 ASN B CA 1
ATOM 9754 C C . ASN B 1 546 ? 16.969 9.844 17.016 1 95.06 546 ASN B C 1
ATOM 9756 O O . ASN B 1 546 ? 16.375 8.969 16.391 1 95.06 546 ASN B O 1
ATOM 9760 N N . GLU B 1 547 ? 17.812 9.562 18.016 1 96.62 547 GLU B N 1
ATOM 9761 C CA . GLU B 1 547 ? 18.219 8.195 18.281 1 96.62 547 GLU B CA 1
ATOM 9762 C C . GLU B 1 547 ? 17.328 7.543 19.328 1 96.62 547 GLU B C 1
ATOM 9764 O O . GLU B 1 547 ? 17.516 6.371 19.672 1 96.62 547 GLU B O 1
ATOM 9769 N N . SER B 1 548 ? 16.344 8.242 19.828 1 96.88 548 SER B N 1
ATOM 9770 C CA . SER B 1 548 ? 15.422 7.691 20.828 1 96.88 548 SER B CA 1
ATOM 9771 C C . SER B 1 548 ? 14.039 7.445 20.234 1 96.88 548 SER B C 1
ATOM 9773 O O . SER B 1 548 ? 13.055 7.324 20.969 1 96.88 548 SER B O 1
ATOM 9775 N N . ARG B 1 549 ? 13.922 7.344 18.906 1 94.69 549 ARG B N 1
ATOM 9776 C CA . ARG B 1 549 ? 12.609 7.305 18.266 1 94.69 549 ARG B CA 1
ATOM 9777 C C . ARG B 1 549 ? 12.203 5.875 17.938 1 94.69 549 ARG B C 1
ATOM 9779 O O . ARG B 1 549 ? 11.125 5.422 18.328 1 94.69 549 ARG B O 1
ATOM 9786 N N . THR B 1 550 ? 13.055 5.133 17.203 1 94.94 550 THR B N 1
ATOM 9787 C CA . THR B 1 550 ? 12.742 3.803 16.688 1 94.94 550 THR B CA 1
ATOM 9788 C C . THR B 1 550 ? 12.469 2.83 17.828 1 94.94 550 THR B C 1
ATOM 9790 O O . THR B 1 550 ? 13.305 2.652 18.719 1 94.94 550 THR B O 1
ATOM 9793 N N . PHE B 1 551 ? 11.297 2.236 17.922 1 95.19 551 PHE B N 1
ATOM 9794 C CA . PHE B 1 551 ? 10.797 1.257 18.875 1 95.19 551 PHE B CA 1
ATOM 9795 C C . PHE B 1 551 ? 10.406 1.929 20.188 1 95.19 551 PHE B C 1
ATOM 9797 O O . PHE B 1 551 ? 9.82 1.296 21.062 1 95.19 551 PHE B O 1
ATOM 9804 N N . PHE B 1 552 ? 10.711 3.277 20.406 1 96.94 552 PHE B N 1
ATOM 9805 C CA . PHE B 1 552 ? 10.445 3.994 21.641 1 96.94 552 PHE B CA 1
ATOM 9806 C C . PHE B 1 552 ? 9.414 5.098 21.422 1 96.94 552 PHE B C 1
ATOM 9808 O O . PHE B 1 552 ? 8.227 4.824 21.297 1 96.94 552 PHE B O 1
ATOM 9815 N N . ALA B 1 553 ? 9.93 6.312 21.078 1 97.69 553 ALA B N 1
ATOM 9816 C CA . ALA B 1 553 ? 9.039 7.465 20.984 1 97.69 553 ALA B CA 1
ATOM 9817 C C . ALA B 1 553 ? 8.008 7.258 19.875 1 97.69 553 ALA B C 1
ATOM 9819 O O . ALA B 1 553 ? 6.863 7.711 19.984 1 97.69 553 ALA B O 1
ATOM 9820 N N . SER B 1 554 ? 8.391 6.621 18.797 1 97.38 554 SER B N 1
ATOM 9821 C CA . SER B 1 554 ? 7.457 6.367 17.703 1 97.38 554 SER B CA 1
ATOM 9822 C C . SER B 1 554 ? 6.324 5.449 18.156 1 97.38 554 SER B C 1
ATOM 9824 O O . SER B 1 554 ? 5.156 5.703 17.859 1 97.38 554 SER B O 1
ATOM 9826 N N . ALA B 1 555 ? 6.664 4.371 18.828 1 97.88 555 ALA B N 1
ATOM 9827 C CA . ALA B 1 555 ? 5.656 3.453 19.344 1 97.88 555 ALA B CA 1
ATOM 9828 C C . ALA B 1 555 ? 4.773 4.141 20.391 1 97.88 555 ALA B C 1
ATOM 9830 O O . ALA B 1 555 ? 3.576 3.861 20.469 1 97.88 555 ALA B O 1
ATOM 9831 N N . LEU B 1 556 ? 5.402 5.027 21.188 1 98.69 556 LEU B N 1
ATOM 9832 C CA . LEU B 1 556 ? 4.68 5.785 22.203 1 98.69 556 LEU B CA 1
ATOM 9833 C C . LEU B 1 556 ? 3.57 6.621 21.578 1 98.69 556 LEU B C 1
ATOM 9835 O O . LEU B 1 556 ? 2.412 6.535 22 1 98.69 556 LEU B O 1
ATOM 9839 N N . ALA B 1 557 ? 3.898 7.352 20.547 1 98.62 557 ALA B N 1
ATOM 9840 C CA . ALA B 1 557 ? 2.928 8.227 19.891 1 98.62 557 ALA B CA 1
ATOM 9841 C C . ALA B 1 557 ? 1.82 7.418 19.219 1 98.62 557 ALA B C 1
ATOM 9843 O O . ALA B 1 557 ? 0.645 7.781 19.297 1 98.62 557 ALA B O 1
ATOM 9844 N N . ARG B 1 558 ? 2.141 6.324 18.578 1 98.31 558 ARG B N 1
ATOM 9845 C CA . ARG B 1 558 ? 1.167 5.504 17.859 1 98.31 558 ARG B CA 1
ATOM 9846 C C . ARG B 1 558 ? 0.191 4.844 18.844 1 98.31 558 ARG B C 1
ATOM 9848 O O . ARG B 1 558 ? -1.021 4.855 18.609 1 98.31 558 ARG B O 1
ATOM 9855 N N . SER B 1 559 ? 0.75 4.219 19.906 1 98.62 559 SER B N 1
ATOM 9856 C CA . SER B 1 559 ? -0.119 3.555 20.875 1 98.62 559 SER B CA 1
ATOM 9857 C C . SER B 1 559 ? -1.03 4.555 21.578 1 98.62 559 SER B C 1
ATOM 9859 O O . SER B 1 559 ? -2.182 4.242 21.891 1 98.62 559 SER B O 1
ATOM 9861 N N . TYR B 1 560 ? -0.506 5.773 21.797 1 98.62 560 TYR B N 1
ATOM 9862 C CA . TYR B 1 560 ? -1.272 6.84 22.422 1 98.62 560 TYR B CA 1
ATOM 9863 C C . TYR B 1 560 ? -2.523 7.168 21.625 1 98.62 560 TYR B C 1
ATOM 9865 O O . TYR B 1 560 ? -3.627 7.215 22.172 1 98.62 560 TYR B O 1
ATOM 9873 N N . VAL B 1 561 ? -2.381 7.355 20.328 1 98.81 561 VAL B N 1
ATOM 9874 C CA . VAL B 1 561 ? -3.527 7.773 19.531 1 98.81 561 VAL B CA 1
ATOM 9875 C C . VAL B 1 561 ? -4.469 6.59 19.328 1 98.81 561 VAL B C 1
ATOM 9877 O O . VAL B 1 561 ? -5.691 6.762 19.266 1 98.81 561 VAL B O 1
ATOM 9880 N N . GLU B 1 562 ? -3.953 5.391 19.203 1 98.81 562 GLU B N 1
ATOM 9881 C CA . GLU B 1 562 ? -4.816 4.215 19.125 1 98.81 562 GLU B CA 1
ATOM 9882 C C . GLU B 1 562 ? -5.668 4.082 20.391 1 98.81 562 GLU B C 1
ATOM 9884 O O . GLU B 1 562 ? -6.844 3.719 20.312 1 98.81 562 GLU B O 1
ATOM 9889 N N . TYR B 1 563 ? -5.004 4.402 21.531 1 98.69 563 TYR B N 1
ATOM 9890 C CA . TYR B 1 563 ? -5.73 4.43 22.797 1 98.69 563 TYR B CA 1
ATOM 9891 C C . TYR B 1 563 ? -6.879 5.43 22.734 1 98.69 563 TYR B C 1
ATOM 9893 O O . TYR B 1 563 ? -7.996 5.125 23.156 1 98.69 563 TYR B O 1
ATOM 9901 N N . VAL B 1 564 ? -6.641 6.613 22.234 1 98.88 564 VAL B N 1
ATOM 9902 C CA . VAL B 1 564 ? -7.656 7.664 22.25 1 98.88 564 VAL B CA 1
ATOM 9903 C C . VAL B 1 564 ? -8.805 7.289 21.312 1 98.88 564 VAL B C 1
ATOM 9905 O O . VAL B 1 564 ? -9.969 7.531 21.641 1 98.88 564 VAL B O 1
ATOM 9908 N N . PHE B 1 565 ? -8.508 6.715 20.078 1 98.88 565 PHE B N 1
ATOM 9909 C CA . PHE B 1 565 ? -9.555 6.195 19.203 1 98.88 565 PHE B CA 1
ATOM 9910 C C . PHE B 1 565 ? -10.438 5.199 19.953 1 98.88 565 PHE B C 1
ATOM 9912 O O . PHE B 1 565 ? -11.664 5.285 19.891 1 98.88 565 PHE B O 1
ATOM 9919 N N . LEU B 1 566 ? -9.805 4.281 20.656 1 98.88 566 LEU B N 1
ATOM 9920 C CA . LEU B 1 566 ? -10.516 3.244 21.391 1 98.88 566 LEU B CA 1
ATOM 9921 C C . LEU B 1 566 ? -11.336 3.852 22.531 1 98.88 566 LEU B C 1
ATOM 9923 O O . LEU B 1 566 ? -12.492 3.488 22.734 1 98.88 566 LEU B O 1
ATOM 9927 N N . GLN B 1 567 ? -10.695 4.762 23.281 1 98.81 567 GLN B N 1
ATOM 9928 C CA . GLN B 1 567 ? -11.328 5.395 24.438 1 98.81 567 GLN B CA 1
ATOM 9929 C C . GLN B 1 567 ? -12.672 6.02 24.047 1 98.81 567 GLN B C 1
ATOM 9931 O O . GLN B 1 567 ? -13.68 5.805 24.734 1 98.81 567 GLN B O 1
ATOM 9936 N N . ARG B 1 568 ? -12.664 6.738 23.031 1 98.5 568 ARG B N 1
ATOM 9937 C CA . ARG B 1 568 ? -13.875 7.441 22.625 1 98.5 568 ARG B CA 1
ATOM 9938 C C . ARG B 1 568 ? -14.953 6.457 22.172 1 98.5 568 ARG B C 1
ATOM 9940 O O . ARG B 1 568 ? -16.141 6.66 22.438 1 98.5 568 ARG B O 1
ATOM 9947 N N . LEU B 1 569 ? -14.562 5.395 21.422 1 98.75 569 LEU B N 1
ATOM 9948 C CA . LEU B 1 569 ? -15.539 4.402 21 1 98.75 569 LEU B CA 1
ATOM 9949 C C . LEU B 1 569 ? -16.109 3.65 22.188 1 98.75 569 LEU B C 1
ATOM 9951 O O . LEU B 1 569 ? -17.297 3.318 22.219 1 98.75 569 LEU B O 1
ATOM 9955 N N . VAL B 1 570 ? -15.266 3.32 23.188 1 98.62 570 VAL B N 1
ATOM 9956 C CA . VAL B 1 570 ? -15.719 2.65 24.406 1 98.62 570 VAL B CA 1
ATOM 9957 C C . VAL B 1 570 ? -16.75 3.527 25.125 1 98.62 570 VAL B C 1
ATOM 9959 O O . VAL B 1 570 ? -17.781 3.041 25.562 1 98.62 570 VAL B O 1
ATOM 9962 N N . PHE B 1 571 ? -16.469 4.836 25.234 1 97.81 571 PHE B N 1
ATOM 9963 C CA . PHE B 1 571 ? -17.391 5.754 25.891 1 97.81 571 PHE B CA 1
ATOM 9964 C C . PHE B 1 571 ? -18.734 5.77 25.188 1 97.81 571 PHE B C 1
ATOM 9966 O O . PHE B 1 571 ? -19.781 5.797 25.828 1 97.81 571 PHE B O 1
ATOM 9973 N N . LEU B 1 572 ? -18.688 5.75 23.844 1 98.19 572 LEU B N 1
ATOM 9974 C CA . LEU B 1 572 ? -19.922 5.715 23.062 1 98.19 572 LEU B CA 1
ATOM 9975 C C . LEU B 1 572 ? -20.688 4.426 23.328 1 98.19 572 LEU B C 1
ATOM 9977 O O . LEU B 1 572 ? -21.922 4.445 23.469 1 98.19 572 LEU B O 1
ATOM 9981 N N . SER B 1 573 ? -20 3.324 23.391 1 98.25 573 SER B N 1
ATOM 9982 C CA . SER B 1 573 ? -20.625 2.014 23.547 1 98.25 573 SER B CA 1
ATOM 9983 C C . SER B 1 573 ? -21.219 1.848 24.953 1 98.25 573 SER B C 1
ATOM 9985 O O . SER B 1 573 ? -22.047 0.973 25.172 1 98.25 573 SER B O 1
ATOM 9987 N N . GLU B 1 574 ? -20.828 2.703 25.875 1 97.75 574 GLU B N 1
ATOM 9988 C CA . GLU B 1 574 ? -21.297 2.6 27.25 1 97.75 574 GLU B CA 1
ATOM 9989 C C . GLU B 1 574 ? -22.312 3.697 27.562 1 97.75 574 GLU B C 1
ATOM 9991 O O . GLU B 1 574 ? -22.828 3.766 28.688 1 97.75 574 GLU B O 1
ATOM 9996 N N . ASN B 1 575 ? -22.531 4.555 26.641 1 97.62 575 ASN B N 1
ATOM 9997 C CA . ASN B 1 575 ? -23.484 5.645 26.844 1 97.62 575 ASN B CA 1
ATOM 9998 C C . ASN B 1 575 ? -24.906 5.133 27 1 97.62 575 ASN B C 1
ATOM 10000 O O . ASN B 1 575 ? -25.484 4.59 26.047 1 97.62 575 ASN B O 1
ATOM 10004 N N . SER B 1 576 ? -25.609 5.426 28.078 1 96.44 576 SER B N 1
ATOM 10005 C CA . SER B 1 576 ? -26.922 4.879 28.406 1 96.44 576 SER B CA 1
ATOM 10006 C C . SER B 1 576 ? -28.016 5.484 27.531 1 96.44 576 SER B C 1
ATOM 10008 O O . SER B 1 576 ? -29.109 4.934 27.422 1 96.44 576 SER B O 1
ATOM 10010 N N . GLU B 1 577 ? -27.75 6.551 26.875 1 96.88 577 GLU B N 1
ATOM 10011 C CA . GLU B 1 577 ? -28.719 7.199 26 1 96.88 577 GLU B CA 1
ATOM 10012 C C . GLU B 1 577 ? -28.812 6.5 24.641 1 96.88 577 GLU B C 1
ATOM 10014 O O . GLU B 1 577 ? -29.75 6.707 23.891 1 96.88 577 GLU B O 1
ATOM 10019 N N . VAL B 1 578 ? -27.844 5.707 24.344 1 97.56 578 VAL B N 1
ATOM 10020 C CA . VAL B 1 578 ? -27.812 4.957 23.094 1 97.56 578 VAL B CA 1
ATOM 10021 C C . VAL B 1 578 ? -28.609 3.658 23.25 1 97.56 578 VAL B C 1
ATOM 10023 O O . VAL B 1 578 ? -28.562 3.016 24.312 1 97.56 578 VAL B O 1
ATOM 10026 N N . ALA B 1 579 ? -29.359 3.283 22.25 1 97.38 579 ALA B N 1
ATOM 10027 C CA . ALA B 1 579 ? -30.156 2.061 22.266 1 97.38 579 ALA B CA 1
ATOM 10028 C C . ALA B 1 579 ? -29.297 0.841 22.562 1 97.38 579 ALA B C 1
ATOM 10030 O O . ALA B 1 579 ? -28.156 0.75 22.078 1 97.38 579 ALA B O 1
ATOM 10031 N N . VAL B 1 580 ? -29.797 -0.087 23.266 1 97.69 580 VAL B N 1
ATOM 10032 C CA . VAL B 1 580 ? -29.047 -1.227 23.781 1 97.69 580 VAL B CA 1
ATOM 10033 C C . VAL B 1 580 ? -28.5 -2.049 22.609 1 97.69 580 VAL B C 1
ATOM 10035 O O . VAL B 1 580 ? -27.375 -2.564 22.688 1 97.69 580 VAL B O 1
ATOM 10038 N N . GLU B 1 581 ? -29.25 -2.24 21.547 1 97.56 581 GLU B N 1
ATOM 10039 C CA . GLU B 1 581 ? -28.812 -3.018 20.391 1 97.56 581 GLU B CA 1
ATOM 10040 C C . GLU B 1 581 ? -27.578 -2.389 19.75 1 97.56 581 GLU B C 1
ATOM 10042 O O . GLU B 1 581 ? -26.656 -3.1 19.312 1 97.56 581 GLU B O 1
ATOM 10047 N N . LEU B 1 582 ? -27.594 -1.062 19.672 1 98.62 582 LEU B N 1
ATOM 10048 C CA . LEU B 1 582 ? -26.438 -0.351 19.109 1 98.62 582 LEU B CA 1
ATOM 10049 C C . LEU B 1 582 ? -25.25 -0.438 20.047 1 98.62 582 LEU B C 1
ATOM 10051 O O . LEU B 1 582 ? -24.109 -0.645 19.609 1 98.62 582 LEU B O 1
ATOM 10055 N N . ARG B 1 583 ? -25.438 -0.33 21.359 1 98.44 583 ARG B N 1
ATOM 10056 C CA . ARG B 1 583 ? -24.359 -0.411 22.328 1 98.44 583 ARG B CA 1
ATOM 10057 C C . ARG B 1 583 ? -23.672 -1.766 22.266 1 98.44 583 ARG B C 1
ATOM 10059 O O . ARG B 1 583 ? -22.438 -1.847 22.375 1 98.44 583 ARG B O 1
ATOM 10066 N N . ASN B 1 584 ? -24.469 -2.789 22.094 1 98.12 584 ASN B N 1
ATOM 10067 C CA . ASN B 1 584 ? -23.906 -4.141 22.047 1 98.12 584 ASN B CA 1
ATOM 10068 C C . ASN B 1 584 ? -22.953 -4.316 20.875 1 98.12 584 ASN B C 1
ATOM 10070 O O . ASN B 1 584 ? -21.844 -4.828 21.047 1 98.12 584 ASN B O 1
ATOM 10074 N N . VAL B 1 585 ? -23.391 -3.902 19.703 1 98.62 585 VAL B N 1
ATOM 10075 C CA . VAL B 1 585 ? -22.547 -4.066 18.516 1 98.62 585 VAL B CA 1
ATOM 10076 C C . VAL B 1 585 ? -21.359 -3.119 18.594 1 98.62 585 VAL B C 1
ATOM 10078 O O . VAL B 1 585 ? -20.234 -3.486 18.219 1 98.62 585 VAL B O 1
ATOM 10081 N N . LEU B 1 586 ? -21.547 -1.896 19.078 1 98.81 586 LEU B N 1
ATOM 10082 C CA . LEU B 1 586 ? -20.453 -0.946 19.25 1 98.81 586 LEU B CA 1
ATOM 10083 C C . LEU B 1 586 ? -19.438 -1.471 20.266 1 98.81 586 LEU B C 1
ATOM 10085 O O . LEU B 1 586 ? -18.234 -1.249 20.109 1 98.81 586 LEU B O 1
ATOM 10089 N N . GLY B 1 587 ? -19.922 -2.092 21.328 1 98.81 587 GLY B N 1
ATOM 10090 C CA . GLY B 1 587 ? -19.031 -2.713 22.297 1 98.81 587 GLY B CA 1
ATOM 10091 C C . GLY B 1 587 ? -18.156 -3.789 21.688 1 98.81 587 GLY B C 1
ATOM 10092 O O . GLY B 1 587 ? -16.969 -3.871 22 1 98.81 587 GLY B O 1
ATOM 10093 N N . LYS B 1 588 ? -18.734 -4.648 20.797 1 98.81 588 LYS B N 1
ATOM 10094 C CA . LYS B 1 588 ? -17.953 -5.672 20.109 1 98.81 588 LYS B CA 1
ATOM 10095 C C . LYS B 1 588 ? -16.922 -5.043 19.172 1 98.81 588 LYS B C 1
ATOM 10097 O O . LYS B 1 588 ? -15.797 -5.527 19.078 1 98.81 588 LYS B O 1
ATOM 10102 N N . LEU B 1 589 ? -17.344 -3.973 18.469 1 98.94 589 LEU B N 1
ATOM 10103 C CA . LEU B 1 589 ? -16.422 -3.258 17.594 1 98.94 589 LEU B CA 1
ATOM 10104 C C . LEU B 1 589 ? -15.273 -2.662 18.391 1 98.94 589 LEU B C 1
ATOM 10106 O O . LEU B 1 589 ? -14.117 -2.719 17.969 1 98.94 589 LEU B O 1
ATOM 10110 N N . ALA B 1 590 ? -15.547 -2.07 19.531 1 98.94 590 ALA B N 1
ATOM 10111 C CA . ALA B 1 590 ? -14.508 -1.498 20.391 1 98.94 590 ALA B CA 1
ATOM 10112 C C . ALA B 1 590 ? -13.547 -2.574 20.875 1 98.94 590 ALA B C 1
ATOM 10114 O O . ALA B 1 590 ? -12.328 -2.369 20.875 1 98.94 590 ALA B O 1
ATOM 10115 N N . ALA B 1 591 ? -14.109 -3.705 21.266 1 98.88 591 ALA B N 1
ATOM 10116 C CA . ALA B 1 591 ? -13.281 -4.816 21.734 1 98.88 591 ALA B CA 1
ATOM 10117 C C . ALA B 1 591 ? -12.383 -5.328 20.609 1 98.88 591 ALA B C 1
ATOM 10119 O O . ALA B 1 591 ? -11.203 -5.621 20.828 1 98.88 591 ALA B O 1
ATOM 10120 N N . LEU B 1 592 ? -12.953 -5.469 19.406 1 98.94 592 LEU B N 1
ATOM 10121 C CA . LEU B 1 592 ? -12.172 -5.945 18.266 1 98.94 592 LEU B CA 1
ATOM 10122 C C . LEU B 1 592 ? -11.062 -4.965 17.922 1 98.94 592 LEU B C 1
ATOM 10124 O O . LEU B 1 592 ? -9.914 -5.371 17.719 1 98.94 592 LEU B O 1
ATOM 10128 N N . TYR B 1 593 ? -11.422 -3.633 17.828 1 98.88 593 TYR B N 1
ATOM 10129 C CA . TYR B 1 593 ? -10.398 -2.633 17.547 1 98.88 593 TYR B CA 1
ATOM 10130 C C . TYR B 1 593 ? -9.289 -2.688 18.578 1 98.88 593 TYR B C 1
ATOM 10132 O O . TYR B 1 593 ? -8.102 -2.645 18.234 1 98.88 593 TYR B O 1
ATOM 10140 N N . GLY B 1 594 ? -9.68 -2.744 19.859 1 98.88 594 GLY B N 1
ATOM 10141 C CA . GLY B 1 594 ? -8.727 -2.764 20.953 1 98.88 594 GLY B CA 1
ATOM 10142 C C . GLY B 1 594 ? -7.789 -3.957 20.906 1 98.88 594 GLY B C 1
ATOM 10143 O O . GLY B 1 594 ? -6.566 -3.799 20.969 1 98.88 594 GLY B O 1
ATOM 10144 N N . THR B 1 595 ? -8.352 -5.191 20.797 1 98.75 595 THR B N 1
ATOM 10145 C CA . THR B 1 595 ? -7.547 -6.41 20.828 1 98.75 595 THR B CA 1
ATOM 10146 C C . THR B 1 595 ? -6.672 -6.516 19.594 1 98.75 595 THR B C 1
ATOM 10148 O O . THR B 1 595 ? -5.496 -6.883 19.672 1 98.75 595 THR B O 1
ATOM 10151 N N . TRP B 1 596 ? -7.254 -6.152 18.438 1 98.62 596 TRP B N 1
ATOM 10152 C CA . TRP B 1 596 ? -6.512 -6.191 17.188 1 98.62 596 TRP B CA 1
ATOM 10153 C C . TRP B 1 596 ? -5.344 -5.215 17.219 1 98.62 596 TRP B C 1
ATOM 10155 O O . TRP B 1 596 ? -4.23 -5.559 16.812 1 98.62 596 TRP B O 1
ATOM 10165 N N . SER B 1 597 ? -5.535 -4.012 17.703 1 98.5 597 SER B N 1
ATOM 10166 C CA . SER B 1 597 ? -4.484 -3.002 17.781 1 98.5 597 SER B CA 1
ATOM 10167 C C . SER B 1 597 ? -3.416 -3.396 18.797 1 98.5 597 SER B C 1
ATOM 10169 O O . SER B 1 597 ? -2.223 -3.211 18.547 1 98.5 597 SER B O 1
ATOM 10171 N N . LEU B 1 598 ? -3.846 -3.949 19.891 1 98 598 LEU B N 1
ATOM 10172 C CA . LEU B 1 598 ? -2.938 -4.316 20.969 1 98 598 LEU B CA 1
ATOM 10173 C C . LEU B 1 598 ? -2.029 -5.469 20.547 1 98 598 LEU B C 1
ATOM 10175 O O . LEU B 1 598 ? -0.896 -5.574 21.016 1 98 598 LEU B O 1
ATOM 10179 N N . GLU B 1 599 ? -2.605 -6.379 19.719 1 98 599 GLU B N 1
ATOM 10180 C CA . GLU B 1 599 ? -1.84 -7.535 19.281 1 98 599 GLU B CA 1
ATOM 10181 C C . GLU B 1 599 ? -0.506 -7.113 18.672 1 98 599 GLU B C 1
ATOM 10183 O O . GLU B 1 599 ? 0.512 -7.781 18.859 1 98 599 GLU B O 1
ATOM 10188 N N . LYS B 1 600 ? -0.437 -5.973 18.094 1 96.5 600 LYS B N 1
ATOM 10189 C CA . LYS B 1 600 ? 0.77 -5.461 17.453 1 96.5 600 LYS B CA 1
ATOM 10190 C C . LYS B 1 600 ? 1.826 -5.082 18.484 1 96.5 600 LYS B C 1
ATOM 10192 O O . LYS B 1 600 ? 3.012 -4.984 18.156 1 96.5 600 LYS B O 1
ATOM 10197 N N . TYR B 1 601 ? 1.393 -4.828 19.703 1 97.81 601 TYR B N 1
ATOM 10198 C CA . TYR B 1 601 ? 2.293 -4.379 20.75 1 97.81 601 TYR B CA 1
ATOM 10199 C C . TYR B 1 601 ? 2.535 -5.488 21.766 1 97.81 601 TYR B C 1
ATOM 10201 O O . TYR B 1 601 ? 3.066 -5.242 22.859 1 97.81 601 TYR B O 1
ATOM 10209 N N . SER B 1 602 ? 2.141 -6.711 21.469 1 97.38 602 SER B N 1
ATOM 10210 C CA . SER B 1 602 ? 2.166 -7.793 22.438 1 97.38 602 SER B CA 1
ATOM 10211 C C . SER B 1 602 ? 3.586 -8.062 22.938 1 97.38 602 SER B C 1
ATOM 10213 O O . SER B 1 602 ? 3.797 -8.359 24.109 1 97.38 602 SER B O 1
ATOM 10215 N N . ALA B 1 603 ? 4.586 -7.961 22.031 1 97.25 603 ALA B N 1
ATOM 10216 C CA . ALA B 1 603 ? 5.973 -8.156 22.453 1 97.25 603 ALA B CA 1
ATOM 10217 C C . ALA B 1 603 ? 6.375 -7.121 23.516 1 97.25 603 ALA B C 1
ATOM 10219 O O . ALA B 1 603 ? 7.102 -7.438 24.453 1 97.25 603 ALA B O 1
ATOM 10220 N N . THR B 1 604 ? 5.938 -5.855 23.312 1 97.81 604 THR B N 1
ATOM 10221 C CA . THR B 1 604 ? 6.227 -4.793 24.266 1 97.81 604 THR B CA 1
ATOM 10222 C C . THR B 1 604 ? 5.48 -5.031 25.578 1 97.81 604 THR B C 1
ATOM 10224 O O . THR B 1 604 ? 5.992 -4.719 26.656 1 97.81 604 THR B O 1
ATOM 10227 N N . LEU B 1 605 ? 4.266 -5.562 25.5 1 97.94 605 LEU B N 1
ATOM 10228 C CA . LEU B 1 605 ? 3.52 -5.906 26.703 1 97.94 605 LEU B CA 1
ATOM 10229 C C . LEU B 1 605 ? 4.223 -7.012 27.484 1 97.94 605 LEU B C 1
ATOM 10231 O O . LEU B 1 605 ? 4.211 -7.012 28.719 1 97.94 605 LEU B O 1
ATOM 10235 N N . TYR B 1 606 ? 4.848 -8 26.734 1 96.69 606 TYR B N 1
ATOM 10236 C CA . TYR B 1 606 ? 5.684 -9.008 27.391 1 96.69 606 TYR B CA 1
ATOM 10237 C C . TYR B 1 606 ? 6.922 -8.367 28 1 96.69 606 TYR B C 1
ATOM 10239 O O . TYR B 1 606 ? 7.301 -8.695 29.125 1 96.69 606 TYR B O 1
ATOM 10247 N N . GLU B 1 607 ? 7.543 -7.457 27.25 1 96.12 607 GLU B N 1
ATOM 10248 C CA . GLU B 1 607 ? 8.734 -6.75 27.719 1 96.12 607 GLU B CA 1
ATOM 10249 C C . GLU B 1 607 ? 8.477 -6.027 29.031 1 96.12 607 GLU B C 1
ATOM 10251 O O . GLU B 1 607 ? 9.312 -6.055 29.938 1 96.12 607 GLU B O 1
ATOM 10256 N N . GLY B 1 608 ? 7.301 -5.402 29.125 1 96.31 608 GLY B N 1
ATOM 10257 C CA . GLY B 1 608 ? 6.934 -4.648 30.312 1 96.31 608 GLY B CA 1
ATOM 10258 C C . GLY B 1 608 ? 6.359 -5.52 31.406 1 96.31 608 GLY B C 1
ATOM 10259 O O . GLY B 1 608 ? 6.133 -5.047 32.531 1 96.31 608 GLY B O 1
ATOM 10260 N N . GLY B 1 609 ? 6.074 -6.746 31.125 1 95.88 609 GLY B N 1
ATOM 10261 C CA . GLY B 1 609 ? 5.602 -7.691 32.125 1 95.88 609 GLY B CA 1
ATOM 10262 C C . GLY B 1 609 ? 4.09 -7.707 32.25 1 95.88 609 GLY B C 1
ATOM 10263 O O . GLY B 1 609 ? 3.549 -8.414 33.125 1 95.88 609 GLY B O 1
ATOM 10264 N N . TYR B 1 610 ? 3.424 -6.914 31.438 1 97.25 610 TYR B N 1
ATOM 10265 C CA . TYR B 1 610 ? 1.966 -6.918 31.484 1 97.25 610 TYR B CA 1
ATOM 10266 C C . TYR B 1 610 ? 1.41 -8.289 31.125 1 97.25 610 TYR B C 1
ATOM 10268 O O . TYR B 1 610 ? 0.451 -8.758 31.734 1 97.25 610 TYR B O 1
ATOM 10276 N N . LEU B 1 611 ? 1.909 -8.875 30.016 1 96.38 611 LEU B N 1
ATOM 10277 C CA . LEU B 1 611 ? 1.623 -10.25 29.609 1 96.38 611 LEU B CA 1
ATOM 10278 C C . LEU B 1 611 ? 2.768 -11.18 30 1 96.38 611 LEU B C 1
ATOM 10280 O O . LEU B 1 611 ? 3.92 -10.75 30.094 1 96.38 611 LEU B O 1
ATOM 10284 N N . ASP B 1 612 ? 2.441 -12.375 30.219 1 93.62 612 ASP B N 1
ATOM 10285 C CA . ASP B 1 612 ? 3.455 -13.367 30.562 1 93.62 612 ASP B CA 1
ATOM 10286 C C . ASP B 1 612 ? 2.996 -14.773 30.203 1 93.62 612 ASP B C 1
ATOM 10288 O O . ASP B 1 612 ? 1.794 -15.039 30.125 1 93.62 612 ASP B O 1
ATOM 10292 N N . GLY B 1 613 ? 3.955 -15.609 29.844 1 89.69 613 GLY B N 1
ATOM 10293 C CA . GLY B 1 613 ? 3.672 -17.016 29.609 1 89.69 613 GLY B CA 1
ATOM 10294 C C . GLY B 1 613 ? 2.953 -17.266 28.297 1 89.69 613 GLY B C 1
ATOM 10295 O O . GLY B 1 613 ? 2.777 -16.344 27.484 1 89.69 613 GLY B O 1
ATOM 10296 N N . LYS B 1 614 ? 2.514 -18.453 28.125 1 90.88 614 LYS B N 1
ATOM 10297 C CA . LYS B 1 614 ? 1.925 -18.953 26.875 1 90.88 614 LYS B CA 1
ATOM 10298 C C . LYS B 1 614 ? 0.539 -18.344 26.656 1 90.88 614 LYS B C 1
ATOM 10300 O O . LYS B 1 614 ? 0.206 -17.938 25.547 1 90.88 614 LYS B O 1
ATOM 10305 N N . LEU B 1 615 ? -0.227 -18.141 27.672 1 92.94 615 LEU B N 1
ATOM 10306 C CA . LEU B 1 615 ? -1.632 -17.766 27.547 1 92.94 615 LEU B CA 1
ATOM 10307 C C . LEU B 1 615 ? -1.775 -16.266 27.312 1 92.94 615 LEU B C 1
ATOM 10309 O O . LEU B 1 615 ? -2.832 -15.805 26.891 1 92.94 615 LEU B O 1
ATOM 10313 N N . GLY B 1 616 ? -0.714 -15.492 27.625 1 91.06 616 GLY B N 1
ATOM 10314 C CA . GLY B 1 616 ? -0.792 -14.047 27.5 1 91.06 616 GLY B CA 1
ATOM 10315 C C . GLY B 1 616 ? -1.309 -13.586 26.156 1 91.06 616 GLY B C 1
ATOM 10316 O O . GLY B 1 616 ? -2.414 -13.047 26.062 1 91.06 616 GLY B O 1
ATOM 10317 N N . VAL B 1 617 ? -0.576 -13.938 25.078 1 95.69 617 VAL B N 1
ATOM 10318 C CA . VAL B 1 617 ? -0.933 -13.453 23.75 1 95.69 617 VAL B CA 1
ATOM 10319 C C . VAL B 1 617 ? -1.937 -14.414 23.109 1 95.69 617 VAL B C 1
ATOM 10321 O O . VAL B 1 617 ? -2.762 -14 22.297 1 95.69 617 VAL B O 1
ATOM 10324 N N . GLN B 1 618 ? -1.977 -15.664 23.547 1 96.38 618 GLN B N 1
ATOM 10325 C CA . GLN B 1 618 ? -2.838 -16.672 22.938 1 96.38 618 GLN B CA 1
ATOM 10326 C C . GLN B 1 618 ? -4.312 -16.312 23.125 1 96.38 618 GLN B C 1
ATOM 10328 O O . GLN B 1 618 ? -5.105 -16.438 22.188 1 96.38 618 GLN B O 1
ATOM 10333 N N . THR B 1 619 ? -4.68 -15.906 24.344 1 97.5 619 THR B N 1
ATOM 10334 C CA . THR B 1 619 ? -6.078 -15.602 24.625 1 97.5 619 THR B CA 1
ATOM 10335 C C . THR B 1 619 ? -6.484 -14.289 23.969 1 97.5 619 THR B C 1
ATOM 10337 O O . THR B 1 619 ? -7.645 -14.117 23.578 1 97.5 619 THR B O 1
ATOM 10340 N N . LEU B 1 620 ? -5.566 -13.328 23.875 1 97.88 620 LEU B N 1
ATOM 10341 C CA . LEU B 1 620 ? -5.82 -12.094 23.141 1 97.88 620 LEU B CA 1
ATOM 10342 C C . LEU B 1 620 ? -6.148 -12.383 21.688 1 97.88 620 LEU B C 1
ATOM 10344 O O . LEU B 1 620 ? -7.125 -11.859 21.141 1 97.88 620 LEU B O 1
ATOM 10348 N N . ARG B 1 621 ? -5.355 -13.258 21.031 1 97.94 621 ARG B N 1
ATOM 10349 C CA . ARG B 1 621 ? -5.555 -13.648 19.641 1 97.94 621 ARG B CA 1
ATOM 10350 C C . ARG B 1 621 ? -6.859 -14.422 19.469 1 97.94 621 ARG B C 1
ATOM 10352 O O . ARG B 1 621 ? -7.574 -14.234 18.484 1 97.94 621 ARG B O 1
ATOM 10359 N N . SER B 1 622 ? -7.141 -15.25 20.453 1 97.62 622 SER B N 1
ATOM 10360 C CA . SER B 1 622 ? -8.406 -15.984 20.422 1 97.62 622 SER B CA 1
ATOM 10361 C C . SER B 1 622 ? -9.594 -15.031 20.469 1 97.62 622 SER B C 1
ATOM 10363 O O . SER B 1 622 ? -10.625 -15.289 19.828 1 97.62 622 SER B O 1
ATOM 10365 N N . ALA B 1 623 ? -9.484 -13.977 21.25 1 98.5 623 ALA B N 1
ATOM 10366 C CA . ALA B 1 623 ? -10.547 -12.977 21.328 1 98.5 623 ALA B CA 1
ATOM 10367 C C . ALA B 1 623 ? -10.758 -12.281 19.984 1 98.5 623 ALA B C 1
ATOM 10369 O O . ALA B 1 623 ? -11.898 -12.016 19.594 1 98.5 623 ALA B O 1
ATOM 10370 N N . VAL B 1 624 ? -9.695 -11.945 19.297 1 98.69 624 VAL B N 1
ATOM 10371 C CA . VAL B 1 624 ? -9.797 -11.328 17.969 1 98.69 624 VAL B CA 1
ATOM 10372 C C . VAL B 1 624 ? -10.594 -12.227 17.031 1 98.69 624 VAL B C 1
ATOM 10374 O O . VAL B 1 624 ? -11.508 -11.766 16.344 1 98.69 624 VAL B O 1
ATOM 10377 N N . ILE B 1 625 ? -10.281 -13.539 17.016 1 98.25 625 ILE B N 1
ATOM 10378 C CA . ILE B 1 625 ? -10.938 -14.508 16.141 1 98.25 625 ILE B CA 1
ATOM 10379 C C . ILE B 1 625 ? -12.422 -14.594 16.484 1 98.25 625 ILE B C 1
ATOM 10381 O O . ILE B 1 625 ? -13.273 -14.555 15.602 1 98.25 625 ILE B O 1
ATOM 10385 N N . ARG B 1 626 ? -12.68 -14.672 17.781 1 98.19 626 ARG B N 1
ATOM 10386 C CA . ARG B 1 626 ? -14.055 -14.82 18.234 1 98.19 626 ARG B CA 1
ATOM 10387 C C . ARG B 1 626 ? -14.875 -13.57 17.906 1 98.19 626 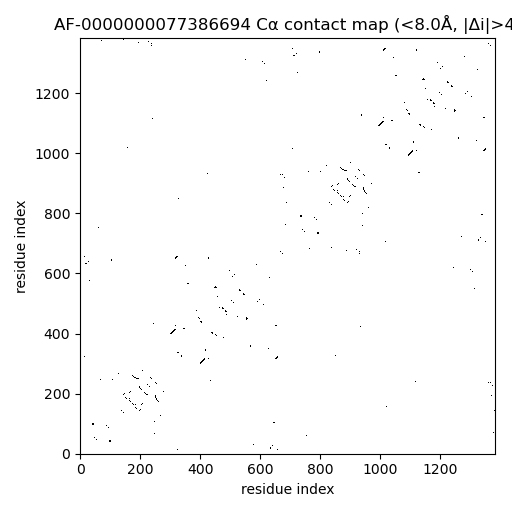ARG B C 1
ATOM 10389 O O . ARG B 1 626 ? -16.016 -13.68 17.469 1 98.19 626 ARG B O 1
ATOM 10396 N N . LEU B 1 627 ? -14.305 -12.414 18.141 1 98.81 627 LEU B N 1
ATOM 10397 C CA . LEU B 1 627 ? -15 -11.164 17.875 1 98.81 627 LEU B CA 1
ATOM 10398 C C . LEU B 1 627 ? -15.305 -11.023 16.375 1 98.81 627 LEU B C 1
ATOM 10400 O O . LEU B 1 627 ? -16.375 -10.531 16 1 98.81 627 LEU B O 1
ATOM 10404 N N . CYS B 1 628 ? -14.383 -11.422 15.516 1 98.69 628 CYS B N 1
ATOM 10405 C CA . CYS B 1 628 ? -14.656 -11.43 14.078 1 98.69 628 CYS B CA 1
ATOM 10406 C C . CYS B 1 628 ? -15.82 -12.352 13.75 1 98.69 628 CYS B C 1
ATOM 10408 O O . CYS B 1 628 ? -16.703 -11.984 12.969 1 98.69 628 CYS B O 1
ATOM 10410 N N . SER B 1 629 ? -15.805 -13.5 14.367 1 98.19 629 SER B N 1
ATOM 10411 C CA . SER B 1 629 ? -16.891 -14.453 14.141 1 98.19 629 SER B CA 1
ATOM 10412 C C . SER B 1 629 ? -18.234 -13.883 14.602 1 98.19 629 SER B C 1
ATOM 10414 O O . SER B 1 629 ? -19.234 -14.023 13.906 1 98.19 629 SER B O 1
ATOM 10416 N N . ASP B 1 630 ? -18.219 -13.203 15.727 1 98.31 630 ASP B N 1
ATOM 10417 C CA . ASP B 1 630 ? -19.422 -12.633 16.312 1 98.31 630 ASP B CA 1
ATOM 10418 C C . ASP B 1 630 ? -20 -11.531 15.422 1 98.31 630 ASP B C 1
ATOM 10420 O O . ASP B 1 630 ? -21.203 -11.289 15.422 1 98.31 630 ASP B O 1
ATOM 10424 N N . LEU B 1 631 ? -19.172 -10.891 14.625 1 98.75 631 LEU B N 1
ATOM 10425 C CA . LEU B 1 631 ? -19.578 -9.719 13.867 1 98.75 631 LEU B CA 1
ATOM 10426 C C . LEU B 1 631 ? -19.922 -10.094 12.43 1 98.75 631 LEU B C 1
ATOM 10428 O O . LEU B 1 631 ? -20.344 -9.234 11.641 1 98.75 631 LEU B O 1
ATOM 10432 N N . LYS B 1 632 ? -19.797 -11.344 12.062 1 98.62 632 LYS B N 1
ATOM 10433 C CA . LYS B 1 632 ? -19.938 -11.805 10.68 1 98.62 632 LYS B CA 1
ATOM 10434 C C . LYS B 1 632 ? -21.297 -11.414 10.117 1 98.62 632 LYS B C 1
ATOM 10436 O O . LYS B 1 632 ? -21.375 -10.797 9.047 1 98.62 632 LYS B O 1
ATOM 10441 N N . ASN B 1 633 ? -22.391 -11.664 10.93 1 98.44 633 ASN B N 1
ATOM 10442 C CA . ASN B 1 633 ? -23.75 -11.398 10.438 1 98.44 633 ASN B CA 1
ATOM 10443 C C . ASN B 1 633 ? -24.047 -9.906 10.406 1 98.44 633 ASN B C 1
ATOM 10445 O O . ASN B 1 633 ? -24.953 -9.469 9.695 1 98.44 633 ASN B O 1
ATOM 10449 N N . ASP B 1 634 ? -23.297 -9.133 11.164 1 98.81 634 ASP B N 1
ATOM 10450 C CA . ASP B 1 634 ? -23.531 -7.695 11.258 1 98.81 634 ASP B CA 1
ATOM 10451 C C . ASP B 1 634 ? -22.703 -6.93 10.234 1 98.81 634 ASP B C 1
ATOM 10453 O O . ASP B 1 634 ? -22.953 -5.75 9.977 1 98.81 634 ASP B O 1
ATOM 10457 N N . ALA B 1 635 ? -21.688 -7.516 9.625 1 98.88 635 ALA B N 1
ATOM 10458 C CA . ALA B 1 635 ? -20.641 -6.836 8.883 1 98.88 635 ALA B CA 1
ATOM 10459 C C . ALA B 1 635 ? -21.219 -6.023 7.727 1 98.88 635 ALA B C 1
ATOM 10461 O O . ALA B 1 635 ? -20.859 -4.855 7.543 1 98.88 635 ALA B O 1
ATOM 10462 N N . VAL B 1 636 ? -22.109 -6.594 6.926 1 98.88 636 VAL B N 1
ATOM 10463 C CA . VAL B 1 636 ? -22.688 -5.914 5.77 1 98.88 636 VAL B CA 1
ATOM 10464 C C . VAL B 1 636 ? -23.484 -4.688 6.227 1 98.88 636 VAL B C 1
ATOM 10466 O O . VAL B 1 636 ? -23.328 -3.6 5.668 1 98.88 636 VAL B O 1
ATOM 10469 N N . SER B 1 637 ? -24.266 -4.875 7.285 1 98.81 637 SER B N 1
ATOM 10470 C CA . SER B 1 637 ? -25.062 -3.768 7.797 1 98.81 637 SER B CA 1
ATOM 10471 C C . SER B 1 637 ? -24.188 -2.686 8.414 1 98.81 637 SER B C 1
ATOM 10473 O O . SER B 1 637 ? -24.516 -1.498 8.336 1 98.81 637 SER B O 1
ATOM 10475 N N . LEU B 1 638 ? -23.078 -3.098 9.047 1 98.94 638 LEU B N 1
ATOM 10476 C CA . LEU B 1 638 ? -22.156 -2.139 9.641 1 98.94 638 LEU B CA 1
ATOM 10477 C C . LEU B 1 638 ? -21.562 -1.228 8.57 1 98.94 638 LEU B C 1
ATOM 10479 O O . LEU B 1 638 ? -21.438 -0.018 8.773 1 98.94 638 LEU B O 1
ATOM 10483 N N . VAL B 1 639 ? -21.188 -1.751 7.398 1 98.88 639 VAL B N 1
ATOM 10484 C CA . VAL B 1 639 ? -20.609 -0.906 6.355 1 98.88 639 VAL B CA 1
ATOM 10485 C C . VAL B 1 639 ? -21.719 -0.13 5.648 1 98.88 639 VAL B C 1
ATOM 10487 O O . VAL B 1 639 ? -21.5 1.002 5.207 1 98.88 639 VAL B O 1
ATOM 10490 N N . ASP B 1 640 ? -22.938 -0.703 5.531 1 98.5 640 ASP B N 1
ATOM 10491 C CA . ASP B 1 640 ? -24.062 -0.029 4.914 1 98.5 640 ASP B CA 1
ATOM 10492 C C . ASP B 1 640 ? -24.422 1.248 5.668 1 98.5 640 ASP B C 1
ATOM 10494 O O . ASP B 1 640 ? -24.812 2.25 5.059 1 98.5 640 ASP B O 1
ATOM 10498 N N . ALA B 1 641 ? -24.266 1.199 6.969 1 98.38 641 ALA B N 1
ATOM 10499 C CA . ALA B 1 641 ? -24.656 2.324 7.816 1 98.38 641 ALA B CA 1
ATOM 10500 C C . ALA B 1 641 ? -23.844 3.57 7.48 1 98.38 641 ALA B C 1
ATOM 10502 O O . ALA B 1 641 ? -24.312 4.695 7.688 1 98.38 641 ALA B O 1
ATOM 10503 N N . LEU B 1 642 ? -22.672 3.373 6.922 1 97.75 642 LEU B N 1
ATOM 10504 C CA . LEU B 1 642 ? -21.781 4.504 6.715 1 97.75 642 LEU B CA 1
ATOM 10505 C C . LEU B 1 642 ? -21.406 4.645 5.238 1 97.75 642 LEU B C 1
ATOM 10507 O O . LEU B 1 642 ? -20.594 5.492 4.879 1 97.75 642 LEU B O 1
ATOM 10511 N N . ALA B 1 643 ? -21.984 3.869 4.352 1 97.75 643 ALA B N 1
ATOM 10512 C CA . ALA B 1 643 ? -21.641 3.859 2.934 1 97.75 643 ALA B CA 1
ATOM 10513 C C . ALA B 1 643 ? -22.297 5.02 2.197 1 97.75 643 ALA B C 1
ATOM 10515 O O . ALA B 1 643 ? -23.422 5.406 2.525 1 97.75 643 ALA B O 1
ATOM 10516 N N . PRO B 1 644 ? -21.672 5.594 1.186 1 98.12 644 PRO B N 1
ATOM 10517 C CA . PRO B 1 644 ? -22.359 6.523 0.286 1 98.12 644 PRO B CA 1
ATOM 10518 C C . PRO B 1 644 ? -23.281 5.812 -0.698 1 98.12 644 PRO B C 1
ATOM 10520 O O . PRO B 1 644 ? -23.375 4.582 -0.685 1 98.12 644 PRO B O 1
ATOM 10523 N N . THR B 1 645 ? -24.016 6.594 -1.524 1 97.56 645 THR B N 1
ATOM 10524 C CA . THR B 1 645 ? -24.875 6.008 -2.551 1 97.56 645 THR B CA 1
ATOM 10525 C C . THR B 1 645 ? -24.031 5.273 -3.596 1 97.56 645 THR B C 1
ATOM 10527 O O . THR B 1 645 ? -22.828 5.469 -3.68 1 97.56 645 THR B O 1
ATOM 10530 N N . ASP B 1 646 ? -24.641 4.398 -4.359 1 97.62 646 ASP B N 1
ATOM 10531 C CA . ASP B 1 646 ? -23.938 3.639 -5.383 1 97.62 646 ASP B CA 1
ATOM 10532 C C . ASP B 1 646 ? -23.328 4.566 -6.43 1 97.62 646 ASP B C 1
ATOM 10534 O O . ASP B 1 646 ? -22.25 4.281 -6.973 1 97.62 646 ASP B O 1
ATOM 10538 N N . PHE B 1 647 ? -24.016 5.707 -6.73 1 97.06 647 PHE B N 1
ATOM 10539 C CA . PHE B 1 647 ? -23.5 6.699 -7.664 1 97.06 647 PHE B CA 1
ATOM 10540 C C . PHE B 1 647 ? -22.172 7.266 -7.168 1 97.06 647 PHE B C 1
ATOM 10542 O O . PHE B 1 647 ? -21.234 7.461 -7.949 1 97.06 647 PHE B O 1
ATOM 10549 N N . ILE B 1 648 ? -22.078 7.5 -5.887 1 98 648 ILE B N 1
ATOM 10550 C CA . ILE B 1 648 ? -20.891 8.086 -5.273 1 98 648 ILE B CA 1
ATOM 10551 C C . ILE B 1 648 ? -19.828 7.016 -5.094 1 98 648 ILE B C 1
ATOM 10553 O O . ILE B 1 648 ? -18.625 7.285 -5.254 1 98 648 ILE B O 1
ATOM 10557 N N . LEU B 1 649 ? -20.219 5.816 -4.73 1 97.88 649 LEU B N 1
ATOM 10558 C CA . LEU B 1 649 ? -19.281 4.723 -4.484 1 97.88 649 LEU B CA 1
ATOM 10559 C C . LEU B 1 649 ? -18.516 4.363 -5.754 1 97.88 649 LEU B C 1
ATOM 10561 O O . LEU B 1 649 ? -17.344 3.998 -5.695 1 97.88 649 LEU B O 1
ATOM 10565 N N . LYS B 1 650 ? -19.203 4.367 -6.93 1 96 650 LYS B N 1
ATOM 10566 C CA . LYS B 1 650 ? -18.625 4.129 -8.25 1 96 650 LYS B CA 1
ATOM 10567 C C . LYS B 1 650 ? -17.844 2.816 -8.273 1 96 650 LYS B C 1
ATOM 10569 O O . LYS B 1 650 ? -16.672 2.791 -8.656 1 96 650 LYS B O 1
ATOM 10574 N N . SER B 1 651 ? -18.516 1.717 -7.992 1 98.19 651 SER B N 1
ATOM 10575 C CA . SER B 1 651 ? -17.859 0.415 -7.961 1 98.19 651 SER B CA 1
ATOM 10576 C C . SER B 1 651 ? -18.75 -0.674 -8.531 1 98.19 651 SER B C 1
ATOM 10578 O O . SER B 1 651 ? -19.906 -0.811 -8.125 1 98.19 651 SER B O 1
ATOM 10580 N N . ALA B 1 652 ? -18.203 -1.431 -9.438 1 98.25 652 ALA B N 1
ATOM 10581 C CA . ALA B 1 652 ? -18.938 -2.564 -9.992 1 98.25 652 ALA B CA 1
ATOM 10582 C C . ALA B 1 652 ? -19.062 -3.686 -8.961 1 98.25 652 ALA B C 1
ATOM 10584 O O . ALA B 1 652 ? -19.953 -4.527 -9.062 1 98.25 652 ALA B O 1
ATOM 10585 N N . LEU B 1 653 ? -18.188 -3.717 -7.984 1 98.69 653 LEU B N 1
ATOM 10586 C CA . LEU B 1 653 ? -18.156 -4.805 -7.016 1 98.69 653 LEU B CA 1
ATOM 10587 C C . LEU B 1 653 ? -18.984 -4.461 -5.785 1 98.69 653 LEU B C 1
ATOM 10589 O O . LEU B 1 653 ? -19.484 -5.355 -5.094 1 98.69 653 LEU B O 1
ATOM 10593 N N . GLY B 1 654 ? -19.141 -3.15 -5.523 1 98.5 654 GLY B N 1
ATOM 10594 C CA . GLY B 1 654 ? -19.625 -2.73 -4.223 1 98.5 654 GLY B CA 1
ATOM 10595 C C . GLY B 1 654 ? -21.062 -2.234 -4.258 1 98.5 654 GLY B C 1
ATOM 10596 O O . GLY B 1 654 ? -21.562 -1.685 -3.273 1 98.5 654 GLY B O 1
ATOM 10597 N N . HIS B 1 655 ? -21.781 -2.439 -5.375 1 98.12 655 HIS B N 1
ATOM 10598 C CA . HIS B 1 655 ? -23.156 -1.961 -5.465 1 98.12 655 HIS B CA 1
ATOM 10599 C C . HIS B 1 655 ? -24.016 -2.516 -4.328 1 98.12 655 HIS B C 1
ATOM 10601 O O . HIS B 1 655 ? -23.875 -3.682 -3.955 1 98.12 655 HIS B O 1
ATOM 10607 N N . SER B 1 656 ? -24.906 -1.684 -3.844 1 98.25 656 SER B N 1
ATOM 10608 C CA . SER B 1 656 ? -25.703 -2.023 -2.668 1 98.25 656 SER B CA 1
ATOM 10609 C C . SER B 1 656 ? -26.688 -3.145 -2.975 1 98.25 656 SER B C 1
ATOM 10611 O O . SER B 1 656 ? -27.172 -3.82 -2.062 1 98.25 656 SER B O 1
ATOM 10613 N N . ASP B 1 657 ? -27.016 -3.383 -4.27 1 98.12 657 ASP B N 1
ATOM 10614 C CA . ASP B 1 657 ? -27.969 -4.445 -4.613 1 98.12 657 ASP B CA 1
ATOM 10615 C C . ASP B 1 657 ? -27.281 -5.809 -4.602 1 98.12 657 ASP B C 1
ATOM 10617 O O . ASP B 1 657 ? -27.938 -6.844 -4.703 1 98.12 657 ASP B O 1
ATOM 10621 N N . GLY B 1 658 ? -25.938 -5.852 -4.547 1 98.12 658 GLY B N 1
ATOM 10622 C CA . GLY B 1 658 ? -25.172 -7.09 -4.465 1 98.12 658 GLY B CA 1
ATOM 10623 C C . GLY B 1 658 ? -25.094 -7.824 -5.789 1 98.12 658 GLY B C 1
ATOM 10624 O O . GLY B 1 658 ? -24.641 -8.969 -5.84 1 98.12 658 GLY B O 1
ATOM 10625 N N . GLN B 1 659 ? -25.547 -7.203 -6.875 1 98.19 659 GLN B N 1
ATOM 10626 C CA . GLN B 1 659 ? -25.516 -7.863 -8.18 1 98.19 659 GLN B CA 1
ATOM 10627 C C . GLN B 1 659 ? -24.156 -7.676 -8.852 1 98.19 659 GLN B C 1
ATOM 10629 O O . GLN B 1 659 ? -24.078 -7.074 -9.922 1 98.19 659 GLN B O 1
ATOM 10634 N N . VAL B 1 660 ? -23.172 -8.289 -8.312 1 98.06 660 VAL B N 1
ATOM 10635 C CA . VAL B 1 660 ? -21.781 -8.094 -8.68 1 98.06 660 VAL B CA 1
ATOM 10636 C C . VAL B 1 660 ? -21.562 -8.492 -10.141 1 98.06 660 VAL B C 1
ATOM 10638 O O . VAL B 1 660 ? -20.969 -7.738 -10.922 1 98.06 660 VAL B O 1
ATOM 10641 N N . TYR B 1 661 ? -22.062 -9.578 -10.57 1 97.94 661 TYR B N 1
ATOM 10642 C CA . TYR B 1 661 ? -21.766 -10.125 -11.891 1 97.94 661 TYR B CA 1
ATOM 10643 C C . TYR B 1 661 ? -22.5 -9.359 -12.977 1 97.94 661 TYR B C 1
ATOM 10645 O O . TYR B 1 661 ? -22 -9.188 -14.086 1 97.94 661 TYR B O 1
ATOM 10653 N N . THR B 1 662 ? -23.688 -8.859 -12.625 1 97.88 662 THR B N 1
ATOM 10654 C CA . THR B 1 662 ? -24.422 -7.996 -13.547 1 97.88 662 THR B CA 1
ATOM 10655 C C . THR B 1 662 ? -23.656 -6.699 -13.797 1 97.88 662 THR B C 1
ATOM 10657 O O . THR B 1 662 ? -23.5 -6.273 -14.945 1 97.88 662 THR B O 1
ATOM 10660 N N . HIS B 1 663 ? -23.188 -6.117 -12.773 1 98.06 663 HIS B N 1
ATOM 10661 C CA . HIS B 1 663 ? -22.484 -4.848 -12.883 1 98.06 663 HIS B CA 1
ATOM 10662 C C . HIS B 1 663 ? -21.125 -5.035 -13.539 1 98.06 663 HIS B C 1
ATOM 10664 O O . HIS B 1 663 ? -20.656 -4.156 -14.266 1 98.06 663 HIS B O 1
ATOM 10670 N N . LEU B 1 664 ? -20.438 -6.188 -13.281 1 98.12 664 LEU B N 1
ATOM 10671 C CA . LEU B 1 664 ? -19.188 -6.488 -13.953 1 98.12 664 LEU B CA 1
ATOM 10672 C C . LEU B 1 664 ? -19.375 -6.629 -15.453 1 98.12 664 LEU B C 1
ATOM 10674 O O . LEU B 1 664 ? -18.609 -6.07 -16.25 1 98.12 664 LEU B O 1
ATOM 10678 N N . PHE B 1 665 ? -20.375 -7.371 -15.82 1 98.12 665 PHE B N 1
ATOM 10679 C CA . PHE B 1 665 ? -20.656 -7.555 -17.234 1 98.12 665 PHE B CA 1
ATOM 10680 C C . PHE B 1 665 ? -20.969 -6.223 -17.906 1 98.12 665 PHE B C 1
ATOM 10682 O O . PHE B 1 665 ? -20.469 -5.938 -19 1 98.12 665 PHE B O 1
ATOM 10689 N N . LYS B 1 666 ? -21.797 -5.43 -17.25 1 97.56 666 LYS B N 1
ATOM 10690 C CA . LYS B 1 666 ? -22.141 -4.117 -17.781 1 97.56 666 LYS B CA 1
ATOM 10691 C C . LYS B 1 666 ? -20.891 -3.266 -17.984 1 97.56 666 LYS B C 1
ATOM 10693 O O . LYS B 1 666 ? -20.719 -2.656 -19.047 1 97.56 666 LYS B O 1
ATOM 10698 N N . SER B 1 667 ? -20.047 -3.238 -17 1 96.44 667 SER B N 1
ATOM 10699 C CA . SER B 1 667 ? -18.828 -2.438 -17.078 1 96.44 667 SER B CA 1
ATOM 10700 C C . SER B 1 667 ? -17.922 -2.908 -18.219 1 96.44 667 SER B C 1
ATOM 10702 O O . SER B 1 667 ? -17.328 -2.092 -18.922 1 96.44 667 SER B O 1
ATOM 10704 N N . MET B 1 668 ? -17.766 -4.195 -18.406 1 96.75 668 MET B N 1
ATOM 10705 C CA . MET B 1 668 ? -16.922 -4.75 -19.469 1 96.75 668 MET B CA 1
ATOM 10706 C C . MET B 1 668 ? -17.531 -4.5 -20.844 1 96.75 668 MET B C 1
ATOM 10708 O O . MET B 1 668 ? -16.812 -4.219 -21.797 1 96.75 668 MET B O 1
ATOM 10712 N N . SER B 1 669 ? -18.859 -4.547 -20.891 1 96.38 669 SER B N 1
ATOM 10713 C CA . SER B 1 669 ? -19.562 -4.32 -22.156 1 96.38 669 SER B CA 1
ATOM 10714 C C . SER B 1 669 ? -19.453 -2.865 -22.594 1 96.38 669 SER B C 1
ATOM 10716 O O . SER B 1 669 ? -19.562 -2.561 -23.781 1 96.38 669 SER B O 1
ATOM 10718 N N . GLU B 1 670 ? -19.234 -1.989 -21.625 1 93.62 670 GLU B N 1
ATOM 10719 C CA . GLU B 1 670 ? -19.188 -0.559 -21.906 1 93.62 670 GLU B CA 1
ATOM 10720 C C . GLU B 1 670 ? -17.766 -0.107 -22.25 1 93.62 670 GLU B C 1
ATOM 10722 O O . GLU B 1 670 ? -17.562 1.05 -22.625 1 93.62 670 GLU B O 1
ATOM 10727 N N . VAL B 1 671 ? -16.797 -1 -22.125 1 92.31 671 VAL B N 1
ATOM 10728 C CA . VAL B 1 671 ? -15.445 -0.681 -22.594 1 92.31 671 VAL B CA 1
ATOM 10729 C C . VAL B 1 671 ? -15.477 -0.343 -24.078 1 92.31 671 VAL B C 1
ATOM 10731 O O . VAL B 1 671 ? -16.094 -1.055 -24.875 1 92.31 671 VAL B O 1
ATOM 10734 N N . PRO B 1 672 ? -14.82 0.746 -24.469 1 89.06 672 PRO B N 1
ATOM 10735 C CA . PRO B 1 672 ? -14.828 1.081 -25.891 1 89.06 672 PRO B CA 1
ATOM 10736 C C . PRO B 1 672 ? -14.266 -0.041 -26.766 1 89.06 672 PRO B C 1
ATOM 10738 O O . PRO B 1 672 ? -13.156 -0.529 -26.516 1 89.06 672 PRO B O 1
ATOM 10741 N N . ASN B 1 673 ? -15.008 -0.474 -27.75 1 91.75 673 ASN B N 1
ATOM 10742 C CA . ASN B 1 673 ? -14.625 -1.513 -28.703 1 91.75 673 ASN B CA 1
ATOM 10743 C C . ASN B 1 673 ? -14.375 -2.848 -28 1 91.75 673 ASN B C 1
ATOM 10745 O O . ASN B 1 673 ? -13.516 -3.625 -28.422 1 91.75 673 ASN B O 1
ATOM 10749 N N . SER B 1 674 ? -15.07 -3.088 -26.953 1 95.62 674 SER B N 1
ATOM 10750 C CA . SER B 1 674 ? -14.859 -4.277 -26.125 1 95.62 674 SER B CA 1
ATOM 10751 C C . SER B 1 674 ? -14.953 -5.547 -26.969 1 95.62 674 SER B C 1
ATOM 10753 O O . SER B 1 674 ? -14.125 -6.449 -26.828 1 95.62 674 SER B O 1
ATOM 10755 N N . PHE B 1 675 ? -15.906 -5.645 -27.906 1 96.69 675 PHE B N 1
ATOM 10756 C CA . PHE B 1 675 ? -16.219 -6.898 -28.578 1 96.69 675 PHE B CA 1
ATOM 10757 C C . PHE B 1 675 ? -15.641 -6.91 -29.984 1 96.69 675 PHE B C 1
ATOM 10759 O O . PHE B 1 675 ? -15.93 -7.812 -30.781 1 96.69 675 PHE B O 1
ATOM 10766 N N . ASN B 1 676 ? -14.781 -5.945 -30.312 1 95.75 676 ASN B N 1
ATOM 10767 C CA . ASN B 1 676 ? -14.25 -5.812 -31.672 1 95.75 676 ASN B CA 1
ATOM 10768 C C . ASN B 1 676 ? -12.727 -5.902 -31.688 1 95.75 676 ASN B C 1
ATOM 10770 O O . ASN B 1 676 ? -12.078 -5.719 -30.656 1 95.75 676 ASN B O 1
ATOM 10774 N N . ARG B 1 677 ? -12.164 -6.281 -32.844 1 95.88 677 ARG B N 1
ATOM 10775 C CA . ARG B 1 677 ? -10.711 -6.234 -33 1 95.88 677 ARG B CA 1
ATOM 10776 C C . ARG B 1 677 ? -10.203 -4.801 -32.906 1 95.88 677 ARG B C 1
ATOM 10778 O O . ARG B 1 677 ? -10.945 -3.852 -33.156 1 95.88 677 ARG B O 1
ATOM 10785 N N . PRO B 1 678 ? -8.969 -4.605 -32.5 1 95.81 678 PRO B N 1
ATOM 10786 C CA . PRO B 1 678 ? -8.438 -3.246 -32.406 1 95.81 678 PRO B CA 1
ATOM 10787 C C . PRO B 1 678 ? -8.148 -2.627 -33.781 1 95.81 678 PRO B C 1
ATOM 10789 O O . PRO B 1 678 ? -8.031 -3.346 -34.781 1 95.81 678 PRO B O 1
ATOM 10792 N N . ASP B 1 679 ? -7.992 -1.305 -33.812 1 94.88 679 ASP B N 1
ATOM 10793 C CA . ASP B 1 679 ? -7.676 -0.604 -35.031 1 94.88 679 ASP B CA 1
ATOM 10794 C C . ASP B 1 679 ? -6.281 -0.969 -35.531 1 94.88 679 ASP B C 1
ATOM 10796 O O . ASP B 1 679 ? -5.988 -0.853 -36.719 1 94.88 679 ASP B O 1
ATOM 10800 N N . TRP B 1 680 ? -5.488 -1.455 -34.688 1 95.44 680 TRP B N 1
ATOM 10801 C CA . TRP B 1 680 ? -4.117 -1.812 -35.031 1 95.44 680 TRP B CA 1
ATOM 10802 C C . TRP B 1 680 ? -3.975 -3.318 -35.219 1 95.44 680 TRP B C 1
ATOM 10804 O O . TRP B 1 680 ? -2.914 -3.889 -34.969 1 95.44 680 TRP B O 1
ATOM 10814 N N . TRP B 1 681 ? -5.02 -4.035 -35.594 1 96.5 681 TRP B N 1
ATOM 10815 C CA . TRP B 1 681 ? -5.066 -5.488 -35.719 1 96.5 681 TRP B CA 1
ATOM 10816 C C . TRP B 1 681 ? -4.02 -5.984 -36.719 1 96.5 681 TRP B C 1
ATOM 10818 O O . TRP B 1 681 ? -3.525 -7.105 -36.594 1 96.5 681 TRP B O 1
ATOM 10828 N N . THR B 1 682 ? -3.561 -5.203 -37.656 1 96.06 682 THR B N 1
ATOM 10829 C CA . THR B 1 682 ? -2.588 -5.617 -38.656 1 96.06 682 THR B CA 1
ATOM 10830 C C . THR B 1 682 ? -1.211 -5.816 -38.031 1 96.06 682 THR B C 1
ATOM 10832 O O . THR B 1 682 ? -0.401 -6.598 -38.531 1 96.06 682 THR B O 1
ATOM 10835 N N . LEU B 1 683 ? -0.943 -5.121 -36.906 1 94.94 683 LEU B N 1
ATOM 10836 C CA . LEU B 1 683 ? 0.303 -5.332 -36.188 1 94.94 683 LEU B CA 1
ATOM 10837 C C . LEU B 1 683 ? 0.389 -6.758 -35.656 1 94.94 683 LEU B C 1
ATOM 10839 O O . LEU B 1 683 ? 1.479 -7.328 -35.562 1 94.94 683 LEU B O 1
ATOM 10843 N N . VAL B 1 684 ? -0.738 -7.297 -35.375 1 95.38 684 VAL B N 1
ATOM 10844 C CA . VAL B 1 684 ? -0.8 -8.617 -34.75 1 95.38 684 VAL B CA 1
ATOM 10845 C C . VAL B 1 684 ? -0.697 -9.695 -35.812 1 95.38 684 VAL B C 1
ATOM 10847 O O . VAL B 1 684 ? -0.021 -10.711 -35.625 1 95.38 684 VAL B O 1
ATOM 10850 N N . THR B 1 685 ? -1.285 -9.43 -37.031 1 94.88 685 THR B N 1
ATOM 10851 C CA . THR B 1 685 ? -1.48 -10.484 -38 1 94.88 685 THR B CA 1
ATOM 10852 C C . THR B 1 685 ? -0.424 -10.398 -39.094 1 94.88 685 THR B C 1
ATOM 10854 O O . THR B 1 685 ? -0.452 -11.18 -40.062 1 94.88 685 THR B O 1
ATOM 10857 N N . ASP B 1 686 ? 0.411 -9.477 -38.969 1 91.94 686 ASP B N 1
ATOM 10858 C CA . ASP B 1 686 ? 1.324 -9.211 -40.062 1 91.94 686 ASP B CA 1
ATOM 10859 C C . ASP B 1 686 ? 2.166 -10.438 -40.406 1 91.94 686 ASP B C 1
ATOM 10861 O O . ASP B 1 686 ? 2.391 -10.75 -41.562 1 91.94 686 ASP B O 1
ATOM 10865 N N . ASN B 1 687 ? 2.666 -11.164 -39.438 1 87.88 687 ASN B N 1
ATOM 10866 C CA . ASN B 1 687 ? 3.479 -12.344 -39.688 1 87.88 687 ASN B CA 1
ATOM 10867 C C . ASN B 1 687 ? 2.676 -13.438 -40.375 1 87.88 687 ASN B C 1
ATOM 10869 O O . ASN B 1 687 ? 3.199 -14.141 -41.25 1 87.88 687 ASN B O 1
ATOM 10873 N N . ALA B 1 688 ? 1.479 -13.602 -40 1 86.5 688 ALA B N 1
ATOM 10874 C CA . ALA B 1 688 ? 0.607 -14.57 -40.656 1 86.5 688 ALA B CA 1
ATOM 10875 C C . ALA B 1 688 ? 0.321 -14.156 -42.094 1 86.5 688 ALA B C 1
ATOM 10877 O O . ALA B 1 688 ? 0.362 -14.984 -43 1 86.5 688 ALA B O 1
ATOM 10878 N N . ARG B 1 689 ? 0.083 -12.953 -42.312 1 84.69 689 ARG B N 1
ATOM 10879 C CA . ARG B 1 689 ? -0.278 -12.43 -43.625 1 84.69 689 ARG B CA 1
ATOM 10880 C C . ARG B 1 689 ? 0.913 -12.469 -44.562 1 84.69 689 ARG B C 1
ATOM 10882 O O . ARG B 1 689 ? 0.741 -12.617 -45.781 1 84.69 689 ARG B O 1
ATOM 10889 N N . ALA B 1 690 ? 2.062 -12.398 -44.031 1 86.75 690 ALA B N 1
ATOM 10890 C CA . ALA B 1 690 ? 3.275 -12.422 -44.844 1 86.75 690 ALA B CA 1
ATOM 10891 C C . ALA B 1 690 ? 3.512 -13.812 -45.438 1 86.75 690 ALA B C 1
ATOM 10893 O O . ALA B 1 690 ? 4.219 -13.969 -46.406 1 86.75 690 ALA B O 1
ATOM 10894 N N . LYS B 1 691 ? 2.955 -14.797 -44.906 1 83.25 691 LYS B N 1
ATOM 10895 C CA . LYS B 1 691 ? 3.135 -16.172 -45.344 1 83.25 691 LYS B CA 1
ATOM 10896 C C . LYS B 1 691 ? 2.07 -16.562 -46.375 1 83.25 691 LYS B C 1
ATOM 10898 O O . LYS B 1 691 ? 2.096 -17.656 -46.938 1 83.25 691 LYS B O 1
ATOM 10903 N N . LEU B 1 692 ? 1.095 -15.68 -46.656 1 74.06 692 LEU B N 1
ATOM 10904 C CA . LEU B 1 692 ? 0.124 -15.906 -47.719 1 74.06 692 LEU B CA 1
ATOM 10905 C C . LEU B 1 692 ? 0.75 -15.664 -49.094 1 74.06 692 LEU B C 1
ATOM 10907 O O . LEU B 1 692 ? 0.483 -16.406 -50.062 1 74.06 692 LEU B O 1
#